Protein AF-A0A3N7FPY1-F1 (afdb_monomer_lite)

Secondary structure (DSSP, 8-state):
----PPPSS-PPPTT----EEE-GGG---SS--S-TT--EEE-----PPEEEEEEEEES--S-EEEEETTS-EEEE-SSEEEEEEEEEETT-EEEEEEEEPPTTEEEEEES-EEE--SS-EEEEEEEEEE-EE-EEEEEES--S-EEEEETTTEEEEE-SSEEEE-SSPEETT-EEEEEEEEPPTTEEEEEES-EEE-SS-EEEEEEEEEE-EEEEEEEEES--S-EEEEETTTEEEEE-SSEEEEEEEEEETT-EEEEEEEEPPTTEEEEEES-EEE--SS-EEEEEEEEEE-B--TT-EEEPPTTS--EEEE-GGGGTT-EEE--SSS-EEEEESS--EEEETSSSTT-EEESEEEEEPPSS-EEEEESSGGG---EEE--BS-EEEE-TT-TTTTTT-EEE--BSS-EEEE-SSB--SEEE--SSS--EEEE-TT-B-TTSEEES--EEEE-TT-EEEE-HHHHTT--S-EE--S--EEEESS--EEEPPTT--EEEPPSEEEEEE--SS-EEEE--SEEEEEEEEHHHHHHTEEEEE--SSS--EEEEE--EEEEEEGGGSEEES--EEEEPPPEEEEEEEPPS-TT-EEEEEPPSS-EEEE--TT--EEEEE----S-EEEE--SS--EEE--SS--S-EEEE---S-GGG-SS--EEE---SSS-EEE-SSS--SEEEEEEEEE--TTTHHHHHHHH--S---STTEEEEEEEEESTT-EEEEEE--SS-TTS--TTSEEEEEES------HHHHH-

pLDDT: mean 86.76, std 13.89, range [39.81, 98.69]

Radius of gyration: 68.0 Å; chains: 1; bounding box: 155×104×195 Å

Foldseek 3Di:
DDDDDDDPDDDDDAPDKDKDKDQQVVDDDPDDDDDDDDIDIDIDHDDFDWAKEKEWEPPDAAWWWKDKPNDDIDIDGDTDMDIGPDTGGQFDKIAIATPDDGQQKDKGWDPRIDGHHNYYHYHIYIYIDGHWAKAKEWEPPDDAWWWKDKPNPQIDIDGDTTMDITPDTHTAQDKIAIDTPDDGFQKDKDWDPRIDGDNHYHYHIYIYIDGDWAWEKEWEPPDDAWWWKDKPNPQIDIDGDTTIDITPDTDTAQAKIAMDTQEDGPQKDWDWDPRIDGDGRYYHYHTYIYIDRQAAAAQEEAAADPNYQAEREYALQSQAQYAYHYDQRDAHAYAHADADEDAACPNGSNHHAALHAEYEHHAEEHAYHYPAQGNLHQYYHADHYEYEYECVHNPCSPQAGYYERAHEAYEYEFEQHHHQHEHEPHDYYAYEYEYEANAECQNYHYDDHQEYEYPEQHEYEHAQVVQVRNNDYYHYDHAYEYEHQDAEEHEDDPNHAEYEHEAEEHAYEYDQAAHDYEAYEEEYEYEEELNCQVRHYAEYENYHYYAYEYEYDEEAEHAHACCPHHYYDHQEYEYDAYEEEYEYEDHAEANHEYHYEHHLEAYEYEYHAHAYEYDYDYAHQYEYEYEYYQAAHEYEDYLHYAHEYEYHYDDAPPLQDLHFHEYERDYLHYAYEYDLPAFAQFEAEEEAAADESNCVSVSVFVRCPDQLQDQHYKYWYAYCDYNPGATKIKHDRPPDRHTDGRSIDIHGYDYDDHPPGSRNGGD

Structure (mmCIF, N/CA/C/O backbone):
data_AF-A0A3N7FPY1-F1
#
_entry.id   AF-A0A3N7FPY1-F1
#
loop_
_atom_site.group_PDB
_atom_site.id
_atom_site.type_symbol
_atom_site.label_atom_id
_atom_site.label_alt_id
_atom_site.label_comp_id
_atom_site.label_asym_id
_atom_site.label_entity_id
_atom_site.label_seq_id
_atom_site.pdbx_PDB_ins_code
_atom_site.Cartn_x
_atom_site.Cartn_y
_atom_site.Cartn_z
_atom_site.occupancy
_atom_site.B_iso_or_equiv
_atom_site.auth_seq_id
_atom_site.auth_comp_id
_atom_site.auth_asym_id
_atom_site.auth_atom_id
_atom_site.pdbx_PDB_model_num
ATOM 1 N N . MET A 1 1 ? 102.947 -59.782 -104.887 1.00 40.66 1 MET A N 1
ATOM 2 C CA . MET A 1 1 ? 102.769 -58.461 -105.523 1.00 40.66 1 MET A CA 1
ATOM 3 C C . MET A 1 1 ? 101.435 -57.895 -105.055 1.00 40.66 1 MET A C 1
ATOM 5 O O . MET A 1 1 ? 100.400 -58.451 -105.394 1.00 40.66 1 MET A O 1
ATOM 9 N N . VAL A 1 2 ? 101.453 -56.888 -104.179 1.00 40.75 2 VAL A N 1
ATOM 10 C CA . VAL A 1 2 ? 100.231 -56.210 -103.714 1.00 40.75 2 VAL A CA 1
ATOM 11 C C . VAL A 1 2 ? 99.840 -55.206 -104.791 1.00 40.75 2 VAL A C 1
ATOM 13 O O . VAL A 1 2 ? 100.573 -54.252 -105.036 1.00 40.75 2 VAL A O 1
ATOM 16 N N . VAL A 1 3 ? 98.719 -55.449 -105.468 1.00 44.12 3 VAL A N 1
ATOM 17 C CA . VAL A 1 3 ? 98.148 -54.486 -106.412 1.00 44.12 3 VAL A CA 1
ATOM 18 C C . VAL A 1 3 ? 97.254 -53.544 -105.615 1.00 44.12 3 VAL A C 1
ATOM 20 O O . VAL A 1 3 ? 96.125 -53.881 -105.268 1.00 44.12 3 VAL A O 1
ATOM 23 N N . THR A 1 4 ? 97.778 -52.366 -105.291 1.00 46.06 4 THR A N 1
ATOM 24 C CA . THR A 1 4 ? 96.984 -51.284 -104.704 1.00 46.06 4 THR A CA 1
ATOM 25 C C . THR A 1 4 ? 96.224 -50.584 -105.823 1.00 46.06 4 THR A C 1
ATOM 27 O O . THR A 1 4 ? 96.823 -49.864 -106.621 1.00 46.06 4 THR A O 1
ATOM 30 N N . VAL A 1 5 ? 94.907 -50.774 -105.886 1.00 52.69 5 VAL A N 1
ATOM 31 C CA . VAL A 1 5 ? 94.042 -50.029 -106.809 1.00 52.69 5 VAL A CA 1
ATOM 32 C C . VAL A 1 5 ? 93.457 -48.828 -106.073 1.00 52.69 5 VAL A C 1
ATOM 34 O O . VAL A 1 5 ? 92.746 -48.982 -105.083 1.00 52.69 5 VAL A O 1
ATOM 37 N N . ARG A 1 6 ? 93.778 -47.621 -106.549 1.00 49.94 6 ARG A N 1
ATOM 38 C CA . ARG A 1 6 ? 93.131 -46.367 -106.140 1.00 49.94 6 ARG A CA 1
ATOM 39 C C . ARG A 1 6 ? 92.122 -45.981 -107.217 1.00 49.94 6 ARG A C 1
ATOM 41 O O . ARG A 1 6 ? 92.510 -45.795 -108.365 1.00 49.94 6 ARG A O 1
ATOM 48 N N . LEU A 1 7 ? 90.847 -45.860 -106.855 1.00 50.84 7 LEU A N 1
ATOM 49 C CA . LEU A 1 7 ? 89.819 -45.327 -107.750 1.00 50.84 7 LEU A CA 1
ATOM 50 C C . LEU A 1 7 ? 89.964 -43.805 -107.825 1.00 50.84 7 LEU A C 1
ATOM 52 O O . LEU A 1 7 ? 89.955 -43.118 -106.805 1.00 50.84 7 LEU A O 1
ATOM 56 N N . SER A 1 8 ? 90.106 -43.273 -109.034 1.00 39.81 8 SER A N 1
ATOM 57 C CA . SER A 1 8 ? 90.114 -41.836 -109.284 1.00 39.81 8 SER A CA 1
ATOM 58 C C . SER A 1 8 ? 88.672 -41.322 -109.358 1.00 39.81 8 SER A C 1
ATOM 60 O O . SER A 1 8 ? 88.064 -41.408 -110.422 1.00 39.81 8 SER A O 1
ATOM 62 N N . GLY A 1 9 ? 88.120 -40.795 -108.254 1.00 46.81 9 GLY A N 1
ATOM 63 C CA . GLY A 1 9 ? 86.994 -39.853 -108.368 1.00 46.81 9 GLY A CA 1
ATOM 64 C C . GLY A 1 9 ? 85.851 -39.826 -107.341 1.00 46.81 9 GLY A C 1
ATOM 65 O O . GLY A 1 9 ? 84.896 -39.111 -107.618 1.00 46.81 9 GLY A O 1
ATOM 66 N N . GLY A 1 10 ? 85.879 -40.501 -106.183 1.00 55.03 10 GLY A N 1
ATOM 67 C CA . GLY A 1 10 ? 84.813 -40.292 -105.179 1.00 55.03 10 GLY A CA 1
ATOM 68 C C . GLY A 1 10 ? 84.872 -41.182 -103.934 1.00 55.03 10 GLY A C 1
ATOM 69 O O . GLY A 1 10 ? 85.448 -42.267 -103.977 1.00 55.03 10 GLY A O 1
ATOM 70 N N . ASN A 1 11 ? 84.286 -40.702 -102.826 1.00 53.53 11 ASN A N 1
ATOM 71 C CA . ASN A 1 11 ? 84.135 -41.437 -101.562 1.00 53.53 11 ASN A CA 1
ATOM 72 C C . ASN A 1 11 ? 83.195 -42.644 -101.751 1.00 53.53 11 ASN A C 1
ATOM 74 O O . ASN A 1 11 ? 82.139 -42.505 -102.362 1.00 53.53 11 ASN A O 1
ATOM 78 N N . CYS A 1 12 ? 83.549 -43.814 -101.211 1.00 51.16 12 CYS A N 1
ATOM 79 C CA . CYS A 1 12 ? 82.680 -44.995 -101.233 1.00 51.16 12 CYS A CA 1
ATOM 80 C C . CYS A 1 12 ? 81.457 -44.785 -100.320 1.00 51.16 12 CYS A C 1
ATOM 82 O O . CYS A 1 12 ? 81.627 -44.542 -99.125 1.00 51.16 12 CYS A O 1
ATOM 84 N N . GLU A 1 13 ? 80.241 -44.925 -100.852 1.00 53.03 13 GLU A N 1
ATOM 85 C CA . GLU A 1 13 ? 78.997 -44.879 -100.070 1.00 53.03 13 GLU A CA 1
ATOM 86 C C . GLU A 1 13 ? 78.546 -46.292 -99.654 1.00 53.03 13 GLU A C 1
ATOM 88 O O . GLU A 1 13 ? 78.794 -47.280 -100.353 1.00 53.03 13 GLU A O 1
ATOM 93 N N . GLY A 1 14 ? 77.895 -46.405 -98.490 1.00 46.47 14 GLY A N 1
ATOM 94 C CA . GLY A 1 14 ? 77.412 -47.684 -97.959 1.00 46.47 14 GLY A CA 1
ATOM 95 C C . GLY A 1 14 ? 76.398 -48.353 -98.896 1.00 46.47 14 GLY A C 1
ATOM 96 O O . GLY A 1 14 ? 75.467 -47.705 -99.361 1.00 46.47 14 GLY A O 1
ATOM 97 N N . GLY A 1 15 ? 76.576 -49.651 -99.169 1.00 53.75 15 GLY A N 1
ATOM 98 C CA . GLY A 1 15 ? 75.715 -50.441 -100.066 1.00 53.75 15 GLY A CA 1
ATOM 99 C C . GLY A 1 15 ? 76.267 -50.702 -101.478 1.00 53.75 15 GLY A C 1
ATOM 100 O O . GLY A 1 15 ? 75.650 -51.454 -102.229 1.00 53.75 15 GLY A O 1
ATOM 101 N N . GLN A 1 16 ? 77.427 -50.146 -101.852 1.00 52.38 16 GLN A N 1
ATOM 102 C CA . GLN A 1 16 ? 78.056 -50.381 -103.166 1.00 52.38 16 GLN A CA 1
ATOM 103 C C . GLN A 1 16 ? 78.937 -51.653 -103.208 1.00 52.38 16 GLN A C 1
ATOM 105 O O . GLN A 1 16 ? 79.507 -52.056 -102.194 1.00 52.38 16 GLN A O 1
ATOM 110 N N . THR A 1 17 ? 79.083 -52.271 -104.395 1.00 49.31 17 THR A N 1
ATOM 111 C CA . THR A 1 17 ? 79.940 -53.458 -104.638 1.00 49.31 17 THR A CA 1
ATOM 112 C C . THR A 1 17 ? 81.099 -53.116 -105.581 1.00 49.31 17 THR A C 1
ATOM 114 O O . THR A 1 17 ? 80.867 -52.703 -106.716 1.00 49.31 17 THR A O 1
ATOM 117 N N . LEU A 1 18 ? 82.348 -53.322 -105.146 1.00 54.81 18 LEU A N 1
ATOM 118 C CA . LEU A 1 18 ? 83.543 -53.112 -105.976 1.00 54.81 18 LEU A CA 1
ATOM 119 C C . LEU A 1 18 ? 83.993 -54.423 -106.642 1.00 54.81 18 LEU A C 1
ATOM 121 O O . LEU A 1 18 ? 84.151 -55.436 -105.960 1.00 54.81 18 LEU A O 1
ATOM 125 N N . THR A 1 19 ? 84.231 -54.389 -107.957 1.00 51.75 19 THR A N 1
ATOM 126 C CA . THR A 1 19 ? 84.622 -55.555 -108.769 1.00 51.75 19 THR A CA 1
ATOM 127 C C . THR A 1 19 ? 85.941 -55.279 -109.494 1.00 51.75 19 THR A C 1
ATOM 129 O O . THR A 1 19 ? 86.045 -54.302 -110.231 1.00 51.75 19 THR A O 1
ATOM 132 N N . LEU A 1 20 ? 86.953 -56.127 -109.284 1.00 58.75 20 LEU A N 1
ATOM 133 C CA . LEU A 1 20 ? 88.263 -56.040 -109.945 1.00 58.75 20 LEU A CA 1
ATOM 134 C C . LEU A 1 20 ? 88.403 -57.144 -111.000 1.00 58.75 20 LEU A C 1
ATOM 136 O O . LEU A 1 20 ? 88.230 -58.318 -110.676 1.00 58.75 20 LEU A O 1
ATOM 140 N N . THR A 1 21 ? 88.757 -56.757 -112.228 1.00 55.34 21 THR A N 1
ATOM 141 C CA . THR A 1 21 ? 88.945 -57.647 -113.384 1.00 55.34 21 THR A CA 1
ATOM 142 C C . THR A 1 21 ? 90.370 -57.488 -113.907 1.00 55.34 21 THR A C 1
ATOM 144 O O . THR A 1 21 ? 90.778 -56.374 -114.231 1.00 55.34 21 THR A O 1
ATOM 147 N N . VAL A 1 22 ? 91.136 -58.576 -113.990 1.00 59.78 22 VAL A N 1
ATOM 148 C CA . VAL A 1 22 ? 92.522 -58.553 -114.491 1.00 59.78 22 VAL A CA 1
ATOM 149 C C . VAL A 1 22 ? 92.593 -59.267 -115.841 1.00 59.78 22 VAL A C 1
ATOM 151 O O . VAL A 1 22 ? 92.129 -60.400 -115.954 1.00 59.78 22 VAL A O 1
ATOM 154 N N . ASP A 1 23 ? 93.161 -58.595 -116.850 1.00 58.59 23 ASP A N 1
ATOM 155 C CA . ASP A 1 23 ? 93.396 -59.137 -118.196 1.00 58.59 23 ASP A CA 1
ATOM 156 C C . ASP A 1 23 ? 94.675 -59.999 -118.207 1.00 58.59 23 ASP A C 1
ATOM 158 O O . ASP A 1 23 ? 95.775 -59.463 -118.019 1.00 58.59 23 ASP A O 1
ATOM 162 N N . PRO A 1 24 ? 94.563 -61.318 -118.430 1.00 55.34 24 PRO A N 1
ATOM 163 C CA . PRO A 1 24 ? 95.709 -62.217 -118.408 1.00 55.34 24 PRO A CA 1
ATOM 164 C C . PRO A 1 24 ? 96.700 -61.986 -119.565 1.00 55.34 24 PRO A C 1
ATOM 166 O O . PRO A 1 24 ? 97.855 -62.378 -119.438 1.00 55.34 24 PRO A O 1
ATOM 169 N N . ALA A 1 25 ? 96.324 -61.311 -120.663 1.00 54.81 25 ALA A N 1
ATOM 170 C CA . ALA A 1 25 ? 97.238 -61.063 -121.789 1.00 54.81 25 ALA A CA 1
ATOM 171 C C . ALA A 1 25 ? 98.335 -60.026 -121.480 1.00 54.81 25 ALA A C 1
ATOM 173 O O . ALA A 1 25 ? 99.334 -59.947 -122.197 1.00 54.81 25 ALA A O 1
ATOM 174 N N . LYS A 1 26 ? 98.164 -59.218 -120.425 1.00 56.94 26 LYS A N 1
ATOM 175 C CA . LYS A 1 26 ? 99.108 -58.151 -120.047 1.00 56.94 26 LYS A CA 1
ATOM 176 C C . LYS A 1 26 ? 99.985 -58.491 -118.843 1.00 56.94 26 LYS A C 1
ATOM 178 O O . LYS A 1 26 ? 100.714 -57.618 -118.373 1.00 56.94 26 LYS A O 1
ATOM 183 N N . VAL A 1 27 ? 99.924 -59.723 -118.332 1.00 55.81 27 VAL A N 1
ATOM 184 C CA . VAL A 1 27 ? 100.651 -60.121 -117.119 1.00 55.81 27 VAL A CA 1
ATOM 185 C C . VAL A 1 27 ? 101.137 -61.571 -117.229 1.00 55.81 27 VAL A C 1
ATOM 187 O O . VAL A 1 27 ? 100.331 -62.483 -117.375 1.00 55.81 27 VAL A O 1
ATOM 190 N N . THR A 1 28 ? 102.446 -61.814 -117.123 1.00 47.94 28 THR A N 1
ATOM 191 C CA . THR A 1 28 ? 103.004 -63.176 -117.025 1.00 47.94 28 THR A CA 1
ATOM 192 C C . THR A 1 28 ? 102.935 -63.656 -115.571 1.00 47.94 28 THR A C 1
ATOM 194 O O . THR A 1 28 ? 103.416 -62.966 -114.675 1.00 47.94 28 THR A O 1
ATOM 197 N N . LEU A 1 29 ? 102.347 -64.829 -115.326 1.00 56.06 29 LEU A N 1
ATOM 198 C CA . LEU A 1 29 ? 102.269 -65.472 -114.007 1.00 56.06 29 LEU A CA 1
ATOM 199 C C . LEU A 1 29 ? 103.261 -66.648 -113.957 1.00 56.06 29 LEU A C 1
ATOM 201 O O . LEU A 1 29 ? 103.275 -67.473 -114.870 1.00 56.06 29 LEU A O 1
ATOM 205 N N . GLU A 1 30 ? 104.101 -66.733 -112.919 1.00 49.16 30 GLU A N 1
ATOM 206 C CA . GLU A 1 30 ? 105.006 -67.875 -112.723 1.00 49.16 30 GLU A CA 1
ATOM 207 C C . GLU A 1 30 ? 104.203 -69.137 -112.363 1.00 49.16 30 GLU A C 1
ATOM 209 O O . GLU A 1 30 ? 103.475 -69.163 -111.374 1.00 49.16 30 GLU A O 1
ATOM 214 N N . ASN A 1 31 ? 104.387 -70.182 -113.178 1.00 45.44 31 ASN A N 1
ATOM 215 C CA . ASN A 1 31 ? 103.769 -71.513 -113.148 1.00 45.44 31 ASN A CA 1
ATOM 216 C C . ASN A 1 31 ? 102.310 -71.629 -113.618 1.00 45.44 31 ASN A C 1
ATOM 218 O O . ASN A 1 31 ? 101.344 -71.496 -112.870 1.00 45.44 31 ASN A O 1
ATOM 222 N N . ALA A 1 32 ? 102.184 -72.036 -114.884 1.00 44.31 32 ALA A N 1
ATOM 223 C CA . ALA A 1 32 ? 100.968 -72.577 -115.467 1.00 44.31 32 ALA A CA 1
ATOM 224 C C . ALA A 1 32 ? 100.770 -74.057 -115.096 1.00 44.31 32 ALA A C 1
ATOM 226 O O . ALA A 1 32 ? 101.651 -74.880 -115.312 1.00 44.31 32 ALA A O 1
ATOM 227 N N . THR A 1 33 ? 99.562 -74.392 -114.649 1.00 41.91 33 THR A N 1
ATOM 228 C CA . THR A 1 33 ? 98.706 -75.457 -115.214 1.00 41.91 33 THR A CA 1
ATOM 229 C C . THR A 1 33 ? 97.271 -75.006 -114.889 1.00 41.91 33 THR A C 1
ATOM 231 O O . THR A 1 33 ? 96.883 -75.004 -113.734 1.00 41.91 33 THR A O 1
ATOM 234 N N . LEU A 1 34 ? 96.443 -74.454 -115.778 1.00 42.00 34 LEU A N 1
ATOM 235 C CA . LEU A 1 34 ? 96.182 -74.722 -117.189 1.00 42.00 34 LEU A CA 1
ATOM 236 C C . LEU A 1 34 ? 95.549 -73.484 -117.867 1.00 42.00 34 LEU A C 1
ATOM 238 O O . LEU A 1 34 ? 94.841 -72.714 -117.227 1.00 42.00 34 LEU A O 1
ATOM 242 N N . ALA A 1 35 ? 95.753 -73.397 -119.184 1.00 41.09 35 ALA A N 1
ATOM 243 C CA . ALA A 1 35 ? 95.023 -72.598 -120.176 1.00 41.09 35 ALA A CA 1
ATOM 244 C C . ALA A 1 35 ? 95.041 -71.061 -120.017 1.00 41.09 35 ALA A C 1
ATOM 246 O O . ALA A 1 35 ? 94.201 -70.433 -119.378 1.00 41.09 35 ALA A O 1
ATOM 247 N N . ASN A 1 36 ? 95.990 -70.458 -120.729 1.00 56.03 36 ASN A N 1
ATOM 248 C CA . ASN A 1 36 ? 96.068 -69.040 -121.061 1.00 56.03 36 ASN A CA 1
ATOM 249 C C . ASN A 1 36 ? 94.776 -68.601 -121.797 1.00 56.03 36 ASN A C 1
ATOM 251 O O . ASN A 1 36 ? 94.697 -68.838 -123.000 1.00 56.03 36 ASN A O 1
ATOM 255 N 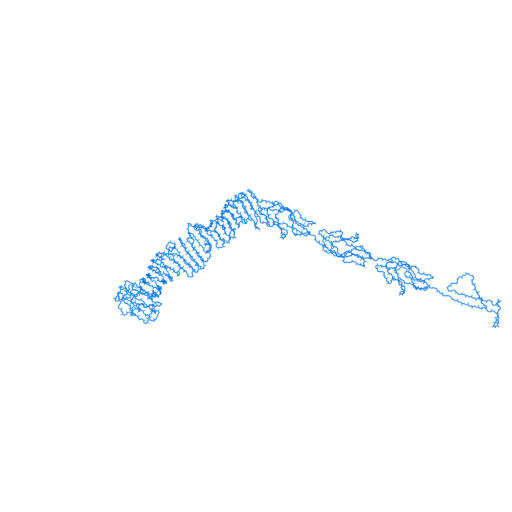N . THR A 1 37 ? 93.739 -68.107 -121.078 1.00 48.78 37 THR A N 1
ATOM 256 C CA . THR A 1 37 ? 92.590 -67.284 -121.585 1.00 48.78 37 THR A CA 1
ATOM 257 C C . THR A 1 37 ? 91.470 -66.895 -120.570 1.00 48.78 37 THR A C 1
ATOM 259 O O . THR A 1 37 ? 90.547 -66.196 -120.981 1.00 48.78 37 THR A O 1
ATOM 262 N N . ALA A 1 38 ? 91.487 -67.248 -119.269 1.00 53.31 38 ALA A N 1
ATOM 263 C CA . ALA A 1 38 ? 90.356 -66.958 -118.346 1.00 53.31 38 ALA A CA 1
ATOM 264 C C . ALA A 1 38 ? 90.553 -65.750 -117.386 1.00 53.31 38 ALA A C 1
ATOM 266 O O . ALA A 1 38 ? 91.598 -65.610 -116.755 1.00 53.31 38 ALA A O 1
ATOM 267 N N . ILE A 1 39 ? 89.517 -64.906 -117.243 1.00 59.00 39 ILE A N 1
ATOM 268 C CA . ILE A 1 39 ? 89.445 -63.688 -116.399 1.00 59.00 39 ILE A CA 1
ATOM 269 C C . ILE A 1 39 ? 89.082 -64.027 -114.930 1.00 59.00 39 ILE A C 1
ATOM 271 O O . ILE A 1 39 ? 88.214 -64.867 -114.700 1.00 59.00 39 ILE A O 1
ATOM 275 N N . TRP A 1 40 ? 89.680 -63.345 -113.934 1.00 51.44 40 TRP A N 1
ATOM 276 C CA . TRP A 1 40 ? 89.405 -63.539 -112.489 1.00 51.44 40 TRP A CA 1
ATOM 277 C C . TRP A 1 40 ? 88.675 -62.343 -111.842 1.00 51.44 40 TRP A C 1
ATOM 279 O O . TRP A 1 40 ? 89.013 -61.194 -112.136 1.00 51.44 40 TRP A O 1
ATOM 289 N N . THR A 1 41 ? 87.710 -62.599 -110.939 1.00 54.38 41 THR A N 1
ATOM 290 C CA . THR A 1 41 ? 86.858 -61.567 -110.297 1.00 54.38 41 THR A CA 1
ATOM 291 C C . THR A 1 41 ? 86.535 -61.872 -108.815 1.00 54.38 41 THR A C 1
ATOM 293 O O . THR A 1 41 ? 86.205 -63.010 -108.484 1.00 54.38 41 THR A O 1
ATOM 296 N N . ARG A 1 42 ? 86.587 -60.863 -107.916 1.00 53.38 42 ARG A N 1
ATOM 297 C CA . ARG A 1 42 ? 86.162 -60.927 -106.486 1.00 53.38 42 ARG A CA 1
ATOM 298 C C . ARG A 1 42 ? 85.525 -59.613 -105.974 1.00 53.38 42 ARG A C 1
ATOM 300 O O . ARG A 1 42 ? 85.885 -58.548 -106.471 1.00 53.38 42 ARG A O 1
ATOM 307 N N . SER A 1 43 ? 84.654 -59.697 -104.951 1.00 52.53 43 SER A N 1
ATOM 308 C CA . SER A 1 43 ? 83.861 -58.575 -104.380 1.00 52.53 43 SER A CA 1
ATOM 309 C C . SER A 1 43 ? 83.840 -58.531 -102.830 1.00 52.53 43 SER A C 1
ATOM 311 O O . SER A 1 43 ? 83.971 -59.576 -102.192 1.00 52.53 43 SER A O 1
ATOM 313 N N . PHE A 1 44 ? 83.642 -57.338 -102.229 1.00 49.88 44 PHE A N 1
ATOM 314 C CA . PHE A 1 44 ? 83.572 -57.056 -100.768 1.00 49.88 44 PHE A CA 1
ATOM 315 C C . PHE A 1 44 ? 82.465 -56.009 -100.423 1.00 49.88 44 PHE A C 1
ATOM 317 O O . PHE A 1 44 ? 82.134 -55.213 -101.300 1.00 49.88 44 PHE A O 1
ATOM 324 N N . ALA A 1 45 ? 81.929 -55.968 -99.179 1.00 48.16 45 ALA A N 1
ATOM 325 C CA . ALA A 1 45 ? 80.812 -55.086 -98.729 1.00 48.16 45 ALA A CA 1
ATOM 326 C C . ALA A 1 45 ? 81.097 -54.261 -97.431 1.00 48.16 45 ALA A C 1
ATOM 328 O O . ALA A 1 45 ? 81.934 -54.670 -96.629 1.00 48.16 45 ALA A O 1
ATOM 329 N N . ILE A 1 46 ? 80.390 -53.127 -97.207 1.00 50.31 46 ILE A N 1
ATOM 330 C CA . ILE A 1 46 ? 80.588 -52.126 -96.107 1.00 50.31 46 ILE A CA 1
ATOM 331 C C . ILE A 1 46 ? 79.244 -51.796 -95.366 1.00 50.31 46 ILE A C 1
ATOM 333 O O . ILE A 1 46 ? 78.214 -51.733 -96.032 1.00 50.31 46 ILE A O 1
ATOM 337 N N . SER A 1 47 ? 79.237 -51.569 -94.026 1.00 49.88 47 SER A N 1
ATOM 338 C CA . SER A 1 47 ? 78.055 -51.485 -93.092 1.00 49.88 47 SER A CA 1
ATOM 339 C C . SER A 1 47 ? 77.647 -50.045 -92.610 1.00 49.88 47 SER A C 1
ATOM 341 O O . SER A 1 47 ? 78.529 -49.185 -92.610 1.00 49.88 47 SER A O 1
ATOM 343 N N . PRO A 1 48 ? 76.384 -49.742 -92.171 1.00 54.78 48 PRO A N 1
ATOM 344 C CA . PRO A 1 48 ? 75.881 -48.368 -91.880 1.00 54.78 48 PRO A CA 1
ATOM 345 C C . PRO A 1 48 ? 76.027 -47.828 -90.420 1.00 54.78 48 PRO A C 1
ATOM 347 O O . PRO A 1 48 ? 76.233 -48.594 -89.482 1.00 54.78 48 PRO A O 1
ATOM 350 N N . THR A 1 49 ? 75.903 -46.495 -90.230 1.00 67.44 49 THR A N 1
ATOM 351 C CA . THR A 1 49 ? 76.250 -45.681 -89.025 1.00 67.44 49 THR A CA 1
ATOM 352 C C . THR A 1 49 ? 75.074 -45.339 -88.063 1.00 67.44 49 THR A C 1
ATOM 354 O O . THR A 1 49 ? 73.925 -45.233 -88.489 1.00 67.44 49 THR A O 1
ATOM 357 N N . SER A 1 50 ? 75.344 -45.134 -86.756 1.00 80.62 50 SER A N 1
ATOM 358 C CA . SER A 1 50 ? 74.382 -44.738 -85.687 1.00 80.62 50 SER A CA 1
ATOM 359 C C . SER A 1 50 ? 74.393 -43.228 -85.368 1.00 80.62 50 SER A C 1
ATOM 361 O O . SER A 1 50 ? 75.442 -42.598 -85.489 1.00 80.62 50 SER A O 1
ATOM 363 N N . GLN A 1 51 ? 73.263 -42.648 -84.926 1.00 84.25 51 GLN A N 1
ATOM 364 C CA . GLN A 1 51 ? 73.070 -41.195 -84.728 1.00 84.25 51 GLN A CA 1
ATOM 365 C C . GLN A 1 51 ? 72.596 -40.810 -83.310 1.00 84.25 51 GLN A C 1
ATOM 367 O O . GLN A 1 51 ? 71.925 -41.589 -82.633 1.00 84.25 51 GLN A O 1
ATOM 372 N N . LYS A 1 52 ? 72.924 -39.586 -82.863 1.00 88.38 52 LYS A N 1
ATOM 373 C CA . LYS A 1 52 ? 72.481 -39.022 -81.568 1.00 88.38 52 LYS A CA 1
ATOM 374 C C . LYS A 1 52 ? 71.054 -38.470 -81.637 1.00 88.38 52 LYS A C 1
ATOM 376 O O . LYS A 1 52 ? 70.648 -37.953 -82.679 1.00 88.38 52 LYS A O 1
ATOM 381 N N . ILE A 1 53 ? 70.350 -38.520 -80.503 1.00 93.12 53 ILE A N 1
ATOM 382 C CA . ILE A 1 53 ? 69.056 -37.858 -80.289 1.00 93.12 53 ILE A CA 1
ATOM 383 C C . ILE A 1 53 ? 69.241 -36.755 -79.242 1.00 93.12 53 ILE A C 1
ATOM 385 O O . ILE A 1 53 ? 69.668 -37.022 -78.119 1.00 93.12 53 ILE A O 1
ATOM 389 N N . SER A 1 54 ? 68.944 -35.517 -79.608 1.00 92.62 54 SER A N 1
ATOM 390 C CA . SER A 1 54 ? 69.119 -34.321 -78.788 1.00 92.62 54 SER A CA 1
ATOM 391 C C . SER A 1 54 ? 68.031 -33.283 -79.061 1.00 92.62 54 SER A C 1
ATOM 393 O O . SER A 1 54 ? 67.264 -33.363 -80.025 1.00 92.62 54 SER A O 1
ATOM 395 N N . GLY A 1 55 ? 67.951 -32.297 -78.178 1.00 93.75 55 GLY A N 1
ATOM 396 C CA . GLY A 1 55 ? 67.009 -31.197 -78.290 1.00 93.75 55 GLY A CA 1
ATOM 397 C C . GLY A 1 55 ? 67.354 -30.049 -77.359 1.00 93.75 55 GLY A C 1
ATOM 398 O O . GLY A 1 55 ? 68.392 -30.066 -76.695 1.00 93.75 55 GLY A O 1
ATOM 399 N N . SER A 1 56 ? 66.467 -29.063 -77.295 1.00 93.81 56 SER A N 1
ATOM 400 C CA . SER A 1 56 ? 66.547 -27.952 -76.350 1.00 93.81 56 SER A CA 1
ATOM 401 C C . SER A 1 56 ? 65.371 -27.955 -75.376 1.00 93.81 56 SER A C 1
ATOM 403 O O . SER A 1 56 ? 64.258 -28.360 -75.713 1.00 93.81 56 SER A O 1
ATOM 405 N N . ILE A 1 57 ? 65.636 -27.490 -74.158 1.00 95.69 57 ILE A N 1
ATOM 406 C CA . ILE A 1 57 ? 64.643 -27.177 -73.133 1.00 95.69 57 ILE A CA 1
ATOM 407 C C . ILE A 1 57 ? 64.638 -25.665 -72.907 1.00 95.69 57 ILE A C 1
ATOM 409 O O . ILE A 1 57 ? 65.695 -25.027 -72.883 1.00 95.69 57 ILE A O 1
ATOM 413 N N . SER A 1 58 ? 63.448 -25.090 -72.760 1.00 93.75 58 SER A N 1
ATOM 414 C CA . SER A 1 58 ? 63.259 -23.684 -72.398 1.00 93.75 58 SER A CA 1
ATOM 415 C C . SER A 1 58 ? 62.154 -23.529 -71.356 1.00 93.75 58 SER A C 1
ATOM 417 O O . SER A 1 58 ? 61.172 -24.279 -71.386 1.00 93.75 58 SER A O 1
ATOM 419 N N . TRP A 1 59 ? 62.298 -22.510 -70.502 1.00 92.81 59 TRP A N 1
ATOM 420 C CA . TRP A 1 59 ? 61.386 -22.157 -69.406 1.00 92.81 59 TRP A CA 1
ATOM 421 C C . TRP A 1 59 ? 61.350 -23.161 -68.244 1.00 92.81 59 TRP A C 1
ATOM 423 O O . TRP A 1 59 ? 60.406 -23.152 -67.454 1.00 92.81 59 TRP A O 1
ATOM 433 N N . LEU A 1 60 ? 62.373 -24.006 -68.110 1.00 92.56 60 LEU A N 1
ATOM 434 C CA . LEU A 1 60 ? 62.511 -24.971 -67.027 1.00 92.56 60 LEU A CA 1
ATOM 435 C C . LEU A 1 60 ? 62.921 -24.281 -65.722 1.00 92.56 60 LEU A C 1
ATOM 437 O O . LEU A 1 60 ? 63.979 -23.659 -65.626 1.00 92.56 60 LEU A O 1
ATOM 441 N N . ALA A 1 61 ? 62.124 -24.485 -64.680 1.00 87.12 61 ALA A N 1
ATOM 442 C CA . ALA A 1 61 ? 62.508 -24.223 -63.301 1.00 87.12 61 ALA A CA 1
ATOM 443 C C . ALA A 1 61 ? 62.521 -25.543 -62.524 1.00 87.12 61 ALA A C 1
ATOM 445 O O . ALA A 1 61 ? 61.528 -26.267 -62.485 1.00 87.12 61 ALA A O 1
ATOM 446 N N . GLY A 1 62 ? 63.652 -25.856 -61.892 1.00 87.06 62 GLY A N 1
ATOM 447 C CA . GLY A 1 62 ? 63.855 -27.137 -61.218 1.00 87.06 62 GLY A CA 1
ATOM 448 C C . GLY A 1 62 ? 64.322 -28.223 -62.184 1.00 87.06 62 GLY A C 1
ATOM 449 O O . GLY A 1 62 ? 65.146 -27.966 -63.058 1.00 87.06 62 GLY A O 1
ATOM 450 N N . THR A 1 63 ? 63.823 -29.446 -62.004 1.00 92.19 63 THR A N 1
ATOM 451 C CA . THR A 1 63 ? 64.357 -30.628 -62.688 1.00 92.19 63 THR A CA 1
ATOM 452 C C . THR A 1 63 ? 63.274 -31.351 -63.480 1.00 92.19 63 THR A C 1
ATOM 454 O O . THR A 1 63 ? 62.252 -31.727 -62.912 1.00 92.19 63 THR A O 1
ATOM 457 N N . VAL A 1 64 ? 63.524 -31.605 -64.766 1.00 95.38 64 VAL A N 1
ATOM 458 C CA . VAL A 1 64 ? 62.692 -32.461 -65.626 1.00 95.38 64 VAL A CA 1
ATOM 459 C C . VAL A 1 64 ? 63.451 -33.736 -65.978 1.00 95.38 64 VAL A C 1
ATOM 461 O O . VAL A 1 64 ? 64.664 -33.708 -66.199 1.00 95.38 64 VAL A O 1
ATOM 464 N N . VAL A 1 65 ? 62.746 -34.863 -66.044 1.00 95.88 65 VAL A N 1
ATOM 465 C CA . VAL A 1 65 ? 63.311 -36.131 -66.526 1.00 95.88 65 VAL A CA 1
ATOM 466 C C . VAL A 1 65 ? 62.654 -36.475 -67.856 1.00 95.88 65 VAL A C 1
ATOM 468 O O . VAL A 1 65 ? 61.435 -36.607 -67.928 1.00 95.88 65 VAL A O 1
ATOM 471 N N . LEU A 1 66 ? 63.452 -36.607 -68.913 1.00 95.69 66 LEU A N 1
ATOM 472 C CA . LEU A 1 66 ? 63.011 -37.040 -70.238 1.00 95.69 66 LEU A CA 1
ATOM 473 C C . LEU A 1 66 ? 63.330 -38.519 -70.421 1.00 95.69 66 LEU A C 1
ATOM 475 O O . LEU A 1 66 ? 64.403 -38.961 -70.026 1.00 95.69 66 LEU A O 1
ATOM 479 N N . ARG A 1 67 ? 62.437 -39.280 -71.052 1.00 95.12 67 ARG A N 1
ATOM 480 C CA . ARG A 1 67 ? 62.627 -40.707 -71.346 1.00 95.12 67 ARG A CA 1
ATOM 481 C C . ARG A 1 67 ? 62.561 -40.948 -72.840 1.00 95.12 67 ARG A C 1
ATOM 483 O O . ARG A 1 67 ? 61.642 -40.446 -73.476 1.00 95.12 67 ARG A O 1
ATOM 490 N N . ILE A 1 68 ? 63.479 -41.749 -73.379 1.00 94.56 68 ILE A N 1
ATOM 491 C CA . ILE A 1 68 ? 63.458 -42.187 -74.777 1.00 94.56 68 ILE A CA 1
ATOM 492 C C . ILE A 1 68 ? 63.058 -43.663 -74.889 1.00 94.56 68 ILE A C 1
ATOM 494 O O . ILE A 1 68 ? 63.560 -44.520 -74.165 1.00 94.56 68 ILE A O 1
ATOM 498 N N . ASN A 1 69 ? 62.132 -43.965 -75.803 1.00 91.56 69 ASN A N 1
ATOM 499 C CA . ASN A 1 69 ? 61.666 -45.307 -76.171 1.00 91.56 69 ASN A CA 1
ATOM 500 C C . ASN A 1 69 ? 61.256 -46.201 -74.983 1.00 91.56 69 ASN A C 1
ATOM 502 O O . ASN A 1 69 ? 61.367 -47.421 -75.055 1.00 91.56 69 ASN A O 1
ATOM 506 N N . GLY A 1 70 ? 60.801 -45.603 -73.875 1.00 86.06 70 GLY A N 1
ATOM 507 C CA . GLY A 1 70 ? 60.435 -46.329 -72.654 1.00 86.06 70 GLY A CA 1
ATOM 508 C C . GLY A 1 70 ? 61.616 -46.875 -71.835 1.00 86.06 70 GLY A C 1
ATOM 509 O O . GLY A 1 70 ? 61.370 -47.554 -70.843 1.00 86.06 70 GLY A O 1
ATOM 510 N N . GLY A 1 71 ? 62.862 -46.580 -72.225 1.00 89.25 71 GLY A N 1
ATOM 511 C CA . GLY A 1 71 ? 64.087 -47.089 -71.604 1.00 89.25 71 GLY A CA 1
ATOM 512 C C . GLY A 1 71 ? 64.925 -45.997 -70.935 1.00 89.25 71 GLY A C 1
ATOM 513 O O . GLY A 1 71 ? 64.660 -45.623 -69.796 1.00 89.25 71 GLY A O 1
ATOM 514 N N . GLU A 1 72 ? 65.962 -45.519 -71.630 1.00 94.50 72 GLU A N 1
ATOM 515 C CA . GLU A 1 72 ? 66.932 -44.539 -71.114 1.00 94.50 72 GLU A CA 1
ATOM 516 C C . GLU A 1 72 ? 66.262 -43.211 -70.730 1.00 94.50 72 GLU A C 1
ATOM 518 O O . GLU A 1 72 ? 65.353 -42.730 -71.415 1.00 94.50 72 GLU A O 1
ATOM 523 N N . THR A 1 73 ? 66.740 -42.599 -69.646 1.00 95.56 73 THR A N 1
ATOM 524 C CA . THR A 1 73 ? 66.307 -41.275 -69.202 1.00 95.56 73 THR A CA 1
ATOM 525 C C . THR A 1 73 ? 67.459 -40.277 -69.151 1.00 95.56 73 THR A C 1
ATOM 527 O O . THR A 1 73 ? 68.619 -40.638 -68.962 1.00 95.56 73 THR A O 1
ATOM 530 N N . VAL A 1 74 ? 67.122 -38.997 -69.304 1.00 94.88 74 VAL A N 1
ATOM 531 C CA . VAL A 1 74 ? 68.018 -37.855 -69.113 1.00 94.88 74 VAL A CA 1
ATOM 532 C C . VAL A 1 74 ? 67.354 -36.869 -68.164 1.00 94.88 74 VAL A C 1
ATOM 534 O O . VAL A 1 74 ? 66.242 -36.404 -68.409 1.00 94.88 74 VAL A O 1
ATOM 537 N N . THR A 1 75 ? 68.061 -36.536 -67.090 1.00 95.50 75 THR A N 1
ATOM 538 C CA . THR A 1 75 ? 67.657 -35.515 -66.121 1.00 95.50 75 THR A CA 1
ATOM 539 C C . THR A 1 75 ? 68.258 -34.174 -66.519 1.00 95.50 75 THR A C 1
ATOM 541 O O . THR A 1 75 ? 69.471 -34.075 -66.702 1.00 95.50 75 THR A O 1
ATOM 544 N N . VAL A 1 76 ? 67.431 -33.136 -66.616 1.00 95.00 76 VAL A N 1
ATOM 545 C CA . VAL A 1 76 ? 67.857 -31.774 -66.958 1.00 95.00 76 VAL A CA 1
ATOM 546 C C . VAL A 1 76 ? 67.406 -30.815 -65.864 1.00 95.00 76 VAL A C 1
ATOM 548 O O . VAL A 1 76 ? 66.264 -30.892 -65.419 1.00 95.00 76 VAL A O 1
ATOM 551 N N . ALA A 1 77 ? 68.311 -29.946 -65.406 1.00 92.62 77 ALA A N 1
ATOM 552 C CA . ALA A 1 77 ? 68.104 -29.065 -64.248 1.00 92.62 77 ALA A CA 1
ATOM 553 C C . ALA A 1 77 ? 68.139 -27.559 -64.584 1.00 92.62 77 ALA A C 1
ATOM 555 O O . ALA A 1 77 ? 68.036 -26.717 -63.695 1.00 92.62 77 ALA A O 1
ATOM 556 N N . SER A 1 78 ? 68.337 -27.208 -65.855 1.00 91.06 78 SER A N 1
ATOM 557 C CA . SER A 1 78 ? 68.326 -25.829 -66.343 1.00 91.06 78 SER A CA 1
ATOM 558 C C . SER A 1 78 ? 67.989 -25.794 -67.828 1.00 91.06 78 SER A C 1
ATOM 560 O O . SER A 1 78 ? 68.159 -26.792 -68.530 1.00 91.06 78 SER A O 1
ATOM 562 N N . ASP A 1 79 ? 67.573 -24.631 -68.318 1.00 92.94 79 ASP A N 1
ATOM 563 C CA . ASP A 1 79 ? 67.417 -24.389 -69.751 1.00 92.94 79 ASP A CA 1
ATOM 564 C C . ASP A 1 79 ? 68.706 -24.693 -70.527 1.00 92.94 79 ASP A C 1
ATOM 566 O O . ASP A 1 79 ? 69.820 -24.507 -70.025 1.00 92.94 79 ASP A O 1
ATOM 570 N N . GLY A 1 80 ? 68.550 -25.152 -71.769 1.00 91.19 80 GLY A N 1
ATOM 571 C CA . GLY A 1 80 ? 69.671 -25.463 -72.649 1.00 91.19 80 GLY A CA 1
ATOM 572 C C . GLY A 1 80 ? 69.491 -26.747 -73.447 1.00 91.19 80 GLY A C 1
ATOM 573 O O . GLY A 1 80 ? 68.392 -27.284 -73.583 1.00 91.19 80 GLY A O 1
ATOM 574 N N . PHE A 1 81 ? 70.592 -27.222 -74.024 1.00 91.62 81 PHE A N 1
ATOM 575 C CA . PHE A 1 81 ? 70.602 -28.427 -74.847 1.00 91.62 81 PHE A CA 1
ATOM 576 C C . PHE A 1 81 ? 70.716 -29.688 -73.993 1.00 91.62 81 PHE A C 1
ATOM 578 O O . PHE A 1 81 ? 71.523 -29.750 -73.067 1.00 91.62 81 PHE A O 1
ATOM 585 N N . PHE A 1 82 ? 69.966 -30.722 -74.362 1.00 93.31 82 PHE A N 1
ATOM 586 C CA . PHE A 1 82 ? 70.094 -32.063 -73.802 1.00 93.31 82 PHE A CA 1
ATOM 587 C C . PHE A 1 82 ? 70.387 -33.070 -74.913 1.00 93.31 82 PHE A C 1
ATOM 589 O O . PHE A 1 82 ? 70.019 -32.876 -76.072 1.00 93.31 82 PHE A O 1
ATOM 596 N N . VAL A 1 83 ? 71.047 -34.167 -74.559 1.00 92.69 83 VAL A N 1
ATOM 597 C CA . VAL A 1 83 ? 71.362 -35.261 -75.478 1.00 92.69 83 VAL A CA 1
ATOM 598 C C . VAL A 1 83 ? 71.175 -36.586 -74.758 1.00 92.69 83 VAL A C 1
ATOM 600 O O . VAL A 1 83 ? 71.649 -36.742 -73.635 1.00 92.69 83 VAL A O 1
ATOM 603 N N . PHE A 1 84 ? 70.493 -37.532 -75.400 1.00 92.69 84 PHE A N 1
ATOM 604 C CA . PHE A 1 84 ? 70.456 -38.913 -74.932 1.00 92.69 84 PHE A CA 1
ATOM 605 C C . PHE A 1 84 ? 71.824 -39.562 -75.189 1.00 92.69 84 PHE A C 1
ATOM 607 O O . PHE A 1 84 ? 72.307 -39.515 -76.329 1.00 92.69 84 PHE A O 1
ATOM 614 N N . PRO A 1 85 ? 72.492 -40.112 -74.156 1.00 88.00 85 PRO A N 1
ATOM 615 C CA . PRO A 1 85 ? 73.801 -40.739 -74.313 1.00 88.00 85 PRO A CA 1
ATOM 616 C C . PRO A 1 85 ? 73.806 -41.883 -75.331 1.00 88.00 85 PRO A C 1
ATOM 618 O O . PRO A 1 85 ? 74.773 -42.025 -76.086 1.00 88.00 85 PRO A O 1
ATOM 621 N N . THR A 1 86 ? 72.734 -42.679 -75.379 1.00 88.44 86 THR A N 1
ATOM 622 C CA . THR A 1 86 ? 72.625 -43.812 -76.300 1.00 88.44 86 THR A CA 1
ATOM 623 C C . THR A 1 86 ? 72.296 -43.344 -77.721 1.00 88.44 86 THR A C 1
ATOM 625 O O . THR A 1 86 ? 71.267 -42.721 -77.980 1.00 88.44 86 THR A O 1
ATOM 628 N N . MET A 1 87 ? 73.168 -43.676 -78.681 1.00 85.81 87 MET A N 1
ATOM 629 C CA . MET A 1 87 ? 72.900 -43.462 -80.107 1.00 85.81 87 MET A CA 1
ATOM 630 C C . MET A 1 87 ? 71.939 -44.524 -80.645 1.00 85.81 87 MET A C 1
ATOM 632 O O . MET A 1 87 ? 72.045 -45.701 -80.304 1.00 85.81 87 MET A O 1
ATOM 636 N N . LEU A 1 88 ? 71.054 -44.126 -81.555 1.00 86.56 88 LEU A N 1
ATOM 637 C CA . LEU A 1 88 ? 70.127 -45.023 -82.236 1.00 86.56 88 LEU A CA 1
ATOM 638 C C . LEU A 1 88 ? 70.564 -45.235 -83.692 1.00 86.56 88 LEU A C 1
ATOM 640 O O . LEU A 1 88 ? 71.007 -44.306 -84.368 1.00 86.56 88 LEU A O 1
ATOM 644 N N . SER A 1 89 ? 70.465 -46.472 -84.181 1.00 83.88 89 SER A N 1
ATOM 645 C CA . SER A 1 89 ? 70.773 -46.812 -85.577 1.00 83.88 89 SER A CA 1
ATOM 646 C C . SER A 1 89 ? 69.835 -46.103 -86.557 1.00 83.88 89 SER A C 1
ATOM 648 O O . SER A 1 89 ? 68.651 -45.923 -86.264 1.00 83.88 89 SER A O 1
ATOM 650 N N . ALA A 1 90 ? 70.343 -45.746 -87.742 1.00 81.56 90 ALA A N 1
ATOM 651 C CA . ALA A 1 90 ? 69.501 -45.235 -88.823 1.00 81.56 90 ALA A CA 1
ATOM 652 C C . ALA A 1 90 ? 68.389 -46.250 -89.166 1.00 81.56 90 ALA A C 1
ATOM 654 O O . ALA A 1 90 ? 68.655 -47.444 -89.311 1.00 81.56 90 ALA A O 1
ATOM 655 N N . GLY A 1 91 ? 67.146 -45.774 -89.266 1.00 83.12 91 GLY A N 1
ATOM 656 C CA . GLY A 1 91 ? 65.936 -46.582 -89.449 1.00 83.12 91 GLY A CA 1
ATOM 657 C C . GLY A 1 91 ? 65.176 -46.926 -88.159 1.00 83.12 91 GLY A C 1
ATOM 658 O O . GLY A 1 91 ? 64.020 -47.337 -88.243 1.00 83.12 91 GLY A O 1
ATOM 659 N N . SER A 1 92 ? 65.763 -46.725 -86.973 1.00 88.69 92 SER A N 1
ATOM 660 C CA . SER A 1 92 ? 65.073 -46.948 -85.692 1.00 88.69 92 SER A CA 1
ATOM 661 C C . SER A 1 92 ? 64.048 -45.853 -85.391 1.00 88.69 92 SER A C 1
ATOM 663 O O . SER A 1 92 ? 64.277 -44.681 -85.684 1.00 88.69 92 SER A O 1
ATOM 665 N N . VAL A 1 93 ? 62.933 -46.211 -84.750 1.00 91.31 93 VAL A N 1
ATOM 666 C CA . VAL A 1 93 ? 61.966 -45.238 -84.214 1.00 91.31 93 VAL A CA 1
ATOM 667 C C . VAL A 1 93 ? 62.504 -44.650 -82.906 1.00 91.31 93 VAL A C 1
ATOM 669 O O . VAL A 1 93 ? 63.089 -45.365 -82.090 1.00 91.31 93 VAL A O 1
ATOM 672 N N . TYR A 1 94 ? 62.291 -43.355 -82.691 1.00 92.62 94 TYR A N 1
ATOM 673 C CA . TYR A 1 94 ? 62.474 -42.695 -81.404 1.00 92.62 94 TYR A CA 1
ATOM 674 C C . TYR A 1 94 ? 61.142 -42.114 -80.907 1.00 92.62 94 TYR A C 1
ATOM 676 O O . TYR A 1 94 ? 60.294 -41.695 -81.693 1.00 92.62 94 TYR A O 1
ATOM 684 N N . THR A 1 95 ? 60.938 -42.105 -79.594 1.00 94.38 95 THR A N 1
ATOM 685 C CA . THR A 1 95 ? 59.811 -41.484 -78.892 1.00 94.38 95 THR A CA 1
ATOM 686 C C . THR A 1 95 ? 60.316 -40.971 -77.554 1.00 94.38 95 THR A C 1
ATOM 688 O O . THR A 1 95 ? 60.778 -41.748 -76.729 1.00 94.38 95 THR A O 1
ATOM 691 N N . VAL A 1 96 ? 60.241 -39.665 -77.352 1.00 95.06 96 VAL A N 1
ATOM 692 C CA . VAL A 1 96 ? 60.708 -38.943 -76.180 1.00 95.06 96 VAL A CA 1
ATOM 693 C C . VAL A 1 96 ? 59.508 -38.344 -75.473 1.00 95.06 96 VAL A C 1
ATOM 695 O O . VAL A 1 96 ? 58.751 -37.569 -76.057 1.00 95.06 96 VAL A O 1
ATOM 698 N N . THR A 1 97 ? 59.346 -38.715 -74.210 1.00 94.88 97 THR A N 1
ATOM 699 C CA . THR A 1 97 ? 58.270 -38.253 -73.332 1.00 94.88 97 THR A CA 1
ATOM 700 C C . THR A 1 97 ? 58.856 -37.616 -72.080 1.00 94.88 97 THR A C 1
ATOM 702 O O . THR A 1 97 ? 59.992 -37.907 -71.700 1.00 94.88 97 THR A O 1
ATOM 705 N N . VAL A 1 98 ? 58.075 -36.767 -71.411 1.00 95.62 98 VAL A N 1
ATOM 706 C CA . VAL A 1 98 ? 58.402 -36.361 -70.041 1.00 95.62 98 VAL A CA 1
ATOM 707 C C . VAL A 1 98 ? 58.061 -37.517 -69.109 1.00 95.62 98 VAL A C 1
ATOM 709 O O . VAL A 1 98 ? 56.935 -38.006 -69.120 1.00 95.62 98 VAL A O 1
ATOM 712 N N . ASP A 1 99 ? 59.048 -37.968 -68.346 1.00 95.00 99 ASP A N 1
ATOM 713 C CA . ASP A 1 99 ? 58.911 -39.024 -67.345 1.00 95.00 99 ASP A CA 1
ATOM 714 C C . ASP A 1 99 ? 58.477 -38.454 -65.993 1.00 95.00 99 ASP A C 1
ATOM 716 O O . ASP A 1 99 ? 57.512 -38.915 -65.390 1.00 95.00 99 ASP A O 1
ATOM 720 N N . THR A 1 100 ? 59.154 -37.386 -65.567 1.00 95.00 100 THR A N 1
ATOM 721 C CA . THR A 1 100 ? 58.872 -36.674 -64.318 1.00 95.00 100 THR A CA 1
ATOM 722 C C . THR A 1 100 ? 58.830 -35.181 -64.597 1.00 95.00 100 THR A C 1
ATOM 724 O O . THR A 1 100 ? 59.807 -34.616 -65.099 1.00 95.00 100 THR A O 1
ATOM 727 N N . GLN A 1 101 ? 57.698 -34.554 -64.265 1.00 93.69 101 GLN A N 1
ATOM 728 C CA . GLN A 1 101 ? 57.526 -33.106 -64.349 1.00 93.69 101 GLN A CA 1
ATOM 729 C C . GLN A 1 101 ? 58.279 -32.390 -63.213 1.00 93.69 101 GLN A C 1
ATOM 731 O O . GLN A 1 101 ? 58.335 -32.918 -62.097 1.00 93.69 101 GLN A O 1
ATOM 736 N N . PRO A 1 102 ? 58.825 -31.188 -63.459 1.00 92.31 102 PRO A N 1
ATOM 737 C CA . PRO A 1 102 ? 59.310 -30.316 -62.397 1.00 92.31 102 PRO A CA 1
ATOM 738 C C . PRO A 1 102 ? 58.167 -29.881 -61.468 1.00 92.31 102 PRO A C 1
ATOM 740 O O . PRO A 1 102 ? 57.016 -29.751 -61.878 1.00 92.31 102 PRO A O 1
ATOM 743 N N . ALA A 1 103 ? 58.473 -29.635 -60.191 1.00 87.19 103 ALA A N 1
ATOM 744 C CA . ALA A 1 103 ? 57.468 -29.174 -59.235 1.00 87.19 103 ALA A CA 1
ATOM 745 C C . ALA A 1 103 ? 56.929 -27.787 -59.632 1.00 87.19 103 ALA A C 1
ATOM 747 O O . ALA A 1 103 ? 57.694 -26.826 -59.710 1.00 87.19 103 ALA A O 1
ATOM 748 N N . GLY A 1 104 ? 55.612 -27.689 -59.848 1.00 87.81 104 GLY A N 1
ATOM 749 C CA . GLY A 1 104 ? 54.940 -26.437 -60.206 1.00 87.81 104 GLY A CA 1
ATOM 750 C C . GLY A 1 104 ? 55.126 -25.996 -61.655 1.00 87.81 104 GLY A C 1
ATOM 751 O O . GLY A 1 104 ? 54.902 -24.825 -61.971 1.00 87.81 104 GLY A O 1
ATOM 752 N N . GLN A 1 105 ? 55.564 -26.904 -62.524 1.00 92.75 105 GLN A N 1
ATOM 753 C CA . GLN A 1 105 ? 55.675 -26.680 -63.954 1.00 92.75 105 GLN A CA 1
ATOM 754 C C . GLN A 1 105 ? 55.184 -27.894 -64.737 1.00 92.75 105 GLN A C 1
ATOM 756 O O . GLN A 1 105 ? 55.427 -29.042 -64.372 1.00 92.75 105 GLN A O 1
ATOM 761 N N . THR A 1 106 ? 54.599 -27.624 -65.897 1.00 93.12 106 THR A N 1
ATOM 762 C CA . THR A 1 106 ? 54.260 -28.639 -66.888 1.00 93.12 106 THR A CA 1
ATOM 763 C C . THR A 1 106 ? 55.152 -28.474 -68.115 1.00 93.12 106 THR A C 1
ATOM 765 O O . THR A 1 106 ? 55.068 -27.475 -68.824 1.00 93.12 106 THR A O 1
ATOM 768 N N . CYS A 1 107 ? 56.003 -29.460 -68.382 1.00 94.56 107 CYS A N 1
ATOM 769 C CA . CYS A 1 107 ? 56.830 -29.577 -69.577 1.00 94.56 107 CYS A CA 1
ATOM 770 C C . CYS A 1 107 ? 56.159 -30.459 -70.634 1.00 94.56 107 CYS A C 1
ATOM 772 O O . CYS A 1 107 ? 55.621 -31.527 -70.335 1.00 94.56 107 CYS A O 1
ATOM 774 N N . SER A 1 108 ? 56.231 -30.039 -71.893 1.00 94.19 108 SER A N 1
ATOM 775 C CA . SER A 1 108 ? 55.714 -30.781 -73.045 1.00 94.19 108 SER A CA 1
ATOM 776 C C . SER A 1 108 ? 56.806 -30.973 -74.091 1.00 94.19 108 SER A C 1
ATOM 778 O O . SER A 1 108 ? 57.628 -30.083 -74.304 1.00 94.19 108 SER A O 1
ATOM 780 N N . VAL A 1 109 ? 56.831 -32.143 -74.737 1.00 93.88 109 VAL A N 1
ATOM 781 C CA . VAL A 1 109 ? 57.810 -32.466 -75.785 1.00 93.88 109 VAL A CA 1
ATOM 782 C C . VAL A 1 109 ? 57.169 -32.282 -77.159 1.00 93.88 109 VAL A C 1
ATOM 784 O O . VAL A 1 109 ? 56.229 -32.989 -77.516 1.00 93.88 109 VAL A O 1
ATOM 787 N N . SER A 1 110 ? 57.713 -31.369 -77.956 1.00 93.31 110 SER A N 1
ATOM 788 C CA . SER A 1 110 ? 57.425 -31.203 -79.383 1.00 93.31 110 SER A CA 1
ATOM 789 C C . SER A 1 110 ? 58.492 -31.900 -80.228 1.00 93.31 110 SER A C 1
ATOM 791 O O . SER A 1 110 ? 59.666 -31.946 -79.857 1.00 93.31 110 SER A O 1
ATOM 793 N N . ASN A 1 111 ? 58.083 -32.468 -81.369 1.00 90.50 111 ASN A N 1
ATOM 794 C CA . ASN A 1 111 ? 58.914 -33.355 -82.204 1.00 90.50 111 ASN A CA 1
ATOM 795 C C . ASN A 1 111 ? 59.489 -34.563 -81.440 1.00 90.50 111 ASN A C 1
ATOM 797 O O . ASN A 1 111 ? 60.523 -35.115 -81.818 1.00 90.50 111 ASN A O 1
ATOM 801 N N . GLY A 1 112 ? 58.812 -34.973 -80.362 1.00 89.88 112 GLY A N 1
ATOM 802 C CA . GLY A 1 112 ? 59.268 -36.038 -79.477 1.00 89.88 112 GLY A CA 1
ATOM 803 C C . GLY A 1 112 ? 59.294 -37.418 -80.126 1.00 89.88 112 GLY A C 1
ATOM 804 O O . GLY A 1 112 ? 59.967 -38.289 -79.607 1.00 89.88 112 GLY A O 1
ATOM 805 N N . SER A 1 113 ? 58.631 -37.647 -81.260 1.00 91.56 113 SER A N 1
ATOM 806 C CA . SER A 1 113 ? 58.647 -38.944 -81.951 1.00 91.56 113 SER A CA 1
ATOM 807 C C . SER A 1 113 ? 59.052 -38.826 -83.420 1.00 91.56 113 SER A C 1
ATOM 809 O O . SER A 1 113 ? 58.851 -37.783 -84.042 1.00 91.56 113 SER A O 1
ATOM 811 N N . GLY A 1 114 ? 59.639 -39.891 -83.972 1.00 91.31 114 GLY A N 1
ATOM 812 C CA . GLY A 1 114 ? 60.076 -39.952 -85.369 1.00 91.31 114 GLY A CA 1
ATOM 813 C C . GLY A 1 114 ? 60.947 -41.173 -85.681 1.00 91.31 114 GLY A C 1
ATOM 814 O O . GLY A 1 114 ? 61.063 -42.085 -84.869 1.00 91.31 114 GLY A O 1
ATOM 815 N N . VAL A 1 115 ? 61.571 -41.195 -86.863 1.00 88.44 115 VAL A N 1
ATOM 816 C CA . VAL A 1 115 ? 62.534 -42.230 -87.292 1.00 88.44 115 VAL A CA 1
ATOM 817 C C . VAL A 1 115 ? 63.912 -41.597 -87.464 1.00 88.44 115 VAL A C 1
ATOM 819 O O . VAL A 1 115 ? 64.030 -40.490 -87.988 1.00 88.44 115 VAL A O 1
ATOM 822 N N . VAL A 1 116 ? 64.961 -42.291 -87.031 1.00 87.0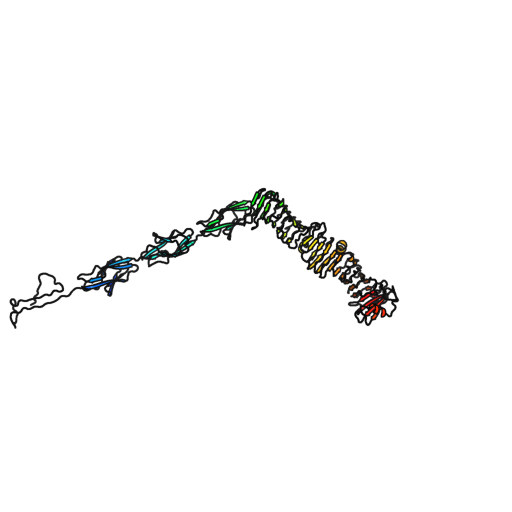6 116 VAL A N 1
ATOM 823 C CA . VAL A 1 116 ? 66.347 -41.823 -87.113 1.00 87.06 116 VAL A CA 1
ATOM 824 C C . VAL A 1 116 ? 66.849 -41.902 -88.554 1.00 87.06 116 VAL A C 1
ATOM 826 O O . VAL A 1 116 ? 66.877 -42.976 -89.152 1.00 87.06 116 VAL A O 1
ATOM 829 N N . GLY A 1 117 ? 67.240 -40.760 -89.120 1.00 81.38 117 GLY A N 1
ATOM 830 C CA . GLY A 1 117 ? 67.800 -40.665 -90.470 1.00 81.38 117 GLY A CA 1
ATOM 831 C C . GLY A 1 117 ? 69.317 -40.881 -90.518 1.00 81.38 117 GLY A C 1
ATOM 832 O O . GLY A 1 117 ? 69.925 -41.426 -89.601 1.00 81.38 117 GLY A O 1
ATOM 833 N N . THR A 1 118 ? 69.955 -40.404 -91.588 1.00 78.88 118 THR A N 1
ATOM 834 C CA . THR A 1 118 ? 71.420 -40.440 -91.774 1.00 78.88 118 THR A CA 1
ATOM 835 C C . THR A 1 118 ? 72.158 -39.280 -91.084 1.00 78.88 118 THR A C 1
ATOM 837 O O . THR A 1 118 ? 73.368 -39.136 -91.254 1.00 78.88 118 THR A O 1
ATOM 840 N N . SER A 1 119 ? 71.454 -38.448 -90.309 1.00 80.62 119 SER A N 1
ATOM 841 C CA . SER A 1 119 ? 71.996 -37.324 -89.527 1.00 80.62 119 SER A CA 1
ATOM 842 C C 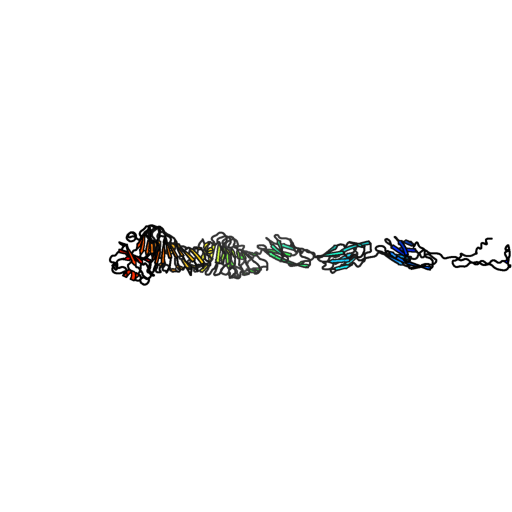. SER A 1 119 ? 71.405 -37.315 -88.108 1.00 80.62 119 SER A C 1
ATOM 844 O O . SER A 1 119 ? 70.316 -37.870 -87.924 1.00 80.62 119 SER A O 1
ATOM 846 N N . PRO A 1 120 ? 72.079 -36.691 -87.118 1.00 81.56 120 PRO A N 1
ATOM 847 C CA . PRO A 1 120 ? 71.566 -36.581 -85.753 1.00 81.56 120 PRO A CA 1
ATOM 848 C C . PRO A 1 120 ? 70.191 -35.913 -85.693 1.00 81.56 120 PRO A C 1
ATOM 850 O O . PRO A 1 120 ? 69.896 -34.979 -86.442 1.00 81.56 120 PRO A O 1
ATOM 853 N N . VAL A 1 121 ? 69.342 -36.390 -84.785 1.00 88.50 121 VAL A N 1
ATOM 854 C CA . VAL A 1 121 ? 68.034 -35.787 -84.520 1.00 88.50 121 VAL A CA 1
ATOM 855 C C . VAL A 1 121 ? 68.225 -34.740 -83.432 1.00 88.50 121 VAL A C 1
ATOM 857 O O . VAL A 1 121 ? 68.255 -35.090 -82.263 1.00 88.50 121 VAL A O 1
ATOM 860 N N . GLU A 1 122 ? 68.353 -33.468 -83.810 1.00 89.31 122 GLU A N 1
ATOM 861 C CA . GLU A 1 122 ? 68.639 -32.361 -82.869 1.00 89.31 122 GLU A CA 1
ATOM 862 C C . GLU A 1 122 ? 67.443 -31.412 -82.660 1.00 89.31 122 GLU A C 1
ATOM 864 O O . GLU A 1 122 ? 67.570 -30.338 -82.078 1.00 89.31 122 GLU A O 1
ATOM 869 N N . LYS A 1 123 ? 66.268 -31.777 -83.192 1.00 86.06 123 LYS A N 1
ATOM 870 C CA . LYS A 1 123 ? 65.093 -30.891 -83.324 1.00 86.06 123 LYS A CA 1
ATOM 871 C C . LYS A 1 123 ? 64.015 -31.105 -82.256 1.00 86.06 123 LYS A C 1
ATOM 873 O O . LYS A 1 123 ? 62.892 -30.622 -82.430 1.00 86.06 123 LYS A O 1
ATOM 878 N N . LEU A 1 124 ? 64.311 -31.855 -81.193 1.00 93.62 124 LEU A N 1
ATOM 879 C CA . LEU A 1 124 ? 63.374 -32.004 -80.081 1.00 93.62 124 LEU A CA 1
ATOM 880 C C . LEU A 1 124 ? 63.293 -30.676 -79.325 1.00 93.62 124 LEU A C 1
ATOM 882 O O . LEU A 1 124 ? 64.317 -30.075 -79.010 1.00 93.62 124 LEU A O 1
ATOM 886 N N . ILE A 1 125 ? 62.076 -30.225 -79.039 1.00 93.44 125 ILE A N 1
ATOM 887 C CA . ILE A 1 125 ? 61.840 -28.984 -78.297 1.00 93.44 125 ILE A CA 1
ATOM 888 C C . ILE A 1 125 ? 61.003 -29.336 -77.080 1.00 93.44 125 ILE A C 1
ATOM 890 O O . ILE A 1 125 ? 59.904 -29.867 -77.221 1.00 93.44 125 ILE A O 1
ATOM 894 N N . VAL A 1 126 ? 61.504 -29.028 -75.893 1.00 95.00 126 VAL A N 1
ATOM 895 C CA . VAL A 1 126 ? 60.768 -29.184 -74.642 1.00 95.00 126 VAL A CA 1
ATOM 896 C C . VAL A 1 126 ? 60.461 -27.802 -74.089 1.00 95.00 126 VAL A C 1
ATOM 898 O O . VAL A 1 126 ? 61.366 -27.022 -73.800 1.00 95.00 126 VAL A O 1
ATOM 901 N N . MET A 1 127 ? 59.175 -27.494 -73.956 1.00 94.62 127 MET A N 1
ATOM 902 C CA . MET A 1 127 ? 58.716 -26.232 -73.380 1.00 94.62 127 MET A CA 1
ATOM 903 C C . MET A 1 127 ? 58.032 -26.504 -72.054 1.00 94.62 127 MET A C 1
ATOM 905 O O . MET A 1 127 ? 57.091 -27.300 -72.009 1.00 94.62 127 MET A O 1
ATOM 909 N N . CYS A 1 128 ? 58.496 -25.833 -71.005 1.00 93.69 128 CYS A N 1
ATOM 910 C CA . CYS A 1 128 ? 57.880 -25.868 -69.688 1.00 93.69 128 CYS A CA 1
ATOM 911 C C . CYS A 1 128 ? 57.044 -24.607 -69.440 1.00 93.69 128 CYS A C 1
ATOM 913 O O . CYS A 1 128 ? 57.334 -23.534 -69.960 1.00 93.69 128 CYS A O 1
ATOM 915 N N . SER A 1 129 ? 55.974 -24.728 -68.664 1.00 92.88 129 SER A N 1
ATOM 916 C CA . SER A 1 129 ? 55.149 -23.596 -68.243 1.00 92.88 129 SER A CA 1
ATOM 917 C C . SER A 1 129 ? 54.825 -23.717 -66.765 1.00 92.88 129 SER A C 1
ATOM 919 O O . SER A 1 129 ? 54.441 -24.796 -66.322 1.00 92.88 129 SER A O 1
ATOM 921 N N . THR A 1 130 ? 54.960 -22.623 -66.014 1.00 92.44 130 THR A N 1
ATOM 922 C CA . THR A 1 130 ? 54.598 -22.570 -64.591 1.00 92.44 130 THR A CA 1
ATOM 923 C C . THR A 1 130 ? 53.105 -22.791 -64.409 1.00 92.44 130 THR A C 1
ATOM 925 O O . THR A 1 130 ? 52.292 -22.101 -65.027 1.00 92.44 130 THR A O 1
ATOM 928 N N . ASP A 1 131 ? 52.752 -23.736 -63.543 1.00 92.00 131 ASP A N 1
ATOM 929 C CA . ASP A 1 131 ? 51.365 -23.991 -63.180 1.00 92.00 131 ASP A CA 1
ATOM 930 C C . ASP A 1 131 ? 50.813 -22.792 -62.401 1.00 92.00 131 ASP A C 1
ATOM 932 O O . ASP A 1 131 ? 51.530 -22.134 -61.644 1.00 92.00 131 ASP A O 1
ATOM 936 N N . ALA A 1 132 ? 49.524 -22.506 -62.551 1.00 93.44 132 ALA A N 1
ATOM 937 C CA . ALA A 1 132 ? 48.854 -21.459 -61.791 1.00 93.44 132 ALA A CA 1
ATOM 938 C C . ALA A 1 132 ? 47.573 -22.007 -61.166 1.00 93.44 132 ALA A C 1
ATOM 940 O O . ALA A 1 132 ? 46.832 -22.761 -61.797 1.00 93.44 132 ALA A O 1
ATOM 941 N N . TYR A 1 133 ? 47.311 -21.615 -59.922 1.00 95.25 133 TYR A N 1
ATOM 942 C CA . TYR A 1 133 ? 46.187 -22.118 -59.138 1.00 95.25 133 TYR A CA 1
ATOM 943 C C . TYR A 1 133 ? 45.341 -20.962 -58.609 1.00 95.25 133 TYR A C 1
ATOM 945 O O . TYR A 1 133 ? 45.836 -19.860 -58.383 1.00 95.25 133 TYR A O 1
ATOM 953 N N . GLN A 1 134 ? 44.049 -21.204 -58.403 1.00 96.00 134 GLN A N 1
ATOM 954 C CA . GLN A 1 134 ? 43.160 -20.197 -57.833 1.00 96.00 134 GLN A CA 1
ATOM 955 C C . GLN A 1 134 ? 43.287 -20.130 -56.309 1.00 96.00 134 GLN A C 1
ATOM 957 O O . GLN A 1 134 ? 43.594 -21.123 -55.641 1.00 96.00 134 GLN A O 1
ATOM 962 N N . VAL A 1 135 ? 43.007 -18.942 -55.775 1.00 97.81 135 VAL A N 1
ATOM 963 C CA . VAL A 1 135 ? 42.894 -18.682 -54.339 1.00 97.81 135 VAL A CA 1
ATOM 964 C C . VAL A 1 135 ? 41.418 -18.559 -53.992 1.00 97.81 135 VAL A C 1
ATOM 966 O O . VAL A 1 135 ? 40.681 -17.821 -54.637 1.00 97.81 135 VAL A O 1
ATOM 969 N N . GLY A 1 136 ? 40.965 -19.270 -52.973 1.00 97.06 136 GLY A N 1
ATOM 970 C CA . GLY A 1 136 ? 39.578 -19.270 -52.539 1.00 97.06 136 GLY A CA 1
ATOM 971 C C . GLY A 1 136 ? 39.438 -19.506 -51.045 1.00 97.06 136 GLY A C 1
ATOM 972 O O . GLY A 1 136 ? 40.411 -19.717 -50.318 1.00 97.06 136 GLY A O 1
ATOM 973 N N . GLY A 1 137 ? 38.198 -19.459 -50.584 1.00 97.75 137 GLY A N 1
ATOM 974 C CA . GLY A 1 137 ? 37.897 -19.452 -49.166 1.00 97.75 137 GLY A CA 1
ATOM 975 C C . GLY A 1 137 ? 36.411 -19.471 -48.857 1.00 97.75 137 GLY A C 1
ATOM 976 O O . GLY A 1 137 ? 35.589 -19.800 -49.714 1.00 97.75 137 GLY A O 1
ATOM 977 N N . THR A 1 138 ? 36.064 -19.095 -47.629 1.00 97.88 138 THR A N 1
ATOM 978 C CA . THR A 1 138 ? 34.681 -18.948 -47.159 1.00 97.88 138 THR A CA 1
ATOM 979 C C . THR A 1 138 ? 34.452 -17.611 -46.470 1.00 97.88 138 THR A C 1
ATOM 981 O O . THR A 1 138 ? 35.307 -17.161 -45.708 1.00 97.88 138 THR A O 1
ATOM 984 N N . VAL A 1 139 ? 33.272 -17.026 -46.677 1.00 98.31 139 VAL A N 1
ATOM 985 C CA . VAL A 1 139 ? 32.767 -15.869 -45.926 1.00 98.31 139 VAL A CA 1
ATOM 986 C C . VAL A 1 139 ? 31.631 -16.304 -45.000 1.00 98.31 139 VAL A C 1
ATOM 988 O O . VAL A 1 139 ? 30.725 -17.023 -45.430 1.00 98.31 139 VAL A O 1
ATOM 991 N N . ALA A 1 140 ? 31.669 -15.858 -43.744 1.00 96.88 140 ALA A N 1
ATOM 992 C CA . ALA A 1 140 ? 30.625 -16.074 -42.745 1.00 96.88 140 ALA A CA 1
ATOM 993 C C . ALA A 1 140 ? 30.256 -14.767 -42.020 1.00 96.88 140 ALA A C 1
ATOM 995 O O . ALA A 1 140 ? 31.106 -13.904 -41.804 1.00 96.88 140 ALA A O 1
ATOM 996 N N . GLY A 1 141 ? 28.990 -14.639 -41.615 1.00 95.19 141 GLY A N 1
ATOM 997 C CA . GLY A 1 141 ? 28.465 -13.475 -40.892 1.00 95.19 141 GLY A CA 1
ATOM 998 C C . GLY A 1 141 ? 28.151 -12.247 -41.756 1.00 95.19 141 GLY A C 1
ATOM 999 O O . GLY A 1 141 ? 27.785 -11.212 -41.211 1.00 95.19 141 GLY A O 1
ATOM 1000 N N . LEU A 1 142 ? 28.271 -12.333 -43.084 1.00 95.44 142 LEU A N 1
ATOM 1001 C CA . LEU A 1 142 ? 28.030 -11.220 -44.001 1.00 95.44 142 LEU A CA 1
ATOM 1002 C C . LEU A 1 142 ? 26.536 -10.879 -44.098 1.00 95.44 142 LEU A C 1
ATOM 1004 O O . LEU A 1 142 ? 25.716 -11.737 -44.436 1.00 95.44 142 LEU A O 1
ATOM 1008 N N . THR A 1 143 ? 26.209 -9.607 -43.880 1.00 89.94 143 THR A N 1
ATOM 1009 C CA . THR A 1 143 ? 24.914 -8.996 -44.203 1.00 89.94 143 THR A CA 1
ATOM 1010 C C . THR A 1 143 ? 25.169 -7.743 -45.043 1.00 89.94 143 THR A C 1
ATOM 1012 O O . THR A 1 143 ? 25.446 -6.673 -44.505 1.00 89.94 143 THR A O 1
ATOM 1015 N N . GLY A 1 144 ? 25.143 -7.876 -46.370 1.00 89.00 144 GLY A N 1
ATOM 1016 C CA . GLY A 1 144 ? 25.413 -6.780 -47.308 1.00 89.00 144 GLY A CA 1
ATOM 1017 C C . GLY A 1 144 ? 26.462 -7.136 -48.361 1.00 89.00 144 GLY A C 1
ATOM 1018 O O . GLY A 1 144 ? 26.691 -8.311 -48.642 1.00 89.00 144 GLY A O 1
ATOM 1019 N N . ALA A 1 145 ? 27.079 -6.107 -48.946 1.00 93.88 145 ALA A N 1
ATOM 1020 C CA . ALA A 1 145 ? 28.108 -6.248 -49.972 1.00 93.88 145 ALA A CA 1
ATOM 1021 C C . ALA A 1 145 ? 29.512 -6.107 -49.367 1.00 93.88 145 ALA A C 1
ATOM 1023 O O . ALA A 1 145 ? 29.796 -5.147 -48.655 1.00 93.88 145 ALA A O 1
ATOM 1024 N N . LEU A 1 146 ? 30.385 -7.056 -49.683 1.00 97.44 146 LEU A N 1
ATOM 1025 C CA . LEU A 1 146 ? 31.797 -7.090 -49.318 1.00 97.44 146 LEU A CA 1
ATOM 1026 C C . LEU A 1 146 ? 32.624 -7.135 -50.604 1.00 97.44 146 LEU A C 1
ATOM 1028 O O . LEU A 1 146 ? 32.291 -7.876 -51.524 1.00 97.44 146 LEU A O 1
ATOM 1032 N N . GLU A 1 147 ? 33.727 -6.395 -50.664 1.00 97.81 147 GLU A N 1
ATOM 1033 C CA . GLU A 1 147 ? 34.699 -6.528 -51.752 1.00 97.81 147 GLU A CA 1
ATOM 1034 C C . GLU A 1 147 ? 36.036 -6.998 -51.185 1.00 97.81 147 GLU A C 1
ATOM 1036 O O . GLU A 1 147 ? 36.643 -6.326 -50.344 1.00 97.81 147 GLU A O 1
ATOM 1041 N N . LEU A 1 148 ? 36.491 -8.159 -51.646 1.00 98.06 148 LEU A N 1
ATOM 1042 C CA . LEU A 1 148 ? 37.816 -8.686 -51.356 1.00 98.06 148 LEU A CA 1
ATOM 1043 C C . LEU A 1 148 ? 38.763 -8.355 -52.508 1.00 98.06 148 LEU A C 1
ATOM 1045 O O . LEU A 1 148 ? 38.348 -8.250 -53.662 1.00 98.06 148 LEU A O 1
ATOM 1049 N N . VAL A 1 149 ? 40.047 -8.228 -52.196 1.00 97.75 149 VAL A N 1
ATOM 1050 C CA . VAL A 1 149 ? 41.102 -8.088 -53.197 1.00 97.75 149 VAL A CA 1
ATOM 1051 C C . VAL A 1 149 ? 42.222 -9.072 -52.905 1.00 97.75 149 VAL A C 1
ATOM 1053 O O . VAL A 1 149 ? 42.669 -9.176 -51.766 1.00 97.75 149 VAL A O 1
ATOM 1056 N N . ASN A 1 150 ? 42.682 -9.785 -53.929 1.00 97.38 150 ASN A N 1
ATOM 1057 C CA . ASN A 1 150 ? 43.896 -10.583 -53.877 1.00 97.38 150 ASN A CA 1
ATOM 1058 C C . ASN A 1 150 ? 45.032 -9.839 -54.592 1.00 97.38 150 ASN A C 1
ATOM 1060 O O . ASN A 1 150 ? 44.862 -9.328 -55.702 1.00 97.38 150 ASN A O 1
ATOM 1064 N N . ASN A 1 151 ? 46.195 -9.756 -53.942 1.00 95.75 151 ASN A N 1
ATOM 1065 C CA . ASN A 1 151 ? 47.411 -9.136 -54.481 1.00 95.75 151 ASN A CA 1
ATOM 1066 C C . ASN A 1 151 ? 47.213 -7.694 -55.000 1.00 95.75 151 ASN A C 1
ATOM 1068 O O . ASN A 1 151 ? 47.896 -7.253 -55.920 1.00 95.75 151 ASN A O 1
ATOM 1072 N N . GLY A 1 152 ? 46.265 -6.952 -54.418 1.00 91.94 152 GLY A N 1
ATOM 1073 C CA . GLY A 1 152 ? 46.010 -5.540 -54.726 1.00 91.94 152 GLY A CA 1
ATOM 1074 C C . GLY A 1 152 ? 45.312 -5.242 -56.062 1.00 91.94 152 GLY A C 1
ATOM 1075 O O . GLY A 1 152 ? 45.006 -4.077 -56.305 1.00 91.94 152 GLY A O 1
ATOM 1076 N N . ALA A 1 153 ? 45.031 -6.244 -56.903 1.00 92.50 153 ALA A N 1
ATOM 1077 C CA . ALA A 1 153 ? 44.463 -6.029 -58.241 1.00 92.50 153 ALA A CA 1
ATOM 1078 C C . ALA A 1 153 ? 43.329 -6.993 -58.627 1.00 92.50 153 ALA A C 1
ATOM 1080 O O . ALA A 1 153 ? 42.463 -6.603 -59.408 1.00 92.50 153 ALA A O 1
ATOM 1081 N N . ASP A 1 154 ? 43.307 -8.222 -58.100 1.00 96.44 154 ASP A N 1
ATOM 1082 C CA . ASP A 1 154 ? 42.254 -9.192 -58.418 1.00 96.44 154 ASP A CA 1
ATOM 1083 C C . ASP A 1 154 ? 41.067 -9.002 -57.469 1.00 96.44 154 ASP A C 1
ATOM 1085 O O . ASP A 1 154 ? 41.150 -9.311 -56.280 1.00 96.44 154 ASP A O 1
ATOM 1089 N N . LEU A 1 155 ? 39.996 -8.400 -57.979 1.00 96.69 155 LEU A N 1
ATOM 1090 C CA . LEU A 1 155 ? 38.846 -7.947 -57.201 1.00 96.69 155 LEU A CA 1
ATOM 1091 C C . LEU A 1 155 ? 37.724 -8.980 -57.217 1.00 96.69 155 LEU A C 1
ATOM 1093 O O . LEU A 1 155 ? 37.374 -9.516 -58.268 1.00 96.69 155 LEU A O 1
ATOM 1097 N N . LEU A 1 156 ? 37.096 -9.190 -56.062 1.00 97.44 156 LEU A N 1
ATOM 1098 C CA . LEU A 1 156 ? 35.975 -10.108 -55.924 1.00 97.44 156 LEU A CA 1
ATOM 1099 C C . LEU A 1 156 ? 34.868 -9.520 -55.046 1.00 97.44 156 LEU A C 1
ATOM 1101 O O . LEU A 1 156 ? 35.041 -9.327 -53.842 1.00 97.44 156 LEU A O 1
ATOM 1105 N N . ALA A 1 157 ? 33.707 -9.279 -55.654 1.00 97.06 157 ALA A N 1
ATOM 1106 C CA . ALA A 1 157 ? 32.496 -8.881 -54.947 1.00 97.06 157 ALA A CA 1
ATOM 1107 C C . ALA A 1 157 ? 31.787 -10.104 -54.342 1.00 97.06 157 ALA A C 1
ATOM 1109 O O . ALA A 1 157 ? 31.540 -11.096 -55.028 1.00 97.06 157 ALA A O 1
ATOM 1110 N N . ILE A 1 158 ? 31.418 -10.009 -53.067 1.00 97.50 158 ILE A N 1
ATOM 1111 C CA . ILE A 1 158 ? 30.729 -11.038 -52.290 1.00 97.50 158 ILE A CA 1
ATOM 1112 C C . ILE A 1 158 ? 29.435 -10.441 -51.731 1.00 97.50 158 ILE A C 1
ATOM 1114 O O . ILE A 1 158 ? 29.465 -9.442 -51.017 1.00 97.50 158 ILE A O 1
ATOM 1118 N N . ASN A 1 159 ? 28.300 -11.074 -52.030 1.00 94.69 159 ASN A N 1
ATOM 1119 C CA . ASN A 1 159 ? 26.970 -10.606 -51.603 1.00 94.69 159 ASN A CA 1
ATOM 1120 C C . ASN A 1 159 ? 26.241 -11.598 -50.683 1.00 94.69 159 ASN A C 1
ATOM 1122 O O . ASN A 1 159 ? 25.103 -11.358 -50.286 1.00 94.69 159 ASN A O 1
ATOM 1126 N N . ALA A 1 160 ? 26.860 -12.739 -50.379 1.00 94.38 160 ALA A N 1
ATOM 1127 C CA . ALA A 1 160 ? 26.282 -13.774 -49.535 1.00 94.38 160 ALA A CA 1
ATOM 1128 C C . ALA A 1 160 ? 27.377 -14.577 -48.827 1.00 94.38 160 ALA A C 1
ATOM 1130 O O . ALA A 1 160 ? 28.515 -14.652 -49.290 1.00 94.38 160 ALA A O 1
ATOM 1131 N N . ASN A 1 161 ? 27.004 -15.203 -47.711 1.00 96.00 161 ASN A N 1
ATOM 1132 C CA . ASN A 1 161 ? 27.847 -16.181 -47.031 1.00 96.00 161 ASN A CA 1
ATOM 1133 C C . ASN A 1 161 ? 28.084 -17.408 -47.922 1.00 96.00 161 ASN A C 1
ATOM 1135 O O . ASN A 1 161 ? 27.219 -17.784 -48.714 1.00 96.00 161 ASN A O 1
ATOM 1139 N N . GLY A 1 162 ? 29.227 -18.066 -47.749 1.00 96.31 162 GLY A N 1
ATOM 1140 C CA . GLY A 1 162 ? 29.575 -19.271 -48.497 1.00 96.31 162 GLY A CA 1
ATOM 1141 C C . GLY A 1 162 ? 30.973 -19.226 -49.094 1.00 96.31 162 GLY A C 1
ATOM 1142 O O . GLY A 1 162 ? 31.822 -18.438 -48.679 1.00 96.31 162 GLY A O 1
ATOM 1143 N N . ARG A 1 163 ? 31.230 -20.130 -50.042 1.00 97.00 163 ARG A N 1
ATOM 1144 C CA . ARG A 1 163 ? 32.541 -20.270 -50.686 1.00 97.00 163 ARG A CA 1
ATOM 1145 C C . ARG A 1 163 ? 32.761 -19.173 -51.726 1.00 97.00 163 ARG A C 1
ATOM 1147 O O . ARG A 1 163 ? 31.834 -18.813 -52.443 1.00 97.00 163 ARG A O 1
ATOM 1154 N N . PHE A 1 164 ? 34.000 -18.715 -51.849 1.00 97.56 164 PHE A N 1
ATOM 1155 C CA . PHE A 1 164 ? 34.437 -17.790 -52.889 1.00 97.56 164 PHE A CA 1
ATOM 1156 C C . PHE A 1 164 ? 35.741 -18.271 -53.525 1.00 97.56 164 PHE A C 1
ATOM 1158 O O . PHE A 1 164 ? 36.516 -18.991 -52.891 1.00 97.56 164 PHE A O 1
ATOM 1165 N N . ILE A 1 165 ? 35.981 -17.879 -54.775 1.00 96.88 165 ILE A N 1
ATOM 1166 C CA . ILE A 1 165 ? 37.215 -18.160 -55.511 1.00 96.88 165 ILE A CA 1
ATOM 1167 C C . ILE A 1 165 ? 37.565 -16.915 -56.328 1.00 96.88 165 ILE A C 1
ATOM 1169 O O . ILE A 1 165 ? 36.699 -16.351 -56.995 1.00 96.88 165 ILE A O 1
ATOM 1173 N N . PHE A 1 166 ? 38.821 -16.489 -56.254 1.00 97.75 166 PHE A N 1
ATOM 1174 C CA . PHE A 1 166 ? 39.362 -15.391 -57.040 1.00 97.75 166 PHE A CA 1
ATOM 1175 C C . PHE A 1 166 ? 39.502 -15.785 -58.523 1.00 97.75 166 PHE A C 1
ATOM 1177 O O . PHE A 1 166 ? 39.997 -16.882 -58.812 1.00 97.75 166 PHE A O 1
ATOM 1184 N N . PRO A 1 167 ? 39.063 -14.933 -59.471 1.00 94.62 167 PRO A N 1
ATOM 1185 C CA . PRO A 1 167 ? 39.092 -15.254 -60.894 1.00 94.62 167 PRO A CA 1
ATOM 1186 C C . PRO A 1 167 ? 40.495 -15.470 -61.461 1.00 94.62 167 PRO A C 1
ATOM 1188 O O . PRO A 1 167 ? 40.651 -16.343 -62.316 1.00 94.62 167 PRO A O 1
ATOM 1191 N N . VAL A 1 168 ? 41.498 -14.702 -61.015 1.00 95.94 168 VAL A N 1
ATOM 1192 C CA . VAL A 1 168 ? 42.850 -14.737 -61.587 1.00 95.94 168 VAL A CA 1
ATOM 1193 C C . VAL A 1 168 ? 43.699 -15.794 -60.867 1.00 95.94 168 VAL A C 1
ATOM 1195 O O . VAL A 1 168 ? 43.970 -15.662 -59.671 1.00 95.94 168 VAL A O 1
ATOM 1198 N N . PRO A 1 169 ? 44.164 -16.850 -61.566 1.00 94.69 169 PRO A N 1
ATOM 1199 C CA . PRO A 1 169 ? 45.085 -17.815 -60.982 1.00 94.69 169 PRO A CA 1
ATOM 1200 C C . PRO A 1 169 ? 46.426 -17.162 -60.630 1.00 94.69 169 PRO A C 1
ATOM 1202 O O . PRO A 1 169 ? 46.960 -16.351 -61.387 1.00 94.69 169 PRO A O 1
ATOM 1205 N N . VAL A 1 170 ? 47.003 -17.561 -59.502 1.00 95.44 170 VAL A N 1
ATOM 1206 C CA . VAL A 1 170 ? 48.326 -17.127 -59.051 1.00 95.44 170 VAL A CA 1
ATOM 1207 C C . VAL A 1 170 ? 49.338 -18.224 -59.389 1.00 95.44 170 VAL A C 1
ATOM 1209 O O . VAL A 1 170 ? 49.108 -19.403 -59.106 1.00 95.44 170 VAL A O 1
ATOM 1212 N N . ALA A 1 171 ? 50.445 -17.843 -60.030 1.00 93.19 171 ALA A N 1
ATOM 1213 C CA . ALA A 1 171 ? 51.499 -18.769 -60.446 1.00 93.19 171 ALA A CA 1
ATOM 1214 C C . ALA A 1 171 ? 52.130 -19.497 -59.247 1.00 93.19 171 ALA A C 1
ATOM 1216 O O . ALA A 1 171 ? 52.295 -18.915 -58.174 1.00 93.19 171 ALA A O 1
ATOM 1217 N N . TYR A 1 172 ? 52.522 -20.756 -59.437 1.00 92.62 172 TYR A N 1
ATOM 1218 C CA . TYR A 1 172 ? 53.226 -21.551 -58.437 1.00 92.62 172 TYR A CA 1
ATOM 1219 C C . TYR A 1 172 ? 54.494 -20.833 -57.946 1.00 92.62 172 TYR A C 1
ATOM 1221 O O . TYR A 1 172 ? 55.253 -20.261 -58.728 1.00 92.62 172 TYR A O 1
ATOM 1229 N N . GLY A 1 173 ? 54.707 -20.837 -56.630 1.00 89.00 173 GLY A N 1
ATOM 1230 C CA . GLY A 1 173 ? 55.792 -20.127 -55.953 1.00 89.00 173 GLY A CA 1
ATOM 1231 C C . GLY A 1 173 ? 55.558 -18.624 -55.743 1.00 89.00 173 GLY A C 1
ATOM 1232 O O . GLY A 1 173 ? 56.233 -18.034 -54.900 1.00 89.00 173 GLY A O 1
ATOM 1233 N N . ALA A 1 174 ? 54.598 -17.996 -56.436 1.00 94.31 174 ALA A N 1
ATOM 1234 C CA . ALA A 1 174 ? 54.238 -16.599 -56.190 1.00 94.31 174 ALA A CA 1
ATOM 1235 C C . ALA A 1 174 ? 53.384 -16.449 -54.916 1.00 94.31 174 ALA A C 1
ATOM 1237 O O . ALA A 1 174 ? 52.714 -17.384 -54.475 1.00 94.31 174 ALA A O 1
ATOM 1238 N N . GLY A 1 175 ? 53.416 -15.259 -54.312 1.00 94.75 175 GLY A N 1
ATOM 1239 C CA . GLY A 1 175 ? 52.616 -14.939 -53.131 1.00 94.75 175 GLY A CA 1
ATOM 1240 C C . GLY A 1 175 ? 51.156 -14.623 -53.467 1.00 94.75 175 GLY A C 1
ATOM 1241 O O . GLY A 1 175 ? 50.867 -14.054 -54.520 1.00 94.75 175 GLY A O 1
ATOM 1242 N N . TYR A 1 176 ? 50.245 -14.944 -52.552 1.00 97.56 176 TYR A N 1
ATOM 1243 C CA . TYR A 1 176 ? 48.882 -14.415 -52.517 1.00 97.56 176 TYR A CA 1
ATOM 1244 C C . TYR A 1 176 ? 48.663 -13.581 -51.249 1.00 97.56 176 TYR A C 1
ATOM 1246 O O . TYR A 1 176 ? 49.282 -13.835 -50.211 1.00 97.56 176 TYR A O 1
ATOM 1254 N N . ALA A 1 177 ? 47.786 -12.583 -51.338 1.00 97.50 177 ALA A N 1
ATOM 1255 C CA . ALA A 1 177 ? 47.466 -11.659 -50.258 1.00 97.50 177 ALA A CA 1
ATOM 1256 C C . ALA A 1 177 ? 46.028 -11.152 -50.408 1.00 97.50 177 ALA A C 1
ATOM 1258 O O . ALA A 1 177 ? 45.767 -10.166 -51.097 1.00 97.50 177 ALA A O 1
ATOM 1259 N N . VAL A 1 178 ? 45.102 -11.847 -49.752 1.00 98.25 178 VAL A N 1
ATOM 1260 C CA . VAL A 1 178 ? 43.678 -11.533 -49.672 1.00 98.25 178 VAL A CA 1
ATOM 1261 C C . VAL A 1 178 ? 43.431 -10.536 -48.548 1.00 98.25 178 VAL A C 1
ATOM 1263 O O . VAL A 1 178 ? 43.683 -10.826 -47.377 1.00 98.25 178 VAL A O 1
ATOM 1266 N N . THR A 1 179 ? 42.884 -9.377 -48.892 1.00 97.62 179 THR A N 1
ATOM 1267 C CA . THR A 1 179 ? 42.476 -8.339 -47.942 1.00 97.62 179 THR A CA 1
ATOM 1268 C C . THR A 1 179 ? 41.056 -7.864 -48.234 1.00 97.62 179 THR A C 1
ATOM 1270 O O . THR A 1 179 ? 40.512 -8.083 -49.319 1.00 97.62 179 THR A O 1
ATOM 1273 N N . VAL A 1 180 ? 40.423 -7.228 -47.245 1.00 97.75 180 VAL A N 1
ATOM 1274 C CA . VAL A 1 180 ? 39.161 -6.517 -47.476 1.00 97.75 180 VAL A CA 1
ATOM 1275 C C . VAL A 1 180 ? 39.476 -5.188 -48.145 1.00 97.75 180 VAL A C 1
ATOM 1277 O O . VAL A 1 180 ? 40.205 -4.374 -47.580 1.00 97.75 180 VAL A O 1
ATOM 1280 N N . ARG A 1 181 ? 38.901 -4.959 -49.326 1.00 96.44 181 ARG A N 1
ATOM 1281 C CA . ARG A 1 181 ? 38.958 -3.665 -50.007 1.00 96.44 181 ARG A CA 1
ATOM 1282 C C . ARG A 1 181 ? 37.837 -2.748 -49.536 1.00 96.44 181 ARG A C 1
ATOM 1284 O O . ARG A 1 181 ? 38.104 -1.617 -49.146 1.00 96.44 181 ARG A O 1
ATOM 1291 N N . THR A 1 182 ? 36.610 -3.265 -49.521 1.00 95.94 182 THR A N 1
ATOM 1292 C CA . THR A 1 182 ? 35.415 -2.512 -49.119 1.00 95.94 182 THR A CA 1
ATOM 1293 C C . THR A 1 182 ? 34.639 -3.297 -48.070 1.00 95.94 182 THR A C 1
ATOM 1295 O O . THR A 1 182 ? 34.205 -4.417 -48.339 1.00 95.94 182 THR A O 1
ATOM 1298 N N . GLN A 1 183 ? 34.470 -2.714 -46.879 1.00 94.94 183 GLN A N 1
ATOM 1299 C CA . GLN A 1 183 ? 33.658 -3.296 -45.806 1.00 94.94 183 GLN A CA 1
ATOM 1300 C C . GLN A 1 183 ? 32.154 -3.168 -46.106 1.00 94.94 183 GLN A C 1
ATOM 1302 O O . GLN A 1 183 ? 31.748 -2.175 -46.719 1.00 94.94 183 GLN A O 1
ATOM 1307 N N . PRO A 1 184 ? 31.309 -4.098 -45.625 1.00 94.44 184 PRO A N 1
ATOM 1308 C CA . PRO A 1 184 ? 29.862 -3.923 -45.669 1.00 94.44 184 PRO A CA 1
ATOM 1309 C C . PRO A 1 184 ? 29.430 -2.769 -44.762 1.00 94.44 184 PRO A C 1
ATOM 1311 O O . PRO A 1 184 ? 30.013 -2.535 -43.701 1.00 94.44 184 PRO A O 1
ATOM 1314 N N . ILE A 1 185 ? 28.354 -2.072 -45.132 1.00 90.50 185 ILE A N 1
ATOM 1315 C CA . ILE A 1 185 ? 27.757 -1.054 -44.258 1.00 90.50 185 ILE A CA 1
ATOM 1316 C C . ILE A 1 185 ? 27.281 -1.730 -42.965 1.00 90.50 185 ILE A C 1
ATOM 1318 O O . ILE A 1 185 ? 26.527 -2.698 -43.006 1.00 90.50 185 ILE A O 1
ATOM 1322 N N . GLY A 1 186 ? 27.712 -1.204 -41.816 1.00 90.75 186 GLY A N 1
ATOM 1323 C CA . GLY A 1 186 ? 27.283 -1.697 -40.505 1.00 90.75 186 GLY A CA 1
ATOM 1324 C C . GLY A 1 186 ? 27.963 -2.985 -40.038 1.00 90.75 186 GLY A C 1
ATOM 1325 O O . GLY A 1 186 ? 27.608 -3.492 -38.974 1.00 90.75 186 GLY A O 1
ATOM 1326 N N . GLN A 1 187 ? 28.952 -3.497 -40.776 1.00 94.56 187 GLN A N 1
ATOM 1327 C CA . GLN A 1 187 ? 29.748 -4.651 -40.367 1.00 94.56 187 GLN A CA 1
ATOM 1328 C C . GLN A 1 187 ? 31.249 -4.386 -40.477 1.00 94.56 187 GLN A C 1
ATOM 1330 O O . GLN A 1 187 ? 31.701 -3.505 -41.206 1.00 94.56 187 GLN A O 1
ATOM 1335 N N . THR A 1 188 ? 32.025 -5.200 -39.772 1.00 95.56 188 THR A N 1
ATOM 1336 C CA . THR A 1 188 ? 33.472 -5.308 -39.949 1.00 95.56 188 THR A CA 1
ATOM 1337 C C . THR A 1 188 ? 33.816 -6.748 -40.298 1.00 95.56 188 THR A C 1
ATOM 1339 O O . THR A 1 188 ? 33.601 -7.653 -39.494 1.00 95.56 188 THR A O 1
ATOM 1342 N N . CYS A 1 189 ? 34.357 -6.963 -41.495 1.00 97.25 189 CYS A N 1
ATOM 1343 C CA . CYS A 1 189 ? 34.893 -8.238 -41.953 1.00 97.25 189 CYS A CA 1
ATOM 1344 C C . CYS A 1 189 ? 36.408 -8.302 -41.741 1.00 97.25 189 CYS A C 1
ATOM 1346 O O . CYS A 1 189 ? 37.134 -7.348 -42.026 1.00 97.25 189 CYS A O 1
ATOM 1348 N N . SER A 1 190 ? 36.888 -9.447 -41.269 1.00 97.19 190 SER A N 1
ATOM 1349 C CA . SER A 1 190 ? 38.306 -9.734 -41.041 1.00 97.19 190 SER A CA 1
ATOM 1350 C C . SER A 1 190 ? 38.726 -10.965 -41.837 1.00 97.19 190 SER A C 1
ATOM 1352 O O . SER A 1 190 ? 37.954 -11.916 -41.952 1.00 97.19 190 SER A O 1
ATOM 1354 N N . VAL A 1 191 ? 39.933 -10.942 -42.409 1.00 97.50 191 VAL A N 1
ATOM 1355 C CA . VAL A 1 191 ? 40.488 -12.064 -43.180 1.00 97.50 191 VAL A CA 1
ATOM 1356 C C . VAL A 1 191 ? 41.512 -12.800 -42.325 1.00 97.50 191 VAL A C 1
ATOM 1358 O O . VAL A 1 191 ? 42.420 -12.190 -41.766 1.00 97.50 191 VAL A O 1
ATOM 1361 N N . SER A 1 192 ? 41.400 -14.120 -42.271 1.00 97.12 192 SER A N 1
ATOM 1362 C CA . SER A 1 192 ? 42.391 -15.021 -41.686 1.00 97.12 192 SER A CA 1
ATOM 1363 C C . SER A 1 192 ? 42.900 -15.990 -42.751 1.00 97.12 192 SER A C 1
ATOM 1365 O O . SER A 1 192 ? 42.184 -16.314 -43.701 1.00 97.12 192 SER A O 1
ATOM 1367 N N . ARG A 1 193 ? 44.167 -16.413 -42.620 1.00 96.19 193 ARG A N 1
ATOM 1368 C CA . ARG A 1 193 ? 44.869 -17.250 -43.620 1.00 96.19 193 ARG A CA 1
ATOM 1369 C C . ARG A 1 193 ? 44.894 -16.622 -45.026 1.00 96.19 193 ARG A C 1
ATOM 1371 O O . ARG A 1 193 ? 45.011 -17.318 -46.026 1.00 96.19 193 ARG A O 1
ATOM 1378 N N . GLY A 1 194 ? 44.790 -15.292 -45.094 1.00 95.88 194 GLY A N 1
ATOM 1379 C CA . GLY A 1 194 ? 44.711 -14.533 -46.342 1.00 95.88 194 GLY A CA 1
ATOM 1380 C C . GLY A 1 194 ? 46.041 -14.365 -47.072 1.00 95.88 194 GLY A C 1
ATOM 1381 O O . GLY A 1 194 ? 46.032 -13.888 -48.196 1.00 95.88 194 GLY A O 1
ATOM 1382 N N . THR A 1 195 ? 47.173 -14.747 -46.483 1.00 96.69 195 THR A N 1
ATOM 1383 C CA . THR A 1 195 ? 48.496 -14.615 -47.105 1.00 96.69 195 THR A CA 1
ATOM 1384 C C . THR A 1 195 ? 49.220 -15.956 -47.167 1.00 96.69 195 THR A C 1
ATOM 1386 O O . THR A 1 195 ? 49.068 -16.789 -46.273 1.00 96.69 195 THR A O 1
ATOM 1389 N N . GLY A 1 196 ? 50.029 -16.162 -48.206 1.00 95.94 196 GLY A N 1
ATOM 1390 C CA . GLY A 1 196 ? 50.839 -17.371 -48.370 1.00 95.94 196 GLY A CA 1
ATOM 1391 C C . GLY A 1 196 ? 51.544 -17.429 -49.725 1.00 95.94 196 GLY A C 1
ATOM 1392 O O . GLY A 1 196 ? 51.439 -16.498 -50.518 1.00 95.94 196 GLY A O 1
ATOM 1393 N N . ALA A 1 197 ? 52.270 -18.517 -49.987 1.00 93.75 197 ALA A N 1
ATOM 1394 C CA . ALA A 1 197 ? 52.861 -18.814 -51.294 1.00 93.75 197 ALA A CA 1
ATOM 1395 C C . ALA A 1 197 ? 52.084 -19.945 -51.979 1.00 93.75 197 ALA A C 1
ATOM 1397 O O . ALA A 1 197 ? 51.632 -20.883 -51.319 1.00 93.75 197 ALA A O 1
ATOM 1398 N N . MET A 1 198 ? 51.937 -19.872 -53.299 1.00 94.31 198 MET A N 1
ATOM 1399 C CA . MET A 1 198 ? 51.172 -20.852 -54.068 1.00 94.31 198 MET A CA 1
ATOM 1400 C C . MET A 1 198 ? 51.938 -22.165 -54.238 1.00 94.31 198 MET A C 1
ATOM 1402 O O . MET A 1 198 ? 52.830 -22.261 -55.076 1.00 94.31 198 MET A O 1
ATOM 1406 N N . GLY A 1 199 ? 51.557 -23.188 -53.472 1.00 88.94 199 GLY A N 1
ATOM 1407 C CA . GLY A 1 199 ? 52.007 -24.578 -53.659 1.00 88.94 199 GLY A CA 1
ATOM 1408 C C . GLY A 1 199 ? 50.987 -25.485 -54.368 1.00 88.94 199 GLY A C 1
ATOM 1409 O O . GLY A 1 199 ? 51.291 -26.634 -54.664 1.00 88.94 199 GLY A O 1
ATOM 1410 N N . GLY A 1 200 ? 49.774 -24.982 -54.611 1.00 92.00 200 GLY A N 1
ATOM 1411 C CA . GLY A 1 200 ? 48.612 -25.702 -55.142 1.00 92.00 200 GLY A CA 1
ATOM 1412 C C . GLY A 1 200 ? 47.332 -24.868 -54.950 1.00 92.00 200 GLY A C 1
ATOM 1413 O O . GLY A 1 200 ? 47.437 -23.707 -54.544 1.00 92.00 200 GLY A O 1
ATOM 1414 N N . PRO A 1 201 ? 46.126 -25.413 -55.212 1.00 94.06 201 PRO A N 1
ATOM 1415 C CA . PRO A 1 201 ? 44.865 -24.709 -54.964 1.00 94.06 201 PRO A CA 1
ATOM 1416 C C . PRO A 1 201 ? 44.699 -24.330 -53.488 1.00 94.06 201 PRO A C 1
ATOM 1418 O O . PRO A 1 201 ? 44.784 -25.189 -52.611 1.00 94.06 201 PRO A O 1
ATOM 1421 N N . VAL A 1 202 ? 44.414 -23.056 -53.216 1.00 97.00 202 VAL A N 1
ATOM 1422 C CA . VAL A 1 202 ? 44.135 -22.550 -51.863 1.00 97.00 202 VAL A CA 1
ATOM 1423 C C . VAL A 1 202 ? 42.624 -22.418 -51.708 1.00 97.00 202 VAL A C 1
ATOM 1425 O O . VAL A 1 202 ? 41.975 -21.800 -52.547 1.00 97.00 202 VAL A O 1
ATOM 1428 N N . SER A 1 203 ? 42.040 -22.996 -50.657 1.00 96.50 203 SER A N 1
ATOM 1429 C CA . SER A 1 203 ? 40.582 -22.966 -50.434 1.00 96.50 203 SER A CA 1
ATOM 1430 C C . SER A 1 203 ? 40.167 -22.680 -48.989 1.00 96.50 203 SER A C 1
ATOM 1432 O O . SER A 1 203 ? 39.000 -22.857 -48.642 1.00 96.50 203 SER A O 1
ATOM 1434 N N . ASP A 1 204 ? 41.117 -22.316 -48.133 1.00 96.50 204 ASP A N 1
ATOM 1435 C CA . ASP A 1 204 ? 40.981 -22.210 -46.680 1.00 96.50 204 ASP A CA 1
ATOM 1436 C C . ASP A 1 204 ? 41.135 -20.772 -46.156 1.00 96.50 204 ASP A C 1
ATOM 1438 O O . ASP A 1 204 ? 41.227 -20.568 -44.944 1.00 96.50 204 ASP A O 1
ATOM 1442 N N . VAL A 1 205 ? 41.121 -19.766 -47.040 1.00 98.00 205 VAL A N 1
ATOM 1443 C CA . VAL A 1 205 ? 41.003 -18.363 -46.622 1.00 98.00 205 VAL A CA 1
ATOM 1444 C C . VAL A 1 205 ? 39.658 -18.184 -45.914 1.00 98.00 205 VAL A C 1
ATOM 1446 O O . VAL A 1 205 ? 38.608 -18.493 -46.474 1.00 98.00 205 VAL A O 1
ATOM 1449 N N . ALA A 1 206 ? 39.657 -17.676 -44.685 1.00 97.75 206 ALA A N 1
ATOM 1450 C CA . ALA A 1 206 ? 38.427 -17.503 -43.916 1.00 97.75 206 ALA A CA 1
ATOM 1451 C C . ALA A 1 206 ? 38.168 -16.024 -43.637 1.00 97.75 206 ALA A C 1
ATOM 1453 O O . ALA A 1 206 ? 39.000 -15.341 -43.036 1.00 97.75 206 ALA A O 1
ATOM 1454 N N . VAL A 1 207 ? 36.998 -15.546 -44.062 1.00 98.19 207 VAL A N 1
ATOM 1455 C CA . VAL A 1 207 ? 36.522 -14.183 -43.831 1.00 98.19 207 VAL A CA 1
ATOM 1456 C C . VAL A 1 207 ? 35.342 -14.218 -42.870 1.00 98.19 207 VAL A C 1
ATOM 1458 O O . VAL A 1 207 ? 34.338 -14.877 -43.139 1.00 98.19 207 VAL A O 1
ATOM 1461 N N . VAL A 1 208 ? 35.454 -13.503 -41.753 1.00 97.75 208 VAL A N 1
ATOM 1462 C CA . VAL A 1 208 ? 34.401 -13.425 -40.733 1.00 97.75 208 VAL A CA 1
ATOM 1463 C C . VAL A 1 208 ? 33.965 -11.980 -40.568 1.00 97.75 208 VAL A C 1
ATOM 1465 O O . VAL A 1 208 ? 34.796 -11.117 -40.278 1.00 97.75 208 VAL A O 1
ATOM 1468 N N . CYS A 1 209 ? 32.669 -11.737 -40.744 1.00 97.12 209 CYS A N 1
ATOM 1469 C CA . CYS A 1 209 ? 32.026 -10.441 -40.588 1.00 97.12 209 CYS A CA 1
ATOM 1470 C C . CYS A 1 209 ? 31.222 -10.385 -39.287 1.00 97.12 209 CYS A C 1
ATOM 1472 O O . CYS A 1 209 ? 30.483 -11.313 -38.963 1.00 97.12 209 CYS A O 1
ATOM 1474 N N . ALA A 1 210 ? 31.360 -9.285 -38.551 1.00 95.06 210 ALA A N 1
ATOM 1475 C CA . ALA A 1 210 ? 30.606 -9.011 -37.335 1.00 95.06 210 ALA A CA 1
ATOM 1476 C C . ALA A 1 210 ? 29.839 -7.695 -37.475 1.00 95.06 210 ALA A C 1
ATOM 1478 O O . ALA A 1 210 ? 30.379 -6.712 -37.984 1.00 95.06 210 ALA A O 1
ATOM 1479 N N . THR A 1 211 ? 28.588 -7.672 -37.015 1.00 93.81 211 THR A N 1
ATOM 1480 C CA . THR A 1 211 ? 27.770 -6.454 -36.971 1.00 93.81 211 THR A CA 1
ATOM 1481 C C . THR A 1 211 ? 28.338 -5.476 -35.949 1.00 93.81 211 THR A C 1
ATOM 1483 O O . THR A 1 211 ? 28.590 -5.838 -34.800 1.00 93.81 211 THR A O 1
ATOM 1486 N N . ASN A 1 212 ? 28.525 -4.226 -36.363 1.00 93.94 212 ASN A N 1
ATOM 1487 C CA . ASN A 1 212 ? 28.999 -3.159 -35.489 1.00 93.94 212 ASN A CA 1
ATOM 1488 C C . ASN A 1 212 ? 27.881 -2.729 -34.527 1.00 93.94 212 ASN A C 1
ATOM 1490 O O . ASN A 1 212 ? 26.697 -2.815 -34.855 1.00 93.94 212 ASN A O 1
ATOM 1494 N N . ALA A 1 213 ? 28.247 -2.227 -33.350 1.00 94.62 213 ALA A N 1
ATOM 1495 C CA . ALA A 1 213 ? 27.302 -1.688 -32.377 1.00 94.62 213 ALA A CA 1
ATOM 1496 C C . ALA A 1 213 ? 27.740 -0.296 -31.915 1.00 94.62 213 ALA A C 1
ATOM 1498 O O . ALA A 1 213 ? 28.933 -0.036 -31.752 1.00 94.62 213 ALA A O 1
ATOM 1499 N N . TYR A 1 214 ? 26.768 0.583 -31.681 1.00 95.81 214 TYR A N 1
ATOM 1500 C CA . TYR A 1 214 ? 26.986 1.989 -31.341 1.00 95.81 214 TYR A CA 1
ATOM 1501 C C . TYR A 1 214 ? 26.155 2.387 -30.121 1.00 95.81 214 TYR A C 1
ATOM 1503 O O . TYR A 1 214 ? 25.170 1.732 -29.783 1.00 95.81 214 TYR A O 1
ATOM 1511 N N . LYS A 1 215 ? 26.550 3.452 -29.427 1.00 96.50 215 LYS A N 1
ATOM 1512 C CA . LYS A 1 215 ? 25.841 3.936 -28.235 1.00 96.50 215 LYS A CA 1
ATOM 1513 C C . LYS A 1 215 ? 24.678 4.848 -28.614 1.00 96.50 215 LYS A C 1
ATOM 1515 O O . LYS A 1 215 ? 24.778 5.632 -29.558 1.00 96.50 215 LYS A O 1
ATOM 1520 N N . VAL A 1 216 ? 23.602 4.765 -27.833 1.00 98.00 216 VAL A N 1
ATOM 1521 C CA . VAL A 1 216 ? 22.518 5.755 -27.832 1.00 98.00 216 VAL A CA 1
ATOM 1522 C C . VAL A 1 216 ? 22.820 6.794 -26.764 1.00 98.00 216 VAL A C 1
ATOM 1524 O O . VAL A 1 216 ? 23.201 6.447 -25.650 1.00 98.00 216 VAL A O 1
ATOM 1527 N N . GLY A 1 217 ? 22.662 8.066 -27.088 1.00 96.69 217 GLY A N 1
ATOM 1528 C CA . GLY A 1 217 ? 22.969 9.170 -26.199 1.00 96.69 217 GLY A CA 1
ATOM 1529 C C . GLY A 1 217 ? 22.327 10.466 -26.659 1.00 96.69 217 GLY A C 1
ATOM 1530 O O . GLY A 1 217 ? 21.613 10.529 -27.664 1.00 96.69 217 GLY A O 1
ATOM 1531 N N . GLY A 1 218 ? 22.572 11.507 -25.883 1.00 97.25 218 GLY A N 1
ATOM 1532 C CA . GLY A 1 218 ? 21.812 12.733 -25.975 1.00 97.25 218 GLY A CA 1
ATOM 1533 C C . GLY A 1 218 ? 22.329 13.830 -25.071 1.00 97.25 218 GLY A C 1
ATOM 1534 O O . GLY A 1 218 ? 23.409 13.722 -24.491 1.00 97.25 218 GLY A O 1
ATOM 1535 N N . THR A 1 219 ? 21.524 14.872 -24.912 1.00 97.06 219 THR A N 1
ATOM 1536 C CA . THR A 1 219 ? 21.773 15.972 -23.978 1.00 97.06 219 THR A CA 1
ATOM 1537 C C . THR A 1 219 ? 20.571 16.195 -23.080 1.00 97.06 219 THR A C 1
ATOM 1539 O O . THR A 1 219 ? 19.438 16.207 -23.562 1.00 97.06 219 THR A O 1
ATOM 1542 N N . VAL A 1 220 ? 20.827 16.443 -21.799 1.00 97.44 220 VAL A N 1
ATOM 1543 C CA . VAL A 1 220 ? 19.834 16.914 -20.833 1.00 97.44 220 VAL A CA 1
ATOM 1544 C C . VAL A 1 220 ? 20.092 18.374 -20.457 1.00 97.44 220 VAL A C 1
ATOM 1546 O O . VAL A 1 220 ? 21.240 18.795 -20.289 1.00 97.44 220 VAL A O 1
ATOM 1549 N N . SER A 1 221 ? 19.019 19.151 -20.338 1.00 92.69 221 SER A N 1
ATOM 1550 C CA . SER A 1 221 ? 19.060 20.565 -19.954 1.00 92.69 221 SER A CA 1
ATOM 1551 C C . SER A 1 221 ? 18.039 20.886 -18.868 1.00 92.69 221 SER A C 1
ATOM 1553 O O . SER A 1 221 ? 16.955 20.301 -18.852 1.00 92.69 221 SER A O 1
ATOM 1555 N N . SER A 1 222 ? 18.374 21.867 -18.024 1.00 92.06 222 SER A N 1
ATOM 1556 C CA . SER A 1 222 ? 17.543 22.377 -16.927 1.00 92.06 222 SER A CA 1
ATOM 1557 C C . SER A 1 222 ? 17.126 21.335 -15.878 1.00 92.06 222 SER A C 1
ATOM 1559 O O . SER A 1 222 ? 16.199 21.584 -15.116 1.00 92.06 222 SER A O 1
ATOM 1561 N N . LEU A 1 223 ? 17.828 20.201 -15.794 1.00 92.06 223 LEU A N 1
ATOM 1562 C CA . LEU A 1 223 ? 17.645 19.175 -14.770 1.00 92.06 223 LEU A CA 1
ATOM 1563 C C . LEU A 1 223 ? 18.076 19.684 -13.388 1.00 92.06 223 LEU A C 1
ATOM 1565 O O . LEU A 1 223 ? 19.178 20.219 -13.227 1.00 92.06 223 LEU A O 1
ATOM 1569 N N . VAL A 1 224 ? 17.220 19.445 -12.397 1.00 86.00 224 VAL A N 1
ATOM 1570 C CA . VAL A 1 224 ? 17.447 19.612 -10.962 1.00 86.00 224 VAL A CA 1
ATOM 1571 C C . VAL A 1 224 ? 17.072 18.292 -10.285 1.00 86.00 224 VAL A C 1
ATOM 1573 O O . VAL A 1 224 ? 15.916 17.885 -10.315 1.00 86.00 224 VAL A O 1
ATOM 1576 N N . GLY A 1 225 ? 18.047 17.615 -9.677 1.00 86.06 225 GLY A N 1
ATOM 1577 C CA . GLY A 1 225 ? 17.860 16.292 -9.071 1.00 86.06 225 GLY A CA 1
ATOM 1578 C C . GLY A 1 225 ? 18.281 15.140 -9.991 1.00 86.06 225 GLY A C 1
ATOM 1579 O O . GLY A 1 225 ? 19.191 15.295 -10.806 1.00 86.06 225 GLY A O 1
ATOM 1580 N N . THR A 1 226 ? 17.640 13.980 -9.827 1.00 89.44 226 THR A N 1
ATOM 1581 C CA . THR A 1 226 ? 17.963 12.743 -10.559 1.00 89.44 226 THR A CA 1
ATOM 1582 C C . THR A 1 226 ? 16.851 12.393 -11.542 1.00 89.44 226 THR A C 1
ATOM 1584 O O . THR A 1 226 ? 15.693 12.312 -11.150 1.00 89.44 226 THR A O 1
ATOM 1587 N N . LEU A 1 227 ? 17.213 12.141 -12.798 1.00 92.81 227 LEU A N 1
ATOM 1588 C CA . LEU A 1 227 ? 16.343 11.626 -13.856 1.00 92.81 227 LEU A CA 1
ATOM 1589 C C . LEU A 1 227 ? 16.767 10.194 -14.196 1.00 92.81 227 LEU A C 1
ATOM 1591 O O . LEU A 1 227 ? 17.940 9.961 -14.485 1.00 92.81 227 LEU A O 1
ATOM 1595 N N . GLU A 1 228 ? 15.835 9.243 -14.208 1.00 94.19 228 GLU A N 1
ATOM 1596 C CA . GLU A 1 228 ? 16.118 7.870 -14.647 1.00 94.19 228 GLU A CA 1
ATOM 1597 C C . GLU A 1 228 ? 15.515 7.602 -16.025 1.00 94.19 228 GLU A C 1
ATOM 1599 O O . GLU A 1 228 ? 14.327 7.838 -16.256 1.00 94.19 228 GLU A O 1
ATOM 1604 N N . LEU A 1 229 ? 16.322 7.055 -16.933 1.00 95.56 229 LEU A N 1
ATOM 1605 C CA . LEU A 1 229 ? 15.921 6.691 -18.289 1.00 95.56 229 LEU A CA 1
ATOM 1606 C C . LEU A 1 229 ? 16.066 5.193 -18.528 1.00 95.56 229 LEU A C 1
ATOM 1608 O O . LEU A 1 229 ? 16.943 4.549 -17.957 1.00 95.56 229 LEU A O 1
ATOM 1612 N N . LEU A 1 230 ? 15.272 4.669 -19.454 1.00 95.50 230 LEU A N 1
ATOM 1613 C CA . LEU A 1 230 ? 15.430 3.333 -20.017 1.00 95.50 230 LEU A CA 1
ATOM 1614 C C . LEU A 1 230 ? 15.646 3.435 -21.522 1.00 95.50 230 LEU A C 1
ATOM 1616 O O . LEU A 1 230 ? 14.893 4.124 -22.203 1.00 95.50 230 LEU A O 1
ATOM 1620 N N . ASN A 1 231 ? 16.626 2.706 -22.050 1.00 95.81 231 ASN A N 1
ATOM 1621 C CA . ASN A 1 231 ? 16.698 2.400 -23.475 1.00 95.81 231 ASN A CA 1
ATOM 1622 C C . ASN A 1 231 ? 16.223 0.960 -23.717 1.00 95.81 231 ASN A C 1
ATOM 1624 O O . ASN A 1 231 ? 16.662 0.023 -23.045 1.00 95.81 231 ASN A O 1
ATOM 1628 N N . ASN A 1 232 ? 15.297 0.789 -24.662 1.00 93.94 232 ASN A N 1
ATOM 1629 C CA . ASN A 1 232 ? 14.666 -0.486 -25.013 1.00 93.94 232 ASN A CA 1
ATOM 1630 C C . ASN A 1 232 ? 14.067 -1.236 -23.805 1.00 93.94 232 ASN A C 1
ATOM 1632 O O . ASN A 1 232 ? 14.050 -2.463 -23.772 1.00 93.94 232 ASN A O 1
ATOM 1636 N N . GLY A 1 233 ? 13.600 -0.495 -22.793 1.00 89.06 233 GLY A N 1
ATOM 1637 C CA . GLY A 1 233 ? 12.934 -1.036 -21.602 1.00 89.06 233 GLY A CA 1
ATOM 1638 C C . GLY A 1 233 ? 13.833 -1.769 -20.597 1.00 89.06 233 GLY A C 1
ATOM 1639 O O . GLY A 1 233 ? 13.330 -2.182 -19.556 1.00 89.06 233 GLY A O 1
ATOM 1640 N N . VAL A 1 234 ? 15.137 -1.921 -20.864 1.00 87.56 234 VAL A N 1
ATOM 1641 C CA . VAL A 1 234 ? 16.044 -2.729 -20.019 1.00 87.56 234 VAL A CA 1
ATOM 1642 C C . VAL A 1 234 ? 17.346 -2.027 -19.630 1.00 87.56 234 VAL A C 1
ATOM 1644 O O . VAL A 1 234 ? 17.885 -2.315 -18.565 1.00 87.56 234 VAL A O 1
ATOM 1647 N N . ASP A 1 235 ? 17.858 -1.106 -20.450 1.00 92.56 235 ASP A N 1
ATOM 1648 C CA . ASP A 1 235 ? 19.135 -0.431 -20.189 1.00 92.56 235 ASP A CA 1
ATOM 1649 C C . ASP A 1 235 ? 18.890 0.849 -19.379 1.00 92.56 235 ASP A C 1
ATOM 1651 O O . ASP A 1 235 ? 18.517 1.886 -19.932 1.00 92.56 235 ASP A O 1
ATOM 1655 N N . LEU A 1 236 ? 19.011 0.739 -18.052 1.00 91.88 236 LEU A N 1
ATOM 1656 C CA . LEU A 1 236 ? 18.751 1.815 -17.092 1.00 91.88 236 LEU A CA 1
ATOM 1657 C C . LEU A 1 236 ? 19.944 2.769 -16.989 1.00 91.88 236 LEU A C 1
ATOM 1659 O O . LEU A 1 236 ? 21.078 2.343 -16.772 1.00 91.88 236 LEU A O 1
ATOM 1663 N N . TRP A 1 237 ? 19.670 4.070 -17.040 1.00 95.00 237 TRP A N 1
ATOM 1664 C CA . TRP A 1 237 ? 20.671 5.101 -16.792 1.00 95.00 237 TRP A CA 1
ATOM 1665 C C . TRP A 1 237 ? 20.124 6.219 -15.903 1.00 95.00 237 TRP A C 1
ATOM 1667 O O . TRP A 1 237 ? 19.086 6.805 -16.207 1.00 95.00 237 TRP A O 1
ATOM 1677 N N . ALA A 1 238 ? 20.840 6.525 -14.819 1.00 95.31 238 ALA A N 1
ATOM 1678 C CA . ALA A 1 238 ? 20.529 7.636 -13.925 1.00 95.31 238 ALA A CA 1
ATOM 1679 C C . ALA A 1 238 ? 21.382 8.859 -14.288 1.00 95.31 238 ALA A C 1
ATOM 1681 O O . ALA A 1 238 ? 22.611 8.791 -14.335 1.00 95.31 238 ALA A O 1
ATOM 1682 N N . ILE A 1 239 ? 20.724 9.987 -14.533 1.00 95.31 239 ILE A N 1
ATOM 1683 C CA . ILE A 1 239 ? 21.334 11.269 -14.872 1.00 95.31 239 ILE A CA 1
ATOM 1684 C C . ILE A 1 239 ? 21.146 12.214 -13.690 1.00 95.31 239 ILE A C 1
ATOM 1686 O O . ILE A 1 239 ? 20.024 12.440 -13.248 1.00 95.31 239 ILE A O 1
ATOM 1690 N N . THR A 1 240 ? 22.240 12.782 -13.188 1.00 93.81 240 THR A N 1
ATOM 1691 C CA . THR A 1 240 ? 22.241 13.668 -12.008 1.00 93.81 240 THR A CA 1
ATOM 1692 C C . THR A 1 240 ? 22.712 15.090 -12.313 1.00 93.81 240 THR A C 1
ATOM 1694 O O . THR A 1 240 ? 22.744 15.941 -11.427 1.00 93.81 240 THR A O 1
ATOM 1697 N N . ALA A 1 241 ? 23.103 15.363 -13.559 1.00 92.88 241 ALA A N 1
ATOM 1698 C CA . ALA A 1 241 ? 23.608 16.658 -13.990 1.00 92.88 241 ALA A CA 1
ATOM 1699 C C . ALA A 1 241 ? 23.226 16.944 -15.446 1.00 92.88 241 ALA A C 1
ATOM 1701 O O . ALA A 1 241 ? 23.044 16.031 -16.251 1.00 92.88 241 ALA A O 1
ATOM 1702 N N . ASN A 1 242 ? 23.145 18.232 -15.775 1.00 93.69 242 ASN A N 1
ATOM 1703 C CA . ASN A 1 242 ? 22.973 18.710 -17.143 1.00 93.69 242 ASN A CA 1
ATOM 1704 C C . ASN A 1 242 ? 24.192 18.376 -18.014 1.00 93.69 242 ASN A C 1
ATOM 1706 O O . ASN A 1 242 ? 25.316 18.301 -17.518 1.00 93.69 242 ASN A O 1
ATOM 1710 N N . GLY A 1 243 ? 23.977 18.247 -19.323 1.00 95.44 243 GLY A N 1
ATOM 1711 C CA . GLY A 1 243 ? 25.026 17.943 -20.296 1.00 95.44 243 GLY A CA 1
ATOM 1712 C C . GLY A 1 243 ? 24.757 16.677 -21.106 1.00 95.44 243 GLY A C 1
ATOM 1713 O O . GLY A 1 243 ? 23.626 16.202 -21.199 1.00 95.44 243 GLY A O 1
ATOM 1714 N N . SER A 1 244 ? 25.800 16.158 -21.753 1.00 95.94 244 SER A N 1
ATOM 1715 C CA . SER A 1 244 ? 25.703 14.959 -22.588 1.00 95.94 244 SER A CA 1
ATOM 1716 C C . SER A 1 244 ? 25.597 13.680 -21.759 1.00 95.94 244 SER A C 1
ATOM 1718 O O . SER A 1 244 ? 26.335 13.516 -20.788 1.00 95.94 244 SER A O 1
ATOM 1720 N N . PHE A 1 245 ? 24.779 12.732 -22.204 1.00 95.94 245 PHE A N 1
ATOM 1721 C CA . PHE A 1 245 ? 24.713 11.378 -21.658 1.00 95.94 245 PHE A CA 1
ATOM 1722 C C . PHE A 1 245 ? 24.830 10.340 -22.779 1.00 95.94 245 PHE A C 1
ATOM 1724 O O . PHE A 1 245 ? 24.529 10.621 -23.940 1.00 95.94 245 PHE A O 1
ATOM 1731 N N . ALA A 1 246 ? 25.248 9.126 -22.431 1.00 95.94 246 ALA A N 1
ATOM 1732 C CA . ALA A 1 246 ? 25.212 7.979 -23.326 1.00 95.94 246 ALA A CA 1
ATOM 1733 C C . ALA A 1 246 ? 24.905 6.720 -22.520 1.00 95.94 246 ALA A C 1
ATOM 1735 O O . ALA A 1 246 ? 25.509 6.489 -21.473 1.00 95.94 246 ALA A O 1
ATOM 1736 N N . PHE A 1 247 ? 23.991 5.905 -23.029 1.00 96.75 247 PHE A N 1
ATOM 1737 C CA . PHE A 1 247 ? 23.650 4.628 -22.433 1.00 96.75 247 PHE A CA 1
ATOM 1738 C C . PHE A 1 247 ? 24.877 3.689 -22.381 1.00 96.75 247 PHE A C 1
ATOM 1740 O O . PHE A 1 247 ? 25.737 3.711 -23.285 1.00 96.75 247 PHE A O 1
ATOM 1747 N N . PRO A 1 248 ? 25.015 2.865 -21.324 1.00 93.38 248 PRO A N 1
ATOM 1748 C CA . PRO A 1 248 ? 26.132 1.934 -21.190 1.00 93.38 248 PRO A CA 1
ATOM 1749 C C . PRO A 1 248 ? 26.175 0.901 -22.310 1.00 93.38 248 PRO A C 1
ATOM 1751 O O . PRO A 1 248 ? 27.261 0.635 -22.837 1.00 93.38 248 PRO A O 1
ATOM 1754 N N . THR A 1 249 ? 25.016 0.373 -22.700 1.00 95.62 249 THR A N 1
ATOM 1755 C CA . THR A 1 249 ? 24.912 -0.736 -23.645 1.00 95.62 249 THR A CA 1
ATOM 1756 C C . THR A 1 249 ? 24.848 -0.219 -25.081 1.00 95.62 249 THR A C 1
ATOM 1758 O O . THR A 1 249 ? 24.041 0.645 -25.425 1.00 95.62 249 THR A O 1
ATOM 1761 N N . SER A 1 250 ? 25.715 -0.747 -25.948 1.00 94.88 250 SER A N 1
ATOM 1762 C CA . SER A 1 250 ? 25.659 -0.453 -27.382 1.00 94.88 250 SER A CA 1
ATOM 1763 C C . SER A 1 250 ? 24.517 -1.222 -28.053 1.00 94.88 250 SER A C 1
ATOM 1765 O O . SER A 1 250 ? 24.284 -2.391 -27.754 1.00 94.88 250 SER A O 1
ATOM 1767 N N . VAL A 1 251 ? 23.845 -0.590 -29.011 1.00 95.62 251 VAL A N 1
ATOM 1768 C CA . VAL A 1 251 ? 22.807 -1.195 -29.853 1.00 95.62 251 VAL A CA 1
ATOM 1769 C C . VAL A 1 251 ? 23.434 -1.589 -31.193 1.00 95.62 251 VAL A C 1
ATOM 1771 O O . VAL A 1 251 ? 24.200 -0.817 -31.772 1.00 95.62 251 VAL A O 1
ATOM 1774 N N . ALA A 1 252 ? 23.150 -2.799 -31.679 1.00 94.44 252 ALA A N 1
ATOM 1775 C CA . ALA A 1 252 ? 23.663 -3.284 -32.963 1.00 94.44 252 ALA A CA 1
ATOM 1776 C C . ALA A 1 252 ? 23.125 -2.451 -34.143 1.00 94.44 252 ALA A C 1
ATOM 1778 O O . ALA A 1 252 ? 21.976 -2.010 -34.117 1.00 94.44 252 ALA A O 1
ATOM 1779 N N . PHE A 1 253 ? 23.938 -2.256 -35.183 1.00 94.19 253 PHE A N 1
ATOM 1780 C CA . PHE A 1 253 ? 23.532 -1.596 -36.425 1.00 94.19 253 PHE A CA 1
ATOM 1781 C C . PHE A 1 253 ? 22.259 -2.235 -37.003 1.00 94.19 253 PHE A C 1
ATOM 1783 O O . PHE A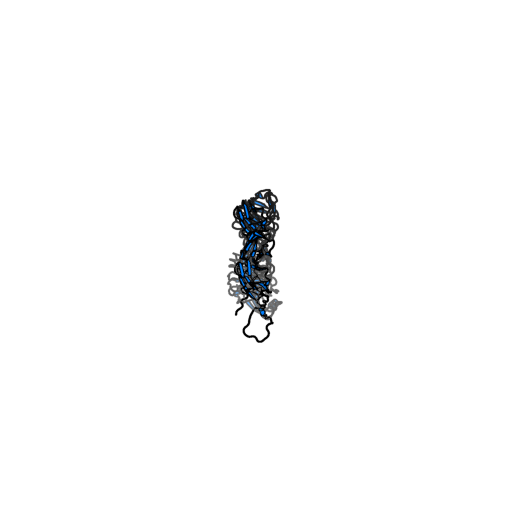 1 253 ? 22.152 -3.459 -37.079 1.00 94.19 253 PHE A O 1
ATOM 1790 N N . GLY A 1 254 ? 21.301 -1.405 -37.419 1.00 91.06 254 GLY A N 1
ATOM 1791 C CA . GLY A 1 254 ? 20.016 -1.854 -37.962 1.00 91.06 254 GLY A CA 1
ATOM 1792 C C . GLY A 1 254 ? 18.972 -2.262 -36.914 1.00 91.06 254 GLY A C 1
ATOM 1793 O O . GLY A 1 254 ? 17.812 -2.444 -37.277 1.00 91.06 254 GLY A O 1
ATOM 1794 N N . SER A 1 255 ? 19.327 -2.358 -35.627 1.00 95.19 255 SER A N 1
ATOM 1795 C CA . SER A 1 255 ? 18.363 -2.617 -34.547 1.00 95.19 255 SER A CA 1
ATOM 1796 C C . SER A 1 255 ? 17.659 -1.332 -34.085 1.00 95.19 255 SER A C 1
ATOM 1798 O O . SER A 1 255 ? 18.264 -0.254 -34.121 1.00 95.19 255 SER A O 1
ATOM 1800 N N . PRO A 1 256 ? 16.399 -1.410 -33.612 1.00 96.25 256 PRO A N 1
ATOM 1801 C CA . PRO A 1 256 ? 15.697 -0.256 -33.064 1.00 96.25 256 PRO A CA 1
ATOM 1802 C C . PRO A 1 256 ? 16.239 0.152 -31.686 1.00 96.25 256 PRO A C 1
ATOM 1804 O O . PRO A 1 256 ? 16.731 -0.673 -30.910 1.00 96.25 256 PRO A O 1
ATOM 1807 N N . TYR A 1 257 ? 16.097 1.435 -31.367 1.00 97.50 257 TYR A N 1
ATOM 1808 C CA . TYR A 1 257 ? 16.240 1.966 -30.015 1.00 97.50 257 TYR A CA 1
ATOM 1809 C C . TYR A 1 257 ? 14.996 2.772 -29.620 1.00 97.50 257 TYR A C 1
ATOM 1811 O O . TYR A 1 257 ? 14.326 3.361 -30.472 1.00 97.50 257 TYR A O 1
ATOM 1819 N N . THR A 1 258 ? 14.665 2.792 -28.332 1.00 96.81 258 THR A N 1
ATOM 1820 C CA . THR A 1 258 ? 13.562 3.577 -27.759 1.00 96.81 258 THR A CA 1
ATOM 1821 C C . THR A 1 258 ? 13.932 4.001 -26.343 1.00 96.81 258 THR A C 1
ATOM 1823 O O . THR A 1 258 ? 14.046 3.169 -25.449 1.00 96.81 258 THR A O 1
ATOM 1826 N N . VAL A 1 259 ? 14.123 5.301 -26.157 1.00 96.50 259 VAL A N 1
ATOM 1827 C CA . VAL A 1 259 ? 14.465 5.962 -24.903 1.00 96.50 259 VAL A CA 1
ATOM 1828 C C . VAL A 1 259 ? 13.189 6.473 -24.250 1.00 96.50 259 VAL A C 1
ATOM 1830 O O . VAL A 1 259 ? 12.480 7.297 -24.830 1.00 96.50 259 VAL A O 1
ATOM 1833 N N . THR A 1 260 ? 12.917 6.014 -23.035 1.00 93.31 260 THR A N 1
ATOM 1834 C CA . THR A 1 260 ? 11.786 6.450 -22.212 1.00 93.31 260 THR A CA 1
ATOM 1835 C C . THR A 1 260 ? 12.270 6.952 -20.861 1.00 93.31 260 THR A C 1
ATOM 1837 O O . THR A 1 260 ? 13.326 6.551 -20.368 1.00 93.31 260 THR A O 1
ATOM 1840 N N . ILE A 1 261 ? 11.488 7.833 -20.247 1.00 90.69 261 ILE A N 1
ATOM 1841 C CA . ILE A 1 261 ? 11.695 8.230 -18.855 1.00 90.69 261 ILE A CA 1
ATOM 1842 C C . ILE A 1 261 ? 11.111 7.129 -17.979 1.00 90.69 261 ILE A C 1
ATOM 1844 O O . ILE A 1 261 ? 9.969 6.729 -18.174 1.00 90.69 261 ILE A O 1
ATOM 1848 N N . LYS A 1 262 ? 11.913 6.623 -17.043 1.00 87.69 262 LYS A N 1
ATOM 1849 C CA . LYS A 1 262 ? 11.458 5.688 -16.012 1.00 87.69 262 LYS A CA 1
ATOM 1850 C C . LYS A 1 262 ? 10.967 6.444 -14.781 1.00 87.69 262 LYS A C 1
ATOM 1852 O O . LYS A 1 262 ? 9.898 6.141 -14.266 1.00 87.69 262 LYS A O 1
ATOM 1857 N N . THR A 1 263 ? 11.748 7.429 -14.340 1.00 83.06 263 THR A N 1
ATOM 1858 C CA . THR A 1 263 ? 11.474 8.206 -13.126 1.00 83.06 263 THR A CA 1
ATOM 1859 C C . THR A 1 263 ? 11.790 9.670 -13.392 1.00 83.06 263 THR A C 1
ATOM 1861 O O . THR A 1 263 ? 12.927 9.992 -13.750 1.00 83.06 263 THR A O 1
ATOM 1864 N N . GLN A 1 264 ? 10.798 10.548 -13.223 1.00 83.44 264 GLN A N 1
ATOM 1865 C CA . GLN A 1 264 ? 10.990 11.994 -13.315 1.00 83.44 264 GLN A CA 1
ATOM 1866 C C . GLN A 1 264 ? 11.756 12.528 -12.089 1.00 83.44 264 GLN A C 1
ATOM 1868 O O . GLN A 1 264 ? 11.584 12.009 -10.982 1.00 83.44 264 GLN A O 1
ATOM 1873 N N . PRO A 1 265 ? 12.575 13.579 -12.246 1.00 84.12 265 PRO A N 1
ATOM 1874 C CA . PRO A 1 265 ? 13.122 14.331 -11.121 1.00 84.12 265 PRO A CA 1
ATOM 1875 C C . PRO A 1 265 ? 12.032 14.980 -10.258 1.00 84.12 265 PRO A C 1
ATOM 1877 O O . PRO A 1 265 ? 10.977 15.393 -10.734 1.00 84.12 265 PRO A O 1
ATOM 1880 N N . LEU A 1 266 ? 12.319 15.142 -8.965 1.00 68.69 266 LEU A N 1
ATOM 1881 C CA . LEU A 1 266 ? 11.408 15.813 -8.040 1.00 68.69 266 LEU A CA 1
ATOM 1882 C C . LEU A 1 266 ? 11.194 17.282 -8.452 1.00 68.69 266 LEU A C 1
ATOM 1884 O O . LEU A 1 266 ? 12.156 18.020 -8.660 1.00 68.69 266 LEU A O 1
ATOM 1888 N N . ASN A 1 267 ? 9.933 17.722 -8.499 1.00 67.12 267 ASN A N 1
ATOM 1889 C CA . ASN A 1 267 ? 9.512 19.086 -8.865 1.00 67.12 267 ASN A CA 1
ATOM 1890 C C . ASN A 1 267 ? 9.829 19.505 -10.312 1.00 67.12 267 ASN A C 1
ATOM 1892 O O . ASN A 1 267 ? 9.792 20.698 -10.629 1.00 67.12 267 ASN A O 1
ATOM 1896 N N . GLN A 1 268 ? 10.131 18.556 -11.198 1.00 77.75 268 GLN A N 1
ATOM 1897 C CA . GLN A 1 268 ? 10.386 18.824 -12.606 1.00 77.75 268 GLN A CA 1
ATOM 1898 C C . GLN A 1 268 ? 9.734 17.768 -13.499 1.00 77.75 268 GLN A C 1
ATOM 1900 O O . GLN A 1 268 ? 9.689 16.592 -13.161 1.00 77.75 268 GLN A O 1
ATOM 1905 N N . THR A 1 269 ? 9.286 18.184 -14.678 1.00 80.50 269 THR A N 1
ATOM 1906 C CA . THR A 1 269 ? 8.896 17.269 -15.752 1.00 80.50 269 THR A CA 1
ATOM 1907 C C . THR A 1 269 ? 9.933 17.373 -16.857 1.00 80.50 269 THR A C 1
ATOM 1909 O O . THR A 1 269 ? 10.169 18.454 -17.403 1.00 80.50 269 THR A O 1
ATOM 1912 N N . CYS A 1 270 ? 10.560 16.250 -17.192 1.00 88.25 270 CYS A N 1
ATOM 1913 C CA . CYS A 1 270 ? 11.406 16.124 -18.366 1.00 88.25 270 CYS A CA 1
ATOM 1914 C C . CYS A 1 270 ? 10.601 15.536 -19.525 1.00 88.25 270 CYS A C 1
ATOM 1916 O O . CYS A 1 270 ? 9.749 14.670 -19.338 1.00 88.25 270 CYS A O 1
ATOM 1918 N N . THR A 1 271 ? 10.882 15.999 -20.739 1.00 89.19 271 THR A N 1
ATOM 1919 C CA . THR A 1 271 ? 10.304 15.459 -21.976 1.00 89.19 271 THR A CA 1
ATOM 1920 C C . THR A 1 271 ? 11.407 14.907 -22.865 1.00 89.19 271 THR A C 1
ATOM 1922 O O . THR A 1 271 ? 12.512 15.452 -22.897 1.00 89.19 271 THR A O 1
ATOM 1925 N N . VAL A 1 272 ? 11.114 13.812 -23.571 1.00 93.62 272 VAL A N 1
ATOM 1926 C CA . VAL A 1 272 ? 12.045 13.179 -24.514 1.00 93.62 272 VAL A CA 1
ATOM 1927 C C . VAL A 1 272 ? 11.684 13.592 -25.936 1.00 93.62 272 VAL A C 1
ATOM 1929 O O . VAL A 1 272 ? 10.562 13.362 -26.382 1.00 93.62 272 VAL A O 1
ATOM 1932 N N . ALA A 1 273 ? 12.649 14.127 -26.679 1.00 92.81 273 ALA A N 1
ATOM 1933 C CA . ALA A 1 273 ? 12.563 14.289 -28.126 1.00 92.81 273 ALA A CA 1
ATOM 1934 C C . ALA A 1 273 ? 13.661 13.475 -28.827 1.00 92.81 273 ALA A C 1
ATOM 1936 O O . ALA A 1 273 ? 14.738 13.232 -28.279 1.00 92.81 273 ALA A O 1
ATOM 1937 N N . ASN A 1 274 ? 13.353 12.994 -30.037 1.00 93.38 274 ASN A N 1
ATOM 1938 C CA . ASN A 1 274 ? 14.180 12.045 -30.801 1.00 93.38 274 ASN A CA 1
ATOM 1939 C C . ASN A 1 274 ? 14.506 10.745 -30.037 1.00 93.38 274 ASN A C 1
ATOM 1941 O O . ASN A 1 274 ? 15.539 10.120 -30.268 1.00 93.38 274 ASN A O 1
ATOM 1945 N N . GLY A 1 275 ? 13.620 10.333 -29.123 1.00 93.88 275 GLY A N 1
ATOM 1946 C CA . GLY A 1 275 ? 13.826 9.169 -28.261 1.00 93.88 275 GLY A CA 1
ATOM 1947 C C . GLY A 1 275 ? 13.774 7.820 -28.979 1.00 93.88 275 GLY A C 1
ATOM 1948 O O . GLY A 1 275 ? 14.182 6.829 -28.394 1.00 93.88 275 GLY A O 1
ATOM 1949 N N . SER A 1 276 ? 13.313 7.737 -30.227 1.00 95.69 276 SER A N 1
ATOM 1950 C CA . SER A 1 276 ? 13.224 6.474 -30.970 1.00 95.69 276 SER A CA 1
ATOM 1951 C C . SER A 1 276 ? 13.868 6.563 -32.352 1.00 95.69 276 SER A C 1
ATOM 1953 O O . SER A 1 276 ? 13.960 7.639 -32.943 1.00 95.69 276 SER A O 1
ATOM 1955 N N . GLY A 1 277 ? 14.333 5.421 -32.860 1.00 96.12 277 GLY A N 1
ATOM 1956 C CA . GLY A 1 277 ? 14.956 5.316 -34.178 1.00 96.12 277 GLY A CA 1
ATOM 1957 C C . GLY A 1 277 ? 15.556 3.937 -34.449 1.00 96.12 277 GLY A C 1
ATOM 1958 O O . GLY A 1 277 ? 15.379 3.000 -33.675 1.00 96.12 277 GLY A O 1
ATOM 1959 N N . THR A 1 278 ? 16.272 3.810 -35.567 1.00 94.94 278 THR A N 1
ATOM 1960 C CA . THR A 1 278 ? 17.083 2.628 -35.911 1.00 94.94 278 THR A CA 1
ATOM 1961 C C . THR A 1 278 ? 18.558 2.993 -35.821 1.00 94.94 278 THR A C 1
ATOM 1963 O O . THR A 1 278 ? 18.950 4.071 -36.268 1.00 94.94 278 THR A O 1
ATOM 1966 N N . MET A 1 279 ? 19.381 2.119 -35.241 1.00 96.19 279 MET A N 1
ATOM 1967 C CA . MET A 1 279 ? 20.797 2.402 -35.044 1.00 96.19 279 MET A CA 1
ATOM 1968 C C . MET A 1 279 ? 21.554 2.458 -36.379 1.00 96.19 279 MET A C 1
ATOM 1970 O O . MET A 1 279 ? 21.610 1.471 -37.115 1.00 96.19 279 MET A O 1
ATOM 1974 N N . GLY A 1 280 ? 22.139 3.622 -36.674 1.00 92.12 280 GLY A N 1
ATOM 1975 C CA . GLY A 1 280 ? 22.943 3.876 -37.871 1.00 92.12 280 GLY A CA 1
ATOM 1976 C C . GLY A 1 280 ? 24.421 3.509 -37.702 1.00 92.12 280 GLY A C 1
ATOM 1977 O O . GLY A 1 280 ? 24.810 2.831 -36.758 1.00 92.12 280 GLY A O 1
ATOM 1978 N N . GLY A 1 281 ? 25.268 3.972 -38.627 1.00 90.19 281 GLY A N 1
ATOM 1979 C CA . GLY A 1 281 ? 26.716 3.696 -38.642 1.00 90.19 281 GLY A CA 1
ATOM 1980 C C . GLY A 1 281 ? 27.565 4.540 -37.677 1.00 90.19 281 GLY A C 1
ATOM 1981 O O . GLY A 1 281 ? 28.772 4.656 -37.882 1.00 90.19 281 GLY A O 1
ATOM 1982 N N . ALA A 1 282 ? 26.948 5.177 -36.681 1.00 93.25 282 ALA A N 1
ATOM 1983 C CA . ALA A 1 282 ? 27.600 6.033 -35.692 1.00 93.25 282 ALA A CA 1
ATOM 1984 C C . ALA A 1 282 ? 26.756 6.114 -34.409 1.00 93.25 282 ALA A C 1
ATOM 1986 O O . ALA A 1 282 ? 25.579 5.756 -34.412 1.00 93.25 282 ALA A O 1
ATOM 1987 N N . ASN A 1 283 ? 27.350 6.618 -33.321 1.00 95.75 283 ASN A N 1
ATOM 1988 C CA . ASN A 1 283 ? 26.621 6.874 -32.076 1.00 95.75 283 ASN A CA 1
ATOM 1989 C C . ASN A 1 283 ? 25.469 7.861 -32.313 1.00 95.75 283 ASN A C 1
ATOM 1991 O O . ASN A 1 283 ? 25.659 8.905 -32.938 1.00 95.75 283 ASN A O 1
ATOM 1995 N N . VAL A 1 284 ? 24.302 7.558 -31.751 1.00 97.44 284 VAL A N 1
ATOM 1996 C CA . VAL A 1 284 ? 23.178 8.496 -31.678 1.00 97.44 284 VAL A CA 1
ATOM 1997 C C . VAL A 1 284 ? 23.476 9.476 -30.549 1.00 97.44 284 VAL A C 1
ATOM 1999 O O . VAL A 1 284 ? 23.740 9.054 -29.428 1.00 97.44 284 VAL A O 1
ATOM 2002 N N . THR A 1 285 ? 23.464 10.774 -30.836 1.00 97.06 285 THR A N 1
ATOM 2003 C CA . THR A 1 285 ? 23.806 11.834 -29.865 1.00 97.06 285 THR A CA 1
ATOM 2004 C C . THR A 1 285 ? 22.751 12.937 -29.778 1.00 97.06 285 THR A C 1
ATOM 2006 O O . THR A 1 285 ? 22.942 13.919 -29.067 1.00 97.06 285 THR A O 1
ATOM 2009 N N . ASN A 1 286 ? 21.643 12.796 -30.507 1.00 95.69 286 ASN A N 1
ATOM 2010 C CA . ASN A 1 286 ? 20.619 13.825 -30.690 1.00 95.69 286 ASN A CA 1
ATOM 2011 C C . ASN A 1 286 ? 19.322 13.561 -29.906 1.00 95.69 286 ASN A C 1
ATOM 2013 O O . ASN A 1 286 ? 18.327 14.247 -30.154 1.00 95.69 286 ASN A O 1
ATOM 2017 N N . VAL A 1 287 ? 19.312 12.592 -28.981 1.00 97.50 287 VAL A N 1
ATOM 2018 C CA . VAL A 1 287 ? 18.215 12.463 -28.011 1.00 97.50 287 VAL A CA 1
ATOM 2019 C C . VAL A 1 287 ? 18.244 13.700 -27.116 1.00 97.50 287 VAL A C 1
ATOM 2021 O O . VAL A 1 287 ? 19.263 14.002 -26.497 1.00 97.50 287 VAL A O 1
ATOM 2024 N N . THR A 1 288 ? 17.150 14.446 -27.045 1.00 95.94 288 THR A N 1
ATOM 2025 C CA . THR A 1 288 ? 17.088 15.673 -26.244 1.00 95.94 288 THR A CA 1
ATOM 2026 C C . THR A 1 288 ? 16.132 15.497 -25.076 1.00 95.94 288 THR A C 1
ATOM 2028 O O . THR A 1 288 ? 14.998 15.050 -25.244 1.00 95.94 288 THR A O 1
ATOM 2031 N N . LEU A 1 289 ? 16.610 15.846 -23.880 1.00 95.25 289 LEU A N 1
ATOM 2032 C CA . LEU A 1 289 ? 15.849 15.827 -22.635 1.00 95.25 289 LEU A CA 1
ATOM 2033 C C . LEU A 1 289 ? 15.716 17.254 -22.115 1.00 95.25 289 LEU A C 1
ATOM 2035 O O . LEU A 1 289 ? 16.682 17.847 -21.627 1.00 95.25 289 LEU A O 1
ATOM 2039 N N . ALA A 1 290 ? 14.517 17.809 -22.238 1.00 91.06 290 ALA A N 1
ATOM 2040 C CA . ALA A 1 290 ? 14.205 19.141 -21.741 1.00 91.06 290 ALA A CA 1
ATOM 2041 C C . ALA A 1 290 ? 13.426 19.016 -20.433 1.00 91.06 290 ALA A C 1
ATOM 2043 O O . ALA A 1 290 ? 12.279 18.567 -20.449 1.00 91.06 290 ALA A O 1
ATOM 2044 N N . CYS A 1 291 ? 14.059 19.393 -19.321 1.00 89.50 291 CYS A N 1
ATOM 2045 C CA . CYS A 1 291 ? 13.438 19.416 -18.003 1.00 89.50 291 CYS A CA 1
ATOM 2046 C C . CYS A 1 291 ? 12.939 20.823 -17.681 1.00 89.50 291 CYS A C 1
ATOM 2048 O O . CYS A 1 291 ? 13.643 21.810 -17.885 1.00 89.50 291 CYS A O 1
ATOM 2050 N N . ALA A 1 292 ? 11.718 20.927 -17.177 1.00 83.94 292 ALA A N 1
ATOM 2051 C CA . ALA A 1 292 ? 11.153 22.181 -16.709 1.00 83.94 292 ALA A CA 1
ATOM 2052 C C . ALA A 1 292 ? 10.630 21.993 -15.291 1.00 83.94 292 ALA A C 1
ATOM 2054 O O . ALA A 1 292 ? 10.034 20.965 -14.977 1.00 83.94 292 ALA A O 1
ATOM 2055 N N . THR A 1 293 ? 10.845 22.990 -14.434 1.00 74.25 293 THR A N 1
ATOM 2056 C CA . THR A 1 293 ? 10.214 23.014 -13.114 1.00 74.25 293 THR A CA 1
ATOM 2057 C C . THR A 1 293 ? 8.713 23.132 -13.294 1.00 74.25 293 THR A C 1
ATOM 2059 O O . THR A 1 293 ? 8.215 24.146 -13.785 1.00 74.25 293 THR A O 1
ATOM 2062 N N . SER A 1 294 ? 7.998 22.087 -12.897 1.00 65.38 294 SER A N 1
ATOM 2063 C CA . SER A 1 294 ? 6.550 21.990 -13.042 1.00 65.38 294 SER A CA 1
ATOM 2064 C C . SER A 1 294 ? 5.880 22.699 -11.877 1.00 65.38 294 SER A C 1
ATOM 2066 O O . SER A 1 294 ? 5.237 22.049 -11.064 1.00 65.38 294 SER A O 1
ATOM 2068 N N . ILE A 1 295 ? 6.081 24.022 -11.772 1.00 73.25 295 ILE A N 1
ATOM 2069 C CA . ILE A 1 295 ? 5.319 24.870 -10.849 1.00 73.25 295 ILE A CA 1
ATOM 2070 C C . ILE A 1 295 ? 3.973 25.162 -11.501 1.00 73.25 295 ILE A C 1
ATOM 2072 O O . ILE A 1 295 ? 3.903 25.942 -12.455 1.00 73.25 295 ILE A O 1
ATOM 2076 N N . PHE A 1 296 ? 2.904 24.538 -11.012 1.00 82.50 296 PHE A N 1
ATOM 2077 C CA . PHE A 1 296 ? 1.583 24.822 -11.547 1.00 82.50 296 PHE A CA 1
ATOM 2078 C C . PHE A 1 296 ? 1.059 26.192 -11.095 1.00 82.50 296 PHE A C 1
ATOM 2080 O O . PHE A 1 296 ? 1.313 26.658 -9.983 1.00 82.50 296 PHE A O 1
ATOM 2087 N N . SER A 1 297 ? 0.317 26.846 -11.985 1.00 86.69 297 SER A N 1
ATOM 2088 C CA . SER A 1 297 ? -0.306 28.153 -11.785 1.00 86.69 297 SER A CA 1
ATOM 2089 C C . SER A 1 297 ? -1.772 28.101 -12.208 1.00 86.69 297 SER A C 1
ATOM 2091 O O . SER A 1 297 ? -2.152 27.272 -13.035 1.00 86.69 297 SER A O 1
ATOM 2093 N N . ALA A 1 298 ? -2.581 28.982 -11.620 1.00 91.69 298 ALA A N 1
ATOM 2094 C CA . ALA A 1 298 ? -4.029 29.017 -11.801 1.00 91.69 298 ALA A CA 1
ATOM 2095 C C . ALA A 1 298 ? -4.444 29.092 -13.285 1.00 91.69 298 ALA A C 1
ATOM 2097 O O . ALA A 1 298 ? -3.823 29.806 -14.071 1.00 91.69 298 ALA A O 1
ATOM 2098 N N . GLY A 1 299 ? -5.522 28.391 -13.644 1.00 91.38 299 GLY A N 1
ATOM 2099 C CA . GLY A 1 299 ? -6.162 28.448 -14.962 1.00 91.38 299 GLY A CA 1
ATOM 2100 C C . GLY A 1 299 ? -5.540 27.570 -16.053 1.00 91.38 299 GLY A C 1
ATOM 2101 O O . GLY A 1 299 ? -5.937 27.689 -17.211 1.00 91.38 299 GLY A O 1
ATOM 2102 N N . ASN A 1 300 ? -4.571 26.710 -15.729 1.00 91.44 300 ASN A N 1
ATOM 2103 C CA . ASN A 1 300 ? -3.852 25.905 -16.724 1.00 91.44 300 ASN A CA 1
ATOM 2104 C C . ASN A 1 300 ? -4.295 24.437 -16.743 1.00 91.44 300 ASN A C 1
ATOM 2106 O O . ASN A 1 300 ? -4.888 23.932 -15.794 1.00 91.44 300 ASN A O 1
ATOM 2110 N N . THR A 1 301 ? -3.968 23.731 -17.827 1.00 92.38 301 THR A N 1
ATOM 2111 C CA . THR A 1 301 ? -4.140 22.273 -17.929 1.00 92.38 301 THR A CA 1
ATOM 2112 C C . THR A 1 301 ? -2.783 21.578 -17.904 1.00 92.38 301 THR A C 1
ATOM 2114 O O . THR A 1 301 ? -1.911 21.892 -18.712 1.00 92.38 301 THR A O 1
ATOM 2117 N N . TYR A 1 302 ? -2.633 20.611 -17.004 1.00 89.31 302 TYR A N 1
ATOM 2118 C CA . TYR A 1 302 ? -1.448 19.782 -16.819 1.00 89.31 302 TYR A CA 1
ATOM 2119 C C . TYR A 1 302 ? -1.802 18.336 -17.149 1.00 89.31 302 TYR A C 1
ATOM 2121 O O . TYR A 1 302 ? -2.769 17.803 -16.610 1.00 89.31 302 TYR A O 1
ATOM 2129 N N . ASN A 1 303 ? -1.040 17.709 -18.043 1.00 87.38 303 ASN A N 1
ATOM 2130 C CA . ASN A 1 303 ? -1.260 16.324 -18.455 1.00 87.38 303 ASN A CA 1
ATOM 2131 C C . ASN A 1 303 ? -0.048 15.482 -18.065 1.00 87.38 303 ASN A C 1
ATOM 2133 O O . ASN A 1 303 ? 1.079 15.855 -18.392 1.00 87.38 303 ASN A O 1
ATOM 2137 N N . GLY A 1 304 ? -0.309 14.370 -17.389 1.00 83.12 304 GLY A N 1
ATOM 2138 C CA . GLY A 1 304 ? 0.662 13.340 -17.076 1.00 83.12 304 GLY A CA 1
ATOM 2139 C C . GLY A 1 304 ? 1.078 12.567 -18.325 1.00 83.12 304 GLY A C 1
ATOM 2140 O O . GLY A 1 304 ? 0.343 12.445 -19.311 1.00 83.12 304 GLY A O 1
ATOM 2141 N N . THR A 1 305 ? 2.295 12.060 -18.279 1.00 80.62 305 THR A N 1
ATOM 2142 C CA . THR A 1 305 ? 2.971 11.280 -19.297 1.00 80.62 305 THR A CA 1
ATOM 2143 C C . THR A 1 305 ? 2.749 9.810 -18.994 1.00 80.62 305 THR A C 1
ATOM 2145 O O . THR A 1 305 ? 3.170 9.305 -17.964 1.00 80.62 305 THR A O 1
ATOM 2148 N N . SER A 1 306 ? 2.133 9.085 -19.927 1.00 81.50 306 SER A N 1
ATOM 2149 C CA . SER A 1 306 ? 1.883 7.655 -19.740 1.00 81.50 306 SER A CA 1
ATOM 2150 C C . SER A 1 306 ? 3.168 6.865 -19.480 1.00 81.50 306 SER A C 1
ATOM 2152 O O . SER A 1 306 ? 4.085 6.875 -20.300 1.00 81.50 306 SER A O 1
ATOM 2154 N N . GLY A 1 307 ? 3.171 6.094 -18.397 1.00 75.69 307 GLY A N 1
ATOM 2155 C CA . GLY A 1 307 ? 4.276 5.240 -17.974 1.00 75.69 307 GLY A CA 1
ATOM 2156 C C . GLY A 1 307 ? 5.333 5.946 -17.123 1.00 75.69 307 GLY A C 1
ATOM 2157 O O . GLY A 1 307 ? 6.349 5.319 -16.827 1.00 75.69 307 GLY A O 1
ATOM 2158 N N . ALA A 1 308 ? 5.121 7.205 -16.732 1.00 75.56 308 ALA A N 1
ATOM 2159 C CA . ALA A 1 308 ? 6.017 7.962 -15.866 1.00 75.56 308 ALA A CA 1
ATOM 2160 C C . ALA A 1 308 ? 5.238 8.452 -14.640 1.00 75.56 308 ALA A C 1
ATOM 2162 O O . ALA A 1 308 ? 4.180 9.039 -14.788 1.00 75.56 308 ALA A O 1
ATOM 2163 N N . GLY A 1 309 ? 5.754 8.218 -13.429 1.00 80.38 309 GLY A N 1
ATOM 2164 C CA . GLY A 1 309 ? 5.149 8.788 -12.219 1.00 80.38 309 GLY A CA 1
ATOM 2165 C C . GLY A 1 309 ? 5.455 10.279 -12.126 1.00 80.38 309 GLY A C 1
ATOM 2166 O O . GLY A 1 309 ? 6.518 10.652 -11.620 1.00 80.38 309 GLY A O 1
ATOM 2167 N N . ASP A 1 310 ? 4.573 11.122 -12.656 1.00 83.19 310 ASP A N 1
ATOM 2168 C CA . ASP A 1 310 ? 4.773 12.565 -12.677 1.00 83.19 310 ASP A CA 1
ATOM 2169 C C . ASP A 1 310 ? 4.506 13.187 -11.306 1.00 83.19 310 ASP A C 1
ATOM 2171 O O . ASP A 1 310 ? 3.681 12.727 -10.516 1.00 83.19 310 ASP A O 1
ATOM 2175 N N . VAL A 1 311 ? 5.203 14.288 -11.025 1.00 87.12 311 VAL A N 1
ATOM 2176 C CA . VAL A 1 311 ? 5.001 15.072 -9.805 1.00 87.12 311 VAL A CA 1
ATOM 2177 C C . VAL A 1 311 ? 4.616 16.498 -10.183 1.00 87.12 311 VAL A C 1
ATOM 2179 O O . VAL A 1 311 ? 5.449 17.283 -10.638 1.00 87.12 311 VAL A O 1
ATOM 2182 N N . PHE A 1 312 ? 3.349 16.848 -9.968 1.00 88.38 312 PHE A N 1
ATOM 2183 C CA . PHE A 1 312 ? 2.845 18.210 -10.131 1.00 88.38 312 PHE A CA 1
ATOM 2184 C C . PHE A 1 312 ? 3.107 19.006 -8.853 1.00 88.38 312 PHE A C 1
ATOM 2186 O O . PHE A 1 312 ? 2.520 18.710 -7.814 1.00 88.38 312 PHE A O 1
ATOM 2193 N N . THR A 1 313 ? 3.949 20.036 -8.913 1.00 89.69 313 THR A N 1
ATOM 2194 C CA . THR A 1 313 ? 4.334 20.812 -7.725 1.00 89.69 313 THR A CA 1
ATOM 2195 C C . THR A 1 313 ? 3.816 22.243 -7.819 1.00 89.69 313 THR A C 1
ATOM 2197 O O . THR A 1 313 ? 3.879 22.859 -8.870 1.00 89.69 313 THR A O 1
ATOM 2200 N N . GLY A 1 314 ? 3.299 22.834 -6.746 1.00 90.75 314 GLY A N 1
ATOM 2201 C CA . GLY A 1 314 ? 2.841 24.227 -6.808 1.00 90.75 314 GLY A CA 1
ATOM 2202 C C . GLY A 1 314 ? 2.112 24.704 -5.557 1.00 90.75 314 GLY A C 1
ATOM 2203 O O . GLY A 1 314 ? 1.788 23.900 -4.684 1.00 90.75 314 GLY A O 1
ATOM 2204 N N . PRO A 1 315 ? 1.862 26.016 -5.423 1.00 93.31 315 PRO A N 1
ATOM 2205 C CA . PRO A 1 315 ? 1.083 26.536 -4.306 1.00 93.31 315 PRO A CA 1
ATOM 2206 C C . PRO A 1 315 ? -0.383 26.105 -4.439 1.00 93.31 315 PRO A C 1
ATOM 2208 O O . PRO A 1 315 ? -0.888 26.003 -5.555 1.00 93.31 315 PRO A O 1
ATOM 2211 N N . ILE A 1 316 ? -1.111 25.953 -3.327 1.00 94.50 316 ILE A N 1
ATOM 2212 C CA . ILE A 1 316 ? -2.552 25.614 -3.344 1.00 94.50 316 ILE A CA 1
ATOM 2213 C C . ILE A 1 316 ? -3.349 26.587 -4.230 1.00 94.50 316 ILE A C 1
ATOM 2215 O O . ILE A 1 316 ? -4.226 26.171 -4.982 1.00 94.50 316 ILE A O 1
ATOM 2219 N N . ALA A 1 317 ? -2.997 27.879 -4.223 1.00 93.81 317 ALA A N 1
ATOM 2220 C CA . ALA A 1 317 ? -3.626 28.893 -5.076 1.00 93.81 317 ALA A CA 1
ATOM 2221 C C . ALA A 1 317 ? -3.505 28.598 -6.586 1.00 93.81 317 ALA A C 1
ATOM 2223 O O . ALA A 1 317 ? -4.324 29.068 -7.375 1.00 93.81 317 ALA A O 1
ATOM 2224 N N . GLY A 1 318 ? -2.511 27.803 -6.994 1.00 93.81 318 GLY A N 1
ATOM 2225 C CA . GLY A 1 318 ? -2.321 27.353 -8.370 1.00 93.81 318 GLY A CA 1
ATOM 2226 C C . GLY A 1 318 ? -3.358 26.329 -8.844 1.00 93.81 318 GLY A C 1
ATOM 2227 O O . GLY A 1 318 ? -3.457 26.095 -10.046 1.00 93.81 318 GLY A O 1
ATOM 2228 N N . LEU A 1 319 ? -4.158 25.752 -7.940 1.00 94.50 319 LEU A N 1
ATOM 2229 C CA . LEU A 1 319 ? -5.279 24.879 -8.299 1.00 94.50 319 LEU A CA 1
ATOM 2230 C C . LEU A 1 319 ? -6.462 25.646 -8.895 1.00 94.50 319 LEU A C 1
ATOM 2232 O O . LEU A 1 319 ? -7.276 25.050 -9.595 1.00 94.50 319 LEU A O 1
ATOM 2236 N N . ASN A 1 320 ? -6.565 26.953 -8.635 1.00 95.12 320 ASN A N 1
ATOM 2237 C CA . ASN A 1 320 ? -7.723 27.746 -9.029 1.00 95.12 320 ASN A CA 1
ATOM 2238 C C . ASN A 1 320 ? -7.944 27.721 -10.551 1.00 95.12 320 ASN A C 1
ATOM 2240 O O . ASN A 1 320 ? -7.137 28.257 -11.306 1.00 95.12 320 ASN A O 1
ATOM 2244 N N . GLY A 1 321 ? -9.033 27.091 -10.996 1.00 93.06 321 GLY A N 1
ATOM 2245 C CA . GLY A 1 321 ? -9.383 26.947 -12.411 1.00 93.06 321 GLY A CA 1
ATOM 2246 C C . GLY A 1 321 ? -8.447 26.032 -13.206 1.00 93.06 321 GLY A C 1
ATOM 2247 O O . GLY A 1 321 ? -8.523 26.010 -14.431 1.00 93.06 321 GLY A O 1
ATOM 2248 N N . SER A 1 322 ? -7.556 25.300 -12.535 1.00 94.50 322 SER A N 1
ATOM 2249 C CA . SER A 1 322 ? -6.594 24.409 -13.181 1.00 94.50 322 SER A CA 1
ATOM 2250 C C . SER A 1 322 ? -7.144 22.990 -13.319 1.00 94.50 322 SER A C 1
ATOM 2252 O O . SER A 1 322 ? -7.929 22.524 -12.492 1.00 94.50 322 SER A O 1
ATOM 2254 N N . THR A 1 323 ? -6.704 22.284 -14.357 1.00 94.62 323 THR A N 1
ATOM 2255 C CA . THR A 1 323 ? -7.024 20.872 -14.603 1.00 94.62 323 THR A CA 1
ATOM 2256 C C . THR A 1 323 ? -5.747 20.039 -14.563 1.00 94.62 323 THR A C 1
ATOM 2258 O O . THR A 1 323 ? -4.767 20.395 -15.211 1.00 94.62 323 THR A O 1
ATOM 2261 N N . PHE A 1 324 ? -5.757 18.935 -13.822 1.00 92.81 324 PHE A N 1
ATOM 2262 C CA . PHE A 1 324 ? -4.655 17.984 -13.691 1.00 92.81 324 PHE A CA 1
ATOM 2263 C C . PHE A 1 324 ? -5.135 16.605 -14.132 1.00 92.81 324 PHE A C 1
ATOM 2265 O O . PHE A 1 324 ? -5.997 15.996 -13.494 1.00 92.81 324 PHE A O 1
ATOM 2272 N N . ASN A 1 325 ? -4.568 16.128 -15.232 1.00 91.88 325 ASN A N 1
ATOM 2273 C CA . ASN A 1 325 ? -4.893 14.850 -15.842 1.00 91.88 325 ASN A CA 1
ATOM 2274 C C . ASN A 1 325 ? -3.725 13.893 -15.640 1.00 91.88 325 ASN A C 1
ATOM 2276 O O . ASN A 1 325 ? -2.830 13.853 -16.477 1.00 91.88 325 ASN A O 1
ATOM 2280 N N . GLY A 1 326 ? -3.720 13.151 -14.538 1.00 89.69 326 GLY A N 1
ATOM 2281 C CA . GLY A 1 326 ? -2.794 12.040 -14.360 1.00 89.69 326 GLY A CA 1
ATOM 2282 C C . GLY A 1 326 ? -3.166 10.826 -15.216 1.00 89.69 326 GLY A C 1
ATOM 2283 O O . GLY A 1 326 ? -4.148 10.830 -15.972 1.00 89.69 326 GLY A O 1
ATOM 2284 N N . ASN A 1 327 ? -2.429 9.739 -15.042 1.00 87.69 327 ASN A N 1
ATOM 2285 C CA . ASN A 1 327 ? -2.629 8.468 -15.704 1.00 87.69 327 ASN A CA 1
ATOM 2286 C C . ASN A 1 327 ? -2.934 7.355 -14.686 1.00 87.69 327 ASN A C 1
ATOM 2288 O O . ASN A 1 327 ? -2.411 7.274 -13.580 1.00 87.69 327 ASN A O 1
ATOM 2292 N N . ALA A 1 328 ? -3.879 6.484 -15.041 1.00 88.56 328 ALA A N 1
ATOM 2293 C CA . ALA A 1 328 ? -4.303 5.399 -14.163 1.00 88.56 328 ALA A CA 1
ATOM 2294 C C . ALA A 1 328 ? -3.251 4.273 -14.048 1.00 88.56 328 ALA A C 1
ATOM 2296 O O . ALA A 1 328 ? -3.254 3.533 -13.057 1.00 88.56 328 ALA A O 1
ATOM 2297 N N . ALA A 1 329 ? -2.378 4.126 -15.052 1.00 85.81 329 ALA A N 1
ATOM 2298 C CA . ALA A 1 329 ? -1.420 3.028 -15.183 1.00 85.81 329 ALA A CA 1
ATOM 2299 C C . ALA A 1 329 ? -0.166 3.179 -14.302 1.00 85.81 329 ALA A C 1
ATOM 2301 O O . ALA A 1 329 ? 0.487 2.180 -14.005 1.00 85.81 329 ALA A O 1
ATOM 2302 N N . ASP A 1 330 ? 0.154 4.389 -13.857 1.00 85.00 330 ASP A N 1
ATOM 2303 C CA . ASP A 1 330 ? 1.343 4.745 -13.075 1.00 85.00 330 ASP A CA 1
ATOM 2304 C C . ASP A 1 330 ? 0.945 5.548 -11.823 1.00 85.00 330 ASP A C 1
ATOM 2306 O O . ASP A 1 330 ? -0.229 5.605 -11.451 1.00 85.00 330 ASP A O 1
ATOM 2310 N N . THR A 1 331 ? 1.927 6.044 -11.070 1.00 89.25 331 THR A N 1
ATOM 2311 C CA . THR A 1 331 ? 1.693 6.750 -9.805 1.00 89.25 331 THR A CA 1
ATOM 2312 C C . THR A 1 331 ? 2.042 8.216 -9.957 1.00 89.25 331 THR A C 1
ATOM 2314 O O . THR A 1 331 ? 3.179 8.608 -9.704 1.00 89.25 331 THR A O 1
ATOM 2317 N N . ASP A 1 332 ? 1.038 9.012 -10.306 1.00 90.00 332 ASP A N 1
ATOM 2318 C CA . ASP A 1 332 ? 1.160 10.462 -10.305 1.00 90.00 332 ASP A CA 1
ATOM 2319 C C . ASP A 1 332 ? 0.935 11.050 -8.915 1.00 90.00 332 ASP A C 1
ATOM 2321 O O . ASP A 1 332 ? 0.073 10.610 -8.140 1.00 90.00 332 ASP A O 1
ATOM 2325 N N . ALA A 1 333 ? 1.709 12.085 -8.618 1.00 92.38 333 ALA A N 1
ATOM 2326 C CA . ALA A 1 333 ? 1.686 12.799 -7.360 1.00 92.38 333 ALA A CA 1
ATOM 2327 C C . ALA A 1 333 ? 1.416 14.291 -7.565 1.00 92.38 333 ALA A C 1
ATOM 2329 O O . ALA A 1 333 ? 1.839 14.907 -8.541 1.00 92.38 333 ALA A O 1
ATOM 2330 N N . MET A 1 334 ? 0.766 14.898 -6.581 1.00 93.50 334 MET A N 1
ATOM 2331 C CA . MET A 1 334 ? 0.644 16.342 -6.443 1.00 93.50 334 MET A CA 1
ATOM 2332 C C . MET A 1 334 ? 1.312 16.782 -5.145 1.00 93.50 334 MET A C 1
ATOM 2334 O O . MET A 1 334 ? 1.059 16.203 -4.095 1.00 93.50 334 MET A O 1
ATOM 2338 N N . THR A 1 335 ? 2.155 17.810 -5.211 1.00 94.12 335 THR A N 1
ATOM 2339 C CA . THR A 1 335 ? 2.907 18.344 -4.071 1.00 94.12 335 THR A CA 1
ATOM 2340 C C . THR A 1 335 ? 2.610 19.822 -3.873 1.00 94.12 335 THR A C 1
ATOM 2342 O O . THR A 1 335 ? 2.911 20.650 -4.738 1.00 94.12 335 THR A O 1
ATOM 2345 N N . PHE A 1 336 ? 2.056 20.176 -2.714 1.00 94.69 336 PHE A N 1
ATOM 2346 C CA . PHE A 1 336 ? 1.840 21.572 -2.357 1.00 94.69 336 PHE A CA 1
ATOM 2347 C C . PHE A 1 336 ? 3.113 22.226 -1.823 1.00 94.69 336 PHE A C 1
ATOM 2349 O O . PHE A 1 336 ? 3.817 21.666 -0.988 1.00 94.69 336 PHE A O 1
ATOM 2356 N N . THR A 1 337 ? 3.397 23.447 -2.279 1.00 93.00 337 THR A N 1
ATOM 2357 C CA . THR A 1 337 ? 4.536 24.250 -1.792 1.00 93.00 337 THR A CA 1
ATOM 2358 C C . THR A 1 337 ? 4.147 25.285 -0.742 1.00 93.00 337 THR A C 1
ATOM 2360 O O . THR A 1 337 ? 5.017 25.854 -0.087 1.00 93.00 337 THR A O 1
ATOM 2363 N N . THR A 1 338 ? 2.851 25.535 -0.564 1.00 94.38 338 THR A N 1
ATOM 2364 C CA . THR A 1 338 ? 2.313 26.480 0.421 1.00 94.38 338 THR A CA 1
ATOM 2365 C C . THR A 1 338 ? 1.183 25.821 1.191 1.00 94.38 338 THR A C 1
ATOM 2367 O O . THR A 1 338 ? 0.281 25.268 0.558 1.00 94.38 338 THR A O 1
ATOM 2370 N N . ALA A 1 339 ? 1.197 25.931 2.518 1.00 96.88 339 ALA A N 1
ATOM 2371 C CA . ALA A 1 339 ? 0.103 25.434 3.339 1.00 96.88 339 ALA A CA 1
ATOM 2372 C C . ALA A 1 339 ? -1.171 26.273 3.179 1.00 96.88 339 ALA A C 1
ATOM 2374 O O . ALA A 1 339 ? -1.119 27.446 2.795 1.00 96.88 339 ALA A O 1
ATOM 2375 N N . GLY A 1 340 ? -2.321 25.668 3.463 1.00 97.12 340 GLY A N 1
ATOM 2376 C CA . GLY A 1 340 ? -3.612 26.338 3.371 1.00 97.12 340 GLY A CA 1
ATOM 2377 C C . GLY A 1 340 ? -4.799 25.383 3.347 1.00 97.12 340 GLY A C 1
ATOM 2378 O O . GLY A 1 340 ? -4.670 24.176 3.542 1.00 97.12 340 GLY A O 1
ATOM 2379 N N . SER A 1 341 ? -5.979 25.948 3.104 1.00 97.25 341 SER A N 1
ATOM 2380 C CA . SER A 1 341 ? -7.229 25.195 3.019 1.00 97.25 341 SER A CA 1
ATOM 2381 C C . SER A 1 341 ? -7.680 25.049 1.572 1.00 97.25 341 SER A C 1
ATOM 2383 O O . SER A 1 341 ? -7.674 26.022 0.814 1.00 97.25 341 SER A O 1
ATOM 2385 N N . VAL A 1 342 ? -8.084 23.840 1.189 1.00 96.62 342 VAL A N 1
ATOM 2386 C CA . VAL A 1 342 ? -8.622 23.554 -0.138 1.00 96.62 342 VAL A CA 1
ATOM 2387 C C . VAL A 1 342 ? -9.700 22.477 -0.092 1.00 96.62 342 VAL A C 1
ATOM 2389 O O . VAL A 1 342 ? -9.601 21.478 0.622 1.00 96.62 342 VAL A O 1
ATOM 2392 N N . ASN A 1 343 ? -10.736 22.687 -0.901 1.00 96.06 343 ASN A N 1
ATOM 2393 C CA . ASN A 1 343 ? -11.721 21.672 -1.241 1.00 96.06 343 ASN A CA 1
ATOM 2394 C C . ASN A 1 343 ? -11.401 21.117 -2.630 1.00 96.06 343 ASN A C 1
ATOM 2396 O O . ASN A 1 343 ? -11.751 21.727 -3.641 1.00 96.06 343 ASN A O 1
ATOM 2400 N N . LEU A 1 344 ? -10.658 20.014 -2.667 1.00 95.81 344 LEU A N 1
ATOM 2401 C CA . LEU A 1 344 ? -10.105 19.436 -3.883 1.00 95.81 344 LEU A CA 1
ATOM 2402 C C . LEU A 1 344 ? -11.194 18.988 -4.846 1.00 95.81 344 LEU A C 1
ATOM 2404 O O . LEU A 1 344 ? -12.234 18.455 -4.450 1.00 95.81 344 LEU A O 1
ATOM 2408 N N . ASN A 1 345 ? -10.888 19.143 -6.132 1.00 93.56 345 ASN A N 1
ATOM 2409 C CA . ASN A 1 345 ? -11.728 18.699 -7.233 1.00 93.56 345 ASN A CA 1
ATOM 2410 C C . ASN A 1 345 ? -13.102 19.393 -7.304 1.00 93.56 345 ASN A C 1
ATOM 2412 O O . ASN A 1 345 ? -14.080 18.816 -7.781 1.00 93.56 345 ASN A O 1
ATOM 2416 N N . ASN A 1 346 ? -13.195 20.631 -6.804 1.00 92.94 346 ASN A N 1
ATOM 2417 C CA . ASN A 1 346 ? -14.419 21.437 -6.824 1.00 92.94 346 ASN A CA 1
ATOM 2418 C C . ASN A 1 346 ? -14.638 22.210 -8.145 1.00 92.94 346 ASN A C 1
ATOM 2420 O O . ASN A 1 346 ? -15.562 23.019 -8.229 1.00 92.94 346 ASN A O 1
ATOM 2424 N N . GLY A 1 347 ? -13.767 22.026 -9.146 1.00 87.25 347 GLY A N 1
ATOM 2425 C CA . GLY A 1 347 ? -13.828 22.687 -10.455 1.00 87.25 347 GLY A CA 1
ATOM 2426 C C . GLY A 1 347 ? -13.459 24.177 -10.456 1.00 87.25 347 GLY A C 1
ATOM 2427 O O . GLY A 1 347 ? -13.425 24.797 -11.515 1.00 87.25 347 GLY A O 1
ATOM 2428 N N . THR A 1 348 ? -13.178 24.766 -9.292 1.00 89.44 348 THR A N 1
ATOM 2429 C CA . THR A 1 348 ? -12.799 26.176 -9.121 1.00 89.44 348 THR A CA 1
ATOM 2430 C C . THR A 1 348 ? -11.508 26.266 -8.310 1.00 89.44 348 THR A C 1
ATOM 2432 O O . THR A 1 348 ? -10.454 25.893 -8.816 1.00 89.44 348 THR A O 1
ATOM 2435 N N . THR A 1 349 ? -11.553 26.714 -7.054 1.00 93.19 349 THR A N 1
ATOM 2436 C CA . THR A 1 349 ? -10.376 26.948 -6.202 1.00 93.19 349 THR A CA 1
ATOM 2437 C C . THR A 1 349 ? -9.557 25.694 -5.895 1.00 93.19 349 THR A C 1
ATOM 2439 O O . THR A 1 349 ? -8.367 25.815 -5.633 1.00 93.19 349 THR A O 1
ATOM 2442 N N . GLY A 1 350 ? -10.164 24.506 -5.943 1.00 93.00 350 GLY A N 1
ATOM 2443 C CA . GLY A 1 350 ? -9.505 23.212 -5.751 1.00 93.00 350 GLY A CA 1
ATOM 2444 C C . GLY A 1 350 ? -9.251 22.435 -7.041 1.00 93.00 350 GLY A C 1
ATOM 2445 O O . GLY A 1 350 ? -8.928 21.249 -6.966 1.00 93.00 350 GLY A O 1
ATOM 2446 N N . GLY A 1 351 ? -9.413 23.086 -8.197 1.00 93.75 351 GLY A N 1
ATOM 2447 C CA . GLY A 1 351 ? -9.125 22.536 -9.518 1.00 93.75 351 GLY A CA 1
ATOM 2448 C C . GLY A 1 351 ? -10.021 21.370 -9.934 1.00 93.75 351 GLY A C 1
ATOM 2449 O O . GLY A 1 351 ? -11.016 21.050 -9.280 1.00 93.75 351 GLY A O 1
ATOM 2450 N N . THR A 1 352 ? -9.641 20.745 -11.045 1.00 94.62 352 THR A N 1
ATOM 2451 C CA . THR A 1 352 ? -10.168 19.460 -11.519 1.00 94.62 352 THR A CA 1
ATOM 2452 C C . THR A 1 352 ? -9.015 18.464 -11.563 1.00 94.62 352 THR A C 1
ATOM 2454 O O . THR A 1 352 ? -8.074 18.659 -12.325 1.00 94.62 352 THR A O 1
ATOM 2457 N N . LEU A 1 353 ? -9.043 17.433 -10.726 1.00 94.00 353 LEU A N 1
ATOM 2458 C CA . LEU A 1 353 ? -8.004 16.414 -10.608 1.00 94.00 353 LEU A CA 1
ATOM 2459 C C . LEU A 1 353 ? -8.561 15.084 -11.108 1.00 94.00 353 LEU A C 1
ATOM 2461 O O . LEU A 1 353 ? -9.678 14.708 -10.759 1.00 94.00 353 LEU A O 1
ATOM 2465 N N . SER A 1 354 ? -7.765 14.357 -11.883 1.00 92.88 354 SER A N 1
ATOM 2466 C CA . SER A 1 354 ? -8.054 12.981 -12.273 1.00 92.88 354 SER A CA 1
ATOM 2467 C C . SER A 1 354 ? -6.783 12.140 -12.216 1.00 92.88 354 SER A C 1
ATOM 2469 O O . SER A 1 354 ? -5.718 12.599 -12.619 1.00 92.88 354 SER A O 1
ATOM 2471 N N . ASN A 1 355 ? -6.900 10.913 -11.697 1.00 92.06 355 ASN A N 1
ATOM 2472 C CA . ASN A 1 355 ? -5.808 9.935 -11.575 1.00 92.06 355 ASN A CA 1
ATOM 2473 C C . ASN A 1 355 ? -4.550 10.432 -10.832 1.00 92.06 355 ASN A C 1
ATOM 2475 O O . ASN A 1 355 ? -3.462 9.916 -11.056 1.00 92.06 355 ASN A O 1
ATOM 2479 N N . ILE A 1 356 ? -4.686 11.391 -9.916 1.00 93.19 356 ILE A N 1
ATOM 2480 C CA . ILE A 1 356 ? -3.587 11.798 -9.035 1.00 93.19 356 ILE A CA 1
ATOM 2481 C C . ILE A 1 356 ? -3.623 10.895 -7.805 1.00 93.19 356 ILE A C 1
ATOM 2483 O O . ILE A 1 356 ? -4.510 11.056 -6.977 1.00 93.19 356 ILE A O 1
ATOM 2487 N N . LYS A 1 357 ? -2.699 9.937 -7.673 1.00 94.81 357 LYS A N 1
ATOM 2488 C CA . LYS A 1 357 ? -2.745 8.917 -6.604 1.00 94.81 357 LYS A CA 1
ATOM 2489 C C . LYS A 1 357 ? -2.195 9.417 -5.273 1.00 94.81 357 LYS A C 1
ATOM 2491 O O . LYS A 1 357 ? -2.718 9.040 -4.222 1.00 94.81 357 LYS A O 1
ATOM 2496 N N . VAL A 1 358 ? -1.156 10.251 -5.310 1.00 96.12 358 VAL A N 1
ATOM 2497 C CA . VAL A 1 358 ? -0.453 10.740 -4.114 1.00 96.12 358 VAL A CA 1
ATOM 2498 C C . VAL A 1 358 ? -0.642 12.243 -3.950 1.00 96.12 358 VAL A C 1
ATOM 2500 O O . VAL A 1 358 ? -0.448 13.007 -4.891 1.00 96.12 358 VAL A O 1
ATOM 2503 N N . LEU A 1 359 ? -0.978 12.673 -2.739 1.00 96.81 359 LEU A N 1
ATOM 2504 C CA . LEU A 1 359 ? -1.061 14.073 -2.349 1.00 96.81 359 LEU A CA 1
ATOM 2505 C C . LEU A 1 359 ? -0.064 14.364 -1.224 1.00 96.81 359 LEU A C 1
ATOM 2507 O O . LEU A 1 359 ? -0.239 13.878 -0.110 1.00 96.81 359 LEU A O 1
ATOM 2511 N N . ASN A 1 360 ? 0.945 15.185 -1.503 1.00 97.00 360 ASN A N 1
ATOM 2512 C CA . ASN A 1 360 ? 1.927 15.647 -0.527 1.00 97.00 360 ASN A CA 1
ATOM 2513 C C . ASN A 1 360 ? 1.558 17.061 -0.060 1.00 97.00 360 ASN A C 1
ATOM 2515 O O . ASN A 1 360 ? 1.489 17.993 -0.871 1.00 97.00 360 ASN A O 1
ATOM 2519 N N . LEU A 1 361 ? 1.317 17.224 1.238 1.00 97.50 361 LEU A N 1
ATOM 2520 C CA . LEU A 1 361 ? 0.968 18.503 1.845 1.00 97.50 361 LEU A CA 1
ATOM 2521 C C . LEU A 1 361 ? 2.224 19.335 2.117 1.00 97.50 361 LEU A C 1
ATOM 2523 O O . LEU A 1 361 ? 3.320 18.812 2.319 1.00 97.50 361 LEU A O 1
ATOM 2527 N N . ALA A 1 362 ? 2.060 20.654 2.091 1.00 96.50 362 ALA A N 1
ATOM 2528 C CA . ALA A 1 362 ? 3.141 21.577 2.400 1.00 96.50 362 ALA A CA 1
ATOM 2529 C C . ALA A 1 362 ? 3.400 21.619 3.911 1.00 96.50 362 ALA A C 1
ATOM 2531 O O . ALA A 1 362 ? 2.515 21.327 4.707 1.00 96.50 362 ALA A O 1
ATOM 2532 N N . ASN A 1 363 ? 4.570 22.108 4.319 1.00 96.19 363 ASN A N 1
ATOM 2533 C CA . ASN A 1 363 ? 4.784 22.484 5.717 1.00 96.19 363 ASN A CA 1
ATOM 2534 C C . ASN A 1 363 ? 3.917 23.703 6.090 1.00 96.19 363 ASN A C 1
ATOM 2536 O O . ASN A 1 363 ? 3.863 24.685 5.344 1.00 96.19 363 ASN A O 1
ATOM 2540 N N . GLY A 1 364 ? 3.292 23.662 7.262 1.00 96.56 364 GLY A N 1
ATOM 2541 C CA . GLY A 1 364 ? 2.338 24.630 7.793 1.00 96.56 364 GLY A CA 1
ATOM 2542 C C . GLY A 1 364 ? 0.997 23.970 8.124 1.00 96.56 364 GLY A C 1
ATOM 2543 O O . GLY A 1 364 ? 0.880 22.754 8.135 1.00 96.56 364 GLY A O 1
ATOM 2544 N N . SER A 1 365 ? -0.025 24.770 8.428 1.00 97.38 365 SER A N 1
ATOM 2545 C CA . SER A 1 365 ? -1.365 24.232 8.687 1.00 97.38 365 SER A CA 1
ATOM 2546 C C . SER A 1 365 ? -2.131 23.984 7.391 1.00 97.38 365 SER A C 1
ATOM 2548 O O . SER A 1 365 ? -2.413 24.939 6.661 1.00 97.38 365 SER A O 1
ATOM 2550 N N . ASN A 1 366 ? -2.516 22.735 7.131 1.00 98.12 366 ASN A N 1
ATOM 2551 C CA . ASN A 1 366 ? -3.305 22.367 5.960 1.00 98.12 366 ASN A CA 1
ATOM 2552 C C . ASN A 1 366 ? -4.718 21.924 6.345 1.00 98.12 366 ASN A C 1
ATOM 2554 O O . ASN A 1 366 ? -4.956 21.309 7.381 1.00 98.12 366 ASN A O 1
ATOM 2558 N N . THR A 1 367 ? -5.690 22.215 5.485 1.00 98.19 367 THR A N 1
ATOM 2559 C CA . THR A 1 367 ? -7.046 21.667 5.603 1.00 98.19 367 THR A CA 1
ATOM 2560 C C . THR A 1 367 ? -7.508 21.180 4.244 1.00 98.19 367 THR A C 1
ATOM 2562 O O . THR A 1 367 ? -7.788 21.974 3.349 1.00 98.19 367 THR A O 1
ATOM 2565 N N . ILE A 1 368 ? -7.579 19.865 4.089 1.00 97.69 368 ILE A N 1
ATOM 2566 C CA . ILE A 1 368 ? -7.903 19.193 2.840 1.00 97.69 368 ILE A CA 1
ATOM 2567 C C . ILE A 1 368 ? -9.277 18.554 2.969 1.00 97.69 368 ILE A C 1
ATOM 2569 O O . ILE A 1 368 ? -9.503 17.658 3.779 1.00 97.69 368 ILE A O 1
ATOM 2573 N N . THR A 1 369 ? -10.192 19.018 2.132 1.00 96.69 369 THR A N 1
ATOM 2574 C CA . THR A 1 369 ? -11.509 18.411 1.924 1.00 96.69 369 THR A CA 1
ATOM 2575 C C . THR A 1 369 ? -11.620 17.983 0.463 1.00 96.69 369 THR A C 1
ATOM 2577 O O . THR A 1 369 ? -10.844 18.438 -0.380 1.00 96.69 369 THR A O 1
ATOM 2580 N N . PHE A 1 370 ? -12.562 17.099 0.150 1.00 94.81 370 PHE A N 1
ATOM 2581 C CA . PHE A 1 370 ? -12.840 16.674 -1.222 1.00 94.81 370 PHE A CA 1
ATOM 2582 C C . PHE A 1 370 ? -14.265 17.076 -1.590 1.00 94.81 370 PHE A C 1
ATOM 2584 O O . PHE A 1 370 ? -15.178 16.948 -0.771 1.00 94.81 370 PHE A O 1
ATOM 2591 N N . ALA A 1 371 ? -14.466 17.543 -2.820 1.00 93.06 371 ALA A N 1
ATOM 2592 C CA . ALA A 1 371 ? -15.788 17.916 -3.315 1.00 93.06 371 ALA A CA 1
ATOM 2593 C C . ALA A 1 371 ? -16.526 16.727 -3.943 1.00 93.06 371 ALA A C 1
ATOM 2595 O O . ALA A 1 371 ? -17.754 16.700 -3.965 1.00 93.06 371 ALA A O 1
ATOM 2596 N N . ASN A 1 372 ? -15.787 15.751 -4.476 1.00 84.56 372 ASN A N 1
ATOM 2597 C CA . ASN A 1 372 ? -16.312 14.540 -5.100 1.00 84.56 372 ASN A CA 1
ATOM 2598 C C . ASN A 1 372 ? -15.223 13.448 -5.180 1.00 84.56 372 ASN A C 1
ATOM 2600 O O . ASN A 1 372 ? -14.047 13.686 -4.901 1.00 84.56 372 ASN A O 1
ATOM 2604 N N . ALA A 1 373 ? -15.628 12.249 -5.605 1.00 78.25 373 ALA A N 1
ATOM 2605 C CA . ALA A 1 373 ? -14.800 11.046 -5.594 1.00 78.25 373 ALA A CA 1
ATOM 2606 C C . ALA A 1 373 ? -13.790 10.924 -6.755 1.00 78.25 373 ALA A C 1
ATOM 2608 O O . ALA A 1 373 ? -13.083 9.921 -6.830 1.00 78.25 373 ALA A O 1
ATOM 2609 N N . THR A 1 374 ? -13.735 11.874 -7.698 1.00 69.50 374 THR A N 1
ATOM 2610 C CA . THR A 1 374 ? -13.031 11.666 -8.981 1.00 69.50 374 THR A CA 1
ATOM 2611 C C . THR A 1 374 ? -11.563 12.097 -8.994 1.00 69.50 374 THR A C 1
ATOM 2613 O O . THR A 1 374 ? -10.916 11.969 -10.029 1.00 69.50 374 THR A O 1
ATOM 2616 N N . SER A 1 375 ? -10.999 12.528 -7.858 1.00 73.25 375 SER A N 1
ATOM 2617 C CA . SER A 1 375 ? -9.603 12.990 -7.790 1.00 73.25 375 SER A CA 1
ATOM 2618 C C . SER A 1 375 ? -8.577 11.884 -8.078 1.00 73.25 375 SER A C 1
ATOM 2620 O O . SER A 1 375 ? -7.489 12.162 -8.579 1.00 73.25 375 SER A O 1
ATOM 2622 N N . GLY A 1 376 ? -8.925 10.626 -7.776 1.00 86.69 376 GLY A N 1
ATOM 2623 C CA . GLY A 1 376 ? -8.018 9.477 -7.858 1.00 86.69 376 GLY A CA 1
ATOM 2624 C C . GLY A 1 376 ? -7.049 9.355 -6.677 1.00 86.69 376 GLY A C 1
ATOM 2625 O O . GLY A 1 376 ? -6.260 8.414 -6.655 1.00 86.69 376 GLY A O 1
ATOM 2626 N N . VAL A 1 377 ? -7.126 10.260 -5.692 1.00 94.38 377 VAL A N 1
ATOM 2627 C CA . VAL A 1 377 ? -6.200 10.288 -4.551 1.00 94.38 377 VAL A CA 1
ATOM 2628 C C . VAL A 1 377 ? -6.487 9.115 -3.628 1.00 94.38 377 VAL A C 1
ATOM 2630 O O . VAL A 1 377 ? -7.586 8.996 -3.084 1.00 94.38 377 VAL A O 1
ATOM 2633 N N . THR A 1 378 ? -5.480 8.268 -3.441 1.00 95.19 378 THR A N 1
ATOM 2634 C CA . THR A 1 378 ? -5.500 7.116 -2.529 1.00 95.19 378 THR A CA 1
ATOM 2635 C C . THR A 1 378 ? -4.508 7.277 -1.382 1.00 95.19 378 THR A C 1
ATOM 2637 O O . THR A 1 378 ? -4.605 6.557 -0.390 1.00 95.19 378 THR A O 1
ATOM 2640 N N . THR A 1 379 ? -3.554 8.202 -1.517 1.00 97.38 379 THR A N 1
ATOM 2641 C CA . THR A 1 379 ? -2.480 8.435 -0.551 1.00 97.38 379 THR A CA 1
ATOM 2642 C C . THR A 1 379 ? -2.381 9.916 -0.204 1.00 97.38 379 THR A C 1
ATOM 2644 O O . THR A 1 379 ? -2.226 10.741 -1.101 1.00 97.38 379 THR A O 1
ATOM 2647 N N . VAL A 1 380 ? -2.407 10.252 1.088 1.00 98.06 380 VAL A N 1
ATOM 2648 C CA . VAL A 1 380 ? -2.050 11.585 1.601 1.00 98.06 380 VAL A CA 1
ATOM 2649 C C . VAL A 1 380 ? -0.812 11.475 2.480 1.00 98.06 380 VAL A C 1
ATOM 2651 O O . VAL A 1 380 ? -0.757 10.628 3.373 1.00 98.06 380 VAL A O 1
ATOM 2654 N N . VAL A 1 381 ? 0.158 12.349 2.229 1.00 97.94 381 VAL A N 1
ATOM 2655 C CA . VAL A 1 381 ? 1.380 12.505 3.016 1.00 97.94 381 VAL A CA 1
ATOM 2656 C C . VAL A 1 381 ? 1.432 13.939 3.534 1.00 97.94 381 VAL A C 1
ATOM 2658 O O . VAL A 1 381 ? 1.556 14.883 2.758 1.00 97.94 381 VAL A O 1
ATOM 2661 N N . GLY A 1 382 ? 1.290 14.090 4.843 1.00 96.56 382 GLY A N 1
ATOM 2662 C CA . GLY A 1 382 ? 1.333 15.343 5.578 1.00 96.56 382 GLY A CA 1
ATOM 2663 C C . GLY A 1 382 ? 2.745 15.897 5.714 1.00 96.56 382 GLY A C 1
ATOM 2664 O O . GLY A 1 382 ? 3.739 15.190 5.512 1.00 96.56 382 GLY A O 1
ATOM 2665 N N . GLY A 1 383 ? 2.810 17.183 6.038 1.00 93.81 383 GLY A N 1
ATOM 2666 C CA . GLY A 1 383 ? 4.053 17.914 6.255 1.00 93.81 383 GLY A CA 1
ATOM 2667 C C . GLY A 1 383 ? 4.375 18.068 7.740 1.00 93.81 383 GLY A C 1
ATOM 2668 O O . GLY A 1 383 ? 3.974 17.272 8.589 1.00 93.81 383 GLY A O 1
ATOM 2669 N N . THR A 1 384 ? 5.121 19.120 8.071 1.00 95.31 384 THR A N 1
ATOM 2670 C CA . THR A 1 384 ? 5.138 19.653 9.439 1.00 95.31 384 THR A CA 1
ATOM 2671 C C . THR A 1 384 ? 4.003 20.657 9.622 1.00 95.31 384 THR A C 1
ATOM 2673 O O . THR A 1 384 ? 3.687 21.382 8.689 1.00 95.31 384 THR A O 1
ATOM 2676 N N . GLY A 1 385 ? 3.436 20.773 10.821 1.00 95.94 385 GLY A N 1
ATOM 2677 C CA . GLY A 1 385 ? 2.300 21.652 11.110 1.00 95.94 385 GLY A CA 1
ATOM 2678 C C . GLY A 1 385 ? 0.991 20.879 11.273 1.00 95.94 385 GLY A C 1
ATOM 2679 O O . GLY A 1 385 ? 0.973 19.658 11.257 1.00 95.94 385 GLY A O 1
ATOM 2680 N N . ASN A 1 386 ? -0.103 21.601 11.518 1.00 97.31 386 ASN A N 1
ATOM 2681 C CA . ASN A 1 386 ? -1.395 20.975 11.811 1.00 97.31 386 ASN A CA 1
ATOM 2682 C C . ASN A 1 386 ? -2.135 20.636 10.514 1.00 97.31 386 ASN A C 1
ATOM 2684 O O . ASN A 1 386 ? -2.621 21.545 9.836 1.00 97.31 386 ASN A O 1
ATOM 2688 N N . ASP A 1 387 ? -2.280 19.352 10.222 1.00 98.06 387 ASP A N 1
ATOM 2689 C CA . ASP A 1 387 ? -2.937 18.850 9.023 1.00 98.06 387 ASP A CA 1
ATOM 2690 C C . ASP A 1 387 ? -4.323 18.282 9.341 1.00 98.06 387 ASP A C 1
ATOM 2692 O O . ASP A 1 387 ? -4.492 17.392 10.175 1.00 98.06 387 ASP A O 1
ATOM 2696 N N . VAL A 1 388 ? -5.339 18.790 8.644 1.00 98.19 388 VAL A N 1
ATOM 2697 C CA . VAL A 1 388 ? -6.723 18.310 8.717 1.00 98.19 388 VAL A CA 1
ATOM 2698 C C . VAL A 1 388 ? -7.095 17.679 7.383 1.00 98.19 388 VAL A C 1
ATOM 2700 O O . VAL A 1 388 ? -7.085 18.363 6.362 1.00 98.19 388 VAL A O 1
ATOM 2703 N N . VAL A 1 389 ? -7.469 16.401 7.379 1.00 98.25 389 VAL A N 1
ATOM 2704 C CA . VAL A 1 389 ? -7.934 15.686 6.181 1.00 98.25 389 VAL A CA 1
ATOM 2705 C C . VAL A 1 389 ? -9.335 15.133 6.420 1.00 98.25 389 VAL A C 1
ATOM 2707 O O . VAL A 1 389 ? -9.579 14.410 7.384 1.00 98.25 389 VAL A O 1
ATOM 2710 N N . ASP A 1 390 ? -10.261 15.465 5.525 1.00 97.00 390 ASP A N 1
ATOM 2711 C CA . ASP A 1 390 ? -11.657 15.035 5.582 1.00 97.00 390 ASP A CA 1
ATOM 2712 C C . ASP A 1 390 ? -11.988 14.067 4.442 1.00 97.00 390 ASP A C 1
ATOM 2714 O O . ASP A 1 390 ? -11.940 14.449 3.273 1.00 97.00 390 ASP A O 1
ATOM 2718 N N . LEU A 1 391 ? -12.332 12.815 4.764 1.00 95.62 391 LEU A N 1
ATOM 2719 C CA . LEU A 1 391 ? -12.563 11.765 3.771 1.00 95.62 391 LEU A CA 1
ATOM 2720 C C . LEU A 1 391 ? -14.027 11.626 3.307 1.00 95.62 391 LEU A C 1
ATOM 2722 O O . LEU A 1 391 ? -14.313 10.689 2.549 1.00 95.62 391 LEU A O 1
ATOM 2726 N N . ALA A 1 392 ? -14.948 12.515 3.695 1.00 89.88 392 ALA A N 1
ATOM 2727 C CA . ALA A 1 392 ? -16.385 12.380 3.412 1.00 89.88 392 ALA A CA 1
ATOM 2728 C C . ALA A 1 392 ? -16.711 12.095 1.944 1.00 89.88 392 ALA A C 1
ATOM 2730 O O . ALA A 1 392 ? -17.280 11.051 1.602 1.00 89.88 392 ALA A O 1
ATOM 2731 N N . ASN A 1 393 ? -16.244 12.952 1.041 1.00 90.62 393 ASN A N 1
ATOM 2732 C CA . ASN A 1 393 ? -16.627 12.878 -0.370 1.00 90.62 393 ASN A CA 1
ATOM 2733 C C . ASN A 1 393 ? -15.611 12.140 -1.248 1.00 90.62 393 ASN A C 1
ATOM 2735 O O . ASN A 1 393 ? -15.610 12.303 -2.463 1.00 90.62 393 ASN A O 1
ATOM 2739 N N . THR A 1 394 ? -14.762 11.296 -0.665 1.00 91.38 394 THR A N 1
ATOM 2740 C CA . THR A 1 394 ? -13.709 10.571 -1.403 1.00 91.38 394 THR A CA 1
ATOM 2741 C C . THR A 1 394 ? -14.202 9.345 -2.183 1.00 91.38 394 THR A C 1
ATOM 2743 O O . THR A 1 394 ? -13.423 8.653 -2.833 1.00 91.38 394 THR A O 1
ATOM 2746 N N . GLY A 1 395 ? -15.500 9.021 -2.122 1.00 89.88 395 GLY A N 1
ATOM 2747 C CA . GLY A 1 395 ? -16.020 7.766 -2.676 1.00 89.88 395 GLY A CA 1
ATOM 2748 C C . GLY A 1 395 ? -15.277 6.557 -2.101 1.00 89.88 395 GLY A C 1
ATOM 2749 O O . GLY A 1 395 ? -15.195 6.422 -0.881 1.00 89.88 395 GLY A O 1
ATOM 2750 N N . ASN A 1 396 ? -14.717 5.707 -2.963 1.00 90.56 396 ASN A N 1
ATOM 2751 C CA . ASN A 1 396 ? -14.033 4.480 -2.543 1.00 90.56 396 ASN A CA 1
ATOM 2752 C C . ASN A 1 396 ? -12.499 4.600 -2.484 1.00 90.56 396 ASN A C 1
ATOM 2754 O O . ASN A 1 396 ? -11.838 3.624 -2.132 1.00 90.56 396 ASN A O 1
ATOM 2758 N N . THR A 1 397 ? -11.913 5.753 -2.831 1.00 89.31 397 THR A N 1
ATOM 2759 C CA . THR A 1 397 ? -10.459 5.853 -3.065 1.00 89.31 397 THR A CA 1
ATOM 2760 C C . THR A 1 397 ? -9.625 5.606 -1.807 1.00 89.31 397 THR A C 1
ATOM 2762 O O . THR A 1 397 ? -8.531 5.057 -1.893 1.00 89.31 397 THR A O 1
ATOM 2765 N N . PHE A 1 398 ? -10.164 5.933 -0.630 1.00 94.00 398 PHE A N 1
ATOM 2766 C CA . PHE A 1 398 ? -9.488 5.724 0.648 1.00 94.00 398 PHE A CA 1
ATOM 2767 C C . PHE A 1 398 ? -9.958 4.495 1.423 1.00 94.00 398 PHE A C 1
ATOM 2769 O O . PHE A 1 398 ? -9.515 4.352 2.551 1.00 94.00 398 PHE A O 1
ATOM 2776 N N . LEU A 1 399 ? -10.796 3.594 0.887 1.00 94.56 399 LEU A N 1
ATOM 2777 C CA . LEU A 1 399 ? -11.201 2.392 1.646 1.00 94.56 399 LEU A CA 1
ATOM 2778 C C . LEU A 1 399 ? -9.992 1.512 2.002 1.00 94.56 399 LEU A C 1
ATOM 2780 O O . LEU A 1 399 ? -9.871 1.078 3.139 1.00 94.56 399 LEU A O 1
ATOM 2784 N N . ALA A 1 400 ? -9.067 1.328 1.060 1.00 95.25 400 ALA A N 1
ATOM 2785 C CA . ALA A 1 400 ? -7.785 0.642 1.257 1.00 95.25 400 ALA A CA 1
ATOM 2786 C C . ALA A 1 400 ? -6.588 1.585 1.008 1.00 95.25 400 ALA A C 1
ATOM 2788 O O . ALA A 1 400 ? -5.540 1.156 0.531 1.00 95.25 400 ALA A O 1
ATOM 2789 N N . GLY A 1 401 ? -6.782 2.885 1.256 1.00 95.50 401 GLY A N 1
ATOM 2790 C CA . GLY A 1 401 ? -5.783 3.927 1.006 1.00 95.50 401 GLY A CA 1
ATOM 2791 C C . GLY A 1 401 ? -4.811 4.144 2.166 1.00 95.50 401 GLY A C 1
ATOM 2792 O O . GLY A 1 401 ? -4.842 3.437 3.173 1.00 95.50 401 GLY A O 1
ATOM 2793 N N . THR A 1 402 ? -3.978 5.172 2.034 1.00 97.81 402 THR A N 1
ATOM 2794 C CA . THR A 1 402 ? -3.007 5.566 3.059 1.00 97.81 402 THR A CA 1
ATOM 2795 C C . THR A 1 402 ? -3.167 7.040 3.411 1.00 97.81 402 THR A C 1
ATOM 2797 O O . THR A 1 402 ? -3.190 7.900 2.536 1.00 97.81 402 THR A O 1
ATOM 2800 N N . VAL A 1 403 ? -3.230 7.356 4.698 1.00 98.31 403 VAL A N 1
ATOM 2801 C CA . VAL A 1 403 ? -3.127 8.724 5.208 1.00 98.31 403 VAL A CA 1
ATOM 2802 C C . VAL A 1 403 ? -2.049 8.734 6.279 1.00 98.31 403 VAL A C 1
ATOM 2804 O O . VAL A 1 403 ? -2.166 8.023 7.269 1.00 98.31 403 VAL A O 1
ATOM 2807 N N . ASN A 1 404 ? -1.007 9.534 6.086 1.00 97.81 404 ASN A N 1
ATOM 2808 C CA . ASN A 1 404 ? -0.024 9.843 7.117 1.00 97.81 404 ASN A CA 1
ATOM 2809 C C . ASN A 1 404 ? 0.032 11.360 7.265 1.00 97.81 404 ASN A C 1
ATOM 2811 O O . ASN A 1 404 ? 0.422 12.011 6.307 1.00 97.81 404 ASN A O 1
ATOM 2815 N N . LEU A 1 405 ? -0.369 11.917 8.409 1.00 97.88 405 LEU A N 1
ATOM 2816 C CA . LEU A 1 405 ? -0.507 13.370 8.597 1.00 97.88 405 LEU A CA 1
ATOM 2817 C C . LEU A 1 405 ? 0.772 14.079 9.088 1.00 97.88 405 LEU A C 1
ATOM 2819 O O . LEU A 1 405 ? 0.752 15.286 9.285 1.00 97.88 405 LEU A O 1
ATOM 2823 N N . GLY A 1 406 ? 1.903 13.379 9.222 1.00 96.12 406 GLY A N 1
ATOM 2824 C CA . GLY A 1 406 ? 3.194 14.029 9.484 1.00 96.12 406 GLY A CA 1
ATOM 2825 C C . GLY A 1 406 ? 3.400 14.446 10.946 1.00 96.12 406 GLY A C 1
ATOM 2826 O O . GLY A 1 406 ? 3.313 13.610 11.838 1.00 96.12 406 GLY A O 1
ATOM 2827 N N . THR A 1 407 ? 3.779 15.695 11.227 1.00 96.25 407 THR A N 1
ATOM 2828 C CA . THR A 1 407 ? 4.053 16.143 12.614 1.00 96.25 407 THR A CA 1
ATOM 2829 C C . THR A 1 407 ? 3.263 17.388 12.968 1.00 96.25 407 THR A C 1
ATOM 2831 O O . THR A 1 407 ? 3.389 18.381 12.258 1.00 96.25 407 THR A O 1
ATOM 2834 N N . GLY A 1 408 ? 2.587 17.422 14.110 1.00 95.94 408 GLY A N 1
ATOM 2835 C CA . GLY A 1 408 ? 1.728 18.542 14.497 1.00 95.94 408 GLY A CA 1
ATOM 2836 C C . GLY A 1 408 ? 0.434 18.037 15.118 1.00 95.94 408 GLY A C 1
ATOM 2837 O O . GLY A 1 408 ? 0.269 16.846 15.303 1.00 95.94 408 GLY A O 1
ATOM 2838 N N . SER A 1 409 ? -0.485 18.935 15.477 1.00 97.25 409 SER A N 1
ATOM 2839 C CA . SER A 1 409 ? -1.801 18.518 15.989 1.00 97.25 409 SER A CA 1
ATOM 2840 C C . SER A 1 409 ? -2.754 18.294 14.823 1.00 97.25 409 SER A C 1
ATOM 2842 O O . SER A 1 409 ? -3.319 19.245 14.276 1.00 97.25 409 SER A O 1
ATOM 2844 N N . ASN A 1 410 ? -2.885 17.037 14.431 1.00 98.25 410 ASN A N 1
ATOM 2845 C CA . ASN A 1 410 ? -3.506 16.601 13.197 1.00 98.25 410 ASN A CA 1
ATOM 2846 C C . ASN A 1 410 ? -4.939 16.112 13.417 1.00 98.25 410 ASN A C 1
ATOM 2848 O O . ASN A 1 410 ? -5.365 15.763 14.520 1.00 98.25 410 ASN A O 1
ATOM 2852 N N . SER A 1 411 ? -5.737 16.108 12.353 1.00 98.06 411 SER A N 1
ATOM 2853 C CA . SER A 1 411 ? -7.115 15.625 12.399 1.00 98.06 411 SER A CA 1
ATOM 2854 C C . SER A 1 411 ? -7.484 14.833 11.158 1.00 98.06 411 SER A C 1
ATOM 2856 O O . SER A 1 411 ? -7.315 15.304 10.035 1.00 98.06 411 SER A O 1
ATOM 2858 N N . LEU A 1 412 ? -8.067 13.655 11.365 1.00 98.56 412 LEU A N 1
ATOM 2859 C CA . LEU A 1 412 ? -8.607 12.827 10.292 1.00 98.56 412 LEU A CA 1
ATOM 2860 C C . LEU A 1 412 ? -10.102 12.622 10.496 1.00 98.56 412 LEU A C 1
ATOM 2862 O O . LEU A 1 412 ? -10.520 12.195 11.569 1.00 98.56 412 LEU A O 1
ATOM 2866 N N . LYS A 1 413 ? -10.904 12.883 9.463 1.00 98.25 413 LYS A N 1
ATOM 2867 C CA . LYS A 1 413 ? -12.341 12.593 9.474 1.00 98.25 413 LYS A CA 1
ATOM 2868 C C . LYS A 1 413 ? -12.671 11.417 8.570 1.00 98.25 413 LYS A C 1
ATOM 2870 O O . LYS A 1 413 ? -12.312 11.421 7.393 1.00 98.25 413 LYS A O 1
ATOM 2875 N N . MET A 1 414 ? -13.351 10.421 9.130 1.00 97.38 414 MET A N 1
ATOM 2876 C CA . MET A 1 414 ? -13.712 9.168 8.470 1.00 97.38 414 MET A CA 1
ATOM 2877 C C . MET A 1 414 ? -15.217 8.947 8.557 1.00 97.38 414 MET A C 1
ATOM 2879 O O . MET A 1 414 ? -15.818 9.101 9.615 1.00 97.38 414 MET A O 1
ATOM 2883 N N . GLU A 1 415 ? -15.817 8.591 7.431 1.00 90.75 415 GLU A N 1
ATOM 2884 C CA . GLU A 1 415 ? -17.267 8.639 7.239 1.00 90.75 415 GLU A CA 1
ATOM 2885 C C . GLU A 1 415 ? -17.873 7.240 7.164 1.00 90.75 415 GLU A C 1
ATOM 2887 O O . GLU A 1 415 ? -17.167 6.260 7.383 1.00 90.75 415 GLU A O 1
ATOM 2892 N N . ASN A 1 416 ? -19.176 7.133 6.881 1.00 94.81 416 ASN A N 1
ATOM 2893 C CA . ASN A 1 416 ? -19.936 5.873 6.881 1.00 94.81 416 ASN A CA 1
ATOM 2894 C C . ASN A 1 416 ? -19.440 4.842 5.840 1.00 94.81 416 ASN A C 1
ATOM 2896 O O . ASN A 1 416 ? -20.050 4.639 4.786 1.00 94.81 416 ASN A O 1
ATOM 2900 N N . LYS A 1 417 ? -18.283 4.235 6.101 1.00 95.56 417 LYS A N 1
ATOM 2901 C CA . LYS A 1 417 ? -17.529 3.352 5.212 1.00 95.56 417 LYS A CA 1
ATOM 2902 C C . LYS A 1 417 ? -16.725 2.348 6.033 1.00 95.56 417 LYS A C 1
ATOM 2904 O O . LYS A 1 417 ? -16.447 2.555 7.212 1.00 95.56 417 LYS A O 1
ATOM 2909 N N . THR A 1 418 ? -16.325 1.262 5.373 1.00 97.25 418 THR A N 1
ATOM 2910 C CA . THR A 1 418 ? -15.418 0.257 5.940 1.00 97.25 418 THR A CA 1
ATOM 2911 C C . THR A 1 418 ? -14.005 0.482 5.429 1.00 97.25 418 THR A C 1
ATOM 2913 O O . THR A 1 418 ? -13.739 0.317 4.240 1.00 97.25 418 THR A O 1
ATOM 2916 N N . TYR A 1 419 ? -13.110 0.854 6.333 1.00 97.94 419 TYR A N 1
ATOM 2917 C CA . TYR A 1 419 ? -11.721 1.158 6.043 1.00 97.94 419 TYR A CA 1
ATOM 2918 C C . TYR A 1 419 ? -10.823 -0.030 6.403 1.00 97.94 419 TYR A C 1
ATOM 2920 O O . TYR A 1 419 ? -10.964 -0.645 7.460 1.00 97.94 419 TYR A O 1
ATOM 2928 N N . THR A 1 420 ? -9.889 -0.341 5.509 1.00 97.88 420 THR A N 1
ATOM 2929 C CA . THR A 1 420 ? -8.895 -1.420 5.628 1.00 97.88 420 THR A CA 1
ATOM 2930 C C . THR A 1 420 ? -7.470 -0.939 5.347 1.00 97.88 420 THR A C 1
ATOM 2932 O O . THR A 1 420 ? -6.542 -1.741 5.301 1.00 97.88 420 THR A O 1
ATOM 2935 N N . GLY A 1 421 ? -7.302 0.357 5.075 1.00 97.94 421 GLY A N 1
ATOM 2936 C CA . GLY A 1 421 ? -6.020 0.987 4.782 1.00 97.94 421 GLY A CA 1
ATOM 2937 C C . GLY A 1 421 ? -5.177 1.310 6.020 1.00 97.94 421 GLY A C 1
ATOM 2938 O O . GLY A 1 421 ? -5.395 0.773 7.108 1.00 97.94 421 GLY A O 1
ATOM 2939 N N . SER A 1 422 ? -4.218 2.220 5.841 1.00 98.12 422 SER A N 1
ATOM 2940 C CA . SER A 1 422 ? -3.322 2.711 6.895 1.00 98.12 422 SER A CA 1
ATOM 2941 C C . SER A 1 422 ? -3.566 4.193 7.160 1.00 98.12 422 SER A C 1
ATOM 2943 O O . SER A 1 422 ? -3.355 5.015 6.272 1.00 98.12 422 SER A O 1
ATOM 2945 N N . TYR A 1 423 ? -3.959 4.550 8.380 1.00 98.31 423 TYR A N 1
ATOM 2946 C CA . TYR A 1 423 ? -4.309 5.916 8.770 1.00 98.31 423 TYR A CA 1
ATOM 2947 C C . TYR A 1 423 ? -3.556 6.299 10.040 1.00 98.31 423 TYR A C 1
ATOM 2949 O O . TYR A 1 423 ? -3.871 5.835 11.135 1.00 98.31 423 TYR A O 1
ATOM 2957 N N . THR A 1 424 ? -2.546 7.145 9.893 1.00 97.62 424 THR A N 1
ATOM 2958 C CA . THR A 1 424 ? -1.678 7.570 10.986 1.00 97.62 424 THR A CA 1
ATOM 2959 C C . THR A 1 424 ? -1.702 9.085 11.112 1.00 97.62 424 THR A C 1
ATOM 2961 O O . THR A 1 424 ? -1.543 9.792 10.115 1.00 97.62 424 THR A O 1
ATOM 2964 N N . SER A 1 425 ? -1.848 9.606 12.328 1.00 96.19 425 SER A N 1
ATOM 2965 C CA . SER A 1 425 ? -1.648 11.041 12.566 1.00 96.19 425 SER A CA 1
ATOM 2966 C C . SER A 1 425 ? -0.178 11.455 12.417 1.00 96.19 425 SER A C 1
ATOM 2968 O O . SER A 1 425 ? 0.108 12.608 12.119 1.00 96.19 425 SER A O 1
ATOM 2970 N N . GLY A 1 426 ? 0.743 10.495 12.553 1.00 90.19 426 GLY A N 1
ATOM 2971 C CA . GLY A 1 426 ? 2.183 10.701 12.470 1.00 90.19 426 GLY A CA 1
ATOM 2972 C C . GLY A 1 426 ? 2.810 10.830 13.859 1.00 90.19 426 GLY A C 1
ATOM 2973 O O . GLY A 1 426 ? 2.558 9.970 14.701 1.00 90.19 426 GLY A O 1
ATOM 2974 N N . SER A 1 427 ? 3.689 11.810 14.092 1.00 86.06 427 SER A N 1
ATOM 2975 C CA . SER A 1 427 ? 4.417 11.930 15.366 1.00 86.06 427 SER A CA 1
ATOM 2976 C C . SER A 1 427 ? 4.288 13.303 16.019 1.00 86.06 427 SER A C 1
ATOM 2978 O O . SER A 1 427 ? 4.727 14.300 15.442 1.00 86.06 427 SER A O 1
ATOM 2980 N N . GLY A 1 428 ? 3.838 13.295 17.277 1.00 83.44 428 GLY A N 1
ATOM 2981 C CA . GLY A 1 428 ? 3.802 14.444 18.181 1.00 83.44 428 GLY A CA 1
ATOM 2982 C C . GLY A 1 428 ? 2.691 15.437 17.850 1.00 83.44 428 GLY A C 1
ATOM 2983 O O . GLY A 1 428 ? 2.480 15.753 16.692 1.00 83.44 428 GLY A O 1
ATOM 2984 N N . GLY A 1 429 ? 2.045 15.989 18.877 1.00 90.06 429 GLY A N 1
ATOM 2985 C CA . GLY A 1 429 ? 0.873 16.851 18.726 1.00 90.06 429 GLY A CA 1
ATOM 2986 C C . GLY A 1 429 ? -0.249 16.403 19.653 1.00 90.06 429 GLY A C 1
ATOM 2987 O O . GLY A 1 429 ? -0.022 15.578 20.533 1.00 90.06 429 GLY A O 1
ATOM 2988 N N . ASN A 1 430 ? -1.430 16.995 19.485 1.00 94.88 430 ASN A N 1
ATOM 2989 C CA . ASN A 1 430 ? -2.667 16.509 20.085 1.00 94.88 430 ASN A CA 1
ATOM 2990 C C . ASN A 1 430 ? -3.603 16.079 18.951 1.00 94.88 430 ASN A C 1
ATOM 2992 O O . ASN A 1 430 ? -4.320 16.911 18.385 1.00 94.88 430 ASN A O 1
ATOM 2996 N N . ASP A 1 431 ? -3.545 14.803 18.581 1.00 98.12 431 ASP A N 1
ATOM 2997 C CA . ASP A 1 431 ? -4.137 14.307 17.343 1.00 98.12 431 ASP A CA 1
ATOM 2998 C C . ASP A 1 431 ? -5.571 13.826 17.553 1.00 98.12 431 ASP A C 1
ATOM 3000 O O . ASP A 1 431 ? -5.901 13.241 18.585 1.00 98.12 431 ASP A O 1
ATOM 3004 N N . THR A 1 432 ? -6.457 14.089 16.590 1.00 98.44 432 THR A N 1
ATOM 3005 C CA . THR A 1 432 ? -7.892 13.786 16.719 1.00 98.44 432 THR A CA 1
ATOM 3006 C C . THR A 1 432 ? -8.425 12.956 15.558 1.00 98.44 432 THR A C 1
ATOM 3008 O O . THR A 1 432 ? -8.360 13.364 14.397 1.00 98.44 432 THR A O 1
ATOM 3011 N N . LEU A 1 433 ? -9.026 11.813 15.876 1.00 98.56 433 LEU A N 1
ATOM 3012 C CA . LEU A 1 433 ? -9.787 11.016 14.920 1.00 98.56 433 LEU A CA 1
ATOM 3013 C C . LEU A 1 433 ? -11.280 11.334 15.045 1.00 98.56 433 LEU A C 1
ATOM 3015 O O . LEU A 1 433 ? -11.838 11.242 16.133 1.00 98.56 433 LEU A O 1
ATOM 3019 N N . TYR A 1 434 ? -11.935 11.675 13.939 1.00 98.44 434 TYR A N 1
ATOM 3020 C CA . TYR A 1 434 ? -13.380 11.893 13.878 1.00 98.44 434 TYR A CA 1
ATOM 3021 C C . TYR A 1 434 ? -14.044 10.723 13.155 1.00 98.44 434 TYR A C 1
ATOM 3023 O O . TYR A 1 434 ? -13.742 10.470 11.986 1.00 98.44 434 TYR A O 1
ATOM 3031 N N . LEU A 1 435 ? -14.968 10.045 13.832 1.00 98.19 435 LEU A N 1
ATOM 3032 C CA . LEU A 1 435 ? -15.743 8.932 13.293 1.00 98.19 435 LEU A CA 1
ATOM 3033 C C . LEU A 1 435 ? -17.226 9.305 13.225 1.00 98.19 435 LEU A C 1
ATOM 3035 O O . LEU A 1 435 ? -17.827 9.722 14.218 1.00 98.19 435 LEU A O 1
ATOM 3039 N N . PHE A 1 436 ? -17.828 9.129 12.052 1.00 97.06 436 PHE A N 1
ATOM 3040 C CA . PHE A 1 436 ? -19.250 9.392 11.826 1.00 97.06 436 PHE A CA 1
ATOM 3041 C C . PHE A 1 436 ? -20.080 8.104 11.876 1.00 97.06 436 PHE A C 1
ATOM 3043 O O . PHE A 1 436 ? -19.545 6.993 11.919 1.00 97.06 436 PHE A O 1
ATOM 3050 N N . ASN A 1 437 ? -21.407 8.237 11.873 1.00 97.56 437 ASN A N 1
ATOM 3051 C CA . ASN A 1 437 ? -22.313 7.094 11.965 1.00 97.56 437 ASN A CA 1
ATOM 3052 C C . ASN A 1 437 ? -22.060 6.056 10.858 1.00 97.56 437 ASN A C 1
ATOM 3054 O O . ASN A 1 437 ? -22.050 6.396 9.680 1.00 97.56 437 ASN A O 1
ATOM 3058 N N . GLY A 1 438 ? -21.884 4.796 11.250 1.00 97.19 438 GLY A N 1
ATOM 3059 C CA . GLY A 1 438 ? -21.598 3.651 10.386 1.00 97.19 438 GLY A CA 1
ATOM 3060 C C . GLY A 1 438 ? -20.125 3.483 9.989 1.00 97.19 438 GLY A C 1
ATOM 3061 O O . GLY A 1 438 ? -19.790 2.552 9.258 1.00 97.19 438 GLY A O 1
ATOM 3062 N N . THR A 1 439 ? -19.221 4.334 10.488 1.00 98.31 439 THR A N 1
ATOM 3063 C CA . THR A 1 439 ? -17.779 4.184 10.241 1.00 98.31 439 THR A CA 1
ATOM 3064 C C . THR A 1 439 ? -17.260 2.875 10.835 1.00 98.31 439 THR A C 1
ATOM 3066 O O . THR A 1 439 ? -17.448 2.603 12.021 1.00 98.31 439 THR A O 1
ATOM 3069 N N . ASN A 1 440 ? -16.566 2.075 10.029 1.00 98.25 440 ASN A N 1
ATOM 3070 C CA . ASN A 1 440 ? -15.927 0.836 10.455 1.00 98.25 440 ASN A CA 1
ATOM 3071 C C . ASN A 1 440 ? -14.423 0.894 10.171 1.00 98.25 440 ASN A C 1
ATOM 3073 O O . ASN A 1 440 ? -14.006 0.885 9.014 1.00 98.25 440 ASN A O 1
ATOM 3077 N N . ILE A 1 441 ? -13.620 0.932 11.232 1.00 98.19 441 ILE A N 1
ATOM 3078 C CA . ILE A 1 441 ? -12.154 0.946 11.167 1.00 98.19 441 ILE A CA 1
ATOM 3079 C C . ILE A 1 441 ? -11.532 -0.382 11.593 1.00 98.19 441 ILE A C 1
ATOM 3081 O O . ILE A 1 441 ? -10.313 -0.489 11.606 1.00 98.19 441 ILE A O 1
ATOM 3085 N N . ALA A 1 442 ? -12.317 -1.407 11.928 1.00 97.75 442 ALA A N 1
ATOM 3086 C CA . ALA A 1 442 ? -11.792 -2.639 12.517 1.00 97.75 442 ALA A CA 1
ATOM 3087 C C . ALA A 1 442 ? -10.764 -3.377 11.640 1.00 97.75 442 ALA A C 1
ATOM 3089 O O . ALA A 1 442 ? -9.910 -4.088 12.165 1.00 97.75 442 ALA A O 1
ATOM 3090 N N . GLY A 1 443 ? -10.844 -3.215 10.315 1.00 97.19 443 GLY A N 1
ATOM 3091 C CA . GLY A 1 443 ? -9.881 -3.778 9.365 1.00 97.19 443 GLY A CA 1
ATOM 3092 C C . GLY A 1 443 ? -8.687 -2.871 9.052 1.00 97.19 443 GLY A C 1
ATOM 3093 O O . GLY A 1 443 ? -7.807 -3.288 8.304 1.00 97.19 443 GLY A O 1
ATOM 3094 N N . ALA A 1 444 ? -8.664 -1.638 9.559 1.00 98.00 444 ALA A N 1
ATOM 3095 C CA . ALA A 1 444 ? -7.642 -0.643 9.261 1.00 98.00 444 ALA A CA 1
ATOM 3096 C C . ALA A 1 444 ? -6.501 -0.647 10.285 1.00 98.00 444 ALA A C 1
ATOM 3098 O O . ALA A 1 444 ? -6.699 -0.869 11.481 1.00 98.00 444 ALA A O 1
ATOM 3099 N N . SER A 1 445 ? -5.304 -0.284 9.826 1.00 97.50 445 SER A N 1
ATOM 3100 C CA . SER A 1 445 ? -4.234 0.151 10.722 1.00 97.50 445 SER A CA 1
ATOM 3101 C C . SER A 1 445 ? -4.478 1.615 11.085 1.00 97.50 445 SER A C 1
ATOM 3103 O O . SER A 1 445 ? -4.415 2.483 10.218 1.00 97.50 445 SER A O 1
ATOM 3105 N N . VAL A 1 446 ? -4.809 1.882 12.349 1.00 97.50 446 VAL A N 1
ATOM 3106 C CA . VAL A 1 446 ? -5.046 3.232 12.881 1.00 97.50 446 VAL A CA 1
ATOM 3107 C C . VAL A 1 446 ? -4.094 3.454 14.047 1.00 97.50 446 VAL A C 1
ATOM 3109 O O . VAL A 1 446 ? -4.057 2.615 14.948 1.00 97.50 446 VAL A O 1
ATOM 3112 N N . SER A 1 447 ? -3.315 4.537 14.018 1.00 97.06 447 SER A N 1
ATOM 3113 C CA . SER A 1 447 ? -2.337 4.832 15.073 1.00 97.06 447 SER A CA 1
ATOM 3114 C C . SER A 1 447 ? -2.017 6.319 15.212 1.00 97.06 447 SER A C 1
ATOM 3116 O O . SER A 1 447 ? -2.069 7.064 14.234 1.00 97.06 447 SER A O 1
ATOM 3118 N N . GLY A 1 448 ? -1.573 6.715 16.406 1.00 96.06 448 GLY A N 1
ATOM 3119 C CA . GLY A 1 448 ? -1.082 8.065 16.706 1.00 96.06 448 GLY A CA 1
ATOM 3120 C C . GLY A 1 448 ? -2.169 9.058 17.121 1.00 96.06 448 GLY A C 1
ATOM 3121 O O . GLY A 1 448 ? -1.853 10.185 17.449 1.00 96.06 448 GLY A O 1
ATOM 3122 N N . PHE A 1 449 ? -3.443 8.660 17.141 1.00 97.69 449 PHE A N 1
ATOM 3123 C CA . PHE A 1 449 ? -4.526 9.539 17.579 1.00 97.69 449 PHE A CA 1
ATOM 3124 C C . PHE A 1 449 ? -4.765 9.397 19.085 1.00 97.69 449 PHE A C 1
ATOM 3126 O O . PHE A 1 449 ? -5.248 8.356 19.530 1.00 97.69 449 PHE A O 1
ATOM 3133 N N . GLU A 1 450 ? -4.487 10.443 19.869 1.00 96.44 450 GLU A N 1
ATOM 3134 C CA . GLU A 1 450 ? -4.816 10.448 21.302 1.00 96.44 450 GLU A CA 1
ATOM 3135 C C . GLU A 1 450 ? -6.304 10.718 21.544 1.00 96.44 450 GLU A C 1
ATOM 3137 O O . GLU A 1 450 ? -6.903 10.132 22.447 1.00 96.44 450 GLU A O 1
ATOM 3142 N N . ASN A 1 451 ? -6.902 11.614 20.755 1.00 97.75 451 ASN A N 1
ATOM 3143 C CA . ASN A 1 451 ? -8.281 12.061 20.922 1.00 97.75 451 ASN A CA 1
ATOM 3144 C C . ASN A 1 451 ? -9.216 11.361 19.935 1.00 97.75 451 ASN A C 1
ATOM 3146 O O . ASN A 1 451 ? -8.868 11.113 18.776 1.00 97.75 451 ASN A O 1
ATOM 3150 N N . LEU A 1 452 ? -10.447 11.133 20.382 1.00 98.06 452 LEU A N 1
ATOM 3151 C CA . LEU A 1 452 ? -11.517 10.567 19.573 1.00 98.06 452 LEU A CA 1
ATOM 3152 C C . LEU A 1 452 ? -12.740 11.478 19.625 1.00 98.06 452 LEU A C 1
ATOM 3154 O O . LEU A 1 452 ? -13.194 11.879 20.695 1.00 98.06 452 LEU A O 1
ATOM 3158 N N . VAL A 1 453 ? -13.307 11.759 18.461 1.00 98.38 453 VAL A N 1
ATOM 3159 C CA . VAL A 1 453 ? -14.619 12.382 18.323 1.00 98.38 453 VAL A CA 1
ATOM 3160 C C . VAL A 1 453 ? -15.531 11.390 17.625 1.00 98.38 453 VAL A C 1
ATOM 3162 O O . VAL A 1 453 ? -15.291 11.019 16.477 1.00 98.38 453 VAL A O 1
ATOM 3165 N N . VAL A 1 454 ? -16.591 10.977 18.305 1.00 98.12 454 VAL A N 1
ATOM 3166 C CA . VAL A 1 454 ? -17.659 10.171 17.718 1.00 98.12 454 VAL A CA 1
ATOM 3167 C C . VAL A 1 454 ? -18.855 11.093 17.508 1.00 98.12 454 VAL A C 1
ATOM 3169 O O . VAL A 1 454 ? -19.274 11.805 18.420 1.00 98.12 454 VAL A O 1
ATOM 3172 N N . ALA A 1 455 ? -19.359 11.160 16.274 1.00 97.19 455 ALA A N 1
ATOM 3173 C CA . ALA A 1 455 ? -20.482 12.036 15.953 1.00 97.19 455 ALA A CA 1
ATOM 3174 C C . ALA A 1 455 ? -21.719 11.685 16.800 1.00 97.19 455 ALA A C 1
ATOM 3176 O O . ALA A 1 455 ? -21.928 10.530 17.156 1.00 97.19 455 ALA A O 1
ATOM 3177 N N . SER A 1 456 ? -22.561 12.680 17.092 1.00 96.94 456 SER A N 1
ATOM 3178 C CA . SER A 1 456 ? -23.739 12.479 17.943 1.00 96.94 456 SER A CA 1
ATOM 3179 C C . SER A 1 456 ? -24.663 11.376 17.402 1.00 96.94 456 SER A C 1
ATOM 3181 O O . SER A 1 456 ? -25.058 11.397 16.234 1.00 96.94 456 SER A O 1
ATOM 3183 N N . ASN A 1 457 ? -25.019 10.440 18.278 1.00 96.38 457 ASN A N 1
ATOM 3184 C CA . ASN A 1 457 ? -25.783 9.215 18.058 1.00 96.38 457 ASN A CA 1
ATOM 3185 C C . ASN A 1 457 ? -25.162 8.255 17.031 1.00 96.38 457 ASN A C 1
ATOM 3187 O O . ASN A 1 457 ? -25.872 7.466 16.403 1.00 96.38 457 ASN A O 1
ATOM 3191 N N . ALA A 1 458 ? -23.849 8.334 16.805 1.00 98.00 458 ALA A N 1
ATOM 3192 C CA . ALA A 1 458 ? -23.183 7.466 15.849 1.00 98.00 458 ALA A CA 1
ATOM 3193 C C . ALA A 1 458 ? -22.952 6.064 16.416 1.00 98.00 458 ALA A C 1
ATOM 3195 O O . ALA A 1 458 ? -22.540 5.873 17.559 1.00 98.00 458 ALA A O 1
ATOM 3196 N N . THR A 1 459 ? -23.152 5.072 15.553 1.00 98.19 459 THR A N 1
ATOM 3197 C CA . THR A 1 459 ? -22.654 3.713 15.751 1.00 98.19 459 THR A CA 1
ATOM 3198 C C . THR A 1 459 ? -21.383 3.526 14.937 1.00 98.19 459 THR A C 1
ATOM 3200 O O . THR A 1 459 ? -21.405 3.703 13.721 1.00 98.19 459 THR A O 1
ATOM 3203 N N . VAL A 1 460 ? -20.281 3.152 15.576 1.00 98.56 460 VAL A N 1
ATOM 3204 C CA . VAL A 1 460 ? -18.985 2.919 14.923 1.00 98.56 460 VAL A CA 1
ATOM 3205 C C . VAL A 1 460 ? -18.487 1.511 15.220 1.00 98.56 460 VAL A C 1
ATOM 3207 O O . VAL A 1 460 ? -18.861 0.907 16.220 1.00 98.56 460 VAL A O 1
ATOM 3210 N N . THR A 1 461 ? -17.656 0.958 14.341 1.00 98.69 461 THR A N 1
ATOM 3211 C CA . THR A 1 461 ? -17.085 -0.387 14.505 1.00 98.69 461 THR A CA 1
ATOM 3212 C C . THR A 1 461 ? -15.564 -0.320 14.566 1.00 98.69 461 THR A C 1
ATOM 3214 O O . THR A 1 461 ? -14.939 0.308 13.710 1.00 98.69 461 THR A O 1
ATOM 3217 N N . MET A 1 462 ? -14.961 -0.971 15.560 1.00 97.94 462 MET A N 1
ATOM 3218 C CA . MET A 1 462 ? -13.506 -1.008 15.751 1.00 97.94 462 MET A CA 1
ATOM 3219 C C . MET A 1 462 ? -13.052 -2.292 16.459 1.00 97.94 462 MET A C 1
ATOM 3221 O O . MET A 1 462 ? -13.867 -3.091 16.917 1.00 97.94 462 MET A O 1
ATOM 3225 N N . ALA A 1 463 ? -11.743 -2.513 16.531 1.00 97.00 463 ALA A N 1
ATOM 3226 C CA . ALA A 1 463 ? -11.144 -3.600 17.301 1.00 97.00 463 ALA A CA 1
ATOM 3227 C C . ALA A 1 463 ? -10.766 -3.137 18.728 1.00 97.00 463 ALA A C 1
ATOM 3229 O O . ALA A 1 463 ? -10.421 -1.966 18.910 1.00 97.00 463 ALA A O 1
ATOM 3230 N N . PRO A 1 464 ? -10.719 -4.036 19.734 1.00 95.56 464 PRO A N 1
ATOM 3231 C CA . PRO A 1 464 ? -10.319 -3.686 21.104 1.00 95.56 464 PRO A CA 1
ATOM 3232 C C . PRO A 1 464 ? -8.960 -2.971 21.194 1.00 95.56 464 PRO A C 1
ATOM 3234 O O . PRO A 1 464 ? -8.811 -1.997 21.928 1.00 95.56 464 PRO A O 1
ATOM 3237 N N . GLY A 1 465 ? -7.977 -3.399 20.390 1.00 93.06 465 GLY A N 1
ATOM 3238 C CA . GLY A 1 465 ? -6.658 -2.759 20.339 1.00 93.06 465 GLY A CA 1
ATOM 3239 C C . GLY A 1 465 ? -6.709 -1.305 19.857 1.00 93.06 465 GLY A C 1
ATOM 3240 O O . GLY A 1 465 ? -5.978 -0.464 20.372 1.00 93.06 465 GLY A O 1
ATOM 3241 N N . GLN A 1 466 ? -7.620 -0.982 18.935 1.00 96.00 466 GLN A N 1
ATOM 3242 C CA . GLN A 1 466 ? -7.810 0.392 18.467 1.00 96.00 466 GLN A CA 1
ATOM 3243 C C . GLN A 1 466 ? -8.454 1.261 19.541 1.00 96.00 466 GLN A C 1
ATOM 3245 O O . GLN A 1 466 ? -8.102 2.425 19.656 1.00 96.00 466 GLN A O 1
ATOM 3250 N N . LEU A 1 467 ? -9.359 0.708 20.343 1.00 94.56 467 LEU A N 1
ATOM 3251 C CA . LEU A 1 467 ? -10.003 1.448 21.421 1.00 94.56 467 LEU A CA 1
ATOM 3252 C C . LEU A 1 467 ? -8.995 1.864 22.505 1.00 94.56 467 LEU A C 1
ATOM 3254 O O . LEU A 1 467 ? -9.045 2.983 23.003 1.00 94.56 467 LEU A O 1
ATOM 3258 N N . SER A 1 468 ? -8.022 0.995 22.800 1.00 91.62 468 SER A N 1
ATOM 3259 C CA . SER A 1 468 ? -6.990 1.245 23.817 1.00 91.62 468 SER A CA 1
ATOM 3260 C C . SER A 1 468 ? -6.007 2.377 23.487 1.00 91.62 468 SER A C 1
ATOM 3262 O O . SER A 1 468 ? -5.273 2.817 24.368 1.00 91.62 468 SER A O 1
ATOM 3264 N N . GLN A 1 469 ? -5.978 2.850 22.236 1.00 94.06 469 GLN A N 1
ATOM 3265 C CA . GLN A 1 469 ? -5.068 3.921 21.821 1.00 94.06 469 GLN A CA 1
ATOM 3266 C C . GLN A 1 469 ? -5.553 5.313 22.257 1.00 94.06 469 GLN A C 1
ATOM 3268 O O . GLN A 1 469 ? -4.743 6.227 22.399 1.00 94.06 469 GLN A O 1
ATOM 3273 N N . PHE A 1 470 ? -6.862 5.479 22.472 1.00 95.25 470 PHE A N 1
ATOM 3274 C CA . PHE A 1 470 ? -7.458 6.778 22.762 1.00 95.25 470 PHE A CA 1
ATOM 3275 C C . PHE A 1 470 ? -7.315 7.109 24.249 1.00 95.25 470 PHE A C 1
ATOM 3277 O O . PHE A 1 470 ? -8.161 6.768 25.073 1.00 95.25 470 PHE A O 1
ATOM 3284 N N . ILE A 1 471 ? -6.204 7.758 24.585 1.00 93.62 471 ILE A N 1
ATOM 3285 C CA . ILE A 1 471 ? -5.848 8.154 25.957 1.00 93.62 471 ILE A CA 1
ATOM 3286 C C . ILE A 1 471 ? -6.094 9.643 26.245 1.00 93.62 471 ILE A C 1
ATOM 3288 O O . ILE A 1 471 ? -5.884 10.097 27.369 1.00 93.62 471 ILE A O 1
ATOM 3292 N N . GLY A 1 472 ? -6.480 10.410 25.225 1.00 95.38 472 GLY A N 1
ATOM 3293 C CA . GLY A 1 472 ? -6.747 11.841 25.296 1.00 95.38 472 GLY A CA 1
ATOM 3294 C C . GLY A 1 472 ? -8.219 12.161 25.555 1.00 95.38 472 GLY A C 1
ATOM 3295 O O . GLY A 1 472 ? -8.919 11.491 26.312 1.00 95.38 472 GLY A O 1
ATOM 3296 N N . THR A 1 473 ? -8.698 13.230 24.923 1.00 96.25 473 THR A N 1
ATOM 3297 C CA . THR A 1 473 ? -10.083 13.698 25.043 1.00 96.25 473 THR A CA 1
ATOM 3298 C C . THR A 1 473 ? -11.008 12.855 24.174 1.00 96.25 473 THR A C 1
ATOM 3300 O O . THR A 1 473 ? -10.791 12.730 22.968 1.00 96.25 473 THR A O 1
ATOM 3303 N N . ILE A 1 474 ? -12.086 12.344 24.771 1.00 97.19 474 ILE A N 1
ATOM 3304 C CA . ILE A 1 474 ? -13.165 11.664 24.051 1.00 97.19 474 ILE A CA 1
ATOM 3305 C C . ILE A 1 474 ? -14.383 12.582 24.003 1.00 97.19 474 ILE A C 1
ATOM 3307 O O . ILE A 1 474 ? -14.905 12.988 25.042 1.00 97.19 474 ILE A O 1
ATOM 3311 N N . THR A 1 475 ? -14.823 12.938 22.796 1.00 97.12 475 THR A N 1
ATOM 3312 C CA . THR A 1 475 ? -16.017 13.766 22.573 1.00 97.12 475 THR A CA 1
ATOM 3313 C C . THR A 1 475 ? -17.105 12.948 21.900 1.00 97.12 475 THR A C 1
ATOM 3315 O O . THR A 1 475 ? -16.925 12.460 20.786 1.00 97.12 475 THR A O 1
ATOM 3318 N N . ALA A 1 476 ? -18.231 12.842 22.589 1.00 95.81 476 ALA A N 1
ATOM 3319 C CA . ALA A 1 476 ? -19.389 12.044 22.234 1.00 95.81 476 ALA A CA 1
ATOM 3320 C C . ALA A 1 476 ? -20.560 12.685 23.008 1.00 95.81 476 ALA A C 1
ATOM 3322 O O . ALA A 1 476 ? -20.482 12.864 24.221 1.00 95.81 476 ALA A O 1
ATOM 3323 N N . ALA A 1 477 ? -21.506 13.285 22.280 1.00 89.94 477 ALA A N 1
ATOM 3324 C CA . ALA A 1 477 ? -22.495 14.224 22.831 1.00 89.94 477 ALA A CA 1
ATOM 3325 C C . ALA A 1 477 ? -23.927 13.663 22.855 1.00 89.94 477 ALA A C 1
ATOM 3327 O O . ALA A 1 477 ? -24.857 14.391 23.205 1.00 89.94 477 ALA A O 1
ATOM 3328 N N . GLY A 1 478 ? -24.122 12.426 22.401 1.00 91.12 478 GLY A N 1
ATOM 3329 C CA . GLY A 1 478 ? -25.421 11.786 22.241 1.00 91.12 478 GLY A CA 1
ATOM 3330 C C . GLY A 1 478 ? -25.457 10.429 22.927 1.00 91.12 478 GLY A C 1
ATOM 3331 O O . GLY A 1 478 ? -25.153 10.316 24.106 1.00 91.12 478 GLY A O 1
ATOM 3332 N N . THR A 1 479 ? -25.952 9.422 22.212 1.00 93.44 479 THR A N 1
ATOM 3333 C CA . THR A 1 479 ? -25.911 8.026 22.653 1.00 93.44 479 THR A CA 1
ATOM 3334 C C . THR A 1 479 ? -25.092 7.234 21.647 1.00 93.44 479 THR A C 1
ATOM 3336 O O . THR A 1 479 ? -25.608 6.708 20.656 1.00 93.44 479 THR A O 1
ATOM 3339 N N . GLU A 1 480 ? -23.787 7.214 21.867 1.00 97.06 480 GLU A N 1
ATOM 3340 C CA . GLU A 1 480 ? -22.824 6.642 20.942 1.00 97.06 480 GLU A CA 1
ATOM 3341 C C . GLU A 1 480 ? -22.681 5.135 21.169 1.00 97.06 480 GLU A C 1
ATOM 3343 O O . GLU A 1 480 ? -22.737 4.633 22.291 1.00 97.06 480 GLU A O 1
ATOM 3348 N N . THR A 1 481 ? -22.513 4.387 20.079 1.00 98.00 481 THR A N 1
ATOM 3349 C CA . THR A 1 481 ? -22.381 2.926 20.130 1.00 98.00 481 THR A CA 1
ATOM 3350 C C . THR A 1 481 ? -21.076 2.478 19.497 1.00 98.00 481 THR A C 1
ATOM 3352 O O . THR A 1 481 ? -20.794 2.812 18.346 1.00 98.00 481 THR A O 1
ATOM 3355 N N . ILE A 1 482 ? -20.300 1.672 20.221 1.00 98.44 482 ILE A N 1
ATOM 3356 C CA . ILE A 1 482 ? -19.120 0.992 19.688 1.00 98.44 482 ILE A CA 1
ATOM 3357 C C . ILE A 1 482 ? -19.428 -0.496 19.520 1.00 98.44 482 ILE A C 1
ATOM 3359 O O . ILE A 1 482 ? -19.641 -1.226 20.487 1.00 98.44 482 ILE A O 1
ATOM 3363 N N . ASN A 1 483 ? -19.396 -0.958 18.272 1.00 98.50 483 ASN A N 1
ATOM 3364 C CA . ASN A 1 483 ? -19.384 -2.374 17.933 1.00 98.50 483 ASN A CA 1
ATOM 3365 C C . ASN A 1 483 ? -17.938 -2.877 17.912 1.00 98.50 483 ASN A C 1
ATOM 3367 O O . ASN A 1 483 ? -17.102 -2.362 17.162 1.00 98.50 483 ASN A O 1
ATOM 3371 N N . LEU A 1 484 ? -17.645 -3.911 18.694 1.00 98.06 484 LEU A N 1
ATOM 3372 C CA . LEU A 1 484 ? -16.351 -4.574 18.668 1.00 98.06 484 LEU A CA 1
ATOM 3373 C C . LEU A 1 484 ? -16.380 -5.657 17.591 1.00 98.06 484 LEU A C 1
ATOM 3375 O O . LEU A 1 484 ? -17.228 -6.544 17.601 1.00 98.06 484 LEU A O 1
ATOM 3379 N N . ALA A 1 485 ? -15.447 -5.593 16.645 1.00 97.50 485 ALA A N 1
ATOM 3380 C CA . ALA A 1 485 ? -15.389 -6.552 15.538 1.00 97.50 485 ALA A CA 1
ATOM 3381 C C . ALA A 1 485 ? -14.700 -7.880 15.899 1.00 97.50 485 ALA A C 1
ATOM 3383 O O . ALA A 1 485 ? -14.811 -8.860 15.165 1.00 97.50 485 ALA A O 1
ATOM 3384 N N . SER A 1 486 ? -13.959 -7.913 17.006 1.00 97.44 486 SER A N 1
ATOM 3385 C CA . SER A 1 486 ? -13.213 -9.080 17.483 1.00 97.44 486 SER A CA 1
ATOM 3386 C C . SER A 1 486 ? -13.216 -9.125 19.004 1.00 97.44 486 SER A C 1
ATOM 3388 O O . SER A 1 486 ? -13.199 -8.069 19.640 1.00 97.44 486 SER A O 1
ATOM 3390 N N . SER A 1 487 ? -13.179 -10.325 19.583 1.00 96.81 487 SER A N 1
ATOM 3391 C CA . SER A 1 487 ? -13.181 -10.471 21.036 1.00 96.81 487 SER A CA 1
ATOM 3392 C C . SER A 1 487 ? -11.856 -10.035 21.662 1.00 96.81 487 SER A C 1
ATOM 3394 O O . SER A 1 487 ? -10.801 -10.186 21.040 1.00 96.81 487 SER A O 1
ATOM 3396 N N . GLY A 1 488 ? -11.879 -9.529 22.894 1.00 96.88 488 GLY A N 1
ATOM 3397 C CA . GLY A 1 488 ? -10.651 -9.169 23.605 1.00 96.88 488 GLY A CA 1
ATOM 3398 C C . GLY A 1 488 ? -10.871 -8.435 24.924 1.00 96.88 488 GLY A C 1
ATOM 3399 O O . GLY A 1 488 ? -11.988 -8.335 25.426 1.00 96.88 488 GLY A O 1
ATOM 3400 N N . THR A 1 489 ? -9.776 -7.914 25.478 1.00 97.44 489 THR A N 1
ATOM 3401 C CA . THR A 1 489 ? -9.770 -7.128 26.720 1.00 97.44 489 THR A CA 1
ATOM 3402 C C . THR A 1 489 ? -9.700 -5.643 26.402 1.00 97.44 489 THR A C 1
ATOM 3404 O O . THR A 1 489 ? -8.830 -5.231 25.634 1.00 97.44 489 THR A O 1
ATOM 3407 N N . PHE A 1 490 ? -10.573 -4.839 27.007 1.00 96.88 490 PHE A N 1
ATOM 3408 C CA . PHE A 1 490 ? -10.556 -3.385 26.853 1.00 96.88 490 PHE A CA 1
ATOM 3409 C C . PHE A 1 490 ? -11.296 -2.674 27.995 1.00 96.88 490 PHE A C 1
ATOM 3411 O O . PHE A 1 490 ? -12.070 -3.281 28.737 1.00 96.88 490 PHE A O 1
ATOM 3418 N N . THR A 1 491 ? -11.062 -1.369 28.106 1.00 96.25 491 THR A N 1
ATOM 3419 C CA . THR A 1 491 ? -11.744 -0.478 29.051 1.00 96.25 491 THR A CA 1
ATOM 3420 C C . THR A 1 491 ? -12.652 0.461 28.276 1.00 96.25 491 THR A C 1
ATOM 3422 O O . THR A 1 491 ? -12.247 0.951 27.229 1.00 96.25 491 THR A O 1
ATOM 3425 N N . ALA A 1 492 ? -13.855 0.723 28.775 1.00 96.31 492 ALA A N 1
ATOM 3426 C CA . ALA A 1 492 ? -14.750 1.709 28.194 1.00 96.31 492 ALA A CA 1
ATOM 3427 C C . ALA A 1 492 ? -14.078 3.089 28.122 1.00 96.31 492 ALA A C 1
ATOM 3429 O O . ALA A 1 492 ? -13.388 3.524 29.045 1.00 96.31 492 ALA A O 1
ATOM 3430 N N . LEU A 1 493 ? -14.306 3.786 27.017 1.00 95.81 493 LEU A N 1
ATOM 3431 C CA . LEU A 1 493 ? -13.952 5.185 26.859 1.00 95.81 493 LEU A CA 1
ATOM 3432 C C . LEU A 1 493 ? -14.939 6.076 27.629 1.00 95.81 493 LEU A C 1
ATOM 3434 O O . LEU A 1 493 ? -16.131 5.754 27.688 1.00 95.81 493 LEU A O 1
ATOM 3438 N N . PRO A 1 494 ? -14.480 7.212 28.184 1.00 92.75 494 PRO A N 1
ATOM 3439 C CA . PRO A 1 494 ? -15.387 8.219 28.715 1.00 92.75 494 PRO A CA 1
ATOM 3440 C C . PRO A 1 494 ? -16.320 8.747 27.613 1.00 92.75 494 PRO A C 1
ATOM 3442 O O . PRO A 1 494 ? -15.936 8.815 26.448 1.00 92.75 494 PRO A O 1
ATOM 3445 N N . ASN A 1 495 ? -17.530 9.150 27.997 1.00 93.81 495 ASN A N 1
ATOM 3446 C CA . ASN A 1 495 ? -18.598 9.677 27.144 1.00 93.81 495 ASN A CA 1
ATOM 3447 C C . ASN A 1 495 ? -19.141 8.709 26.076 1.00 93.81 495 ASN A C 1
ATOM 3449 O O . ASN A 1 495 ? -19.818 9.157 25.169 1.00 93.81 495 ASN A O 1
ATOM 3453 N N . ILE A 1 496 ? -18.840 7.407 26.142 1.00 96.56 496 ILE A N 1
ATOM 3454 C CA . ILE A 1 496 ? -19.448 6.407 25.252 1.00 96.56 496 ILE A CA 1
ATOM 3455 C C . ILE A 1 496 ? -20.387 5.521 26.062 1.00 96.56 496 ILE A C 1
ATOM 3457 O O . ILE A 1 496 ? -19.955 4.874 27.018 1.00 96.56 496 ILE A O 1
ATOM 3461 N N . GLU A 1 497 ? -21.648 5.452 25.640 1.00 95.75 497 GLU A N 1
ATOM 3462 C CA . GLU A 1 497 ? -22.712 4.817 26.414 1.00 95.75 497 GLU A CA 1
ATOM 3463 C C . GLU A 1 497 ? -22.934 3.350 26.058 1.00 95.75 497 GLU A C 1
ATOM 3465 O O . GLU A 1 497 ? -23.237 2.551 26.938 1.00 95.75 497 GLU A O 1
ATOM 3470 N N . ASN A 1 498 ? -22.811 2.963 24.787 1.00 97.62 498 ASN A N 1
ATOM 3471 C CA . ASN A 1 498 ? -23.206 1.625 24.350 1.00 97.62 498 ASN A CA 1
ATOM 3472 C C . ASN A 1 498 ? -22.030 0.828 23.779 1.00 97.62 498 ASN A C 1
ATOM 3474 O O . ASN A 1 498 ? -21.308 1.293 22.894 1.00 97.62 498 ASN A O 1
ATOM 3478 N N . TYR A 1 499 ? -21.905 -0.424 24.218 1.00 98.44 499 TYR A N 1
ATOM 3479 C CA . TYR A 1 499 ? -20.913 -1.373 23.719 1.00 98.44 499 TYR A CA 1
ATOM 3480 C C . TYR A 1 499 ? -21.576 -2.677 23.287 1.00 98.44 499 TYR A C 1
ATOM 3482 O O . TYR A 1 499 ? -22.228 -3.338 24.092 1.00 98.44 499 TYR A O 1
ATOM 3490 N N . ASN A 1 500 ? -21.343 -3.081 22.039 1.00 98.12 500 ASN A N 1
ATOM 3491 C CA . ASN A 1 500 ? -21.720 -4.400 21.535 1.00 98.12 500 ASN A CA 1
ATOM 3492 C C . ASN A 1 500 ? -20.451 -5.239 21.373 1.00 98.12 500 ASN A C 1
ATOM 3494 O O . ASN A 1 500 ? -19.601 -4.934 20.531 1.00 98.12 500 ASN A O 1
ATOM 3498 N N . LEU A 1 501 ? -20.299 -6.266 22.206 1.00 98.06 501 LEU A N 1
ATOM 3499 C CA . LEU A 1 501 ? -19.123 -7.126 22.236 1.00 98.06 501 LEU A CA 1
ATOM 3500 C C . LEU A 1 501 ? -19.145 -8.117 21.067 1.00 98.06 501 LEU A C 1
ATOM 3502 O O . LEU A 1 501 ? -20.197 -8.533 20.583 1.00 98.06 501 LEU A O 1
ATOM 3506 N N . ALA A 1 502 ? -17.960 -8.505 20.604 1.00 97.50 502 ALA A N 1
ATOM 3507 C CA . ALA A 1 502 ? -17.832 -9.503 19.552 1.00 97.50 502 ALA A CA 1
ATOM 3508 C C . ALA A 1 502 ? -18.093 -10.913 20.094 1.00 97.50 502 ALA A C 1
ATOM 3510 O O . ALA A 1 502 ? -17.912 -11.178 21.278 1.00 97.50 502 ALA A O 1
ATOM 3511 N N . ASN A 1 503 ? -18.381 -11.867 19.213 1.00 96.62 503 ASN A N 1
ATOM 3512 C CA . ASN A 1 503 ? -18.361 -13.284 19.582 1.00 96.62 503 ASN A CA 1
ATOM 3513 C C . ASN A 1 503 ? -16.943 -13.720 20.004 1.00 96.62 503 ASN A C 1
ATOM 3515 O O . ASN A 1 503 ? -15.971 -13.397 19.318 1.00 96.62 503 ASN A O 1
ATOM 3519 N N . GLY A 1 504 ? -16.829 -14.491 21.086 1.00 96.50 504 GLY A N 1
ATOM 3520 C CA . GLY A 1 504 ? -15.571 -15.023 21.609 1.00 96.50 504 GLY A CA 1
ATOM 3521 C C . GLY A 1 504 ? -15.437 -14.843 23.120 1.00 96.50 504 GLY A C 1
ATOM 3522 O O . GLY A 1 504 ? -16.417 -14.929 23.852 1.00 96.50 504 GLY A O 1
ATOM 3523 N N . THR A 1 505 ? -14.207 -14.647 23.594 1.00 97.31 505 THR A N 1
ATOM 3524 C CA . THR A 1 505 ? -13.944 -14.328 25.004 1.00 97.31 505 THR A CA 1
ATOM 3525 C C . THR A 1 505 ? -13.664 -12.841 25.149 1.00 97.31 505 THR A C 1
ATOM 3527 O O . THR A 1 505 ? -12.636 -12.368 24.655 1.00 97.31 505 THR A O 1
ATOM 3530 N N . ASN A 1 506 ? -14.543 -12.114 25.836 1.00 97.81 506 ASN A N 1
ATOM 3531 C CA . ASN A 1 506 ? -14.374 -10.687 26.091 1.00 97.81 506 ASN A CA 1
ATOM 3532 C C . ASN A 1 506 ? -14.121 -10.402 27.566 1.00 97.81 506 ASN A C 1
ATOM 3534 O O . ASN A 1 506 ? -14.627 -11.083 28.457 1.00 97.81 506 ASN A O 1
ATOM 3538 N N . ASN A 1 507 ? -13.346 -9.353 27.816 1.00 97.75 507 ASN A N 1
ATOM 3539 C CA . ASN A 1 507 ? -13.081 -8.846 29.151 1.00 97.75 507 ASN A CA 1
ATOM 3540 C C . ASN A 1 507 ? -13.241 -7.320 29.154 1.00 97.75 507 ASN A C 1
ATOM 3542 O O . ASN A 1 507 ? -12.307 -6.576 28.848 1.00 97.75 507 ASN A O 1
ATOM 3546 N N . PHE A 1 508 ? -14.459 -6.874 29.445 1.00 98.19 508 PHE A N 1
ATOM 3547 C CA . PHE A 1 508 ? -14.872 -5.477 29.479 1.00 98.19 508 PHE A CA 1
ATOM 3548 C C . PHE A 1 508 ? -14.598 -4.865 30.855 1.00 98.19 508 PHE A C 1
ATOM 3550 O O . PHE A 1 508 ? -14.956 -5.447 31.878 1.00 98.19 508 PHE A O 1
ATOM 3557 N N . THR A 1 509 ? -14.010 -3.671 30.902 1.00 97.81 509 THR A N 1
ATOM 3558 C CA . THR A 1 509 ? -13.874 -2.875 32.134 1.00 97.81 509 THR A CA 1
ATOM 3559 C C . THR A 1 509 ? -14.617 -1.551 31.993 1.00 97.81 509 THR A C 1
ATOM 3561 O O . THR A 1 509 ? -14.392 -0.826 31.030 1.00 97.81 509 THR A O 1
ATOM 3564 N N . SER A 1 510 ? -15.488 -1.219 32.945 1.00 96.94 510 SER A N 1
ATOM 3565 C CA . SER A 1 510 ? -16.299 0.004 32.900 1.00 96.94 510 SER A CA 1
ATOM 3566 C C . SER A 1 510 ? -15.498 1.280 33.179 1.00 96.94 510 SER A C 1
ATOM 3568 O O . SER A 1 510 ? -14.484 1.266 33.881 1.00 96.94 510 SER A O 1
ATOM 3570 N N . ALA A 1 511 ? -16.028 2.402 32.692 1.00 93.50 511 ALA A N 1
ATOM 3571 C CA . ALA A 1 511 ? -15.640 3.760 33.063 1.00 93.50 511 ALA A CA 1
ATOM 3572 C C . ALA A 1 511 ? -16.727 4.423 33.933 1.00 93.50 511 ALA A C 1
ATOM 3574 O O . ALA A 1 511 ? -17.791 3.843 34.164 1.00 93.50 511 ALA A O 1
ATOM 3575 N N . ASP A 1 512 ? -16.456 5.638 34.415 1.00 93.12 512 ASP A N 1
ATOM 3576 C CA . ASP A 1 512 ? -17.367 6.429 35.258 1.00 93.12 512 ASP A CA 1
ATOM 3577 C C . ASP A 1 512 ? -18.389 7.223 34.422 1.00 93.12 512 ASP A C 1
ATOM 3579 O O . ASP A 1 512 ? -18.491 8.446 34.511 1.00 93.12 512 ASP A O 1
ATOM 3583 N N . VAL A 1 513 ? -19.103 6.515 33.543 1.00 90.69 513 VAL A N 1
ATOM 3584 C CA . VAL A 1 513 ? -20.060 7.058 32.563 1.00 90.69 513 VAL A CA 1
ATOM 3585 C C . VAL A 1 513 ? -21.225 6.082 32.423 1.00 90.69 513 VAL A C 1
ATOM 3587 O O . VAL A 1 513 ? -20.984 4.879 32.522 1.00 90.69 513 VAL A O 1
ATOM 3590 N N . PRO A 1 514 ? -22.471 6.548 32.203 1.00 93.50 514 PRO A N 1
ATOM 3591 C CA . PRO A 1 514 ? -23.598 5.663 31.935 1.00 93.50 514 PRO A CA 1
ATOM 3592 C C . PRO A 1 514 ? -23.283 4.635 30.842 1.00 93.50 514 PRO A C 1
ATOM 3594 O O . PRO A 1 514 ? -22.982 5.037 29.725 1.00 93.50 514 PRO A O 1
ATOM 3597 N N . VAL A 1 515 ? -23.350 3.334 31.148 1.00 96.06 515 VAL A N 1
ATOM 3598 C CA . VAL A 1 515 ? -22.991 2.271 30.191 1.00 96.06 515 VAL A CA 1
ATOM 3599 C C . VAL A 1 515 ? -24.032 1.161 30.073 1.00 96.06 515 VAL A C 1
ATOM 3601 O O . VAL A 1 515 ? -24.455 0.571 31.072 1.00 96.06 515 VAL A O 1
ATOM 3604 N N . THR A 1 516 ? -24.355 0.837 28.821 1.00 97.00 516 THR A N 1
ATOM 3605 C CA . THR A 1 516 ? -25.087 -0.343 28.354 1.00 97.00 516 THR A CA 1
ATOM 3606 C C . THR A 1 516 ? -24.110 -1.270 27.635 1.00 97.00 516 THR A C 1
ATOM 3608 O O . THR A 1 516 ? -23.417 -0.840 26.710 1.00 97.00 516 THR A O 1
ATOM 3611 N N . VAL A 1 517 ? -24.072 -2.549 28.009 1.00 98.12 517 VAL A N 1
ATOM 3612 C CA . VAL A 1 517 ? -23.192 -3.529 27.354 1.00 98.12 517 VAL A CA 1
ATOM 3613 C C . VAL A 1 517 ? -23.979 -4.758 26.919 1.00 98.12 517 VAL A C 1
ATOM 3615 O O . VAL A 1 517 ? -24.660 -5.381 27.730 1.00 98.12 517 VAL A O 1
ATOM 3618 N N . VAL A 1 518 ? -23.855 -5.118 25.643 1.00 98.00 518 VAL A N 1
ATOM 3619 C CA . VAL A 1 518 ? -24.415 -6.343 25.067 1.00 98.00 518 VAL A CA 1
ATOM 3620 C C . VAL A 1 518 ? -23.270 -7.283 24.713 1.00 98.00 518 VAL A C 1
ATOM 3622 O O . VAL A 1 518 ? -22.436 -6.967 23.867 1.00 98.00 518 VAL A O 1
ATOM 3625 N N . GLY A 1 519 ? -23.224 -8.423 25.389 1.00 97.12 519 GLY A N 1
ATOM 3626 C CA . GLY A 1 519 ? -22.278 -9.511 25.195 1.00 97.12 519 GLY A CA 1
ATOM 3627 C C . GLY A 1 519 ? -22.436 -10.205 23.846 1.00 97.12 519 GLY A C 1
ATOM 3628 O O . GLY A 1 519 ? -23.483 -10.139 23.195 1.00 97.12 519 GLY A O 1
ATOM 3629 N N . GLY A 1 520 ? -21.367 -10.870 23.423 1.00 96.12 520 GLY A N 1
ATOM 3630 C CA . GLY A 1 520 ? -21.362 -11.693 22.222 1.00 96.12 520 GLY A CA 1
ATOM 3631 C C . GLY A 1 520 ? -21.796 -13.123 22.535 1.00 96.12 520 GLY A C 1
ATOM 3632 O O . GLY A 1 520 ? -22.277 -13.444 23.616 1.00 96.12 520 GLY A O 1
ATOM 3633 N N . SER A 1 521 ? -21.614 -14.038 21.585 1.00 94.94 521 SER A N 1
ATOM 3634 C CA . SER A 1 521 ? -21.616 -15.461 21.929 1.00 94.94 521 SER A CA 1
ATOM 3635 C C . SER A 1 521 ? -20.262 -15.869 22.506 1.00 94.94 521 SER A C 1
ATOM 3637 O O . SER A 1 521 ? -19.251 -15.644 21.840 1.00 94.94 521 SER A O 1
ATOM 3639 N N . GLY A 1 522 ? -20.221 -16.543 23.652 1.00 95.56 522 GLY A N 1
ATOM 3640 C CA . GLY A 1 522 ? -18.974 -17.000 24.270 1.00 95.56 522 GLY A CA 1
ATOM 3641 C C . GLY A 1 522 ? -18.880 -16.573 25.729 1.00 95.56 522 GLY A C 1
ATOM 3642 O O . GLY A 1 522 ? -19.895 -16.512 26.399 1.00 95.56 522 GLY A O 1
ATOM 3643 N N . VAL A 1 523 ? -17.668 -16.380 26.249 1.00 97.38 523 VAL A N 1
ATOM 3644 C CA . VAL A 1 523 ? -17.464 -16.014 27.663 1.00 97.38 523 VAL A CA 1
ATOM 3645 C C . VAL A 1 523 ? -17.232 -14.517 27.758 1.00 97.38 523 VAL A C 1
ATOM 3647 O O . VAL A 1 523 ? -16.176 -14.043 27.339 1.00 97.38 523 VAL A O 1
ATOM 3650 N N . ASP A 1 524 ? -18.164 -13.802 28.373 1.00 98.00 524 ASP A N 1
ATOM 3651 C CA . ASP A 1 524 ? -18.048 -12.366 28.598 1.00 98.00 524 ASP A CA 1
ATOM 3652 C C . ASP A 1 524 ? -17.841 -12.048 30.079 1.00 98.00 524 ASP A C 1
ATOM 3654 O O . ASP A 1 524 ? -18.628 -12.426 30.950 1.00 98.00 524 ASP A O 1
ATOM 3658 N N . VAL A 1 525 ? -16.746 -11.346 30.371 1.00 98.31 525 VAL A N 1
ATOM 3659 C CA . VAL A 1 525 ? -16.411 -10.856 31.708 1.00 98.31 525 VAL A CA 1
ATOM 3660 C C . VAL A 1 525 ? -16.625 -9.349 31.752 1.00 98.31 525 VAL A C 1
ATOM 3662 O O . VAL A 1 525 ? -16.025 -8.602 30.983 1.00 98.31 525 VAL A O 1
ATOM 3665 N N . PHE A 1 526 ? -17.457 -8.905 32.684 1.00 98.38 526 PHE A N 1
ATOM 3666 C CA . PHE A 1 526 ? -17.843 -7.519 32.892 1.00 98.38 526 PHE A CA 1
ATOM 3667 C C . PHE A 1 526 ? -17.278 -7.037 34.227 1.00 98.38 526 PHE A C 1
ATOM 3669 O O . PHE A 1 526 ? -17.689 -7.521 35.277 1.00 98.38 526 PHE A O 1
ATOM 3676 N N . ASN A 1 527 ? -16.340 -6.093 34.216 1.00 98.25 527 ASN A N 1
ATOM 3677 C CA . ASN A 1 527 ? -15.690 -5.589 35.426 1.00 98.25 527 ASN A CA 1
ATOM 3678 C C . ASN A 1 527 ? -16.171 -4.179 35.747 1.00 98.25 527 ASN A C 1
ATOM 3680 O O . ASN A 1 527 ? -15.991 -3.250 34.958 1.00 98.25 527 ASN A O 1
ATOM 3684 N N . PHE A 1 528 ? -16.737 -4.028 36.936 1.00 97.19 528 PHE A N 1
ATOM 3685 C CA . PHE A 1 528 ? -17.254 -2.775 37.463 1.00 97.19 528 PHE A CA 1
ATOM 3686 C C . PHE A 1 528 ? -16.731 -2.556 38.881 1.00 97.19 528 PHE A C 1
ATOM 3688 O O . PHE A 1 528 ? -16.502 -3.501 39.631 1.00 97.19 528 PHE A O 1
ATOM 3695 N N . THR A 1 529 ? -16.581 -1.306 39.297 1.00 94.50 529 THR A N 1
ATOM 3696 C CA . THR A 1 529 ? -16.524 -0.971 40.727 1.00 94.50 529 THR A CA 1
ATOM 3697 C C . THR A 1 529 ? -17.939 -0.885 41.301 1.00 94.50 529 THR A C 1
ATOM 3699 O O . THR A 1 529 ? -18.903 -0.660 40.566 1.00 94.50 529 THR A O 1
ATOM 3702 N N . ALA A 1 530 ? -18.087 -0.999 42.623 1.00 91.31 530 ALA A N 1
ATOM 3703 C CA . ALA A 1 530 ? -19.377 -0.769 43.281 1.00 91.31 530 ALA A CA 1
ATOM 3704 C C . ALA A 1 530 ? -19.987 0.604 42.926 1.00 91.31 530 ALA A C 1
ATOM 3706 O O . ALA A 1 530 ? -21.175 0.696 42.619 1.00 91.31 530 ALA A O 1
ATOM 3707 N N . ASN A 1 531 ? -19.163 1.660 42.890 1.00 90.75 531 ASN A N 1
ATOM 3708 C CA . ASN A 1 531 ? -19.593 3.002 42.487 1.00 90.75 531 ASN A CA 1
ATOM 3709 C C . ASN A 1 531 ? -20.160 3.019 41.059 1.00 90.75 531 ASN A C 1
ATOM 3711 O O . ASN A 1 531 ? -21.188 3.647 40.811 1.00 90.75 531 ASN A O 1
ATOM 3715 N N . GLN A 1 532 ? -19.522 2.291 40.139 1.00 94.38 532 GLN A N 1
ATOM 3716 C CA . GLN A 1 532 ? -19.979 2.194 38.756 1.00 94.38 532 GLN A CA 1
ATOM 3717 C C . GLN A 1 532 ? -21.291 1.432 38.624 1.00 94.38 532 GLN A C 1
ATOM 3719 O O . GLN A 1 532 ? -22.171 1.885 37.902 1.00 94.38 532 GLN A O 1
ATOM 3724 N N . ILE A 1 533 ? -21.491 0.347 39.371 1.00 93.44 533 ILE A N 1
ATOM 3725 C CA . ILE A 1 533 ? -22.790 -0.340 39.397 1.00 93.44 533 ILE A CA 1
ATOM 3726 C C . ILE A 1 533 ? -23.912 0.606 39.846 1.00 93.44 533 ILE A C 1
ATOM 3728 O O . ILE A 1 533 ? -24.974 0.657 39.225 1.00 93.44 533 ILE A O 1
ATOM 3732 N N . ILE A 1 534 ? -23.684 1.368 40.917 1.00 91.00 534 ILE A N 1
ATOM 3733 C CA . ILE A 1 534 ? -24.708 2.236 41.509 1.00 91.00 534 ILE A CA 1
ATOM 3734 C C . ILE A 1 534 ? -25.044 3.387 40.556 1.00 91.00 534 ILE A C 1
ATOM 3736 O O . ILE A 1 534 ? -26.209 3.555 40.184 1.00 91.00 534 ILE A O 1
ATOM 3740 N N . ASN A 1 535 ? -24.023 4.131 40.128 1.00 92.25 535 ASN A N 1
ATOM 3741 C CA . ASN A 1 535 ? -24.194 5.434 39.485 1.00 92.25 535 ASN A CA 1
ATOM 3742 C C . ASN A 1 535 ? -24.177 5.395 37.955 1.00 92.25 535 ASN A C 1
ATOM 3744 O O . ASN A 1 535 ? -24.702 6.310 37.326 1.00 92.25 535 ASN A O 1
ATOM 3748 N N . PHE A 1 536 ? -23.582 4.362 37.356 1.00 94.44 536 PHE A N 1
ATOM 3749 C CA . PHE A 1 536 ? -23.235 4.369 35.934 1.00 94.44 536 PHE A CA 1
ATOM 3750 C C . PHE A 1 536 ? -23.777 3.161 35.161 1.00 94.44 536 PHE A C 1
ATOM 3752 O O . PHE A 1 536 ? -24.068 3.275 33.977 1.00 94.44 536 PHE A O 1
ATOM 3759 N N . LEU A 1 537 ? -24.004 2.008 35.790 1.00 95.44 537 LEU A N 1
ATOM 3760 C CA . LEU A 1 537 ? -24.559 0.871 35.066 1.00 95.44 537 LEU A CA 1
ATOM 3761 C C . LEU A 1 537 ? -26.039 1.103 34.719 1.00 95.44 537 LEU A C 1
ATOM 3763 O O . LEU A 1 537 ? -26.871 1.262 35.626 1.00 95.44 537 LEU A O 1
ATOM 3767 N N . THR A 1 538 ? -26.363 1.054 33.422 1.00 93.50 538 THR A N 1
ATOM 3768 C CA . THR A 1 538 ? -27.741 1.072 32.906 1.00 93.50 538 THR A CA 1
ATOM 3769 C C . THR A 1 538 ? -28.240 -0.351 32.643 1.00 93.50 538 THR A C 1
ATOM 3771 O O . THR A 1 538 ? -29.269 -0.748 33.195 1.00 93.50 538 THR A O 1
ATOM 3774 N N . SER A 1 539 ? -27.506 -1.140 31.848 1.00 95.88 539 SER A N 1
ATOM 3775 C CA . SER A 1 539 ? -27.865 -2.524 31.528 1.00 95.88 539 SER A CA 1
ATOM 3776 C C . SER A 1 539 ? -26.681 -3.394 31.098 1.00 95.88 539 SER A C 1
ATOM 3778 O O . SER A 1 539 ? -25.704 -2.905 30.529 1.00 95.88 539 SER A O 1
ATOM 3780 N N . ILE A 1 540 ? -26.789 -4.697 31.376 1.00 96.44 540 ILE A N 1
ATOM 3781 C CA . ILE A 1 540 ? -25.887 -5.740 30.874 1.00 96.44 540 ILE A CA 1
ATOM 3782 C C . ILE A 1 540 ? -26.730 -6.876 30.302 1.00 96.44 540 ILE A C 1
ATOM 3784 O O . ILE A 1 540 ? -27.619 -7.408 30.970 1.00 96.44 540 ILE A O 1
ATOM 3788 N N . ASP A 1 541 ? -26.403 -7.296 29.093 1.00 95.94 541 ASP A N 1
ATOM 3789 C CA . ASP A 1 541 ? -26.797 -8.589 28.555 1.00 95.94 541 ASP A CA 1
ATOM 3790 C C . ASP A 1 541 ? -25.523 -9.409 28.346 1.00 95.94 541 ASP A C 1
ATOM 3792 O O . ASP A 1 541 ? -24.638 -8.975 27.623 1.00 95.94 541 ASP A O 1
ATOM 3796 N N . GLY A 1 542 ? -25.394 -10.568 28.990 1.00 94.12 542 GLY A N 1
ATOM 3797 C CA . GLY A 1 542 ? -24.262 -11.477 28.778 1.00 94.12 542 GLY A CA 1
ATOM 3798 C C . GLY A 1 542 ? -24.219 -12.121 27.387 1.00 94.12 542 GLY A C 1
ATOM 3799 O O . GLY A 1 542 ? -23.267 -12.822 27.079 1.00 94.12 542 GLY A O 1
ATOM 3800 N N . GLY A 1 543 ? -25.233 -11.913 26.546 1.00 92.69 543 GLY A N 1
ATOM 3801 C CA . GLY A 1 543 ? -25.297 -12.499 25.216 1.00 92.69 543 GLY A CA 1
ATOM 3802 C C . GLY A 1 543 ? -25.665 -13.986 25.229 1.00 92.69 543 GLY A C 1
ATOM 3803 O O . GLY A 1 543 ? -26.234 -14.525 26.182 1.00 92.69 543 GLY A O 1
ATOM 3804 N N . GLY A 1 544 ? -25.400 -14.659 24.107 1.00 84.75 544 GLY A N 1
ATOM 3805 C CA . GLY A 1 544 ? -25.845 -16.030 23.856 1.00 84.75 544 GLY A CA 1
ATOM 3806 C C . GLY A 1 544 ? -24.747 -17.077 24.046 1.00 84.75 544 GLY A C 1
ATOM 3807 O O . GLY A 1 544 ? -23.906 -17.254 23.169 1.00 84.75 544 GLY A O 1
ATOM 3808 N N . GLY A 1 545 ? -24.821 -17.868 25.118 1.00 84.31 545 GLY A N 1
ATOM 3809 C CA . GLY A 1 545 ? -23.894 -18.977 25.383 1.00 84.31 545 GLY A CA 1
ATOM 3810 C C . GLY A 1 545 ? -22.717 -18.596 26.287 1.00 84.31 545 GLY A C 1
ATOM 3811 O O . GLY A 1 545 ? -22.647 -17.473 26.760 1.00 84.31 545 GLY A O 1
ATOM 3812 N N . GLY A 1 546 ? -21.832 -19.568 26.550 1.00 90.19 546 GLY A N 1
ATOM 3813 C CA . GLY A 1 546 ? -20.715 -19.451 27.500 1.00 90.19 546 GLY A CA 1
ATOM 3814 C C . GLY A 1 546 ? -21.127 -19.179 28.953 1.00 90.19 546 GLY A C 1
ATOM 3815 O O . GLY A 1 546 ? -22.298 -19.279 29.314 1.00 90.19 546 GLY A O 1
ATOM 3816 N N . THR A 1 547 ? -20.130 -18.925 29.803 1.00 95.00 547 THR A N 1
ATOM 3817 C CA . THR A 1 547 ? -20.318 -18.606 31.227 1.00 95.00 547 THR A CA 1
ATOM 3818 C C . THR A 1 547 ? -19.931 -17.155 31.453 1.00 95.00 547 THR A C 1
ATOM 3820 O O . THR A 1 547 ? -18.747 -16.847 31.576 1.00 95.00 547 THR A O 1
ATOM 3823 N N . ASN A 1 548 ? -20.921 -16.278 31.521 1.00 96.69 548 ASN A N 1
ATOM 3824 C CA . ASN A 1 548 ? -20.729 -14.843 31.656 1.00 96.69 548 ASN A CA 1
ATOM 3825 C C . ASN A 1 548 ? -20.606 -14.435 33.120 1.00 96.69 548 ASN A C 1
ATOM 3827 O O . ASN A 1 548 ? -21.308 -14.955 33.997 1.00 96.69 548 ASN A O 1
ATOM 3831 N N . ILE A 1 549 ? -19.696 -13.497 33.373 1.00 97.62 549 ILE A N 1
ATOM 3832 C CA . ILE A 1 549 ? -19.242 -13.139 34.713 1.00 97.62 549 ILE A CA 1
ATOM 3833 C C . ILE A 1 549 ? -19.370 -11.633 34.914 1.00 97.62 549 ILE A C 1
ATOM 3835 O O . ILE A 1 549 ? -18.771 -10.859 34.177 1.00 97.62 549 ILE A O 1
ATOM 3839 N N . LEU A 1 550 ? -20.080 -11.212 35.957 1.00 97.56 550 LEU A N 1
ATOM 3840 C CA . LEU A 1 550 ? -20.067 -9.840 36.454 1.00 97.56 550 LEU A CA 1
ATOM 3841 C C . LEU A 1 550 ? -19.152 -9.746 37.679 1.00 97.56 550 LEU A C 1
ATOM 3843 O O . LEU A 1 550 ? -19.486 -10.251 38.746 1.00 97.56 550 LEU A O 1
ATOM 3847 N N . ASN A 1 551 ? -18.011 -9.081 37.536 1.00 97.94 551 ASN A N 1
ATOM 3848 C CA . ASN A 1 551 ? -17.088 -8.776 38.622 1.00 97.94 551 ASN A CA 1
ATOM 3849 C C . ASN A 1 551 ? -17.369 -7.379 39.184 1.00 97.94 551 ASN A C 1
ATOM 3851 O O . ASN A 1 551 ? -17.400 -6.397 38.441 1.00 97.94 551 ASN A O 1
ATOM 3855 N N . ILE A 1 552 ? -17.510 -7.288 40.505 1.00 96.12 552 ILE A N 1
ATOM 3856 C CA . ILE A 1 552 ? -17.758 -6.050 41.241 1.00 96.12 552 ILE A CA 1
ATOM 3857 C C . ILE A 1 552 ? -16.623 -5.832 42.249 1.00 96.12 552 ILE A C 1
ATOM 3859 O O . ILE A 1 552 ? -16.469 -6.584 43.213 1.00 96.12 552 ILE A O 1
ATOM 3863 N N . GLY A 1 553 ? -15.808 -4.805 42.007 1.00 93.38 553 GLY A N 1
ATOM 3864 C CA . GLY A 1 553 ? -14.667 -4.421 42.838 1.00 93.38 553 GLY A CA 1
ATOM 3865 C C . GLY A 1 553 ? -15.052 -3.705 44.140 1.00 93.38 553 GLY A C 1
ATOM 3866 O O . GLY A 1 553 ? -16.109 -3.081 44.234 1.00 93.38 553 GLY A O 1
ATOM 3867 N N . ALA A 1 554 ? -14.148 -3.774 45.123 1.00 85.19 554 ALA A N 1
ATOM 3868 C CA . ALA A 1 554 ? -14.323 -3.265 46.485 1.00 85.19 554 ALA A CA 1
ATOM 3869 C C . ALA A 1 554 ? -14.240 -1.729 46.592 1.00 85.19 554 ALA A C 1
ATOM 3871 O O . ALA A 1 554 ? -13.429 -1.097 45.913 1.00 85.19 554 ALA A O 1
ATOM 3872 N N . THR A 1 555 ? -15.017 -1.134 47.505 1.00 78.75 555 THR A N 1
ATOM 3873 C CA . THR A 1 555 ? -14.979 0.300 47.869 1.00 78.75 555 THR A CA 1
ATOM 3874 C C . THR A 1 555 ? -15.201 0.498 49.382 1.00 78.75 555 THR A C 1
ATOM 3876 O O . THR A 1 555 ? -15.214 -0.461 50.147 1.00 78.75 555 THR A O 1
ATOM 3879 N N . ALA A 1 556 ? -15.325 1.737 49.870 1.00 83.25 556 ALA A N 1
ATOM 3880 C CA . ALA A 1 556 ? -15.737 2.001 51.255 1.00 83.25 556 ALA A CA 1
ATOM 3881 C C . ALA A 1 556 ? -17.270 2.055 51.344 1.00 83.25 556 ALA A C 1
ATOM 3883 O O . ALA A 1 556 ? -17.861 2.758 50.532 1.00 83.25 556 ALA A O 1
ATOM 3884 N N . THR A 1 557 ? -17.869 1.336 52.302 1.00 76.88 557 THR A N 1
ATOM 3885 C CA . THR A 1 557 ? -19.315 1.209 52.594 1.00 76.88 557 THR A CA 1
ATOM 3886 C C . THR A 1 557 ? -20.208 1.073 51.351 1.00 76.88 557 THR A C 1
ATOM 3888 O O . THR A 1 557 ? -20.476 2.046 50.653 1.00 76.88 557 THR A O 1
ATOM 3891 N N . GLN A 1 558 ? -20.737 -0.122 51.084 1.00 82.44 558 GLN A N 1
ATOM 3892 C CA . GLN A 1 558 ? -21.493 -0.401 49.852 1.00 82.44 558 GLN A CA 1
ATOM 3893 C C . GLN A 1 558 ? -22.974 -0.691 50.117 1.00 82.44 558 GLN A C 1
ATOM 3895 O O . GLN A 1 558 ? -23.312 -1.380 51.072 1.00 82.44 558 GLN A O 1
ATOM 3900 N N . SER A 1 559 ? -23.849 -0.225 49.227 1.00 90.06 559 SER A N 1
ATOM 3901 C CA . SER A 1 559 ? -25.215 -0.736 49.086 1.00 90.06 559 SER A CA 1
ATOM 3902 C C . SER A 1 559 ? -25.499 -0.917 47.604 1.00 90.06 559 SER A C 1
ATOM 3904 O O . SER A 1 559 ? -25.647 0.059 46.872 1.00 90.06 559 SER A O 1
ATOM 3906 N N . ILE A 1 560 ? -25.485 -2.167 47.152 1.00 92.44 560 ILE A N 1
ATOM 3907 C CA . ILE A 1 560 ? -25.691 -2.526 45.751 1.00 92.44 560 ILE A CA 1
ATOM 3908 C C . ILE A 1 560 ? -27.002 -3.288 45.649 1.00 92.44 560 ILE A C 1
ATOM 3910 O O . ILE A 1 560 ? -27.200 -4.282 46.341 1.00 92.44 560 ILE A O 1
ATOM 3914 N N . ASP A 1 561 ? -27.871 -2.851 44.748 1.00 92.25 561 ASP A N 1
ATOM 3915 C CA . ASP A 1 561 ? -29.105 -3.558 44.440 1.00 92.25 561 ASP A CA 1
ATOM 3916 C C . ASP A 1 561 ? -29.193 -3.834 42.939 1.00 92.25 561 ASP A C 1
ATOM 3918 O O . ASP A 1 561 ? -29.583 -2.969 42.150 1.00 92.25 561 ASP A O 1
ATOM 3922 N N . LEU A 1 562 ? -28.810 -5.051 42.541 1.00 92.62 562 LEU A N 1
ATOM 3923 C CA . LEU A 1 562 ? -28.852 -5.468 41.142 1.00 92.62 562 LEU A CA 1
ATOM 3924 C C . LEU A 1 562 ? -30.279 -5.729 40.645 1.00 92.62 562 LEU A C 1
ATOM 3926 O O . LEU A 1 562 ? -30.492 -5.739 39.436 1.00 92.62 562 LEU A O 1
ATOM 3930 N N . SER A 1 563 ? -31.266 -5.880 41.536 1.00 86.38 563 SER A N 1
ATOM 3931 C CA . SER A 1 563 ? -32.669 -6.067 41.142 1.00 86.38 563 SER A CA 1
ATOM 3932 C C . SER A 1 563 ? -33.274 -4.815 40.496 1.00 86.38 563 SER A C 1
ATOM 3934 O O . SER A 1 563 ? -34.254 -4.901 39.758 1.00 86.38 563 SER A O 1
ATOM 3936 N N . THR A 1 564 ? -32.651 -3.654 40.728 1.00 86.69 564 THR A N 1
ATOM 3937 C CA . THR A 1 564 ? -33.024 -2.368 40.120 1.00 86.69 564 THR A CA 1
ATOM 3938 C C . THR A 1 564 ? -32.386 -2.130 38.749 1.00 86.69 564 THR A C 1
ATOM 3940 O O . THR A 1 564 ? -32.684 -1.126 38.099 1.00 86.69 564 THR A O 1
ATOM 3943 N N . LYS A 1 565 ? -31.496 -3.025 38.302 1.00 90.69 565 LYS A N 1
ATOM 3944 C CA . LYS A 1 565 ? -30.745 -2.909 37.048 1.00 90.69 565 LYS A CA 1
ATOM 3945 C C . LYS A 1 565 ? -31.279 -3.894 36.010 1.00 90.69 565 LYS A C 1
ATOM 3947 O O . LYS A 1 565 ? -31.797 -4.955 36.349 1.00 90.69 565 LYS A O 1
ATOM 3952 N N . VAL A 1 566 ? -31.128 -3.564 34.728 1.00 92.00 566 VAL A N 1
ATOM 3953 C CA . VAL A 1 566 ? -31.480 -4.484 33.636 1.00 92.00 566 VAL A CA 1
ATOM 3954 C C . VAL A 1 566 ? -30.280 -5.390 33.372 1.00 92.00 566 VAL A C 1
ATOM 3956 O O . VAL A 1 566 ? -29.394 -5.043 32.597 1.00 92.00 566 VAL A O 1
ATOM 3959 N N . ILE A 1 567 ? -30.217 -6.523 34.071 1.00 93.06 567 ILE A N 1
ATOM 3960 C CA . ILE A 1 567 ? -29.138 -7.508 33.931 1.00 93.06 567 ILE A CA 1
ATOM 3961 C C . ILE A 1 567 ? -29.730 -8.831 33.458 1.00 93.06 567 ILE A C 1
ATOM 3963 O O . ILE A 1 567 ? -30.659 -9.359 34.065 1.00 93.06 567 ILE A O 1
ATOM 3967 N N . SER A 1 568 ? -29.183 -9.371 32.375 1.00 93.31 568 SER A N 1
ATOM 3968 C CA . SER A 1 568 ? -29.633 -10.621 31.765 1.00 93.31 568 SER A CA 1
ATOM 3969 C C . SER A 1 568 ? -28.450 -11.474 31.311 1.00 93.31 568 SER A C 1
ATOM 3971 O O . SER A 1 568 ? -27.352 -10.967 31.098 1.00 93.31 568 SER A O 1
ATOM 3973 N N . ASN A 1 569 ? -28.664 -12.789 31.210 1.00 93.31 569 ASN A N 1
ATOM 3974 C CA . ASN A 1 569 ? -27.678 -13.759 30.719 1.00 93.31 569 ASN A CA 1
ATOM 3975 C C . ASN A 1 569 ? -26.327 -13.780 31.470 1.00 93.31 569 ASN A C 1
ATOM 3977 O O . ASN A 1 569 ? -25.313 -14.176 30.897 1.00 93.31 569 ASN A O 1
ATOM 3981 N N . ILE A 1 570 ? -26.317 -13.419 32.759 1.00 94.31 570 ILE A N 1
ATOM 3982 C CA . ILE A 1 570 ? -25.155 -13.530 33.655 1.00 94.31 570 ILE A CA 1
ATOM 3983 C C . ILE A 1 570 ? -25.285 -14.779 34.529 1.00 94.31 570 ILE A C 1
ATOM 3985 O O . ILE A 1 570 ? -26.266 -14.930 35.255 1.00 94.31 570 ILE A O 1
ATOM 3989 N N . GLN A 1 571 ? -24.285 -15.664 34.483 1.00 95.00 571 GLN A N 1
ATOM 3990 C CA . GLN A 1 571 ? -24.274 -16.904 35.267 1.00 95.00 571 GLN A CA 1
ATOM 3991 C C . GLN A 1 571 ? -23.516 -16.749 36.585 1.00 95.00 571 GLN A C 1
ATOM 3993 O O . GLN A 1 571 ? -23.868 -17.407 37.563 1.00 95.00 571 GLN A O 1
ATOM 3998 N N . ILE A 1 572 ? -22.484 -15.902 36.626 1.00 96.31 572 ILE A N 1
ATOM 3999 C CA . ILE A 1 572 ? -21.657 -15.699 37.817 1.00 96.31 572 ILE A CA 1
ATOM 4000 C C . ILE A 1 572 ? -21.598 -14.212 38.156 1.00 96.31 572 ILE A C 1
ATOM 4002 O O . ILE A 1 572 ? -21.235 -13.393 37.320 1.00 96.31 572 ILE A O 1
ATOM 4006 N N . VAL A 1 573 ? -21.886 -13.867 39.405 1.00 96.69 573 VAL A N 1
ATOM 4007 C CA . VAL A 1 573 ? -21.650 -12.539 39.972 1.00 96.69 573 VAL A CA 1
ATOM 4008 C C . VAL A 1 573 ? -20.591 -12.679 41.057 1.00 96.69 573 VAL A C 1
ATOM 4010 O O . VAL A 1 573 ? -20.787 -13.420 42.014 1.00 96.69 573 VAL A O 1
ATOM 4013 N N . SER A 1 574 ? -19.461 -11.994 40.917 1.00 96.88 574 SER A N 1
ATOM 4014 C CA . SER A 1 574 ? -18.367 -12.020 41.889 1.00 96.88 574 SER A CA 1
ATOM 4015 C C . SER A 1 574 ? -18.206 -10.654 42.540 1.00 96.88 574 SER A C 1
ATOM 4017 O O . SER A 1 574 ? -17.946 -9.670 41.856 1.00 96.88 574 SER A O 1
ATOM 4019 N N . VAL A 1 575 ? -18.334 -10.592 43.862 1.00 95.06 575 VAL A N 1
ATOM 4020 C CA . VAL A 1 575 ? -18.281 -9.359 44.654 1.00 95.06 575 VAL A CA 1
ATOM 4021 C C . VAL A 1 575 ? -17.072 -9.405 45.583 1.00 95.06 575 VAL A C 1
ATOM 4023 O O . VAL A 1 575 ? -16.938 -10.309 46.413 1.00 95.06 575 VAL A O 1
ATOM 4026 N N . ALA A 1 576 ? -16.177 -8.430 45.440 1.00 94.12 576 ALA A N 1
ATOM 4027 C CA . ALA A 1 576 ? -15.028 -8.264 46.320 1.00 94.12 576 ALA A CA 1
ATOM 4028 C C . ALA A 1 576 ? -15.438 -7.652 47.673 1.00 94.12 576 ALA A C 1
ATOM 4030 O O . ALA A 1 576 ? -16.368 -6.851 47.748 1.00 94.12 576 ALA A O 1
ATOM 4031 N N . GLY A 1 577 ? -14.718 -8.012 48.739 1.00 89.94 577 GLY A N 1
ATOM 4032 C CA . GLY A 1 577 ? -14.984 -7.510 50.088 1.00 89.94 577 GLY A CA 1
ATOM 4033 C C . GLY A 1 577 ? -14.548 -6.057 50.251 1.00 89.94 577 GLY A C 1
ATOM 4034 O O . GLY A 1 577 ? -13.425 -5.699 49.898 1.00 89.94 577 GLY A O 1
ATOM 4035 N N . SER A 1 578 ? -15.429 -5.236 50.814 1.00 88.56 578 SER A N 1
ATOM 4036 C CA . SER A 1 578 ? -15.240 -3.796 50.990 1.00 88.56 578 SER A CA 1
ATOM 4037 C C . SER A 1 578 ? -14.757 -3.412 52.387 1.00 88.56 578 SER A C 1
ATOM 4039 O O . SER A 1 578 ? -14.711 -4.229 53.312 1.00 88.56 578 SER A O 1
ATOM 4041 N N . VAL A 1 579 ? -14.394 -2.138 52.555 1.00 88.81 579 VAL A N 1
ATOM 4042 C CA . VAL A 1 579 ? -14.108 -1.562 53.876 1.00 88.81 579 VAL A CA 1
ATOM 4043 C C . VAL A 1 579 ? -15.410 -1.030 54.476 1.00 88.81 579 VAL A C 1
ATOM 4045 O O . VAL A 1 579 ? -16.052 -0.174 53.875 1.00 88.81 579 VAL A O 1
ATOM 4048 N N . GLY A 1 580 ? -15.787 -1.495 55.669 1.00 89.31 580 GLY A N 1
ATOM 4049 C CA . GLY A 1 580 ? -17.016 -1.083 56.358 1.00 89.31 580 GLY A CA 1
ATOM 4050 C C . GLY A 1 580 ? -18.231 -1.964 56.047 1.00 89.31 580 GLY A C 1
ATOM 4051 O O . GLY A 1 580 ? -18.088 -3.084 55.559 1.00 89.31 580 GLY A O 1
ATOM 4052 N N . THR A 1 581 ? -19.421 -1.473 56.403 1.00 90.50 581 THR A N 1
ATOM 4053 C CA . THR A 1 581 ? -20.699 -2.189 56.248 1.00 90.50 581 THR A CA 1
ATOM 4054 C C . THR A 1 581 ? -21.109 -2.283 54.776 1.00 90.50 581 THR A C 1
ATOM 4056 O O . THR A 1 581 ? -20.912 -1.343 54.006 1.00 90.50 581 THR A O 1
ATOM 4059 N N . ALA A 1 582 ? -21.696 -3.411 54.386 1.00 92.75 582 ALA A N 1
ATOM 4060 C CA . ALA A 1 582 ? -22.055 -3.722 53.013 1.00 92.75 582 ALA A CA 1
ATOM 4061 C C . ALA A 1 582 ? -23.464 -4.320 52.911 1.00 92.75 582 ALA A C 1
ATOM 4063 O O . ALA A 1 582 ? -23.791 -5.250 53.640 1.00 92.75 582 ALA A O 1
ATOM 4064 N N . SER A 1 583 ? -24.273 -3.859 51.961 1.00 93.00 583 SER A N 1
ATOM 4065 C CA . SER A 1 583 ? -25.490 -4.548 51.529 1.00 93.00 583 SER A CA 1
ATOM 4066 C C . SER A 1 583 ? -25.444 -4.893 50.043 1.00 93.00 583 SER A C 1
ATOM 4068 O O . SER A 1 583 ? -24.932 -4.121 49.228 1.00 93.00 583 SER A O 1
ATOM 4070 N N . PHE A 1 584 ? -25.963 -6.066 49.691 1.00 94.00 584 PHE A N 1
ATOM 4071 C CA . PHE A 1 584 ? -25.996 -6.578 48.329 1.00 94.00 584 PHE A CA 1
ATOM 4072 C C . PHE A 1 584 ? -27.301 -7.329 48.061 1.00 94.00 584 PHE A C 1
ATOM 4074 O O . PHE A 1 584 ? -27.563 -8.352 48.683 1.00 94.00 584 PHE A O 1
ATOM 4081 N N . THR A 1 585 ? -28.093 -6.858 47.106 1.00 92.88 585 THR A N 1
ATOM 4082 C CA . THR A 1 585 ? -29.212 -7.618 46.542 1.00 92.88 585 THR A CA 1
ATOM 4083 C C . THR A 1 585 ? -28.782 -8.171 45.188 1.00 92.88 585 THR A C 1
ATOM 4085 O O . THR A 1 585 ? -28.377 -7.409 44.304 1.00 92.88 585 THR A O 1
ATOM 4088 N N . ASN A 1 586 ? -28.835 -9.495 45.040 1.00 90.75 586 ASN A N 1
ATOM 4089 C CA . ASN A 1 586 ? -28.410 -10.179 43.823 1.00 90.75 586 ASN A CA 1
ATOM 4090 C C . ASN A 1 586 ? -29.405 -9.996 42.666 1.00 90.75 586 ASN A C 1
ATOM 4092 O O . ASN A 1 586 ? -30.515 -9.493 42.839 1.00 90.75 586 ASN A O 1
ATOM 4096 N N . ILE A 1 587 ? -28.997 -10.417 41.467 1.00 86.50 587 ILE A N 1
ATOM 4097 C CA . ILE A 1 587 ? -29.865 -10.425 40.289 1.00 86.50 587 ILE A CA 1
ATOM 4098 C C . ILE A 1 587 ? -31.066 -11.359 40.468 1.00 86.50 587 ILE A C 1
ATOM 4100 O O . ILE A 1 587 ? -30.960 -12.453 41.020 1.00 86.50 587 ILE A O 1
ATOM 4104 N N . ASN A 1 588 ? -32.211 -10.954 39.919 1.00 82.44 588 ASN A N 1
ATOM 4105 C CA . ASN A 1 588 ? -33.358 -11.842 39.768 1.00 82.44 588 ASN A CA 1
ATOM 4106 C C . ASN A 1 588 ? -33.130 -12.748 38.552 1.00 82.44 588 ASN A C 1
ATOM 4108 O O . ASN A 1 588 ? -33.164 -12.280 37.416 1.00 82.44 588 ASN A O 1
ATOM 4112 N N . GLY A 1 589 ? -32.895 -14.039 38.773 1.00 72.19 589 GLY A N 1
ATOM 4113 C CA . GLY A 1 589 ? -32.674 -14.990 37.685 1.00 72.19 589 GLY A CA 1
ATOM 4114 C C . GLY A 1 589 ? -32.378 -16.396 38.190 1.00 72.19 589 GLY A C 1
ATOM 4115 O O . GLY A 1 589 ? -31.812 -16.569 39.269 1.00 72.19 589 GLY A O 1
ATOM 4116 N N . ALA A 1 590 ? -32.796 -17.405 37.427 1.00 73.50 590 ALA A N 1
ATOM 4117 C CA . ALA A 1 590 ? -32.650 -18.796 37.836 1.00 73.50 590 ALA A CA 1
ATOM 4118 C C . ALA A 1 590 ? -31.216 -19.310 37.668 1.00 73.50 590 ALA A C 1
ATOM 4120 O O . ALA A 1 590 ? -30.615 -19.133 36.609 1.00 73.50 590 ALA A O 1
ATOM 4121 N N . GLY A 1 591 ? -30.683 -19.972 38.699 1.00 81.00 591 GLY A N 1
ATOM 4122 C CA . GLY A 1 591 ? -29.405 -20.688 38.645 1.00 81.00 591 GLY A CA 1
ATOM 4123 C C . GLY A 1 591 ? -28.140 -19.822 38.672 1.00 81.00 591 GLY A C 1
ATOM 4124 O O . GLY A 1 591 ? -27.052 -20.351 38.444 1.00 81.00 591 GLY A O 1
ATOM 4125 N N . ALA A 1 592 ? -28.240 -18.517 38.946 1.00 90.44 592 ALA A N 1
ATOM 4126 C CA . ALA A 1 592 ? -27.062 -17.655 39.049 1.00 90.44 592 ALA A CA 1
ATOM 4127 C C . ALA A 1 592 ? -26.210 -18.001 40.285 1.00 90.44 592 ALA A C 1
ATOM 4129 O O . ALA A 1 592 ? -26.732 -18.302 41.361 1.00 90.44 592 ALA A O 1
ATOM 4130 N N . THR A 1 593 ? -24.886 -17.933 40.140 1.00 95.56 593 THR A N 1
ATOM 4131 C CA . THR A 1 593 ? -23.921 -18.116 41.232 1.00 95.56 593 THR A CA 1
ATOM 4132 C C . THR A 1 593 ? -23.405 -16.763 41.715 1.00 95.56 593 THR A C 1
ATOM 4134 O O . THR A 1 593 ? -22.804 -16.021 40.945 1.00 95.56 593 THR A O 1
ATOM 4137 N N . LEU A 1 594 ? -23.593 -16.454 42.993 1.00 95.69 594 LEU A N 1
ATOM 4138 C CA . LEU A 1 594 ? -23.037 -15.300 43.686 1.00 95.69 594 LEU A CA 1
ATOM 4139 C C . LEU A 1 594 ? -21.799 -15.714 44.489 1.00 95.69 594 LEU A C 1
ATOM 4141 O O . LEU A 1 594 ? -21.903 -16.384 45.508 1.00 95.69 594 LEU A O 1
ATOM 4145 N N . ASN A 1 595 ? -20.625 -15.273 44.059 1.00 95.69 595 ASN A N 1
ATOM 4146 C CA . ASN A 1 595 ? -19.369 -15.390 44.789 1.00 95.69 595 ASN A CA 1
ATOM 4147 C C . ASN A 1 595 ? -19.142 -14.107 45.593 1.00 95.69 595 ASN A C 1
ATOM 4149 O O . ASN A 1 595 ? -18.713 -13.100 45.036 1.00 95.69 595 ASN A O 1
ATOM 4153 N N . TYR A 1 596 ? -19.417 -14.119 46.894 1.00 94.06 596 TYR A N 1
ATOM 4154 C CA . TYR A 1 596 ? -19.338 -12.923 47.731 1.00 94.06 596 TYR A CA 1
ATOM 4155 C C . TYR A 1 596 ? -18.181 -13.024 48.723 1.00 94.06 596 TYR A C 1
ATOM 4157 O O . TYR A 1 596 ? -18.150 -13.928 49.550 1.00 94.06 596 TYR A O 1
ATOM 4165 N N . THR A 1 597 ? -17.235 -12.087 48.686 1.00 92.94 597 THR A N 1
ATOM 4166 C CA . THR A 1 597 ? -16.172 -11.994 49.699 1.00 92.94 597 THR A CA 1
ATOM 4167 C C . THR A 1 597 ? -16.596 -11.048 50.820 1.00 92.94 597 THR A C 1
ATOM 4169 O O . THR A 1 597 ? -16.970 -9.909 50.556 1.00 92.94 597 THR A O 1
ATOM 4172 N N . LYS A 1 598 ? -16.521 -11.495 52.080 1.00 90.25 598 LYS A N 1
ATOM 4173 C CA . LYS A 1 598 ? -16.931 -10.707 53.254 1.00 90.25 598 LYS A CA 1
ATOM 4174 C C . LYS A 1 598 ? -16.180 -9.374 53.353 1.00 90.25 598 LYS A C 1
ATOM 4176 O O . LYS A 1 598 ? -14.952 -9.336 53.261 1.00 90.25 598 LYS A O 1
ATOM 4181 N N . SER A 1 599 ? -16.927 -8.302 53.620 1.00 91.31 599 SER A N 1
ATOM 4182 C CA . SER A 1 599 ? -16.387 -6.972 53.934 1.00 91.31 599 SER A CA 1
ATOM 4183 C C . SER A 1 599 ? -15.838 -6.905 55.364 1.00 91.31 599 SER A C 1
ATOM 4185 O O . SER A 1 599 ? -16.074 -7.802 56.180 1.00 91.31 599 SER A O 1
ATOM 4187 N N . THR A 1 600 ? -15.090 -5.848 55.693 1.00 91.56 600 THR A N 1
ATOM 4188 C CA . THR A 1 600 ? -14.536 -5.660 57.048 1.00 91.56 600 THR A CA 1
ATOM 4189 C C . THR A 1 600 ? -15.577 -5.230 58.084 1.00 91.56 600 THR A C 1
ATOM 4191 O O . THR A 1 600 ? -15.351 -5.434 59.274 1.00 91.56 600 THR A O 1
ATOM 4194 N N . GLY A 1 601 ? -16.699 -4.647 57.653 1.00 90.44 601 GLY A N 1
ATOM 4195 C CA . GLY A 1 601 ? -17.891 -4.424 58.472 1.00 90.44 601 GLY A CA 1
ATOM 4196 C C . GLY A 1 601 ? -19.028 -5.370 58.088 1.00 90.44 601 GLY A C 1
ATOM 4197 O O . GLY A 1 601 ? -18.870 -6.225 57.212 1.00 90.44 601 GLY A O 1
ATOM 4198 N N . ASP A 1 602 ? -20.158 -5.232 58.783 1.00 91.12 602 ASP A N 1
ATOM 4199 C CA . ASP A 1 602 ? -21.298 -6.149 58.666 1.00 91.12 602 ASP A CA 1
ATOM 4200 C C . ASP A 1 602 ? -21.853 -6.222 57.241 1.00 91.12 602 ASP A C 1
ATOM 4202 O O . ASP A 1 602 ? -21.875 -5.230 56.515 1.00 91.12 602 ASP A O 1
ATOM 4206 N N . ASN A 1 603 ? -22.305 -7.406 56.837 1.00 92.00 603 ASN A N 1
ATOM 4207 C CA . ASN A 1 603 ? -22.775 -7.694 55.487 1.00 92.00 603 ASN A CA 1
ATOM 4208 C C . ASN A 1 603 ? -24.266 -8.048 55.525 1.00 92.00 603 ASN A C 1
ATOM 4210 O O . ASN A 1 603 ? -24.708 -8.790 56.397 1.00 92.00 603 ASN A O 1
ATOM 4214 N N . THR A 1 604 ? -25.044 -7.549 54.573 1.00 93.75 604 THR A N 1
ATOM 4215 C CA . THR A 1 604 ? -26.442 -7.940 54.344 1.00 93.75 604 THR A CA 1
ATOM 4216 C C . THR A 1 604 ? -26.586 -8.382 52.895 1.00 93.75 604 THR A C 1
ATOM 4218 O O . THR A 1 604 ? -26.361 -7.588 51.990 1.00 93.75 604 THR A O 1
ATOM 4221 N N . ILE A 1 605 ? -26.938 -9.637 52.655 1.00 93.88 605 ILE A N 1
ATOM 4222 C CA . ILE A 1 605 ? -27.042 -10.234 51.326 1.00 93.88 605 ILE A CA 1
ATOM 4223 C C . ILE A 1 605 ? -28.486 -10.677 51.125 1.00 93.88 605 ILE A C 1
ATOM 4225 O O . ILE A 1 605 ? -28.987 -11.478 51.901 1.00 93.88 605 ILE A O 1
ATOM 4229 N N . ASN A 1 606 ? -29.149 -10.192 50.082 1.00 92.81 606 ASN A N 1
ATOM 4230 C CA . ASN A 1 606 ? -30.482 -10.638 49.693 1.00 92.81 606 ASN A CA 1
ATOM 4231 C C . ASN A 1 606 ? -30.385 -11.395 48.365 1.00 92.81 606 ASN A C 1
ATOM 4233 O O . ASN A 1 606 ? -29.876 -10.863 47.374 1.00 92.81 606 ASN A O 1
ATOM 4237 N N . LEU A 1 607 ? -30.855 -12.638 48.343 1.00 90.75 607 LEU A N 1
ATOM 4238 C CA . LEU A 1 607 ? -30.889 -13.470 47.145 1.00 90.75 607 LEU A CA 1
ATOM 4239 C C . LEU A 1 607 ? -32.119 -13.116 46.286 1.00 90.75 607 LEU A C 1
ATOM 4241 O O . LEU A 1 607 ? -33.196 -12.839 46.809 1.00 90.75 607 LEU A O 1
ATOM 4245 N N . GLY A 1 608 ? -31.960 -13.100 44.958 1.00 86.44 608 GLY A N 1
ATOM 4246 C CA . GLY A 1 608 ? -33.056 -12.881 44.000 1.00 86.44 608 GLY A CA 1
ATOM 4247 C C . GLY A 1 608 ? -34.039 -14.060 43.894 1.00 86.44 608 GLY A C 1
ATOM 4248 O O . GLY A 1 608 ? -33.859 -15.093 44.517 1.00 86.44 608 GLY A O 1
ATOM 4249 N N . SER A 1 609 ? -35.086 -13.954 43.076 1.00 83.44 609 SER A N 1
ATOM 4250 C CA . SER A 1 609 ? -36.232 -14.891 43.090 1.00 83.44 609 SER A CA 1
ATOM 4251 C C . SER A 1 609 ? -36.085 -16.227 42.325 1.00 83.44 609 SER A C 1
ATOM 4253 O O . SER A 1 609 ? -37.076 -16.939 42.164 1.00 83.44 609 SER A O 1
ATOM 4255 N N . GLY A 1 610 ? -34.898 -16.575 41.809 1.00 81.00 610 GLY A N 1
ATOM 4256 C CA . GLY A 1 610 ? -34.725 -17.665 40.829 1.00 81.00 610 GLY A CA 1
ATOM 4257 C C . GLY A 1 610 ? -34.105 -18.978 41.327 1.00 81.00 610 GLY A C 1
ATOM 4258 O O . GLY A 1 610 ? -33.975 -19.907 40.533 1.00 81.00 610 GLY A O 1
ATOM 4259 N N . GLY A 1 611 ? -33.721 -19.077 42.599 1.00 85.12 611 GLY A N 1
ATOM 4260 C CA . GLY A 1 611 ? -32.945 -20.206 43.117 1.00 85.12 611 GLY A CA 1
ATOM 4261 C C . GLY A 1 611 ? -31.486 -20.093 42.678 1.00 85.12 611 GLY A C 1
ATOM 4262 O O . GLY A 1 611 ? -31.126 -20.402 41.540 1.00 85.12 611 GLY A O 1
ATOM 4263 N N . GLN A 1 612 ? -30.647 -19.563 43.560 1.00 90.62 612 GLN A N 1
ATOM 4264 C CA . GLN A 1 612 ? -29.262 -19.174 43.292 1.00 90.62 612 GLN A CA 1
ATOM 4265 C C . GLN A 1 612 ? -28.285 -19.974 44.133 1.00 90.62 612 GLN A C 1
ATOM 4267 O O . GLN A 1 612 ? -28.645 -20.548 45.151 1.00 90.62 612 GLN A O 1
ATOM 4272 N N . THR A 1 613 ? -27.016 -19.961 43.737 1.00 93.56 613 THR A N 1
ATOM 4273 C CA . THR A 1 613 ? -25.925 -20.460 44.578 1.00 93.56 613 THR A CA 1
ATOM 4274 C C . THR A 1 613 ? -25.150 -19.293 45.176 1.00 93.56 613 THR A C 1
ATOM 4276 O O . THR A 1 613 ? -24.503 -18.566 44.436 1.00 93.56 613 THR A O 1
ATOM 4279 N N . LEU A 1 614 ? -25.161 -19.113 46.493 1.00 93.75 614 LEU A N 1
ATOM 4280 C CA . LEU A 1 614 ? -24.259 -18.212 47.207 1.00 93.75 614 LEU A CA 1
ATOM 4281 C C . LEU A 1 614 ? -23.020 -18.981 47.672 1.00 93.75 614 LEU A C 1
ATOM 4283 O O . LEU A 1 614 ? -23.130 -19.946 48.420 1.00 93.75 614 LEU A O 1
ATOM 4287 N N . ASN A 1 615 ? -21.839 -18.509 47.289 1.00 93.12 615 ASN A N 1
ATOM 4288 C CA . ASN A 1 615 ? -20.562 -18.897 47.869 1.00 93.12 615 ASN A CA 1
ATOM 4289 C C . ASN A 1 615 ? -20.010 -17.721 48.670 1.00 93.12 615 ASN A C 1
ATOM 4291 O O . ASN A 1 615 ? -19.603 -16.707 48.096 1.00 93.12 615 ASN A O 1
ATOM 4295 N N . LEU A 1 616 ? -20.006 -17.853 49.993 1.00 90.81 616 LEU A N 1
ATOM 4296 C CA . LEU A 1 616 ? -19.486 -16.838 50.896 1.00 90.81 616 LEU A CA 1
ATOM 4297 C C . LEU A 1 616 ? -18.006 -17.118 51.202 1.00 90.81 616 LEU A C 1
ATOM 4299 O O . LEU A 1 616 ? -17.641 -18.172 51.719 1.00 90.81 616 LEU A O 1
ATOM 4303 N N . PHE A 1 617 ? -17.144 -16.159 50.875 1.00 89.81 617 PHE A N 1
ATOM 4304 C CA . PHE A 1 617 ? -15.690 -16.240 51.003 1.00 89.81 617 PHE A CA 1
ATOM 4305 C C . PHE A 1 617 ? -15.137 -15.219 52.006 1.00 89.81 617 PHE A C 1
ATOM 4307 O O . PHE A 1 617 ? -15.779 -14.224 52.336 1.00 89.81 617 PHE A O 1
ATOM 4314 N N . GLY A 1 618 ? -13.881 -15.411 52.417 1.00 85.06 618 GLY A N 1
ATOM 4315 C CA . GLY A 1 618 ? -13.137 -14.478 53.268 1.00 85.06 618 GLY A CA 1
ATOM 4316 C C . GLY A 1 618 ? -13.228 -14.792 54.764 1.00 85.06 618 GLY A C 1
ATOM 4317 O O . GLY A 1 618 ? -14.133 -15.479 55.224 1.00 85.06 618 GLY A O 1
ATOM 4318 N N . SER A 1 619 ? -12.263 -14.276 55.529 1.00 81.75 619 SER A N 1
ATOM 4319 C CA . SER A 1 619 ? -12.070 -14.585 56.956 1.00 81.75 619 SER A CA 1
ATOM 4320 C C . SER A 1 619 ? -12.449 -13.434 57.898 1.00 81.75 619 SER A C 1
ATOM 4322 O O . SER A 1 619 ? -12.002 -13.403 59.043 1.00 81.75 619 SER A O 1
ATOM 4324 N N . SER A 1 620 ? -13.208 -12.444 57.416 1.00 85.19 620 SER A N 1
ATOM 4325 C CA . SER A 1 620 ? -13.637 -11.297 58.227 1.00 85.19 620 SER A CA 1
ATOM 4326 C C . SER A 1 620 ? -14.486 -11.745 59.424 1.00 85.19 620 SER A C 1
ATOM 4328 O O . SER A 1 620 ? -15.350 -12.618 59.288 1.00 85.19 620 SER A O 1
ATOM 4330 N N . SER A 1 621 ? -14.270 -11.109 60.580 1.00 84.94 621 SER A N 1
ATOM 4331 C CA . SER A 1 621 ? -15.065 -11.316 61.798 1.00 84.94 621 SER A CA 1
ATOM 4332 C C . SER A 1 621 ? -16.399 -10.565 61.788 1.00 84.94 621 SER A C 1
ATOM 4334 O O . SER A 1 621 ? -17.166 -10.676 62.739 1.00 84.94 621 SER A O 1
ATOM 4336 N N . ALA A 1 622 ? -16.674 -9.770 60.753 1.00 87.06 622 ALA A N 1
ATOM 4337 C CA . ALA A 1 622 ? -17.942 -9.071 60.621 1.00 87.06 622 ALA A CA 1
ATOM 4338 C C . ALA A 1 622 ? -19.115 -10.044 60.466 1.00 87.06 622 ALA A C 1
ATOM 4340 O O . ALA A 1 622 ? -18.962 -11.135 59.895 1.00 87.06 622 ALA A O 1
ATOM 4341 N N . SER A 1 623 ? -20.291 -9.632 60.938 1.00 87.44 623 SER A N 1
ATOM 4342 C CA . SER A 1 623 ? -21.495 -10.438 60.766 1.00 87.44 623 SER A CA 1
ATOM 4343 C C . SER A 1 623 ? -21.949 -10.440 59.302 1.00 87.44 623 SER A C 1
ATOM 4345 O O . SER A 1 623 ? -21.638 -9.525 58.535 1.00 87.44 623 SER A O 1
ATOM 4347 N N . THR A 1 624 ? -22.631 -11.497 58.866 1.00 89.38 624 THR A N 1
ATOM 4348 C CA . THR A 1 624 ? -23.253 -11.573 57.536 1.00 89.38 624 THR A CA 1
ATOM 4349 C C . THR A 1 624 ? -24.673 -12.074 57.673 1.00 89.38 624 THR A C 1
ATOM 4351 O O . THR A 1 624 ? -24.881 -13.217 58.044 1.00 89.38 624 THR A O 1
ATOM 4354 N N . THR A 1 625 ? -25.652 -11.237 57.357 1.00 91.25 625 THR A N 1
ATOM 4355 C CA . THR A 1 625 ? -27.046 -11.660 57.227 1.00 91.25 625 THR A CA 1
ATOM 4356 C C . THR A 1 625 ? -27.315 -12.027 55.777 1.00 91.25 625 THR A C 1
ATOM 4358 O O . THR A 1 625 ? -27.058 -11.214 54.895 1.00 91.25 625 THR A O 1
ATOM 4361 N N . VAL A 1 626 ? -27.824 -13.226 55.522 1.00 91.06 626 VAL A N 1
ATOM 4362 C CA . VAL A 1 626 ? -28.251 -13.704 54.209 1.00 91.06 626 VAL A CA 1
ATOM 4363 C C . VAL A 1 626 ? -29.755 -13.942 54.257 1.00 91.06 626 VAL A C 1
ATOM 4365 O O . VAL A 1 626 ? -30.232 -14.749 55.050 1.00 91.06 626 VAL A O 1
ATOM 4368 N N . THR A 1 627 ? -30.491 -13.252 53.398 1.00 88.88 627 THR A N 1
ATOM 4369 C CA . THR A 1 627 ? -31.928 -13.425 53.206 1.00 88.88 627 THR A CA 1
ATOM 4370 C C . THR A 1 627 ? -32.158 -14.210 51.917 1.00 88.88 627 THR A C 1
ATOM 4372 O O . THR A 1 627 ? -31.831 -13.720 50.833 1.00 88.88 627 THR A O 1
ATOM 4375 N N . GLY A 1 628 ? -32.682 -15.430 52.034 1.00 83.81 628 GLY A N 1
ATOM 4376 C CA . GLY A 1 628 ? -33.073 -16.283 50.910 1.00 83.81 628 GLY A CA 1
ATOM 4377 C C . GLY A 1 628 ? -34.364 -15.818 50.237 1.00 83.81 628 GLY A C 1
ATOM 4378 O O . GLY A 1 628 ? -35.045 -14.904 50.716 1.00 83.81 628 GLY A O 1
ATOM 4379 N N . SER A 1 629 ? -34.707 -16.460 49.125 1.00 81.19 629 SER A N 1
ATOM 4380 C CA . SER A 1 629 ? -35.903 -16.168 48.334 1.00 81.19 629 SER A CA 1
ATOM 4381 C C . SER A 1 629 ? -36.954 -17.285 48.428 1.00 81.19 629 SER A C 1
ATOM 4383 O O . SER A 1 629 ? -36.674 -18.367 48.938 1.00 81.19 629 SER A O 1
ATOM 4385 N N . PRO A 1 630 ? -38.162 -17.097 47.859 1.00 80.25 630 PRO A N 1
ATOM 4386 C CA . PRO A 1 630 ? -39.139 -18.178 47.743 1.00 80.25 630 PRO A CA 1
ATOM 4387 C C . PRO A 1 630 ? -38.720 -19.345 46.831 1.00 80.25 630 PRO A C 1
ATOM 4389 O O . PRO A 1 630 ? -39.371 -20.392 46.877 1.00 80.25 630 PRO A O 1
ATOM 4392 N N . ALA A 1 631 ? -37.635 -19.247 46.055 1.00 83.50 631 ALA A N 1
ATOM 4393 C CA . ALA A 1 631 ? -37.069 -20.351 45.266 1.00 83.50 631 ALA A CA 1
ATOM 4394 C C . ALA A 1 631 ? -35.930 -21.068 46.018 1.00 83.50 631 ALA A C 1
ATOM 4396 O O . ALA A 1 631 ? -35.325 -20.468 46.895 1.00 83.50 631 ALA A O 1
ATOM 4397 N N . ALA A 1 632 ? -35.645 -22.340 45.698 1.00 86.19 632 ALA A N 1
ATOM 4398 C CA . ALA A 1 632 ? -34.595 -23.093 46.395 1.00 86.19 632 ALA A CA 1
ATOM 4399 C C . ALA A 1 632 ? -33.201 -22.514 46.125 1.00 86.19 632 ALA A C 1
ATOM 4401 O O . ALA A 1 632 ? -32.678 -22.636 45.014 1.00 86.19 632 ALA A O 1
ATOM 4402 N N . ASP A 1 633 ? -32.592 -21.944 47.156 1.00 88.38 633 ASP A N 1
ATOM 4403 C CA . ASP A 1 633 ? -31.242 -21.392 47.113 1.00 88.38 633 ASP A CA 1
ATOM 4404 C C . ASP A 1 633 ? -30.205 -22.399 47.665 1.00 88.38 633 ASP A C 1
ATOM 4406 O O . ASP A 1 633 ? -30.489 -23.210 48.539 1.00 88.38 633 ASP A O 1
ATOM 4410 N N . THR A 1 634 ? -28.971 -22.389 47.159 1.00 91.38 634 THR A N 1
ATOM 4411 C CA . THR A 1 634 ? -27.829 -23.145 47.705 1.00 91.38 634 THR A CA 1
ATOM 4412 C C . THR A 1 634 ? -26.849 -22.173 48.342 1.00 91.38 634 THR A C 1
ATOM 4414 O O . THR A 1 634 ? -26.320 -21.302 47.666 1.00 91.38 634 THR A O 1
ATOM 4417 N N . ILE A 1 635 ? -26.584 -22.304 49.634 1.00 90.25 635 ILE A N 1
ATOM 4418 C CA . ILE A 1 635 ? -25.835 -21.332 50.425 1.00 90.25 635 ILE A CA 1
ATOM 4419 C C . ILE A 1 635 ? -24.634 -22.030 51.055 1.00 90.25 635 ILE A C 1
ATOM 4421 O O . ILE A 1 635 ? -24.756 -22.822 51.985 1.00 90.25 635 ILE A O 1
ATOM 4425 N N . ASN A 1 636 ? -23.453 -21.729 50.531 1.00 89.19 636 ASN A N 1
ATOM 4426 C CA . ASN A 1 636 ? -22.180 -22.243 51.008 1.00 89.19 636 ASN A CA 1
ATOM 4427 C C . ASN A 1 636 ? -21.524 -21.187 51.902 1.00 89.19 636 ASN A C 1
ATOM 4429 O O . ASN A 1 636 ? -21.047 -20.158 51.415 1.00 89.19 636 ASN A O 1
ATOM 4433 N N . LEU A 1 637 ? -21.510 -21.449 53.206 1.00 85.19 637 LEU A N 1
ATOM 4434 C CA . LEU A 1 637 ? -20.857 -20.618 54.215 1.00 85.19 637 LEU A CA 1
ATOM 4435 C C . LEU A 1 637 ? -19.323 -20.821 54.181 1.00 85.19 637 LEU A C 1
ATOM 4437 O O . LEU A 1 637 ? -18.837 -21.812 53.619 1.00 85.19 637 LEU A O 1
ATOM 4441 N N . PRO A 1 638 ? -18.520 -19.882 54.718 1.00 79.31 638 PRO A N 1
ATOM 4442 C CA . PRO A 1 638 ? -17.070 -20.028 54.732 1.00 79.31 638 PRO A CA 1
ATOM 4443 C C . PRO A 1 638 ? -16.644 -21.127 55.715 1.00 79.31 638 PRO A C 1
ATOM 4445 O O . PRO A 1 638 ? -17.066 -21.149 56.861 1.00 79.31 638 PRO A O 1
ATOM 4448 N N . PHE A 1 639 ? -15.724 -22.004 55.302 1.00 68.25 639 PHE A N 1
ATOM 4449 C CA . PHE A 1 639 ? -15.177 -23.053 56.181 1.00 68.25 639 PHE A CA 1
ATOM 4450 C C . PHE A 1 639 ? -14.205 -22.508 57.251 1.00 68.25 639 PHE A C 1
ATOM 4452 O O . PHE A 1 639 ? -13.927 -23.166 58.252 1.00 68.25 639 PHE A O 1
ATOM 4459 N N . SER A 1 640 ? -13.645 -21.315 57.023 1.00 63.28 640 SER A N 1
ATOM 4460 C CA . SER A 1 640 ? -12.653 -20.673 57.890 1.00 63.28 640 SER A CA 1
ATOM 4461 C C . SER A 1 640 ? -12.965 -19.181 58.067 1.00 63.28 640 SER A C 1
ATOM 4463 O O . SER A 1 640 ? -12.582 -18.356 57.234 1.00 63.28 640 SER A O 1
ATOM 4465 N N . GLY A 1 641 ? -13.643 -18.833 59.159 1.00 63.44 641 GLY A N 1
ATOM 4466 C CA . GLY A 1 641 ? -13.957 -17.467 59.585 1.00 63.44 641 GLY A CA 1
ATOM 4467 C C . GLY A 1 641 ? -14.267 -17.425 61.086 1.00 63.44 641 GLY A C 1
ATOM 4468 O O . GLY A 1 641 ? -14.318 -18.469 61.724 1.00 63.44 641 GLY A O 1
ATOM 4469 N N . SER A 1 642 ? -14.398 -16.227 61.665 1.00 63.00 642 SER A N 1
ATOM 4470 C CA . SER A 1 642 ? -14.778 -16.020 63.080 1.00 63.00 642 SER A CA 1
ATOM 4471 C C . SER A 1 642 ? -15.979 -15.086 63.260 1.00 63.00 642 SER A C 1
ATOM 4473 O O . SER A 1 642 ? -16.316 -14.720 64.387 1.00 63.00 642 SER A O 1
ATOM 4475 N N . GLY A 1 643 ? -16.582 -14.650 62.151 1.00 70.62 643 GLY A N 1
ATOM 4476 C CA . GLY A 1 643 ? -17.792 -13.838 62.174 1.00 70.62 643 GLY A CA 1
ATOM 4477 C C . GLY A 1 643 ? -19.025 -14.678 62.475 1.00 70.62 643 GLY A C 1
ATOM 4478 O O . GLY A 1 643 ? -18.943 -15.895 62.602 1.00 70.62 643 GLY A O 1
ATOM 4479 N N . SER A 1 644 ? -20.153 -13.994 62.624 1.00 78.38 644 SER A N 1
ATOM 4480 C CA . SER A 1 644 ? -21.450 -14.643 62.750 1.00 78.38 644 SER A CA 1
ATOM 4481 C C . SER A 1 644 ? -22.238 -14.540 61.447 1.00 78.38 644 SER A C 1
ATOM 4483 O O . SER A 1 644 ? -22.374 -13.449 60.887 1.00 78.38 644 SER A O 1
ATOM 4485 N N . GLU A 1 645 ? -22.792 -15.651 60.981 1.00 83.62 645 GLU A N 1
ATOM 4486 C CA . GLU A 1 645 ? -23.631 -15.715 59.792 1.00 83.62 645 GLU A CA 1
ATOM 4487 C C . GLU A 1 645 ? -25.089 -15.912 60.211 1.00 83.62 645 GLU A C 1
ATOM 4489 O O . GLU A 1 645 ? -25.414 -16.864 60.899 1.00 83.62 645 GLU A O 1
ATOM 4494 N N . THR A 1 646 ? -25.985 -15.006 59.823 1.00 83.19 646 THR A N 1
ATOM 4495 C CA . THR A 1 646 ? -27.429 -15.130 60.053 1.00 83.19 646 THR A CA 1
ATOM 4496 C C . THR A 1 646 ? -28.125 -15.505 58.759 1.00 83.19 646 THR A C 1
ATOM 4498 O O . THR A 1 646 ? -28.036 -14.758 57.792 1.00 83.19 646 THR A O 1
ATOM 4501 N N . LEU A 1 647 ? -28.865 -16.607 58.745 1.00 82.94 647 LEU A N 1
ATOM 4502 C CA . LEU A 1 647 ? -29.701 -17.017 57.625 1.00 82.94 647 LEU A CA 1
ATOM 4503 C C . LEU A 1 647 ? -31.175 -16.723 57.917 1.00 82.94 647 LEU A C 1
ATOM 4505 O O . LEU A 1 647 ? -31.703 -17.108 58.964 1.00 82.94 647 LEU A O 1
ATOM 4509 N N . ILE A 1 648 ? -31.829 -16.031 56.990 1.00 77.75 648 ILE A N 1
ATOM 4510 C CA . ILE A 1 648 ? -33.249 -15.679 57.038 1.00 77.75 648 ILE A CA 1
ATOM 4511 C C . ILE A 1 648 ? -33.907 -16.250 55.782 1.00 77.75 648 ILE A C 1
ATOM 4513 O O . ILE A 1 648 ? -33.526 -15.891 54.673 1.00 77.75 648 ILE A O 1
ATOM 4517 N N . GLU A 1 649 ? -34.908 -17.112 55.933 1.00 70.75 649 GLU A N 1
ATOM 4518 C CA . GLU A 1 649 ? -35.730 -17.579 54.808 1.00 70.75 649 GLU A CA 1
ATOM 4519 C C . GLU A 1 649 ? -36.942 -16.656 54.616 1.00 70.75 649 GLU A C 1
ATOM 4521 O O . GLU A 1 649 ? -37.505 -16.144 55.587 1.00 70.75 649 GLU A O 1
ATOM 4526 N N . THR A 1 650 ? -37.351 -16.421 53.363 1.00 64.94 650 THR A N 1
ATOM 4527 C CA . THR A 1 650 ? -38.557 -15.637 53.049 1.00 64.94 650 THR A CA 1
ATOM 4528 C C . THR A 1 650 ? -39.472 -16.389 52.079 1.00 64.94 650 THR A C 1
ATOM 4530 O O . THR A 1 650 ? -39.041 -16.849 51.025 1.00 64.94 650 THR A O 1
ATOM 4533 N N . GLY A 1 651 ? -40.761 -16.521 52.415 1.00 57.31 651 GLY A N 1
ATOM 4534 C CA . GLY A 1 651 ? -41.756 -17.181 51.562 1.00 57.31 651 GLY A CA 1
ATOM 4535 C C . GLY A 1 651 ? -43.109 -17.389 52.252 1.00 57.31 651 GLY A C 1
ATOM 4536 O O . GLY A 1 651 ? -43.197 -17.377 53.471 1.00 57.31 651 GLY A O 1
ATOM 4537 N N . SER A 1 652 ? -44.174 -17.565 51.463 1.00 48.44 652 SER A N 1
ATOM 4538 C CA . SER A 1 652 ? -45.462 -18.108 51.935 1.00 48.44 652 SER A CA 1
ATOM 4539 C C . SER A 1 652 ? -45.530 -19.583 51.524 1.00 48.44 652 SER A C 1
ATOM 4541 O O . SER A 1 652 ? -45.076 -19.921 50.433 1.00 48.44 652 SER A O 1
ATOM 4543 N N . ASN A 1 653 ? -46.075 -20.460 52.368 1.00 51.38 653 ASN A N 1
ATOM 4544 C CA . ASN A 1 653 ? -46.102 -21.924 52.216 1.00 51.38 653 ASN A CA 1
ATOM 4545 C C . ASN A 1 653 ? -44.771 -22.693 52.380 1.00 51.38 653 ASN A C 1
ATOM 4547 O O . ASN A 1 653 ? -44.484 -23.598 51.594 1.00 51.38 653 ASN A O 1
ATOM 4551 N N . MET A 1 654 ? -43.997 -22.445 53.452 1.00 58.62 654 MET A N 1
ATOM 4552 C CA . MET A 1 654 ? -42.926 -23.381 53.876 1.00 58.62 654 MET A CA 1
ATOM 4553 C C . MET A 1 654 ? -43.465 -24.816 54.035 1.00 58.62 654 MET A C 1
ATOM 4555 O O . MET A 1 654 ? -42.763 -25.790 53.766 1.00 58.62 654 MET A O 1
ATOM 4559 N N . SER A 1 655 ? -44.733 -24.949 54.438 1.00 54.88 655 SER A N 1
ATOM 4560 C CA . SER A 1 655 ? -45.419 -26.213 54.727 1.00 54.88 655 SER A CA 1
ATOM 4561 C C . SER A 1 655 ? -45.698 -27.117 53.511 1.00 54.88 655 SER A C 1
ATOM 4563 O O . SER A 1 655 ? -46.012 -28.296 53.700 1.00 54.88 655 SER A O 1
ATOM 4565 N N . ASN A 1 656 ? -45.549 -26.629 52.267 1.00 57.28 656 ASN A N 1
ATOM 4566 C CA . ASN A 1 656 ? -45.768 -27.421 51.040 1.00 57.28 656 ASN A CA 1
ATOM 4567 C C . ASN A 1 656 ? -44.629 -27.360 50.001 1.00 57.28 656 ASN A C 1
ATOM 4569 O O . ASN A 1 656 ? -44.793 -27.857 48.882 1.00 57.28 656 ASN A O 1
ATOM 4573 N N . ARG A 1 657 ? -43.488 -26.755 50.348 1.00 66.00 657 ARG A N 1
ATOM 4574 C CA . ARG A 1 657 ? -42.384 -26.497 49.413 1.00 66.00 657 ARG A CA 1
ATOM 4575 C C . ARG A 1 657 ? -41.809 -27.818 48.879 1.00 66.00 657 ARG A C 1
ATOM 4577 O O . ARG A 1 657 ? -41.330 -28.644 49.643 1.00 66.00 657 ARG A O 1
ATOM 4584 N N . THR A 1 658 ? -41.791 -28.012 47.558 1.00 64.12 658 THR A N 1
ATOM 4585 C CA . THR A 1 658 ? -41.038 -29.114 46.911 1.00 64.12 658 THR A CA 1
ATOM 4586 C C . THR A 1 658 ? -39.584 -28.736 46.602 1.00 64.12 658 THR A C 1
ATOM 4588 O O . THR A 1 658 ? -38.828 -29.544 46.068 1.00 64.12 658 THR A O 1
ATOM 4591 N N . GLN A 1 659 ? -39.209 -27.489 46.884 1.00 73.12 659 GLN A N 1
ATOM 4592 C CA . GLN A 1 659 ? -37.912 -26.876 46.615 1.00 73.12 659 GLN A CA 1
ATOM 4593 C C . GLN A 1 659 ? -37.429 -26.246 47.926 1.00 73.12 659 GLN A C 1
ATOM 4595 O O . GLN A 1 659 ? -38.009 -25.258 48.354 1.00 73.12 659 GLN A O 1
ATOM 4600 N N . ILE A 1 660 ? -36.431 -26.840 48.584 1.00 80.12 660 ILE A N 1
ATOM 4601 C CA . ILE A 1 660 ? -35.878 -26.346 49.857 1.00 80.12 660 ILE A CA 1
ATOM 4602 C C . ILE A 1 660 ? -34.505 -25.741 49.604 1.00 80.12 660 ILE A C 1
ATOM 4604 O O . ILE A 1 660 ? -33.739 -26.279 48.797 1.00 80.12 660 ILE A O 1
ATOM 4608 N N . ASP A 1 661 ? -34.171 -24.709 50.365 1.00 86.06 661 ASP A N 1
ATOM 4609 C CA . ASP A 1 661 ? -32.824 -24.170 50.396 1.00 86.06 661 ASP A CA 1
ATOM 4610 C C . ASP A 1 661 ? -31.844 -25.209 50.970 1.00 86.06 661 ASP A C 1
ATOM 4612 O O . ASP A 1 661 ? -32.159 -26.027 51.844 1.00 86.06 661 ASP A O 1
ATOM 4616 N N . THR A 1 662 ? -30.630 -25.214 50.441 1.00 88.56 662 THR A N 1
ATOM 4617 C CA . THR A 1 662 ? -29.550 -26.103 50.855 1.00 88.56 662 THR A CA 1
ATOM 4618 C C . THR A 1 662 ? -28.429 -25.284 51.463 1.00 88.56 662 THR A C 1
ATOM 4620 O O . THR A 1 662 ? -27.940 -24.363 50.825 1.00 88.56 662 THR A O 1
ATOM 4623 N N . VAL A 1 663 ? -27.973 -25.640 52.660 1.00 86.88 663 VAL A N 1
ATOM 4624 C CA . VAL A 1 663 ? -26.882 -24.941 53.350 1.00 86.88 663 VAL A CA 1
ATOM 4625 C C . VAL A 1 663 ? -25.697 -25.881 53.532 1.00 86.88 663 VAL A C 1
ATOM 4627 O O . VAL A 1 663 ? -25.864 -27.025 53.966 1.00 86.88 663 VAL A O 1
ATOM 4630 N N . GLY A 1 664 ? -24.498 -25.416 53.187 1.00 82.56 664 GLY A N 1
ATOM 4631 C CA . GLY A 1 664 ? -23.252 -26.167 53.329 1.00 82.56 664 GLY A CA 1
ATOM 4632 C C . GLY A 1 664 ? -22.141 -25.390 54.037 1.00 82.56 664 GLY A C 1
ATOM 4633 O O . GLY A 1 664 ? -22.148 -24.163 54.057 1.00 82.56 664 GLY A O 1
ATOM 4634 N N . ASN A 1 665 ? -21.159 -26.131 54.573 1.00 72.69 665 ASN A N 1
ATOM 4635 C CA . ASN A 1 665 ? -19.896 -25.631 55.150 1.00 72.69 665 ASN A CA 1
ATOM 4636 C C . ASN A 1 665 ? -20.030 -24.682 56.363 1.00 72.69 665 ASN A C 1
ATOM 4638 O O . ASN A 1 665 ? -19.462 -23.595 56.359 1.00 72.69 665 ASN A O 1
ATOM 4642 N N . PHE A 1 666 ? -20.731 -25.113 57.418 1.00 68.69 666 PHE A N 1
ATOM 4643 C CA . PHE A 1 666 ? -20.841 -24.370 58.687 1.00 68.69 666 PHE A CA 1
ATOM 4644 C C . PHE A 1 666 ? -19.490 -23.973 59.286 1.00 68.69 666 PHE A C 1
ATOM 4646 O O . PHE A 1 666 ? -18.518 -24.735 59.203 1.00 68.69 666 PHE A O 1
ATOM 4653 N N . ASN A 1 667 ? -19.451 -22.809 59.939 1.00 62.56 667 ASN A N 1
ATOM 4654 C CA . ASN A 1 667 ? -18.229 -22.299 60.542 1.00 62.56 667 ASN A CA 1
ATOM 4655 C C . ASN A 1 667 ? -17.769 -23.233 61.673 1.00 62.56 667 ASN A C 1
ATOM 4657 O O . ASN A 1 667 ? -18.526 -23.588 62.578 1.00 62.56 667 ASN A O 1
ATOM 4661 N N . ALA A 1 668 ? -16.492 -23.624 61.651 1.00 53.81 668 ALA A N 1
ATOM 4662 C CA . ALA A 1 668 ? -15.899 -24.419 62.730 1.00 53.81 668 ALA A CA 1
ATOM 4663 C C . ALA A 1 668 ? -15.735 -23.608 64.034 1.00 53.81 668 ALA A C 1
ATOM 4665 O O . ALA A 1 668 ? -15.647 -24.186 65.119 1.00 53.81 668 ALA A O 1
ATOM 4666 N N . THR A 1 669 ? -15.680 -22.274 63.921 1.00 54.78 669 THR A N 1
ATOM 4667 C CA . THR A 1 669 ? -15.525 -21.302 65.012 1.00 54.78 669 THR A CA 1
ATOM 4668 C C . THR A 1 669 ? -16.332 -20.040 64.691 1.00 54.78 669 THR A C 1
ATOM 4670 O O . THR A 1 669 ? -16.033 -19.380 63.708 1.00 54.78 669 THR A O 1
ATOM 4673 N N . GLY A 1 670 ? -17.335 -19.687 65.494 1.00 59.81 670 GLY A N 1
ATOM 4674 C CA . GLY A 1 670 ? -18.289 -18.607 65.188 1.00 59.81 670 GLY A CA 1
ATOM 4675 C C . GLY A 1 670 ? -19.722 -19.036 65.519 1.00 59.81 670 GLY A C 1
ATOM 4676 O O . GLY A 1 670 ? -19.939 -20.197 65.874 1.00 59.81 670 GLY A O 1
ATOM 4677 N N . THR A 1 671 ? -20.681 -18.111 65.443 1.00 64.56 671 THR A N 1
ATOM 4678 C CA . THR A 1 671 ? -22.102 -18.398 65.717 1.00 64.56 671 THR A CA 1
ATOM 4679 C C . THR A 1 671 ? -22.919 -18.239 64.436 1.00 64.56 671 THR A C 1
ATOM 4681 O O . THR A 1 671 ? -23.091 -17.117 63.961 1.00 64.56 671 THR A O 1
ATOM 4684 N N . ASP A 1 672 ? -23.422 -19.351 63.894 1.00 70.25 672 ASP A N 1
ATOM 4685 C CA . ASP A 1 672 ? -24.287 -19.377 62.708 1.00 70.25 672 ASP A CA 1
ATOM 4686 C C . ASP A 1 672 ? -25.764 -19.325 63.141 1.00 70.25 672 ASP A C 1
ATOM 4688 O O . ASP A 1 672 ? -26.341 -20.333 63.548 1.00 70.25 672 ASP A O 1
ATOM 4692 N N . TYR A 1 673 ? -26.386 -18.152 63.067 1.00 71.81 673 TYR A N 1
ATOM 4693 C CA . TYR A 1 673 ? -27.793 -17.958 63.396 1.00 71.81 673 TYR A CA 1
ATOM 4694 C C . TYR A 1 673 ? -28.715 -18.385 62.259 1.00 71.81 673 TYR A C 1
ATOM 4696 O O . TYR A 1 673 ? -28.499 -18.061 61.095 1.00 71.81 673 TYR A O 1
ATOM 4704 N N . PHE A 1 674 ? -29.836 -18.995 62.620 1.00 72.12 674 PHE A N 1
ATOM 4705 C CA . PHE A 1 674 ? -30.969 -19.221 61.729 1.00 72.12 674 PHE A CA 1
ATOM 4706 C C . PHE A 1 674 ? -32.171 -18.557 62.389 1.00 72.12 674 PHE A C 1
ATOM 4708 O O . PHE A 1 674 ? -32.419 -18.773 63.578 1.00 72.12 674 PHE A O 1
ATOM 4715 N N . LYS A 1 675 ? -32.845 -17.641 61.691 1.00 64.31 675 LYS A N 1
ATOM 4716 C CA . LYS A 1 675 ? -33.787 -16.731 62.351 1.00 64.31 675 LYS A CA 1
ATOM 4717 C C . LYS A 1 675 ? -35.172 -16.777 61.726 1.00 64.31 675 LYS A C 1
ATOM 4719 O O . LYS A 1 675 ? -35.366 -16.305 60.613 1.00 64.31 675 LYS A O 1
ATOM 4724 N N . THR A 1 676 ? -36.147 -17.183 62.540 1.00 54.34 676 THR A N 1
ATOM 4725 C CA . THR A 1 676 ? -37.590 -16.963 62.313 1.00 54.34 676 THR A CA 1
ATOM 4726 C C . THR A 1 676 ? -38.278 -16.161 63.423 1.00 54.34 676 THR A C 1
ATOM 4728 O O . THR A 1 676 ? -39.495 -16.047 63.466 1.00 54.34 676 THR A O 1
ATOM 4731 N N . GLY A 1 677 ? -37.504 -15.512 64.299 1.00 57.50 677 GLY A N 1
ATOM 4732 C CA . GLY A 1 677 ? -38.015 -14.533 65.271 1.00 57.50 677 GLY A CA 1
ATOM 4733 C C . GLY A 1 677 ? -37.724 -14.870 66.733 1.00 57.50 677 GLY A C 1
ATOM 4734 O O . GLY A 1 677 ? -37.573 -13.944 67.526 1.00 57.50 677 GLY A O 1
ATOM 4735 N N . VAL A 1 678 ? -37.554 -16.153 67.081 1.00 62.84 678 VAL A N 1
ATOM 4736 C CA . VAL A 1 678 ? -37.171 -16.607 68.431 1.00 62.84 678 VAL A CA 1
ATOM 4737 C C . VAL A 1 678 ? -36.000 -17.587 68.338 1.00 62.84 678 VAL A C 1
ATOM 4739 O O . VAL A 1 678 ? -36.075 -18.578 67.610 1.00 62.84 678 VAL A O 1
ATOM 4742 N N . ASN A 1 679 ? -34.918 -17.319 69.075 1.00 66.44 679 ASN A N 1
ATOM 4743 C CA . ASN A 1 679 ? -33.756 -18.208 69.137 1.00 66.44 679 ASN A CA 1
ATOM 4744 C C . ASN A 1 679 ? -34.158 -19.570 69.714 1.00 66.44 679 ASN A C 1
ATOM 4746 O O . ASN A 1 679 ? -35.016 -19.654 70.600 1.00 66.44 679 ASN A O 1
ATOM 4750 N N . ALA A 1 680 ? -33.529 -20.644 69.234 1.00 68.81 680 ALA A N 1
ATOM 4751 C CA . ALA A 1 680 ? -33.747 -21.948 69.838 1.00 68.81 680 ALA A CA 1
ATOM 4752 C C . ALA A 1 680 ? -33.297 -21.924 71.314 1.00 68.81 680 ALA A C 1
ATOM 4754 O O . ALA A 1 680 ? -32.513 -21.079 71.731 1.00 68.81 680 ALA A O 1
ATOM 4755 N N . THR A 1 681 ? -33.788 -22.841 72.139 1.00 69.06 681 THR A N 1
ATOM 4756 C CA . THR A 1 681 ? -33.270 -23.056 73.509 1.00 69.06 681 THR A CA 1
ATOM 4757 C C . THR A 1 681 ? -32.651 -24.445 73.675 1.00 69.06 681 THR A C 1
ATOM 4759 O O . THR A 1 681 ? -31.897 -24.694 74.614 1.00 69.06 681 THR A O 1
ATOM 4762 N N . SER A 1 682 ? -32.932 -25.354 72.736 1.00 71.81 682 SER A N 1
ATOM 4763 C CA . SER A 1 682 ? -32.350 -26.693 72.631 1.00 71.81 682 SER A CA 1
ATOM 4764 C C . SER A 1 682 ? -32.433 -27.196 71.185 1.00 71.81 682 SER A C 1
ATOM 4766 O O . SER A 1 682 ? -33.278 -26.731 70.417 1.00 71.81 682 SER A O 1
ATOM 4768 N N . VAL A 1 683 ? -31.564 -28.147 70.826 1.00 77.12 683 VAL A N 1
ATOM 4769 C CA . VAL A 1 683 ? -31.548 -28.795 69.505 1.00 77.12 683 VAL A CA 1
ATOM 4770 C C . VAL A 1 683 ? -31.740 -30.295 69.698 1.00 77.12 683 VAL A C 1
ATOM 4772 O O . VAL A 1 683 ? -30.874 -30.971 70.25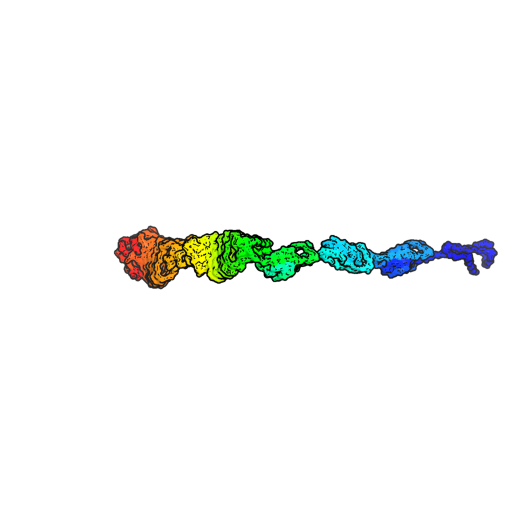4 1.00 77.12 683 VAL A O 1
ATOM 4775 N N . GLY A 1 684 ? -32.896 -30.809 69.288 1.00 78.75 684 GLY A N 1
ATOM 4776 C CA . GLY A 1 684 ? -33.197 -32.237 69.274 1.00 78.75 684 GLY A CA 1
ATOM 4777 C C . GLY A 1 684 ? -32.630 -32.936 68.037 1.00 78.75 684 GLY A C 1
ATOM 4778 O O . GLY A 1 684 ? -32.219 -32.297 67.072 1.00 78.75 684 GLY A O 1
ATOM 4779 N N . SER A 1 685 ? -32.647 -34.269 68.038 1.00 82.88 685 SER A N 1
ATOM 4780 C CA . SER A 1 685 ? -32.371 -35.073 66.841 1.00 82.88 685 SER A CA 1
ATOM 4781 C C . SER A 1 685 ? -33.515 -36.047 66.586 1.00 82.88 685 SER A C 1
ATOM 4783 O O . SER A 1 685 ? -34.135 -36.545 67.528 1.00 82.88 685 SER A O 1
ATOM 4785 N N . PHE A 1 686 ? -33.821 -36.290 65.315 1.00 85.25 686 PHE A N 1
ATOM 4786 C CA . PHE A 1 686 ? -34.914 -37.158 64.897 1.00 85.25 686 PHE A CA 1
ATOM 4787 C C . PHE A 1 686 ? -34.519 -37.953 63.651 1.00 85.25 686 PHE A C 1
ATOM 4789 O O . PHE A 1 686 ? -33.885 -37.417 62.746 1.00 85.25 686 PHE A O 1
ATOM 4796 N N . ILE A 1 687 ? -34.878 -39.236 63.593 1.00 85.56 687 ILE A N 1
ATOM 4797 C CA . ILE A 1 687 ? -34.532 -40.119 62.473 1.00 85.56 687 ILE A CA 1
ATOM 4798 C C . ILE A 1 687 ? -35.814 -40.628 61.821 1.00 85.56 687 ILE A C 1
ATOM 4800 O O . ILE A 1 687 ? -36.678 -41.192 62.488 1.00 85.56 687 ILE A O 1
ATOM 4804 N N . ILE A 1 688 ? -35.897 -40.477 60.502 1.00 87.50 688 ILE A N 1
ATOM 4805 C CA . ILE A 1 688 ? -36.964 -41.004 59.655 1.00 87.50 688 ILE A CA 1
ATOM 4806 C C . ILE A 1 688 ? -36.365 -42.108 58.789 1.00 87.50 688 ILE A C 1
ATOM 4808 O O . ILE A 1 688 ? -35.374 -41.896 58.090 1.00 87.50 688 ILE A O 1
ATOM 4812 N N . GLY A 1 689 ? -36.966 -43.297 58.821 1.00 87.25 689 GLY A N 1
ATOM 4813 C CA . GLY A 1 689 ? -36.452 -44.443 58.067 1.00 87.25 689 GLY A CA 1
ATOM 4814 C C . GLY A 1 689 ? -36.480 -44.226 56.550 1.00 87.25 689 GLY A C 1
ATOM 4815 O O . GLY A 1 689 ? -35.496 -44.507 55.865 1.00 87.25 689 GLY A O 1
ATOM 4816 N N . ASN A 1 690 ? -37.588 -43.707 56.013 1.00 87.50 690 ASN A N 1
ATOM 4817 C CA . ASN A 1 690 ? -37.773 -43.491 54.579 1.00 87.50 690 ASN A CA 1
ATOM 4818 C C . ASN A 1 690 ? -38.696 -42.294 54.303 1.00 87.50 690 ASN A C 1
ATOM 4820 O O . ASN A 1 690 ? -39.717 -42.165 54.978 1.00 87.50 690 ASN A O 1
ATOM 4824 N N . ALA A 1 691 ? -38.351 -41.451 53.325 1.00 87.75 691 ALA A N 1
ATOM 4825 C CA . ALA A 1 691 ? -39.248 -40.431 52.778 1.00 87.75 691 ALA A CA 1
ATOM 4826 C C . ALA A 1 691 ? -38.855 -40.032 51.342 1.00 87.75 691 ALA A C 1
ATOM 4828 O O . ALA A 1 691 ? -37.679 -40.096 50.969 1.00 87.75 691 ALA A O 1
ATOM 4829 N N . ASP A 1 692 ? -39.824 -39.551 50.558 1.00 86.31 692 ASP A N 1
ATOM 4830 C CA . ASP A 1 692 ? -39.627 -39.131 49.167 1.00 86.31 692 ASP A CA 1
ATOM 4831 C C . ASP A 1 692 ? -39.912 -37.635 48.955 1.00 86.31 692 ASP A C 1
ATOM 4833 O O . ASP A 1 692 ? -40.720 -37.034 49.658 1.00 86.31 692 ASP A O 1
ATOM 4837 N N . THR A 1 693 ? -39.274 -37.000 47.965 1.00 81.88 693 THR A N 1
ATOM 4838 C CA . THR A 1 693 ? -39.362 -35.537 47.740 1.00 81.88 693 THR A CA 1
ATOM 4839 C C . THR A 1 693 ? -40.786 -35.024 47.502 1.00 81.88 693 THR A C 1
ATOM 4841 O O . THR A 1 693 ? -41.069 -33.863 47.781 1.00 81.88 693 THR A O 1
ATOM 4844 N N . GLY A 1 694 ? -41.705 -35.879 47.046 1.00 78.94 694 GLY A N 1
ATOM 4845 C CA . GLY A 1 694 ? -43.117 -35.528 46.870 1.00 78.94 694 GLY A CA 1
ATOM 4846 C C . GLY A 1 694 ? -43.952 -35.504 48.158 1.00 78.94 694 GLY A C 1
ATOM 4847 O O . GLY A 1 694 ? -45.067 -34.990 48.129 1.00 78.94 694 GLY A O 1
ATOM 4848 N N . ASN A 1 695 ? -43.468 -36.071 49.272 1.00 79.44 695 ASN A N 1
ATOM 4849 C CA . ASN A 1 695 ? -44.245 -36.210 50.515 1.00 79.44 695 ASN A CA 1
ATOM 4850 C C . ASN A 1 695 ? -43.429 -36.091 51.818 1.00 79.44 695 ASN A C 1
ATOM 4852 O O . ASN A 1 695 ? -43.977 -36.295 52.906 1.00 79.44 695 ASN A O 1
ATOM 4856 N N . TYR A 1 696 ? -42.132 -35.797 51.748 1.00 80.12 696 TYR A N 1
ATOM 4857 C CA . TYR A 1 696 ? -41.257 -35.826 52.917 1.00 80.12 696 TYR A CA 1
ATOM 4858 C C . TYR A 1 696 ? -41.664 -34.813 53.993 1.00 80.12 696 TYR A C 1
ATOM 4860 O O . TYR A 1 6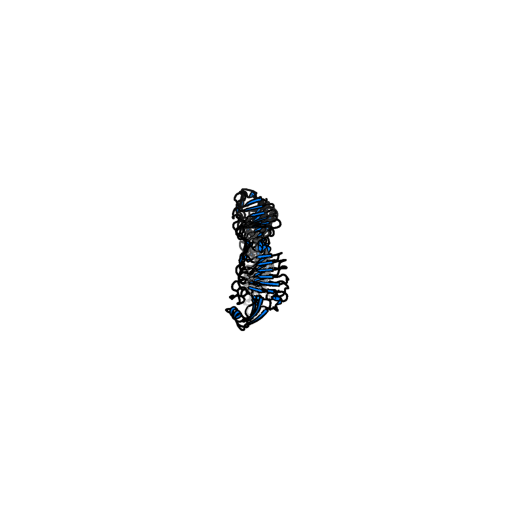96 ? -41.551 -35.156 55.160 1.00 80.12 696 TYR A O 1
ATOM 4868 N N . LEU A 1 697 ? -42.218 -33.638 53.656 1.00 75.56 697 LEU A N 1
ATOM 4869 C CA . LEU A 1 697 ? -42.741 -32.692 54.660 1.00 75.56 697 LEU A CA 1
ATOM 4870 C C . LEU A 1 697 ? -43.891 -33.301 55.476 1.00 75.56 697 LEU A C 1
ATOM 4872 O O . LEU A 1 697 ? -43.895 -33.216 56.700 1.00 75.56 697 LEU A O 1
ATOM 4876 N N . ALA A 1 698 ? -44.822 -34.002 54.821 1.00 76.19 698 ALA A N 1
ATOM 4877 C CA . ALA A 1 698 ? -45.894 -34.727 55.506 1.00 76.19 698 ALA A CA 1
ATOM 4878 C C . ALA A 1 698 ? -45.357 -35.922 56.315 1.00 76.19 698 ALA A C 1
ATOM 4880 O O . ALA A 1 698 ? -45.859 -36.233 57.396 1.00 76.19 698 ALA A O 1
ATOM 4881 N N . THR A 1 699 ? -44.307 -36.582 55.819 1.00 79.44 699 THR A N 1
ATOM 4882 C CA . THR A 1 699 ? -43.629 -37.684 56.524 1.00 79.44 699 THR A CA 1
ATOM 4883 C C . THR A 1 699 ? -42.882 -37.181 57.763 1.00 79.44 699 THR A C 1
ATOM 4885 O O . THR A 1 699 ? -42.937 -37.810 58.814 1.00 79.44 699 THR A O 1
ATOM 4888 N N . ILE A 1 700 ? -42.242 -36.013 57.671 1.00 76.75 700 ILE A N 1
ATOM 4889 C CA . ILE A 1 700 ? -41.620 -35.309 58.793 1.00 76.75 700 ILE A CA 1
ATOM 4890 C C . ILE A 1 700 ? -42.691 -34.906 59.804 1.00 76.75 700 ILE A C 1
ATOM 4892 O O . ILE A 1 700 ? -42.582 -35.275 60.968 1.00 76.75 700 ILE A O 1
ATOM 4896 N N . GLY A 1 701 ? -43.754 -34.228 59.362 1.00 73.12 701 GLY A N 1
ATOM 4897 C CA . GLY A 1 701 ? -44.838 -33.777 60.235 1.00 73.12 701 GLY A CA 1
ATOM 4898 C C . GLY A 1 701 ? -45.550 -34.921 60.964 1.00 73.12 701 GLY A C 1
ATOM 4899 O O . GLY A 1 701 ? -45.850 -34.798 62.144 1.00 73.12 701 GLY A O 1
ATOM 4900 N N . SER A 1 702 ? -45.776 -36.057 60.295 1.00 72.56 702 SER A N 1
ATOM 4901 C CA . SER A 1 702 ? -46.379 -37.252 60.914 1.00 72.56 702 SER A CA 1
ATOM 4902 C C . SER A 1 702 ? -45.404 -38.061 61.778 1.00 72.56 702 SER A C 1
ATOM 4904 O O . SER A 1 702 ? -45.825 -38.693 62.747 1.00 72.56 702 SER A O 1
ATOM 4906 N N . GLY A 1 703 ? -44.111 -38.052 61.443 1.00 67.94 703 GLY A N 1
ATOM 4907 C CA . GLY A 1 703 ? -43.063 -38.725 62.207 1.00 67.94 703 GLY A CA 1
ATOM 4908 C C . GLY A 1 703 ? -42.731 -38.007 63.514 1.00 67.94 703 GLY A C 1
ATOM 4909 O O . GLY A 1 703 ? -42.492 -38.665 64.529 1.00 67.94 703 GLY A O 1
ATOM 4910 N N . LEU A 1 704 ? -42.764 -36.670 63.517 1.00 66.12 704 LEU A N 1
ATOM 4911 C CA . LEU A 1 704 ? -42.608 -35.842 64.710 1.00 66.12 704 LEU A CA 1
ATOM 4912 C C . LEU A 1 704 ? -43.787 -36.096 65.665 1.00 66.12 704 LEU A C 1
ATOM 4914 O O . LEU A 1 704 ? -44.800 -35.412 65.658 1.00 66.12 704 LEU A O 1
ATOM 4918 N N . SER A 1 705 ? -43.651 -37.094 66.537 1.00 53.59 705 SER A N 1
ATOM 4919 C CA . SER A 1 705 ? -44.655 -37.469 67.551 1.00 53.59 705 SER A CA 1
ATOM 4920 C C . SER A 1 705 ? -44.764 -36.451 68.704 1.00 53.59 705 SER A C 1
ATOM 4922 O O . SER A 1 705 ? -45.304 -36.760 69.766 1.00 53.59 705 SER A O 1
ATOM 4924 N N . ILE A 1 706 ? -44.178 -35.264 68.537 1.00 56.28 706 ILE A N 1
ATOM 4925 C CA . ILE A 1 706 ? -43.971 -34.241 69.558 1.00 56.28 706 ILE A CA 1
ATOM 4926 C C . ILE A 1 706 ? -44.822 -33.035 69.158 1.00 56.28 706 ILE A C 1
ATOM 4928 O O . ILE A 1 706 ? -44.712 -32.544 68.039 1.00 56.28 706 ILE A O 1
ATOM 4932 N N . VAL A 1 707 ? -45.664 -32.548 70.074 1.00 56.38 707 VAL A N 1
ATOM 4933 C CA . VAL A 1 707 ? -46.340 -31.255 69.905 1.00 56.38 707 VAL A CA 1
ATOM 4934 C C . VAL A 1 707 ? -45.250 -30.187 69.810 1.00 56.38 707 VAL A C 1
ATOM 4936 O O . VAL A 1 707 ? -44.432 -30.104 70.726 1.00 56.38 707 VAL A O 1
ATOM 4939 N N . LEU A 1 708 ? -45.242 -29.384 68.743 1.00 64.38 708 LEU A N 1
ATOM 4940 C CA . LEU A 1 708 ? -44.350 -28.234 68.527 1.00 64.38 708 LEU A CA 1
ATOM 4941 C C . LEU A 1 708 ? -44.694 -27.087 69.503 1.00 64.38 708 LEU A C 1
ATOM 4943 O O . LEU A 1 708 ? -44.963 -25.953 69.124 1.00 64.38 708 LEU A O 1
ATOM 4947 N N . ASN A 1 709 ? -44.767 -27.407 70.793 1.00 56.81 709 ASN A N 1
ATOM 4948 C CA . ASN A 1 709 ? -45.503 -26.681 71.822 1.00 56.81 709 ASN A CA 1
ATOM 4949 C C . ASN A 1 709 ? -44.846 -25.382 72.298 1.00 56.81 709 ASN A C 1
ATOM 4951 O O . ASN A 1 709 ? -45.524 -24.601 72.962 1.00 56.81 709 ASN A O 1
ATOM 4955 N N . ASN A 1 710 ? -43.575 -25.136 71.963 1.00 62.66 710 ASN A N 1
ATOM 4956 C CA . ASN A 1 710 ? -42.828 -23.973 72.439 1.00 62.66 710 ASN A CA 1
ATOM 4957 C C . ASN A 1 710 ? -42.106 -23.243 71.295 1.00 62.66 710 ASN A C 1
ATOM 4959 O O . ASN A 1 710 ? -41.374 -23.860 70.520 1.00 62.66 710 ASN A O 1
ATOM 4963 N N . THR A 1 711 ? -42.245 -21.913 71.271 1.00 61.81 711 THR A N 1
ATOM 4964 C CA . THR A 1 711 ? -41.405 -20.977 70.502 1.00 61.81 711 THR A CA 1
ATOM 4965 C C . THR A 1 711 ? -39.930 -21.231 70.864 1.00 61.81 711 THR A C 1
ATOM 4967 O O . THR A 1 711 ? -39.565 -21.067 72.031 1.00 61.81 711 THR A O 1
ATOM 4970 N N . GLY A 1 712 ? -39.086 -21.665 69.919 1.00 66.50 712 GLY A N 1
ATOM 4971 C CA . GLY A 1 712 ? -37.656 -21.928 70.174 1.00 66.50 712 GLY A CA 1
ATOM 4972 C C . GLY A 1 712 ? -37.241 -23.405 70.310 1.00 66.50 712 GLY A C 1
ATOM 4973 O O . GLY A 1 712 ? -36.234 -23.705 70.961 1.00 66.50 712 GLY A O 1
ATOM 4974 N N . GLN A 1 713 ? -37.984 -24.342 69.716 1.00 76.75 713 GLN A N 1
ATOM 4975 C CA . GLN A 1 713 ? -37.526 -25.725 69.502 1.00 76.75 713 GLN A CA 1
ATOM 4976 C C . GLN A 1 713 ? -36.847 -25.862 68.132 1.00 76.75 713 GLN A C 1
ATOM 4978 O O . GLN A 1 713 ? -37.420 -25.449 67.127 1.00 76.75 713 GLN A O 1
ATOM 4983 N N . ALA A 1 714 ? -35.663 -26.480 68.084 1.00 79.38 714 ALA A N 1
ATOM 4984 C CA . ALA A 1 714 ? -34.983 -26.839 66.839 1.00 79.38 714 ALA A CA 1
ATOM 4985 C C . ALA A 1 714 ? -34.679 -28.344 66.783 1.00 79.38 714 ALA A C 1
ATOM 4987 O O . ALA A 1 714 ? -34.445 -28.971 67.817 1.00 79.38 714 ALA A O 1
ATOM 4988 N N . TYR A 1 715 ? -34.669 -28.928 65.584 1.00 80.88 715 TYR A N 1
ATOM 4989 C CA . TYR A 1 715 ? -34.406 -30.349 65.361 1.00 80.88 715 TYR A CA 1
ATOM 4990 C C . TYR A 1 715 ? -33.480 -30.574 64.169 1.00 80.88 715 TYR A C 1
ATOM 4992 O O . TYR A 1 715 ? -33.671 -30.002 63.097 1.00 80.88 715 TYR A O 1
ATOM 5000 N N . LEU A 1 716 ? -32.529 -31.489 64.346 1.00 85.38 716 LEU A N 1
ATOM 5001 C CA . LEU A 1 716 ? -31.795 -32.113 63.256 1.00 85.38 716 LEU A CA 1
ATOM 5002 C C . LEU A 1 716 ? -32.532 -33.387 62.828 1.00 85.38 716 LEU A C 1
ATOM 5004 O O . LEU A 1 716 ? -32.600 -34.354 63.589 1.00 85.38 716 LEU A O 1
ATOM 5008 N N . ILE A 1 717 ? -33.101 -33.391 61.628 1.00 86.69 717 ILE A N 1
ATOM 5009 C CA . ILE A 1 717 ? -33.887 -34.508 61.099 1.00 86.69 717 ILE A CA 1
ATOM 5010 C C . ILE A 1 717 ? -33.049 -35.264 60.069 1.00 86.69 717 ILE A C 1
ATOM 5012 O O . ILE A 1 717 ? -32.641 -34.696 59.059 1.00 86.69 717 ILE A O 1
ATOM 5016 N N . THR A 1 718 ? -32.808 -36.553 60.291 1.00 89.25 718 THR A N 1
ATOM 5017 C CA . THR A 1 718 ? -32.088 -37.425 59.355 1.00 89.25 718 THR A CA 1
ATOM 5018 C C . THR A 1 718 ? -33.053 -38.392 58.683 1.00 89.25 718 THR A C 1
ATOM 5020 O O . THR A 1 718 ? -33.623 -39.264 59.336 1.00 89.25 718 THR A O 1
ATOM 5023 N N . ILE A 1 719 ? -33.197 -38.277 57.366 1.00 90.19 719 ILE A N 1
ATOM 5024 C CA . ILE A 1 719 ? -33.947 -39.215 56.527 1.00 90.19 719 ILE A CA 1
ATOM 5025 C C . ILE A 1 719 ? -32.952 -40.228 55.961 1.00 90.19 719 ILE A C 1
ATOM 5027 O O . ILE A 1 719 ? -32.055 -39.864 55.200 1.00 90.19 719 ILE A O 1
ATOM 5031 N N . GLN A 1 720 ? -33.082 -41.497 56.351 1.00 92.00 720 GLN A N 1
ATOM 5032 C CA . GLN A 1 720 ? -32.074 -42.521 56.054 1.00 92.00 720 GLN A CA 1
ATOM 5033 C C . GLN A 1 720 ? -32.136 -43.033 54.609 1.00 92.00 720 GLN A C 1
ATOM 5035 O O . GLN A 1 720 ? -31.097 -43.324 54.020 1.00 92.00 720 GLN A O 1
ATOM 5040 N N . THR A 1 721 ? -33.338 -43.177 54.042 1.00 89.88 721 THR A N 1
ATOM 5041 C CA . THR A 1 721 ? -33.560 -43.756 52.705 1.00 89.88 721 THR A CA 1
ATOM 5042 C C . THR A 1 721 ? -34.686 -43.038 51.945 1.00 89.88 721 THR A C 1
ATOM 5044 O O . THR A 1 721 ? -35.445 -42.276 52.540 1.00 89.88 721 THR A O 1
ATOM 5047 N N . GLY A 1 722 ? -34.808 -43.289 50.636 1.00 90.19 722 GLY A N 1
ATOM 5048 C CA . GLY A 1 722 ? -35.778 -42.624 49.750 1.00 90.19 722 GLY A CA 1
ATOM 5049 C C . GLY A 1 722 ? -35.182 -41.434 48.987 1.00 90.19 722 GLY A C 1
ATOM 5050 O O . GLY A 1 722 ? -34.012 -41.089 49.160 1.00 90.19 722 GLY A O 1
ATOM 5051 N N . THR A 1 723 ? -35.968 -40.816 48.106 1.00 88.81 723 THR A N 1
ATOM 5052 C CA . THR A 1 723 ? -35.519 -39.693 47.256 1.00 88.81 723 THR A CA 1
ATOM 5053 C C . THR A 1 723 ? -35.260 -38.405 48.043 1.00 88.81 723 THR A C 1
ATOM 5055 O O . THR A 1 723 ? -34.520 -37.545 47.567 1.00 88.81 723 THR A O 1
ATOM 5058 N N . ALA A 1 724 ? -35.794 -38.285 49.264 1.00 87.69 724 ALA A N 1
ATOM 5059 C CA . ALA A 1 724 ? -35.514 -37.184 50.187 1.00 87.69 724 ALA A CA 1
ATOM 5060 C C . ALA A 1 724 ? -34.437 -37.528 51.238 1.00 87.69 724 ALA A C 1
ATOM 5062 O O . ALA A 1 724 ? -34.350 -36.860 52.263 1.00 87.69 724 ALA A O 1
ATOM 5063 N N . ALA A 1 725 ? -33.612 -38.560 51.027 1.00 90.75 725 ALA A N 1
ATOM 5064 C CA . ALA A 1 725 ? -32.541 -38.889 51.967 1.00 90.75 725 ALA A CA 1
ATOM 5065 C C . ALA A 1 725 ? -31.584 -37.697 52.201 1.00 90.75 725 ALA A C 1
ATOM 5067 O O . ALA A 1 725 ? -31.216 -36.954 51.275 1.00 90.75 725 ALA A O 1
ATOM 5068 N N . GLY A 1 726 ? -31.175 -37.516 53.457 1.00 89.62 726 GLY A N 1
ATOM 5069 C CA . GLY A 1 726 ? -30.311 -36.417 53.882 1.00 89.62 726 GLY A CA 1
ATOM 5070 C C . GLY A 1 726 ? -30.583 -35.940 55.305 1.00 89.62 726 GLY A C 1
ATOM 5071 O O . GLY A 1 726 ? -31.414 -36.496 56.023 1.00 89.62 726 GLY A O 1
ATOM 5072 N N . THR A 1 727 ? -29.864 -34.892 55.697 1.00 88.69 727 THR A N 1
ATOM 5073 C CA . THR A 1 727 ? -30.014 -34.228 56.993 1.00 88.69 727 THR A CA 1
ATOM 5074 C C . THR A 1 727 ? -30.654 -32.862 56.788 1.00 88.69 727 THR A C 1
ATOM 5076 O O . THR A 1 727 ? -30.279 -32.139 55.870 1.00 88.69 727 THR A O 1
ATOM 5079 N N . TYR A 1 728 ? -31.604 -32.511 57.643 1.00 86.94 728 TYR A N 1
ATOM 5080 C CA . TYR A 1 728 ? -32.384 -31.282 57.577 1.00 86.94 728 TYR A CA 1
ATOM 5081 C C . TYR A 1 728 ? -32.340 -30.576 58.928 1.00 86.94 728 TYR A C 1
ATOM 5083 O O . TYR A 1 728 ? -32.323 -31.238 59.968 1.00 86.94 728 TYR A O 1
ATOM 5091 N N . LEU A 1 729 ? -32.327 -29.248 58.912 1.00 83.19 729 LEU A N 1
ATOM 5092 C CA . LEU A 1 729 ? -32.447 -28.425 60.109 1.00 83.19 729 LEU A CA 1
ATOM 5093 C C . LEU A 1 729 ? -33.821 -27.768 60.105 1.00 83.19 729 LEU A C 1
ATOM 5095 O O . LEU A 1 729 ? -34.178 -27.097 59.144 1.00 83.19 729 LEU A O 1
ATOM 5099 N N . PHE A 1 730 ? -34.561 -27.968 61.187 1.00 81.81 730 PHE A N 1
ATOM 5100 C CA . PHE A 1 730 ? -35.866 -27.368 61.426 1.00 81.81 730 PHE A CA 1
ATOM 5101 C C . PHE A 1 730 ? -35.814 -26.496 62.679 1.00 81.81 730 PHE A C 1
ATOM 5103 O O . PHE A 1 730 ? -35.252 -26.926 63.689 1.00 81.81 730 PHE A O 1
ATOM 5110 N N . GLN A 1 731 ? -36.445 -25.323 62.652 1.00 79.38 731 GLN A N 1
ATOM 5111 C CA . GLN A 1 731 ? -36.670 -24.503 63.841 1.00 79.38 731 GLN A CA 1
ATOM 5112 C C . GLN A 1 731 ? -38.080 -23.915 63.836 1.00 79.38 731 GLN A C 1
ATOM 5114 O O . GLN A 1 731 ? -38.478 -23.224 62.901 1.00 79.38 731 GLN A O 1
ATOM 5119 N N . ASN A 1 732 ? -38.799 -24.169 64.928 1.00 75.19 732 ASN A N 1
ATOM 5120 C CA . ASN A 1 732 ? -40.148 -23.674 65.151 1.00 75.19 732 ASN A CA 1
ATOM 5121 C C . ASN A 1 732 ? -40.117 -22.214 65.623 1.00 75.19 732 ASN A C 1
ATOM 5123 O O . ASN A 1 732 ? -39.565 -21.914 66.693 1.00 75.19 732 ASN A O 1
ATOM 5127 N N . SER A 1 733 ? -40.740 -21.322 64.856 1.00 68.44 733 SER A N 1
ATOM 5128 C CA . SER A 1 733 ? -40.834 -19.894 65.194 1.00 68.44 733 SER A CA 1
ATOM 5129 C C . SER A 1 733 ? -41.910 -19.611 66.254 1.00 68.44 733 SER A C 1
ATOM 5131 O O . SER A 1 733 ? -41.839 -18.621 66.987 1.00 68.44 733 SER A O 1
ATOM 5133 N N . GLY A 1 734 ? -42.878 -20.527 66.368 1.00 63.09 734 GLY A N 1
ATOM 5134 C CA . GLY A 1 734 ? -43.968 -20.540 67.331 1.00 63.09 734 GLY A CA 1
ATOM 5135 C C . GLY A 1 734 ? -45.180 -19.682 66.970 1.00 63.09 734 GLY A C 1
ATOM 5136 O O . GLY A 1 734 ? -45.929 -19.301 67.871 1.00 63.09 734 GLY A O 1
ATOM 5137 N N . SER A 1 735 ? -45.411 -19.411 65.680 1.00 62.09 735 SER A N 1
ATOM 5138 C CA . SER A 1 735 ? -46.667 -18.801 65.215 1.00 62.09 735 SER A CA 1
ATOM 5139 C C . SER A 1 735 ? -47.860 -19.778 65.272 1.00 62.09 735 SER A C 1
ATOM 5141 O O . SER A 1 735 ? -48.980 -19.369 65.592 1.00 62.09 735 SER A O 1
ATOM 5143 N N . ASN A 1 736 ? -47.613 -21.083 65.094 1.00 62.19 736 ASN A N 1
ATOM 5144 C CA . ASN A 1 736 ? -48.566 -22.165 65.324 1.00 62.19 736 ASN A CA 1
ATOM 5145 C C . ASN A 1 736 ? -47.875 -23.374 65.972 1.00 62.19 736 ASN A C 1
ATOM 5147 O O . ASN A 1 736 ? -47.119 -24.107 65.352 1.00 62.19 736 ASN A O 1
ATOM 5151 N N . THR A 1 737 ? -48.189 -23.644 67.235 1.00 61.81 737 THR A N 1
ATOM 5152 C CA . THR A 1 737 ? -47.543 -24.716 68.007 1.00 61.81 737 THR A CA 1
ATOM 5153 C C . THR A 1 737 ? -48.091 -26.126 67.742 1.00 61.81 737 THR A C 1
ATOM 5155 O O . THR A 1 737 ? -47.693 -27.093 68.398 1.00 61.81 737 THR A O 1
ATOM 5158 N N . SER A 1 738 ? -49.039 -26.264 66.809 1.00 61.34 738 SER A N 1
ATOM 5159 C CA . SER A 1 738 ? -49.743 -27.525 66.536 1.00 61.34 738 SER A CA 1
ATOM 5160 C C . SER A 1 738 ? -49.344 -28.211 65.227 1.00 61.34 738 SER A C 1
ATOM 5162 O O . SER A 1 738 ? -49.684 -29.378 65.041 1.00 61.34 738 SER A O 1
ATOM 5164 N N . GLN A 1 739 ? -48.615 -27.530 64.340 1.00 67.19 739 GLN A N 1
ATOM 5165 C CA . GLN A 1 739 ? -48.206 -28.056 63.036 1.00 67.19 739 GLN A CA 1
ATOM 5166 C C . GLN A 1 739 ? -47.018 -27.271 62.475 1.00 67.19 739 GLN A C 1
ATOM 5168 O O . GLN A 1 739 ? -46.824 -26.122 62.852 1.00 67.19 739 GLN A O 1
ATOM 5173 N N . PHE A 1 740 ? -46.281 -27.885 61.548 1.00 69.56 740 PHE A N 1
ATOM 5174 C CA . PHE A 1 740 ? -45.315 -27.183 60.702 1.00 69.56 740 PHE A CA 1
ATOM 5175 C C . PHE A 1 740 ? -46.050 -26.102 59.898 1.00 69.56 740 PHE A C 1
ATOM 5177 O O . PHE A 1 740 ? -47.047 -26.412 59.233 1.00 69.56 740 PHE A O 1
ATOM 5184 N N . ASP A 1 741 ? -45.593 -24.857 59.964 1.00 67.62 741 ASP A N 1
ATOM 5185 C CA . ASP A 1 741 ? -46.246 -23.723 59.311 1.00 67.62 741 ASP A CA 1
ATOM 5186 C C . ASP A 1 741 ? -45.282 -22.869 58.467 1.00 67.62 741 ASP A C 1
ATOM 5188 O O . ASP A 1 741 ? -44.105 -23.176 58.300 1.00 67.62 741 ASP A O 1
ATOM 5192 N N . ASP A 1 742 ? -45.818 -21.801 57.877 1.00 65.25 742 ASP A N 1
ATOM 5193 C CA . ASP A 1 742 ? -45.115 -20.936 56.922 1.00 65.25 742 ASP A CA 1
ATOM 5194 C C . ASP A 1 742 ? -44.095 -19.993 57.555 1.00 65.25 742 ASP A C 1
ATOM 5196 O O . ASP A 1 742 ? -43.384 -19.282 56.850 1.00 65.25 742 ASP A O 1
ATOM 5200 N N . THR A 1 743 ? -44.053 -19.961 58.879 1.00 67.00 743 THR A N 1
ATOM 5201 C CA . THR A 1 743 ? -43.150 -19.125 59.660 1.00 67.00 743 THR A CA 1
ATOM 5202 C C . THR A 1 743 ? -41.987 -19.917 60.238 1.00 67.00 743 THR A C 1
ATOM 5204 O O . THR A 1 743 ? -41.078 -19.311 60.799 1.00 67.00 743 THR A O 1
ATOM 5207 N N . ASP A 1 744 ? -42.000 -21.244 60.125 1.00 74.00 744 ASP A N 1
ATOM 5208 C CA . ASP A 1 744 ? -40.903 -22.097 60.563 1.00 74.00 744 ASP A CA 1
ATOM 5209 C C . ASP A 1 744 ? -39.697 -21.998 59.624 1.00 74.00 744 ASP A C 1
ATOM 5211 O O . ASP A 1 744 ? -39.830 -21.667 58.451 1.00 74.00 744 ASP A O 1
ATOM 5215 N N . PHE A 1 745 ? -38.503 -22.282 60.144 1.00 78.31 745 PHE A N 1
ATOM 5216 C CA . PHE A 1 745 ? -37.260 -22.322 59.368 1.00 78.31 745 PHE A CA 1
ATOM 5217 C C . PHE A 1 745 ? -36.957 -23.766 58.980 1.00 78.31 745 PHE A C 1
ATOM 5219 O O . PHE A 1 745 ? -37.020 -24.651 59.846 1.00 78.31 745 PHE A O 1
ATOM 5226 N N . PHE A 1 746 ? -36.602 -24.025 57.720 1.00 80.56 746 PHE A N 1
ATOM 5227 C CA . PHE A 1 746 ? -36.357 -25.388 57.258 1.00 80.56 746 PHE A CA 1
ATOM 5228 C C . PHE A 1 746 ? -35.423 -25.473 56.049 1.00 80.56 746 PHE A C 1
ATOM 5230 O O . PHE A 1 746 ? -35.830 -25.229 54.918 1.00 80.56 746 PHE A O 1
ATOM 5237 N N . VAL A 1 747 ? -34.209 -25.984 56.276 1.00 84.69 747 VAL A N 1
ATOM 5238 C CA . VAL A 1 747 ? -33.177 -26.156 55.240 1.00 84.69 747 VAL A CA 1
ATOM 5239 C C . VAL A 1 747 ? -32.678 -27.592 55.147 1.00 84.69 747 VAL A C 1
ATOM 5241 O O . VAL A 1 747 ? -32.655 -28.340 56.132 1.00 84.69 747 VAL A O 1
ATOM 5244 N N . LYS A 1 748 ? -32.186 -27.977 53.967 1.00 86.88 748 LYS A N 1
ATOM 5245 C CA . LYS A 1 748 ? -31.379 -29.189 53.797 1.00 86.88 748 LYS A CA 1
ATOM 5246 C C . LYS A 1 748 ? -29.912 -28.886 54.090 1.00 86.88 748 LYS A C 1
ATOM 5248 O O . LYS A 1 748 ? -29.345 -27.939 53.560 1.00 86.88 748 LYS A O 1
ATOM 5253 N N . LEU A 1 749 ? -29.264 -29.727 54.885 1.00 86.88 749 LEU A N 1
ATOM 5254 C CA . LEU A 1 749 ? -27.839 -29.612 55.174 1.00 86.88 749 LEU A CA 1
ATOM 5255 C C . LEU A 1 749 ? -27.013 -30.464 54.213 1.00 86.88 749 LEU A C 1
ATOM 5257 O O . LEU A 1 749 ? -27.331 -31.629 53.959 1.00 86.88 749 LEU A O 1
ATOM 5261 N N . THR A 1 750 ? -25.922 -29.894 53.708 1.00 83.69 750 THR A N 1
ATOM 5262 C CA . THR A 1 750 ? -24.956 -30.575 52.834 1.00 83.69 750 THR A CA 1
ATOM 5263 C C . THR A 1 750 ? -23.507 -30.270 53.234 1.00 83.69 750 THR A C 1
ATOM 5265 O O . THR A 1 750 ? -23.242 -29.401 54.061 1.00 83.69 750 THR A O 1
ATOM 5268 N N . GLY A 1 751 ? -22.546 -31.014 52.675 1.00 73.25 751 GLY A N 1
ATOM 5269 C CA . GLY A 1 751 ? -21.116 -30.828 52.956 1.00 73.25 751 GLY A CA 1
ATOM 5270 C C . GLY A 1 751 ? -20.656 -31.375 54.315 1.00 73.25 751 GLY A C 1
ATOM 5271 O O . GLY A 1 751 ? -21.304 -32.238 54.911 1.00 73.25 751 GLY A O 1
ATOM 5272 N N . THR A 1 752 ? -19.500 -30.900 54.793 1.00 66.50 752 THR A N 1
ATOM 5273 C CA . THR A 1 752 ? -18.967 -31.260 56.118 1.00 66.50 752 THR A CA 1
ATOM 5274 C C . THR A 1 752 ? -19.744 -30.499 57.184 1.00 66.50 752 THR A C 1
ATOM 5276 O O . THR A 1 752 ? -19.530 -29.308 57.395 1.00 66.50 752 THR A O 1
ATOM 5279 N N . ILE A 1 753 ? -20.660 -31.188 57.858 1.00 62.75 753 ILE A N 1
ATOM 5280 C CA . ILE A 1 753 ? -21.429 -30.617 58.962 1.00 62.75 753 ILE A CA 1
ATOM 5281 C C . ILE A 1 753 ? -20.507 -30.584 60.192 1.00 62.75 753 ILE A C 1
ATOM 5283 O O . ILE A 1 753 ? -20.164 -31.633 60.739 1.00 62.75 753 ILE A O 1
ATOM 5287 N N . GLY A 1 754 ? -20.062 -29.390 60.600 1.00 59.66 754 GLY A N 1
ATOM 5288 C CA . GLY A 1 754 ? -19.406 -29.187 61.897 1.00 59.66 754 GLY A CA 1
ATOM 5289 C C . GLY A 1 754 ? -20.333 -29.569 63.061 1.00 59.66 754 GLY A C 1
ATOM 5290 O O . GLY A 1 754 ? -21.498 -29.905 62.857 1.00 59.66 754 GLY A O 1
ATOM 5291 N N . ALA A 1 755 ? -19.852 -29.533 64.305 1.00 56.94 755 ALA A N 1
ATOM 5292 C CA . ALA A 1 755 ? -20.723 -29.793 65.451 1.00 56.94 755 ALA A CA 1
ATOM 5293 C C . ALA A 1 755 ? -21.780 -28.677 65.582 1.00 56.94 755 ALA A C 1
ATOM 5295 O O . ALA A 1 755 ? -21.508 -27.629 66.162 1.00 56.94 755 ALA A O 1
ATOM 5296 N N . ILE A 1 756 ? -22.987 -28.903 65.051 1.00 61.84 756 ILE A N 1
ATOM 5297 C CA . ILE A 1 756 ? -24.140 -28.026 65.274 1.00 61.84 756 ILE A CA 1
ATOM 5298 C C . ILE A 1 756 ? -24.562 -28.208 66.732 1.00 61.84 756 ILE A C 1
ATOM 5300 O O . ILE A 1 756 ? -25.141 -29.229 67.102 1.00 61.84 756 ILE A O 1
ATOM 5304 N N . SER A 1 757 ? -24.217 -27.240 67.576 1.00 60.72 757 SER A N 1
ATOM 5305 C CA . SER A 1 757 ? -24.556 -27.253 68.996 1.00 60.72 757 SER A CA 1
ATOM 5306 C C . SER A 1 757 ? -25.636 -26.225 69.320 1.00 60.72 757 SER A C 1
ATOM 5308 O O . SER A 1 757 ? -25.925 -25.317 68.542 1.00 60.72 757 SER A O 1
ATOM 5310 N N . THR A 1 758 ? -26.189 -26.321 70.526 1.00 56.75 758 THR A N 1
ATOM 5311 C CA . THR A 1 758 ? -27.012 -25.260 71.112 1.00 56.75 758 THR A CA 1
ATOM 5312 C C . THR A 1 758 ? -26.279 -23.916 71.145 1.00 56.75 758 THR A C 1
ATOM 5314 O O . THR A 1 758 ? -26.914 -22.886 71.102 1.00 56.75 758 THR A O 1
ATOM 5317 N N . ILE A 1 759 ? -24.948 -23.856 71.176 1.00 56.25 759 ILE A N 1
ATOM 5318 C CA . ILE A 1 759 ? -24.247 -22.561 71.144 1.00 56.25 759 ILE A CA 1
ATOM 5319 C C . ILE A 1 759 ? -24.375 -21.905 69.761 1.00 56.25 759 ILE A C 1
ATOM 5321 O O . ILE A 1 759 ? -24.548 -20.694 69.682 1.00 56.25 759 ILE A O 1
ATOM 5325 N N . ASN A 1 760 ? -24.376 -22.703 68.691 1.00 57.69 760 ASN A N 1
ATOM 5326 C CA . ASN A 1 760 ? -24.492 -22.220 67.317 1.00 57.69 760 ASN A CA 1
ATOM 5327 C C . ASN A 1 760 ? -25.895 -21.648 67.036 1.00 57.69 760 ASN A C 1
ATOM 5329 O O . ASN A 1 760 ? -26.018 -20.727 66.253 1.00 57.69 760 ASN A O 1
ATOM 5333 N N . LEU A 1 761 ? -26.939 -22.154 67.703 1.00 56.69 761 LEU A N 1
ATOM 5334 C CA . LEU A 1 761 ? -28.348 -21.885 67.374 1.00 56.69 761 LEU A CA 1
ATOM 5335 C C . LEU A 1 761 ? -29.077 -20.895 68.311 1.00 56.69 761 LEU A C 1
ATOM 5337 O O . LEU A 1 761 ? -30.263 -20.637 68.103 1.00 56.69 761 LEU A O 1
ATOM 5341 N N . ILE A 1 762 ? -28.427 -20.389 69.371 1.00 49.94 762 ILE A N 1
ATOM 5342 C CA . ILE A 1 762 ? -29.142 -19.797 70.525 1.00 49.94 762 ILE A CA 1
ATOM 5343 C C . ILE A 1 762 ? -28.789 -18.335 70.853 1.00 49.94 762 ILE A C 1
ATOM 5345 O O . ILE A 1 762 ? -29.616 -17.680 71.488 1.00 49.94 762 ILE A O 1
ATOM 5349 N N . GLN A 1 763 ? -27.619 -17.794 70.478 1.00 48.69 763 GLN A N 1
ATOM 5350 C CA . GLN A 1 763 ? -27.152 -16.526 71.083 1.00 48.69 763 GLN A CA 1
ATOM 5351 C C . GLN A 1 763 ? -27.628 -15.217 70.452 1.00 48.69 763 GLN A C 1
ATOM 5353 O O . GLN A 1 763 ? -26.933 -14.709 69.563 1.00 48.69 763 GLN A O 1
#

Sequence (763 aa):
MVVTVRLSGGNCEGGQTLTLTVDPAKVTLENATLANTAIWTRSFAISPTSQKISGSISWLAGTVVLRINGGETVTVASDGFFVFPTMLSAGSVYTVTVDTQPAGQTCSVSNGSGVVGTSPVEKLIVMCSTDAYQVGGTVAGLTGALELVNNGADLLAINANGRFIFPVPVAYGAGYAVTVRTQPIGQTCSVSRGTGAMGGPVSDVAVVCATNAYKVGGTVSSLVGTLELLNNGVDLWAITANGSFAFPTSVAFGSPYTVTIKTQPLNQTCTVANGSGTMGGANVTNVTLACATSIFSAGNTYNGTSGAGDVFTGPIAGLNGSTFNGNAADTDAMTFTTAGSVNLNNGTTGGTLSNIKVLNLANGSNTITFANATSGVTTVVGGTGNDVVDLANTGNTFLAGTVNLGTGSNSLKMENKTYTGSYTSGSGGNDTLYLFNGTNIAGASVSGFENLVVASNATVTMAPGQLSQFIGTITAAGTETINLASSGTFTALPNIENYNLANGTNNFTSADVPVTVVGGSGVDVFNFTANQIINFLTSIDGGGGGTNILNIGATATQSIDLSTKVISNIQIVSVAGSVGTASFTNINGAGATLNYTKSTGDNTINLGSGGQTLNLFGSSSASTTVTGSPAADTINLPFSGSGSETLIETGSNMSNRTQIDTVGNFNATGTDYFKTGVNATSVGSFIIGNADTGNYLATIGSGLSIVLNNTGQAYLITIQTGTAAGTYLFQNSGSNTSQFDDTDFFVKLTGTIGAISTINLIQ